Protein 3W3W (pdb70)

Organism: Saccharomyces cerevisiae (strain ATCC 204508 / S288c) (NCBI:txid559292)

Structure (mmCIF, N/CA/C/O backbone):
data_3W3W
#
_entry.id   3W3W
#
_cell.length_a   77.570
_cell.length_b   126.160
_cell.length_c   130.780
_cell.angle_alpha   90.00
_cell.angle_beta   90.00
_cell.angle_gamma   90.00
#
_symmetry.space_group_name_H-M   'P 21 21 21'
#
loop_
_entity.id
_entity.type
_entity.pdbx_description
1 polymer 'Importin subunit beta-3'
2 polymer 'Protein STE12'
3 water water
#
loop_
_atom_site.group_PDB
_atom_site.id
_atom_site.type_symbol
_atom_site.label_atom_id
_atom_site.label_alt_id
_atom_site.label_comp_id
_atom_site.label_asym_id
_atom_site.label_entity_id
_atom_site.label_seq_id
_atom_site.pdbx_PDB_ins_code
_atom_site.Cartn_x
_atom_site.Cartn_y
_atom_site.Cartn_z
_atom_site.occupancy
_atom_site.B_iso_or_equiv
_atom_site.auth_seq_id
_atom_site.auth_comp_id
_atom_site.auth_asym_id
_atom_site.auth_atom_id
_atom_site.pdbx_PDB_model_num
ATOM 1 N N . ALA A 1 3 ? 60.574 -2.318 68.428 1.00 53.15 3 ALA A N 1
ATOM 2 C CA . ALA A 1 3 ? 60.578 -0.831 68.118 1.00 55.20 3 ALA A CA 1
ATOM 3 C C . ALA A 1 3 ? 59.303 -0.143 68.597 1.00 57.82 3 ALA A C 1
ATOM 4 O O . ALA A 1 3 ? 59.136 1.084 68.448 1.00 55.29 3 ALA A O 1
ATOM 6 N N . LEU A 1 4 ? 58.387 -0.947 69.121 1.00 58.08 4 LEU A N 1
ATOM 7 C CA . LEU A 1 4 ? 57.122 -0.430 69.607 1.00 65.98 4 LEU A CA 1
ATOM 8 C C . LEU A 1 4 ? 57.011 -0.658 71.114 1.00 66.96 4 LEU A C 1
ATOM 9 O O . LEU A 1 4 ? 57.484 -1.703 71.620 1.00 64.76 4 LEU A O 1
ATOM 14 N N . PRO A 1 5 ? 56.343 0.286 71.823 1.00 66.66 5 PRO A N 1
ATOM 15 C CA . PRO A 1 5 ? 55.887 0.049 73.205 1.00 62.99 5 PRO A CA 1
ATOM 16 C C . PRO A 1 5 ? 55.195 -1.300 73.290 1.00 61.24 5 PRO A C 1
ATOM 17 O O . PRO A 1 5 ? 54.440 -1.633 72.387 1.00 66.20 5 PRO A O 1
ATOM 21 N N . GLU A 1 6 ? 55.491 -2.081 74.334 1.00 65.28 6 GLU A N 1
ATOM 22 C CA . GLU A 1 6 ? 54.912 -3.404 74.506 1.00 56.39 6 GLU A CA 1
ATOM 23 C C . GLU A 1 6 ? 53.385 -3.344 74.609 1.00 62.12 6 GLU A C 1
ATOM 24 O O . GLU A 1 6 ? 52.728 -4.333 74.242 1.00 54.94 6 GLU A O 1
ATOM 26 N N . GLU A 1 7 ? 52.801 -2.224 75.093 1.00 60.15 7 GLU A N 1
ATOM 27 C CA . GLU A 1 7 ? 51.309 -2.183 75.181 1.00 69.99 7 GLU A CA 1
ATOM 28 C C . GLU A 1 7 ? 50.702 -2.279 73.761 1.00 65.86 7 GLU A C 1
ATOM 29 O O . GLU A 1 7 ? 50.067 -3.300 73.433 1.00 67.23 7 GLU A O 1
ATOM 35 N N . VAL A 1 8 ? 50.984 -1.250 72.949 1.00 53.33 8 VAL A N 1
ATOM 36 C CA . VAL A 1 8 ? 50.709 -1.164 71.514 1.00 54.33 8 VAL A CA 1
ATOM 37 C C . VAL A 1 8 ? 50.729 -2.520 70.789 1.00 58.34 8 VAL A C 1
ATOM 38 O O . VAL A 1 8 ? 49.782 -2.846 70.057 1.00 49.89 8 VAL A O 1
ATOM 42 N N . ASN A 1 9 ? 51.781 -3.307 71.046 1.00 56.86 9 ASN A N 1
ATOM 43 C CA . ASN A 1 9 ? 51.943 -4.671 70.485 1.00 53.15 9 ASN A CA 1
ATOM 44 C C . ASN A 1 9 ? 50.816 -5.631 70.765 1.00 56.02 9 ASN A C 1
ATOM 45 O O . ASN A 1 9 ? 50.323 -6.294 69.837 1.00 55.48 9 ASN A O 1
ATOM 50 N N . ARG A 1 10 ? 50.394 -5.751 72.019 1.00 64.45 10 ARG A N 1
ATOM 51 C CA . ARG A 1 10 ? 49.335 -6.749 72.274 1.00 65.52 10 ARG A CA 1
ATOM 52 C C . ARG A 1 10 ? 47.944 -6.237 71.952 1.00 51.16 10 ARG A C 1
ATOM 53 O O . ARG A 1 10 ? 47.041 -7.033 71.670 1.00 55.99 10 ARG A O 1
ATOM 61 N N . THR A 1 11 ? 47.772 -4.914 71.934 1.00 51.07 11 THR A N 1
ATOM 62 C CA . THR A 1 11 ? 46.518 -4.323 71.386 1.00 51.27 11 THR A CA 1
ATOM 63 C C . THR A 1 11 ? 46.426 -4.679 69.911 1.00 48.62 11 THR A C 1
ATOM 64 O O . THR A 1 11 ? 45.433 -5.268 69.461 1.00 45.18 11 THR A O 1
ATOM 68 N N . LEU A 1 12 ? 47.489 -4.319 69.171 1.00 48.33 12 LEU A N 1
ATOM 69 C CA . LEU A 1 12 ? 47.538 -4.600 67.731 1.00 46.96 12 LEU A CA 1
ATOM 70 C C . LEU A 1 12 ? 47.536 -6.086 67.473 1.00 42.38 12 LEU A C 1
ATOM 71 O O . LEU A 1 12 ? 46.867 -6.549 66.572 1.00 47.01 12 LEU A O 1
ATOM 76 N N . LEU A 1 13 ? 48.236 -6.836 68.300 1.00 43.94 13 LEU A N 1
ATOM 77 C CA . LEU A 1 13 ? 48.276 -8.292 68.104 1.00 46.58 13 LEU A CA 1
ATOM 78 C C . LEU A 1 13 ? 46.928 -8.930 68.237 1.00 40.66 13 LEU A C 1
ATOM 79 O O . LEU A 1 13 ? 46.545 -9.803 67.449 1.00 48.65 13 LEU A O 1
ATOM 84 N N . GLN A 1 14 ? 46.211 -8.502 69.258 1.00 47.90 14 GLN A N 1
ATOM 85 C CA . GLN A 1 14 ? 44.867 -8.985 69.523 1.00 46.45 14 GLN A CA 1
ATOM 86 C C . GLN A 1 14 ? 43.965 -8.674 68.332 1.00 43.61 14 GLN A C 1
ATOM 87 O O . GLN A 1 14 ? 43.314 -9.582 67.794 1.00 47.41 14 GLN A O 1
ATOM 93 N N . ILE A 1 15 ? 43.954 -7.404 67.917 1.00 39.19 15 ILE A N 1
ATOM 94 C CA . ILE A 1 15 ? 43.203 -6.958 66.717 1.00 46.34 15 ILE A CA 1
ATOM 95 C C . ILE A 1 15 ? 43.447 -7.794 65.432 1.00 44.79 15 ILE A C 1
ATOM 96 O O . ILE A 1 15 ? 42.492 -8.343 64.824 1.00 40.00 15 ILE A O 1
ATOM 101 N N . VAL A 1 16 ? 44.714 -7.863 65.001 1.00 43.52 16 VAL A N 1
ATOM 102 C CA . VAL A 1 16 ? 45.071 -8.657 63.794 1.00 44.51 16 VAL A CA 1
ATOM 103 C C . VAL A 1 16 ? 44.677 -10.136 63.929 1.00 49.28 16 VAL A C 1
ATOM 104 O O . VAL A 1 16 ? 44.326 -10.765 62.949 1.00 47.65 16 VAL A O 1
ATOM 108 N N . GLN A 1 17 ? 44.732 -10.677 65.154 1.00 53.69 17 GLN A N 1
ATOM 109 C CA . GLN A 1 17 ? 44.368 -12.084 65.408 1.00 54.71 17 GLN A CA 1
ATOM 110 C C . GLN A 1 17 ? 42.885 -12.261 65.434 1.00 57.92 17 GLN A C 1
ATOM 111 O O . GLN A 1 17 ? 42.392 -13.330 65.129 1.00 64.52 17 GLN A O 1
ATOM 117 N N . ALA A 1 18 ? 42.168 -11.227 65.850 1.00 53.01 18 ALA A N 1
ATOM 118 C CA . ALA A 1 18 ? 40.735 -11.253 65.795 1.00 50.76 18 ALA A CA 1
ATOM 119 C C . ALA A 1 18 ? 40.257 -11.343 64.342 1.00 52.63 18 ALA A C 1
ATOM 120 O O . ALA A 1 18 ? 39.157 -11.837 64.062 1.00 47.76 18 ALA A O 1
ATOM 122 N N . PHE A 1 19 ? 41.058 -10.834 63.409 1.00 60.55 19 PHE A N 1
ATOM 123 C CA . PHE A 1 19 ? 40.650 -10.880 61.983 1.00 65.76 19 PHE A CA 1
ATOM 124 C C . PHE A 1 19 ? 40.267 -12.267 61.461 1.00 74.20 19 PHE A C 1
ATOM 125 O O . PHE A 1 19 ? 39.267 -12.408 60.753 1.00 76.94 19 PHE A O 1
ATOM 133 N N . ALA A 1 20 ? 41.069 -13.278 61.814 1.00 84.41 20 ALA A N 1
ATOM 134 C CA . ALA A 1 20 ? 40.725 -14.669 61.553 1.00 85.24 20 ALA A CA 1
ATOM 135 C C . ALA A 1 20 ? 39.795 -15.084 62.675 1.00 86.20 20 ALA A C 1
ATOM 136 O O . ALA A 1 20 ? 40.057 -14.757 63.817 1.00 90.86 20 ALA A O 1
ATOM 138 N N . SER A 1 21 ? 38.702 -15.777 62.358 1.00 88.16 21 SER A N 1
ATOM 139 C CA . SER A 1 21 ? 37.689 -16.139 63.363 1.00 82.70 21 SER A CA 1
ATOM 140 C C . SER A 1 21 ? 36.322 -16.285 62.722 1.00 89.64 21 SER A C 1
ATOM 141 O O . SER A 1 21 ? 35.824 -15.355 62.078 1.00 103.91 21 SER A O 1
ATOM 144 N N . ASP A 1 23 ? 33.674 -16.049 63.895 1.00 88.07 23 ASP A N 1
ATOM 145 C CA . ASP A 1 23 ? 32.774 -15.223 64.683 1.00 100.07 23 ASP A CA 1
ATOM 146 C C . ASP A 1 23 ? 32.587 -13.818 64.068 1.00 107.29 23 ASP A C 1
ATOM 147 O O . ASP A 1 23 ? 33.498 -13.283 63.438 1.00 105.34 23 ASP A O 1
ATOM 152 N N . ASN A 1 24 ? 31.394 -13.252 64.248 1.00 103.09 24 ASN A N 1
ATOM 153 C CA . ASN A 1 24 ? 31.103 -11.876 63.838 1.00 96.05 24 ASN A CA 1
ATOM 154 C C . ASN A 1 24 ? 31.632 -10.830 64.838 1.00 83.25 24 ASN A C 1
ATOM 155 O O . ASN A 1 24 ? 32.344 -9.899 64.463 1.00 75.67 24 ASN A O 1
ATOM 160 N N . GLN A 1 25 ? 31.295 -11.020 66.118 1.00 81.83 25 GLN A N 1
ATOM 161 C CA . GLN A 1 25 ? 31.591 -10.063 67.212 1.00 75.53 25 GLN A CA 1
ATOM 162 C C . GLN A 1 25 ? 33.082 -9.712 67.386 1.00 83.40 25 GLN A C 1
ATOM 163 O O . GLN A 1 25 ? 33.490 -8.564 67.114 1.00 82.01 25 GLN A O 1
ATOM 165 N N . ILE A 1 26 ? 33.885 -10.691 67.830 1.00 79.58 26 ILE A N 1
ATOM 166 C CA . ILE A 1 26 ? 35.333 -10.502 67.976 1.00 76.36 26 ILE A CA 1
ATOM 167 C C . ILE A 1 26 ? 35.896 -9.848 66.691 1.00 75.65 26 ILE A C 1
ATOM 168 O O . ILE A 1 26 ? 36.628 -8.828 66.771 1.00 66.38 26 ILE A O 1
ATOM 173 N N . ARG A 1 27 ? 35.502 -10.389 65.533 1.00 62.69 27 ARG A N 1
ATOM 174 C CA . ARG A 1 27 ? 35.998 -9.914 64.247 1.00 59.69 27 ARG A CA 1
ATOM 175 C C . ARG A 1 27 ? 35.501 -8.531 63.776 1.00 60.33 27 ARG A C 1
ATOM 176 O O . ARG A 1 27 ? 36.247 -7.794 63.106 1.00 59.18 27 ARG A O 1
ATOM 180 N N . SER A 1 28 ? 34.250 -8.196 64.080 1.00 59.15 28 SER A N 1
ATOM 181 C CA . SER A 1 28 ? 33.731 -6.852 63.723 1.00 55.60 28 SER A CA 1
ATOM 182 C C . SER A 1 28 ? 34.345 -5.729 64.615 1.00 52.04 28 SER A C 1
ATOM 183 O O . SER A 1 28 ? 34.735 -4.667 64.108 1.00 55.63 28 SER A O 1
ATOM 185 N N . VAL A 1 29 ? 34.437 -5.988 65.928 1.00 50.87 29 VAL A N 1
ATOM 186 C CA . VAL A 1 29 ? 35.084 -5.092 66.889 1.00 50.18 29 VAL A CA 1
ATOM 187 C C . VAL A 1 29 ? 36.499 -4.761 66.437 1.00 56.29 29 VAL A C 1
ATOM 188 O O . VAL A 1 29 ? 36.886 -3.586 66.478 1.00 55.62 29 VAL A O 1
ATOM 192 N N . ALA A 1 30 ? 37.252 -5.779 65.985 1.00 61.71 30 ALA A N 1
ATOM 193 C CA . ALA A 1 30 ? 38.611 -5.569 65.430 1.00 60.24 30 ALA A CA 1
ATOM 194 C C . ALA A 1 30 ? 38.586 -4.741 64.149 1.00 59.69 30 ALA A C 1
ATOM 195 O O . ALA A 1 30 ? 39.353 -3.790 64.022 1.00 50.07 30 ALA A O 1
ATOM 197 N N . GLU A 1 31 ? 37.701 -5.084 63.218 1.00 59.80 31 GLU A N 1
ATOM 198 C CA . GLU A 1 31 ? 37.559 -4.294 61.999 1.00 62.66 31 GLU A CA 1
ATOM 199 C C . GLU A 1 31 ? 37.304 -2.817 62.273 1.00 60.99 31 GLU A C 1
ATOM 200 O O . GLU A 1 31 ? 37.930 -1.986 61.639 1.00 59.15 31 GLU A O 1
ATOM 206 N N . LYS A 1 32 ? 36.369 -2.495 63.177 1.00 54.36 32 LYS A N 1
ATOM 207 C CA . LYS A 1 32 ? 36.064 -1.092 63.512 1.00 48.27 32 LYS A CA 1
ATOM 208 C C . LYS A 1 32 ? 37.336 -0.463 64.114 1.00 48.13 32 LYS A C 1
ATOM 209 O O . LYS A 1 32 ? 37.796 0.598 63.663 1.00 50.51 32 LYS A O 1
ATOM 211 N N . ALA A 1 33 ? 37.938 -1.167 65.069 1.00 38.09 33 ALA A N 1
ATOM 212 C CA . ALA A 1 33 ? 39.124 -0.698 65.753 1.00 44.41 33 ALA A CA 1
ATOM 213 C C . ALA A 1 33 ? 40.243 -0.266 64.800 1.00 45.43 33 ALA A C 1
ATOM 214 O O . ALA A 1 33 ? 40.854 0.805 64.970 1.00 47.65 33 ALA A O 1
ATOM 216 N N . LEU A 1 34 ? 40.510 -1.108 63.813 1.00 42.28 34 LEU A N 1
ATOM 217 C CA . LEU A 1 34 ? 41.530 -0.865 62.845 1.00 45.63 34 LEU A CA 1
ATOM 218 C C . LEU A 1 34 ? 41.213 0.383 62.035 1.00 46.57 34 LEU A C 1
ATOM 219 O O . LEU A 1 34 ? 41.973 1.314 62.040 1.00 44.52 34 LEU A O 1
ATOM 224 N N . SER A 1 35 ? 40.069 0.383 61.370 1.00 42.99 35 SER A N 1
ATOM 225 C CA . SER A 1 35 ? 39.674 1.460 60.473 1.00 51.21 35 SER A CA 1
ATOM 226 C C . SER A 1 35 ? 39.312 2.798 61.133 1.00 53.05 35 SER A C 1
ATOM 227 O O . SER A 1 35 ? 39.560 3.838 60.548 1.00 56.64 35 SER A O 1
ATOM 229 N N . GLU A 1 36 ? 38.702 2.775 62.318 1.00 49.87 36 GLU A N 1
ATOM 230 C CA . GLU A 1 36 ? 38.310 4.017 62.972 1.00 50.14 36 GLU A CA 1
ATOM 231 C C . GLU A 1 36 ? 39.348 4.584 63.938 1.00 52.29 36 GLU A C 1
ATOM 232 O O . GLU A 1 36 ? 39.397 5.804 64.107 1.00 50.20 36 GLU A O 1
ATOM 238 N N . GLU A 1 37 ? 40.167 3.717 64.559 1.00 50.46 37 GLU A N 1
ATOM 239 C CA . GLU A 1 37 ? 41.129 4.135 65.611 1.00 47.67 37 GLU A CA 1
ATOM 240 C C . GLU A 1 37 ? 42.591 4.098 65.203 1.00 46.52 37 GLU A C 1
ATOM 241 O O . GLU A 1 37 ? 43.394 4.908 65.644 1.00 40.08 37 GLU A O 1
ATOM 247 N N . TRP A 1 38 ? 42.949 3.146 64.354 1.00 51.24 38 TRP A N 1
ATOM 248 C CA . TRP A 1 38 ? 44.362 2.890 64.067 1.00 45.40 38 TRP A CA 1
ATOM 249 C C . TRP A 1 38 ? 44.879 3.458 62.756 1.00 49.65 38 TRP A C 1
ATOM 250 O O . TRP A 1 38 ? 46.054 3.679 62.598 1.00 51.49 38 TRP A O 1
ATOM 261 N N . ILE A 1 39 ? 44.000 3.696 61.804 1.00 51.65 39 ILE A N 1
ATOM 262 C CA . ILE A 1 39 ? 44.436 4.306 60.555 1.00 53.57 39 ILE A CA 1
ATOM 263 C C . ILE A 1 39 ? 44.032 5.766 60.600 1.00 58.17 39 ILE A C 1
ATOM 264 O O . ILE A 1 39 ? 43.032 6.111 59.981 1.00 56.26 39 ILE A O 1
ATOM 269 N N . THR A 1 40 ? 44.772 6.582 61.357 1.00 61.22 40 THR A N 1
ATOM 270 C CA . THR A 1 40 ? 44.483 8.002 61.574 1.00 62.76 40 THR A CA 1
ATOM 271 C C . THR A 1 40 ? 45.849 8.671 61.528 1.00 68.83 40 THR A C 1
ATOM 272 O O . THR A 1 40 ? 46.835 7.990 61.699 1.00 74.51 40 THR A O 1
ATOM 276 N N . GLU A 1 41 ? 45.946 9.980 61.329 1.00 67.41 41 GLU A N 1
ATOM 277 C CA . GLU A 1 41 ? 47.275 10.583 61.242 1.00 66.08 41 GLU A CA 1
ATOM 278 C C . GLU A 1 41 ? 48.187 10.161 62.418 1.00 66.54 41 GLU A C 1
ATOM 279 O O . GLU A 1 41 ? 49.409 10.036 62.277 1.00 71.42 41 GLU A O 1
ATOM 281 N N . ASN A 1 42 ? 47.581 9.905 63.570 1.00 65.98 42 ASN A N 1
ATOM 282 C CA . ASN A 1 42 ? 48.326 9.732 64.831 1.00 65.20 42 ASN A CA 1
ATOM 283 C C . ASN A 1 42 ? 48.788 8.303 65.138 1.00 66.60 42 ASN A C 1
ATOM 284 O O . ASN A 1 42 ? 49.709 8.075 65.955 1.00 61.79 42 ASN A O 1
ATOM 289 N N . ASN A 1 43 ? 48.127 7.333 64.517 1.00 61.74 43 ASN A N 1
ATOM 290 C CA . ASN A 1 43 ? 48.435 5.935 64.795 1.00 60.84 43 ASN A CA 1
ATOM 291 C C . ASN A 1 43 ? 48.975 5.188 63.583 1.00 53.95 43 ASN A C 1
ATOM 292 O O . ASN A 1 43 ? 49.495 4.106 63.733 1.00 51.23 43 ASN A O 1
ATOM 297 N N . ILE A 1 44 ? 48.868 5.791 62.400 1.00 51.30 44 ILE A N 1
ATOM 298 C CA . ILE A 1 44 ? 49.194 5.129 61.150 1.00 55.96 44 ILE A CA 1
ATOM 299 C C . ILE A 1 44 ? 50.628 4.626 61.121 1.00 56.33 44 ILE A C 1
ATOM 300 O O . ILE A 1 44 ? 50.873 3.517 60.676 1.00 64.87 44 ILE A O 1
ATOM 305 N N . GLU A 1 45 ? 51.568 5.410 61.619 1.00 58.84 45 GLU A N 1
ATOM 306 C CA . GLU A 1 45 ? 52.948 4.957 61.572 1.00 61.36 45 GLU A CA 1
ATOM 307 C C . GLU A 1 45 ? 53.236 3.872 62.573 1.00 55.18 45 GLU A C 1
ATOM 308 O O . GLU A 1 45 ? 53.979 2.916 62.269 1.00 55.13 45 GLU A O 1
ATOM 314 N N . TYR A 1 46 ? 52.608 3.954 63.737 1.00 45.59 46 TYR A N 1
ATOM 315 C CA . TYR A 1 46 ? 52.674 2.816 64.647 1.00 50.47 46 TYR A CA 1
ATOM 316 C C . TYR A 1 46 ? 52.119 1.550 63.985 1.00 47.95 46 TYR A C 1
ATOM 317 O O . TYR A 1 46 ? 52.687 0.456 64.110 1.00 44.24 46 TYR A O 1
ATOM 326 N N . LEU A 1 47 ? 50.987 1.711 63.291 1.00 45.12 47 LEU A N 1
ATOM 327 C CA . LEU A 1 47 ? 50.287 0.571 62.698 1.00 41.00 47 LEU A CA 1
ATOM 328 C C . LEU A 1 47 ? 51.168 -0.073 61.594 1.00 41.67 47 LEU A C 1
ATOM 329 O O . LEU A 1 47 ? 51.368 -1.291 61.577 1.00 41.82 47 LEU A O 1
ATOM 334 N N . LEU A 1 48 ? 51.724 0.765 60.716 1.00 39.93 48 LEU A N 1
ATOM 335 C CA . LEU A 1 48 ? 52.625 0.295 59.655 1.00 38.72 48 LEU A CA 1
ATOM 336 C C . LEU A 1 48 ? 53.853 -0.303 60.252 1.00 40.85 48 LEU A C 1
ATOM 337 O O . LEU A 1 48 ? 54.312 -1.331 59.782 1.00 40.59 48 LEU A O 1
ATOM 342 N N . THR A 1 49 ? 54.381 0.308 61.311 1.00 38.63 49 THR A N 1
ATOM 343 C CA . THR A 1 49 ? 55.520 -0.292 61.987 1.00 38.54 49 THR A CA 1
ATOM 344 C C . THR A 1 49 ? 55.190 -1.645 62.542 1.00 39.54 49 THR A C 1
ATOM 345 O O . THR A 1 49 ? 55.985 -2.579 62.397 1.00 43.43 49 THR A O 1
ATOM 349 N N . PHE A 1 50 ? 54.031 -1.776 63.189 1.00 35.64 50 PHE A N 1
ATOM 350 C CA . PHE A 1 50 ? 53.659 -3.063 63.768 1.00 35.93 50 PHE A CA 1
ATOM 351 C C . PHE A 1 50 ? 53.554 -4.157 62.699 1.00 35.80 50 PHE A C 1
ATOM 352 O O . PHE A 1 50 ? 54.141 -5.207 62.828 1.00 37.98 50 PHE A O 1
ATOM 360 N N . LEU A 1 51 ? 52.763 -3.880 61.673 1.00 36.33 51 LEU A N 1
ATOM 361 C CA . LEU A 1 51 ? 52.437 -4.838 60.590 1.00 40.35 51 LEU A CA 1
ATOM 362 C C . LEU A 1 51 ? 53.696 -5.302 59.853 1.00 36.15 51 LEU A C 1
ATOM 363 O O . LEU A 1 51 ? 53.877 -6.480 59.580 1.00 32.83 51 LEU A O 1
ATOM 368 N N . ALA A 1 52 ? 54.588 -4.360 59.582 1.00 34.55 52 ALA A N 1
ATOM 369 C CA . ALA A 1 52 ? 55.918 -4.714 59.013 1.00 39.49 52 ALA A CA 1
ATOM 370 C C . ALA A 1 52 ? 56.714 -5.618 59.951 1.00 39.79 52 ALA A C 1
ATOM 371 O O . ALA A 1 52 ? 57.390 -6.538 59.492 1.00 47.86 52 ALA A O 1
ATOM 373 N N . GLU A 1 53 ? 56.629 -5.375 61.258 1.00 39.75 53 GLU A N 1
ATOM 374 C CA . GLU A 1 53 ? 57.316 -6.261 62.223 1.00 46.28 53 GLU A CA 1
ATOM 375 C C . GLU A 1 53 ? 56.739 -7.663 62.249 1.00 40.32 53 GLU A C 1
ATOM 376 O O . GLU A 1 53 ? 57.507 -8.640 62.272 1.00 40.09 53 GLU A O 1
ATOM 382 N N . GLN A 1 54 ? 55.410 -7.757 62.198 1.00 37.36 54 GLN A N 1
ATOM 383 C CA . GLN A 1 54 ? 54.757 -9.052 62.272 1.00 42.96 54 GLN A CA 1
ATOM 384 C C . GLN A 1 54 ? 55.077 -9.835 61.036 1.00 43.46 54 GLN A C 1
ATOM 385 O O . GLN A 1 54 ? 55.460 -10.994 61.131 1.00 43.19 54 GLN A O 1
ATOM 391 N N . ALA A 1 55 ? 54.896 -9.195 59.875 1.00 37.45 55 ALA A N 1
ATOM 392 C CA . ALA A 1 55 ? 55.151 -9.884 58.591 1.00 39.48 55 ALA A CA 1
ATOM 393 C C . ALA A 1 55 ? 56.588 -10.358 58.568 1.00 38.05 55 ALA A C 1
ATOM 394 O O . ALA A 1 55 ? 56.854 -11.445 58.109 1.00 36.83 55 ALA A O 1
ATOM 396 N N . ALA A 1 56 ? 57.506 -9.532 59.090 1.00 39.32 56 ALA A N 1
ATOM 397 C CA . ALA A 1 56 ? 58.914 -9.850 59.074 1.00 37.54 56 ALA A CA 1
ATOM 398 C C . ALA A 1 56 ? 59.236 -10.949 60.054 1.00 41.56 56 ALA A C 1
ATOM 399 O O . ALA A 1 56 ? 59.945 -11.872 59.663 1.00 48.18 56 ALA A O 1
ATOM 401 N N . PHE A 1 57 ? 58.672 -10.906 61.278 1.00 43.84 57 PHE A N 1
ATOM 402 C CA . PHE A 1 57 ? 59.197 -11.741 62.412 1.00 44.72 57 PHE A CA 1
ATOM 403 C C . PHE A 1 57 ? 58.231 -12.736 63.044 1.00 47.21 57 PHE A C 1
ATOM 404 O O . PHE A 1 57 ? 58.647 -13.682 63.692 1.00 52.43 57 PHE A O 1
ATOM 412 N N . SER A 1 58 ? 56.941 -12.590 62.803 1.00 46.27 58 SER A N 1
ATOM 413 C CA . SER A 1 58 ? 56.013 -13.447 63.506 1.00 50.17 58 SER A CA 1
ATOM 414 C C . SER A 1 58 ? 56.201 -14.876 63.081 1.00 45.85 58 SER A C 1
ATOM 415 O O . SER A 1 58 ? 56.393 -15.149 61.929 1.00 47.30 58 SER A O 1
ATOM 418 N N . GLN A 1 59 ? 56.151 -15.772 64.053 1.00 48.86 59 GLN A N 1
ATOM 419 C CA . GLN A 1 59 ? 56.284 -17.212 63.833 1.00 54.37 59 GLN A CA 1
ATOM 420 C C . GLN A 1 59 ? 54.929 -17.815 63.455 1.00 53.91 59 GLN A C 1
ATOM 421 O O . GLN A 1 59 ? 54.855 -18.968 63.039 1.00 67.39 59 GLN A O 1
ATOM 427 N N . ASP A 1 60 ? 53.847 -17.063 63.627 1.00 52.41 60 ASP A N 1
ATOM 428 C CA . ASP A 1 60 ? 52.549 -17.522 63.163 1.00 56.52 60 ASP A CA 1
ATOM 429 C C . ASP A 1 60 ? 52.277 -17.116 61.707 1.00 56.33 60 ASP A C 1
ATOM 430 O O . ASP A 1 60 ? 52.354 -15.923 61.347 1.00 58.43 60 ASP A O 1
ATOM 435 N N . THR A 1 61 ? 51.942 -18.120 60.898 1.00 57.64 61 THR A N 1
ATOM 436 C CA . THR A 1 61 ? 51.744 -17.996 59.442 1.00 63.35 61 THR A CA 1
ATOM 437 C C . THR A 1 61 ? 50.727 -16.924 59.162 1.00 59.78 61 THR A C 1
ATOM 438 O O . THR A 1 61 ? 50.970 -15.980 58.384 1.00 57.45 61 THR A O 1
ATOM 442 N N . THR A 1 62 ? 49.587 -17.098 59.824 1.00 52.50 62 THR A N 1
ATOM 443 C CA . THR A 1 62 ? 48.393 -16.350 59.542 1.00 53.04 62 THR A CA 1
ATOM 444 C C . THR A 1 62 ? 48.561 -14.880 59.843 1.00 51.16 62 THR A C 1
ATOM 445 O O . THR A 1 62 ? 48.313 -14.034 59.006 1.00 50.50 62 THR A O 1
ATOM 449 N N . VAL A 1 63 ? 49.041 -14.595 61.032 1.00 47.91 63 VAL A N 1
ATOM 450 C CA . VAL A 1 63 ? 49.343 -13.227 61.432 1.00 47.70 63 VAL A CA 1
ATOM 451 C C . VAL A 1 63 ? 50.365 -12.576 60.505 1.00 42.81 63 VAL A C 1
ATOM 452 O O . VAL A 1 63 ? 50.147 -11.456 60.056 1.00 40.55 63 VAL A O 1
ATOM 456 N N . ALA A 1 64 ? 51.458 -13.270 60.219 1.00 41.13 64 ALA A N 1
ATOM 457 C CA . ALA A 1 64 ? 52.452 -12.771 59.277 1.00 46.48 64 ALA A CA 1
ATOM 458 C C . ALA A 1 64 ? 51.834 -12.432 57.914 1.00 45.08 64 ALA A C 1
ATOM 459 O O . ALA A 1 64 ? 51.940 -11.307 57.438 1.00 40.68 64 ALA A O 1
ATOM 461 N N . ALA A 1 65 ? 51.160 -13.409 57.330 1.00 44.18 65 ALA A N 1
ATOM 462 C CA . ALA A 1 65 ? 50.523 -13.213 56.024 1.00 43.02 65 ALA A CA 1
ATOM 463 C C . ALA A 1 65 ? 49.617 -11.981 56.081 1.00 37.24 65 ALA A C 1
ATOM 464 O O . ALA A 1 65 ? 49.785 -11.045 55.291 1.00 41.42 65 ALA A O 1
ATOM 466 N N . LEU A 1 66 ? 48.692 -11.966 57.041 1.00 36.04 66 LEU A N 1
ATOM 467 C CA . LEU A 1 66 ? 47.646 -10.953 57.093 1.00 41.06 66 LEU A CA 1
ATOM 468 C C . LEU A 1 66 ? 48.261 -9.523 57.189 1.00 37.93 66 LEU A C 1
ATOM 469 O O . LEU A 1 66 ? 47.808 -8.588 56.518 1.00 37.89 66 LEU A O 1
ATOM 474 N N . SER A 1 67 ? 49.290 -9.409 58.035 1.00 34.45 67 SER A N 1
ATOM 475 C CA . SER A 1 67 ? 49.935 -8.167 58.311 1.00 37.42 67 SER A CA 1
ATOM 476 C C . SER A 1 67 ? 50.619 -7.736 57.054 1.00 39.19 67 SER A C 1
ATOM 477 O O . SER A 1 67 ? 50.486 -6.579 56.697 1.00 39.76 67 SER A O 1
ATOM 480 N N . ALA A 1 68 ? 51.347 -8.644 56.373 1.00 40.46 68 ALA A N 1
ATOM 481 C CA . ALA A 1 68 ? 51.971 -8.310 55.050 1.00 37.73 68 ALA A CA 1
ATOM 482 C C . ALA A 1 68 ? 50.946 -7.737 54.103 1.00 32.11 68 ALA A C 1
ATOM 483 O O . ALA A 1 68 ? 51.169 -6.659 53.562 1.00 33.72 68 ALA A O 1
ATOM 485 N N . VAL A 1 69 ? 49.786 -8.389 54.005 1.00 32.49 69 VAL A N 1
ATOM 486 C CA . VAL A 1 69 ? 48.709 -7.915 53.118 1.00 35.73 69 VAL A CA 1
ATOM 487 C C . VAL A 1 69 ? 48.185 -6.558 53.571 1.00 40.06 69 VAL A C 1
ATOM 488 O O . VAL A 1 69 ? 48.078 -5.599 52.763 1.00 34.06 69 VAL A O 1
ATOM 492 N N . LEU A 1 70 ? 47.891 -6.455 54.866 1.00 35.49 70 LEU A N 1
ATOM 493 C CA . LEU A 1 70 ? 47.393 -5.209 55.380 1.00 37.08 70 LEU A CA 1
ATOM 494 C C . LEU A 1 70 ? 48.381 -4.084 55.181 1.00 37.15 70 LEU A C 1
ATOM 495 O O . LEU A 1 70 ? 48.010 -3.017 54.728 1.00 37.20 70 LEU A O 1
ATOM 500 N N . PHE A 1 71 ? 49.653 -4.322 55.492 1.00 35.38 71 PHE A N 1
ATOM 501 C CA . PHE A 1 71 ? 50.657 -3.306 55.263 1.00 35.82 71 PHE A CA 1
ATOM 502 C C . PHE A 1 71 ? 50.664 -2.812 53.828 1.00 40.16 71 PHE A C 1
ATOM 503 O O . PHE A 1 71 ? 50.741 -1.590 53.614 1.00 37.72 71 PHE A O 1
ATOM 511 N N . ARG A 1 72 ? 50.596 -3.754 52.863 1.00 42.46 72 ARG A N 1
ATOM 512 C CA . ARG A 1 72 ? 50.574 -3.424 51.424 1.00 44.91 72 ARG A CA 1
ATOM 513 C C . ARG A 1 72 ? 49.411 -2.512 51.154 1.00 43.73 72 ARG A C 1
ATOM 514 O O . ARG A 1 72 ? 49.608 -1.483 50.527 1.00 45.86 72 ARG A O 1
ATOM 522 N N . LYS A 1 73 ? 48.225 -2.853 51.667 1.00 42.32 73 LYS A N 1
ATOM 523 C CA . LYS A 1 73 ? 47.032 -2.044 51.411 1.00 45.82 73 LYS A CA 1
ATOM 524 C C . LYS A 1 73 ? 47.144 -0.667 52.048 1.00 50.18 73 LYS A C 1
ATOM 525 O O . LYS A 1 73 ? 46.870 0.340 51.398 1.00 50.00 73 LYS A O 1
ATOM 531 N N . LEU A 1 74 ? 47.575 -0.617 53.303 1.00 50.07 74 LEU A N 1
ATOM 532 C CA . LEU A 1 74 ? 47.539 0.655 54.041 1.00 52.43 74 LEU A CA 1
ATOM 533 C C . LEU A 1 74 ? 48.687 1.563 53.666 1.00 55.31 74 LEU A C 1
ATOM 534 O O . LEU A 1 74 ? 48.550 2.768 53.754 1.00 58.55 74 LEU A O 1
ATOM 539 N N . ALA A 1 75 ? 49.789 0.984 53.192 1.00 56.00 75 ALA A N 1
ATOM 540 C CA . ALA A 1 75 ? 50.956 1.758 52.836 1.00 50.34 75 ALA A CA 1
ATOM 541 C C . ALA A 1 75 ? 50.727 2.597 51.610 1.00 56.89 75 ALA A C 1
ATOM 542 O O . ALA A 1 75 ? 51.380 3.643 51.480 1.00 60.05 75 ALA A O 1
ATOM 544 N N . LEU A 1 76 ? 49.838 2.156 50.712 1.00 59.27 76 LEU A N 1
ATOM 545 C CA . LEU A 1 76 ? 49.417 3.004 49.581 1.00 68.63 76 LEU A CA 1
ATOM 546 C C . LEU A 1 76 ? 48.567 4.152 50.092 1.00 69.71 76 LEU A C 1
ATOM 547 O O . LEU A 1 76 ? 48.864 5.309 49.825 1.00 66.29 76 LEU A O 1
ATOM 552 N N . LYS A 1 77 ? 47.514 3.811 50.828 1.00 64.98 77 LYS A N 1
ATOM 553 C CA . LYS A 1 77 ? 46.566 4.782 51.334 1.00 66.18 77 LYS A CA 1
ATOM 554 C C . LYS A 1 77 ? 47.188 5.879 52.233 1.00 65.72 77 LYS A C 1
ATOM 555 O O . LYS A 1 77 ? 46.657 6.972 52.294 1.00 79.96 77 LYS A O 1
ATOM 557 N N . ALA A 1 78 ? 48.299 5.604 52.914 1.00 70.30 78 ALA A N 1
ATOM 558 C CA . ALA A 1 78 ? 48.837 6.535 53.928 1.00 70.32 78 ALA A CA 1
ATOM 559 C C . ALA A 1 78 ? 49.023 7.969 53.439 1.00 77.47 78 ALA A C 1
ATOM 560 O O . ALA A 1 78 ? 48.495 8.878 54.060 1.00 84.31 78 ALA A O 1
ATOM 562 N N . PRO A 1 79 ? 49.808 8.185 52.365 1.00 80.65 79 PRO A N 1
ATOM 563 C CA . PRO A 1 79 ? 50.621 7.177 51.725 1.00 73.63 79 PRO A CA 1
ATOM 564 C C . PRO A 1 79 ? 52.060 7.240 52.217 1.00 74.25 79 PRO A C 1
ATOM 565 O O . PRO A 1 79 ? 52.423 8.076 53.050 1.00 73.44 79 PRO A O 1
ATOM 569 N N . ILE A 1 80 ? 52.868 6.310 51.671 1.00 73.82 91 ILE A N 1
ATOM 570 C CA . ILE A 1 80 ? 54.180 6.057 52.239 1.00 76.04 91 ILE A CA 1
ATOM 571 C C . ILE A 1 80 ? 54.992 7.342 52.273 1.00 72.49 91 ILE A C 1
ATOM 572 O O . ILE A 1 80 ? 55.923 7.481 53.042 1.00 70.71 91 ILE A O 1
ATOM 577 N N . THR A 1 81 ? 54.601 8.277 51.432 1.00 77.40 92 THR A N 1
ATOM 578 C CA . THR A 1 81 ? 55.338 9.499 51.246 1.00 76.20 92 THR A CA 1
ATOM 579 C C . THR A 1 81 ? 55.281 10.452 52.428 1.00 76.58 92 THR A C 1
ATOM 580 O O . THR A 1 81 ? 56.240 11.182 52.667 1.00 72.99 92 THR A O 1
ATOM 584 N N . HIS A 1 82 ? 54.162 10.463 53.155 1.00 73.93 93 HIS A N 1
ATOM 585 C CA . HIS A 1 82 ? 54.009 11.359 54.318 1.00 68.26 93 HIS A CA 1
ATOM 586 C C . HIS A 1 82 ? 54.367 10.676 55.641 1.00 67.78 93 HIS A C 1
ATOM 587 O O . HIS A 1 82 ? 53.942 11.108 56.707 1.00 79.23 93 HIS A O 1
ATOM 589 N N . ILE A 1 83 ? 55.158 9.613 55.568 1.00 60.71 94 ILE A N 1
ATOM 590 C CA . ILE A 1 83 ? 55.630 8.932 56.771 1.00 63.19 94 ILE A CA 1
ATOM 591 C C . ILE A 1 83 ? 56.951 9.599 57.226 1.00 64.61 94 ILE A C 1
ATOM 592 O O . ILE A 1 83 ? 57.758 9.961 56.385 1.00 67.78 94 ILE A O 1
ATOM 597 N N . ARG A 1 84 ? 57.166 9.789 58.534 1.00 63.81 95 ARG A N 1
ATOM 598 C CA . ARG A 1 84 ? 58.488 10.250 59.057 1.00 70.56 95 ARG A CA 1
ATOM 599 C C . ARG A 1 84 ? 59.674 9.375 58.595 1.00 69.55 95 ARG A C 1
ATOM 600 O O . ARG A 1 84 ? 59.549 8.159 58.516 1.00 69.52 95 ARG A O 1
ATOM 602 N N . LYS A 1 85 ? 60.818 9.997 58.309 1.00 62.40 96 LYS A N 1
ATOM 603 C CA . LYS A 1 85 ? 62.028 9.314 57.867 1.00 56.70 96 LYS A CA 1
ATOM 604 C C . LYS A 1 85 ? 62.530 8.221 58.818 1.00 57.46 96 LYS A C 1
ATOM 605 O O . LYS A 1 85 ? 62.864 7.122 58.401 1.00 55.53 96 LYS A O 1
ATOM 607 N N . GLU A 1 86 ? 62.600 8.513 60.099 1.00 63.27 97 GLU A N 1
ATOM 608 C CA . GLU A 1 86 ? 63.157 7.543 61.043 1.00 68.00 97 GLU A CA 1
ATOM 609 C C . GLU A 1 86 ? 62.307 6.253 61.072 1.00 63.30 97 GLU A C 1
ATOM 610 O O . GLU A 1 86 ? 62.803 5.148 61.330 1.00 58.36 97 GLU A O 1
ATOM 612 N N . VAL A 1 87 ? 61.035 6.397 60.734 1.00 64.00 98 VAL A N 1
ATOM 613 C CA . VAL A 1 87 ? 60.106 5.271 60.775 1.00 62.73 98 VAL A CA 1
ATOM 614 C C . VAL A 1 87 ? 60.027 4.518 59.424 1.00 60.38 98 VAL A C 1
ATOM 615 O O . VAL A 1 87 ? 60.028 3.278 59.405 1.00 62.63 98 VAL A O 1
ATOM 619 N N . LEU A 1 88 ? 59.981 5.248 58.307 1.00 49.82 99 LEU A N 1
ATOM 620 C CA . LEU A 1 88 ? 60.257 4.600 57.023 1.00 58.57 99 LEU A CA 1
ATOM 621 C C . LEU A 1 88 ? 61.511 3.710 57.099 1.00 57.23 99 LEU A C 1
ATOM 622 O O . LEU A 1 88 ? 61.461 2.517 56.764 1.00 55.08 99 LEU A O 1
ATOM 627 N N . ALA A 1 89 ? 62.604 4.273 57.606 1.00 48.13 100 ALA A N 1
ATOM 628 C CA . ALA A 1 89 ? 63.870 3.542 57.682 1.00 43.95 100 ALA A CA 1
ATOM 629 C C . ALA A 1 89 ? 63.713 2.236 58.454 1.00 42.75 100 ALA A C 1
ATOM 630 O O . ALA A 1 89 ? 64.207 1.199 58.036 1.00 41.99 100 ALA A O 1
ATOM 632 N N . GLN A 1 90 ? 63.060 2.323 59.600 1.00 44.16 101 GLN A N 1
ATOM 633 C CA . GLN A 1 90 ? 62.897 1.206 60.506 1.00 46.96 101 GLN A CA 1
ATOM 634 C C . GLN A 1 90 ? 61.994 0.132 59.870 1.00 46.68 101 GLN A C 1
ATOM 635 O O . GLN A 1 90 ? 62.249 -1.093 60.008 1.00 45.62 101 GLN A O 1
ATOM 641 N N . ILE A 1 91 ? 60.919 0.600 59.230 1.00 42.38 102 ILE A N 1
ATOM 642 C CA . ILE A 1 91 ? 60.009 -0.264 58.498 1.00 39.64 102 ILE A CA 1
ATOM 643 C C . ILE A 1 91 ? 60.762 -0.989 57.349 1.00 40.53 102 ILE A C 1
ATOM 644 O O . ILE A 1 91 ? 60.742 -2.217 57.255 1.00 40.50 102 ILE A O 1
ATOM 649 N N . ARG A 1 92 ? 61.459 -0.231 56.517 1.00 40.41 103 ARG A N 1
ATOM 650 C CA . ARG A 1 92 ? 62.308 -0.780 55.467 1.00 40.89 103 ARG A CA 1
ATOM 651 C C . ARG A 1 92 ? 63.273 -1.803 56.011 1.00 45.38 103 ARG A C 1
ATOM 652 O O . ARG A 1 92 ? 63.407 -2.886 55.447 1.00 43.83 103 ARG A O 1
ATOM 660 N N . SER A 1 93 ? 63.948 -1.484 57.102 1.00 45.31 104 SER A N 1
ATOM 661 C CA . SER A 1 93 ? 64.989 -2.381 57.592 1.00 47.22 104 SER A CA 1
ATOM 662 C C . SER A 1 93 ? 64.416 -3.695 58.104 1.00 41.68 104 SER A C 1
ATOM 663 O O . SER A 1 93 ? 65.068 -4.733 58.030 1.00 51.94 104 SER A O 1
ATOM 666 N N . SER A 1 94 ? 63.213 -3.663 58.657 1.00 36.49 105 SER A N 1
ATOM 667 C CA . SER A 1 94 ? 62.679 -4.872 59.219 1.00 36.12 105 SER A CA 1
ATOM 668 C C . SER A 1 94 ? 62.055 -5.721 58.090 1.00 37.13 105 SER A C 1
ATOM 669 O O . SER A 1 94 ? 62.156 -6.957 58.080 1.00 37.27 105 SER A O 1
ATOM 672 N N . LEU A 1 95 ? 61.434 -5.045 57.122 1.00 34.24 106 LEU A N 1
ATOM 673 C CA . LEU A 1 95 ? 60.880 -5.712 55.971 1.00 39.29 106 LEU A CA 1
ATOM 674 C C . LEU A 1 95 ? 62.019 -6.481 55.271 1.00 43.97 106 LEU A C 1
ATOM 675 O O . LEU A 1 95 ? 61.863 -7.648 54.964 1.00 38.07 106 LEU A O 1
ATOM 680 N N . LEU A 1 96 ? 63.162 -5.808 55.077 1.00 43.11 107 LEU A N 1
ATOM 681 C CA . LEU A 1 96 ? 64.330 -6.395 54.453 1.00 39.64 107 LEU A CA 1
ATOM 682 C C . LEU A 1 96 ? 64.900 -7.542 55.273 1.00 43.60 107 LEU A C 1
ATOM 683 O O . LEU A 1 96 ? 65.222 -8.591 54.722 1.00 43.33 107 LEU A O 1
ATOM 688 N N . LYS A 1 97 ? 65.005 -7.374 56.590 1.00 45.24 108 LYS A N 1
ATOM 689 C CA . LYS A 1 97 ? 65.518 -8.468 57.427 1.00 40.51 108 LYS A CA 1
ATOM 690 C C . LYS A 1 97 ? 64.564 -9.621 57.387 1.00 37.40 108 LYS A C 1
ATOM 691 O O . LYS A 1 97 ? 64.996 -10.764 57.332 1.00 44.76 108 LYS A O 1
ATOM 693 N N . GLY A 1 98 ? 63.261 -9.362 57.388 1.00 41.03 109 GLY A N 1
ATOM 694 C CA . GLY A 1 98 ? 62.304 -10.467 57.288 1.00 38.70 109 GLY A CA 1
ATOM 695 C C . GLY A 1 98 ? 62.490 -11.252 55.973 1.00 47.86 109 GLY A C 1
ATOM 696 O O . GLY A 1 98 ? 62.491 -12.485 55.956 1.00 44.51 109 GLY A O 1
ATOM 697 N N . PHE A 1 99 ? 62.667 -10.530 54.871 1.00 47.92 110 PHE A N 1
ATOM 698 C CA . PHE A 1 99 ? 62.806 -11.122 53.549 1.00 43.56 110 PHE A CA 1
ATOM 699 C C . PHE A 1 99 ? 64.027 -12.057 53.529 1.00 42.79 110 PHE A C 1
ATOM 700 O O . PHE A 1 99 ? 63.964 -13.146 52.954 1.00 38.98 110 PHE A O 1
ATOM 708 N N . LEU A 1 100 ? 65.120 -11.651 54.197 1.00 45.14 111 LEU A N 1
ATOM 709 C CA . LEU A 1 100 ? 66.409 -12.390 54.163 1.00 43.85 111 LEU A CA 1
ATOM 710 C C . LEU A 1 100 ? 66.494 -13.489 55.207 1.00 39.97 111 LEU A C 1
ATOM 711 O O . LEU A 1 100 ? 67.408 -14.300 55.190 1.00 42.36 111 LEU A O 1
ATOM 716 N N . SER A 1 101 ? 65.537 -13.503 56.124 1.00 45.98 112 SER A N 1
ATOM 717 C CA . SER A 1 101 ? 65.404 -14.571 57.129 1.00 42.83 112 SER A CA 1
ATOM 718 C C . SER A 1 101 ? 64.710 -15.770 56.520 1.00 52.11 112 SER A C 1
ATOM 719 O O . SER A 1 101 ? 64.432 -15.798 55.322 1.00 54.51 112 SER A O 1
ATOM 722 N N . GLU A 1 102 ? 64.389 -16.751 57.350 1.00 58.84 113 GLU A N 1
ATOM 723 C CA . GLU A 1 102 ? 63.613 -17.885 56.893 1.00 63.86 113 GLU A CA 1
ATOM 724 C C . GLU A 1 102 ? 62.084 -17.711 56.942 1.00 67.17 113 GLU A C 1
ATOM 725 O O . GLU A 1 102 ? 61.495 -17.784 58.015 1.00 80.55 113 GLU A O 1
ATOM 731 N N . ARG A 1 103 ? 61.446 -17.539 55.785 1.00 60.68 114 ARG A N 1
ATOM 732 C CA . ARG A 1 103 ? 59.979 -17.446 55.711 1.00 55.43 114 ARG A CA 1
ATOM 733 C C . ARG A 1 103 ? 59.388 -18.491 54.757 1.00 56.40 114 ARG A C 1
ATOM 734 O O . ARG A 1 103 ? 60.070 -18.891 53.812 1.00 53.27 114 ARG A O 1
ATOM 742 N N . ALA A 1 104 ? 58.134 -18.928 54.992 1.00 52.65 115 ALA A N 1
ATOM 743 C CA . ALA A 1 104 ? 57.344 -19.694 53.986 1.00 45.44 115 ALA A CA 1
ATOM 744 C C . ALA A 1 104 ? 57.278 -18.892 52.714 1.00 48.11 115 ALA A C 1
ATOM 745 O O . ALA A 1 104 ? 57.229 -17.640 52.741 1.00 56.03 115 ALA A O 1
ATOM 747 N N . ASP A 1 105 ? 57.277 -19.618 51.606 1.00 53.52 116 ASP A N 1
ATOM 748 C CA . ASP A 1 105 ? 57.215 -19.062 50.253 1.00 57.67 116 ASP A CA 1
ATOM 749 C C . ASP A 1 105 ? 56.159 -17.953 50.105 1.00 60.64 116 ASP A C 1
ATOM 750 O O . ASP A 1 105 ? 56.465 -16.819 49.655 1.00 52.54 116 ASP A O 1
ATOM 755 N N . SER A 1 106 ? 54.920 -18.284 50.477 1.00 54.23 117 SER A N 1
ATOM 756 C CA . SER A 1 106 ? 53.808 -17.352 50.270 1.00 56.17 117 SER A CA 1
ATOM 757 C C . SER A 1 106 ? 54.013 -16.071 51.110 1.00 59.80 117 SER A C 1
ATOM 758 O O . SER A 1 106 ? 53.609 -14.990 50.681 1.00 56.46 117 SER A O 1
ATOM 761 N N . ILE A 1 107 ? 54.669 -16.185 52.272 1.00 55.01 118 ILE A N 1
ATOM 762 C CA . ILE A 1 107 ? 54.972 -14.997 53.080 1.00 51.35 118 ILE A CA 1
ATOM 763 C C . ILE A 1 107 ? 56.104 -14.206 52.434 1.00 44.64 118 ILE A C 1
ATOM 764 O O . ILE A 1 107 ? 56.073 -12.981 52.449 1.00 45.96 118 ILE A O 1
ATOM 769 N N . ARG A 1 108 ? 57.121 -14.878 51.899 1.00 40.30 119 ARG A N 1
ATOM 770 C CA . ARG A 1 108 ? 58.156 -14.124 51.161 1.00 41.36 119 ARG A CA 1
ATOM 771 C C . ARG A 1 108 ? 57.527 -13.364 49.976 1.00 36.07 119 ARG A C 1
ATOM 772 O O . ARG A 1 108 ? 57.890 -12.201 49.699 1.00 41.60 119 ARG A O 1
ATOM 780 N N . HIS A 1 109 ? 56.526 -13.970 49.348 1.00 31.99 120 HIS A N 1
ATOM 781 C CA . HIS A 1 109 ? 55.815 -13.313 48.240 1.00 37.02 120 HIS A CA 1
ATOM 782 C C . HIS A 1 109 ? 55.128 -12.059 48.752 1.00 35.90 120 HIS A C 1
ATOM 783 O O . HIS A 1 109 ? 55.226 -10.986 48.131 1.00 34.84 120 HIS A O 1
ATOM 790 N N . LYS A 1 110 ? 54.428 -12.210 49.871 1.00 35.03 121 LYS A N 1
ATOM 791 C CA . LYS A 1 110 ? 53.736 -11.067 50.518 1.00 38.80 121 LYS A CA 1
ATOM 792 C C . LYS A 1 110 ? 54.701 -10.033 51.085 1.00 34.57 121 LYS A C 1
ATOM 793 O O . LYS A 1 110 ? 54.425 -8.834 51.001 1.00 38.27 121 LYS A O 1
ATOM 799 N N . LEU A 1 111 ? 55.860 -10.481 51.576 1.00 33.37 122 LEU A N 1
ATOM 800 C CA . LEU A 1 111 ? 56.891 -9.515 51.993 1.00 34.20 122 LEU A CA 1
ATOM 801 C C . LEU A 1 111 ? 57.373 -8.716 50.795 1.00 34.52 122 LEU A C 1
ATOM 802 O O . LEU A 1 111 ? 57.498 -7.486 50.866 1.00 35.76 122 LEU A O 1
ATOM 807 N N . SER A 1 112 ? 57.574 -9.428 49.675 1.00 34.78 123 SER A N 1
ATOM 808 C CA . SER A 1 112 ? 58.074 -8.794 48.449 1.00 31.33 123 SER A CA 1
ATOM 809 C C . SER A 1 112 ? 57.088 -7.749 48.053 1.00 32.79 123 SER A C 1
ATOM 810 O O . SER A 1 112 ? 57.462 -6.620 47.614 1.00 32.25 123 SER A O 1
ATOM 813 N N . ASP A 1 113 ? 55.800 -8.076 48.196 1.00 30.88 124 ASP A N 1
ATOM 814 C CA . ASP A 1 113 ? 54.786 -7.083 47.789 1.00 31.97 124 ASP A CA 1
ATOM 815 C C . ASP A 1 113 ? 54.781 -5.885 48.728 1.00 35.31 124 ASP A C 1
ATOM 816 O O . ASP A 1 113 ? 54.541 -4.739 48.284 1.00 34.35 124 ASP A O 1
ATOM 821 N N . ALA A 1 114 ? 55.125 -6.143 50.006 1.00 35.02 125 ALA A N 1
ATOM 822 C CA . ALA A 1 114 ? 55.138 -5.083 51.002 1.00 36.24 125 ALA A CA 1
ATOM 823 C C . ALA A 1 114 ? 56.327 -4.165 50.767 1.00 35.69 125 ALA A C 1
ATOM 824 O O . ALA A 1 114 ? 56.190 -2.933 50.772 1.00 38.58 125 ALA A O 1
ATOM 826 N N . ILE A 1 115 ? 57.470 -4.789 50.492 1.00 35.31 126 ILE A N 1
ATOM 827 C CA . ILE A 1 115 ? 58.729 -4.083 50.171 1.00 37.08 126 ILE A CA 1
ATOM 828 C C . ILE A 1 115 ? 58.560 -3.133 49.017 1.00 41.54 126 ILE A C 1
ATOM 829 O O . ILE A 1 115 ? 58.991 -1.982 49.064 1.00 47.73 126 ILE A O 1
ATOM 834 N N . ALA A 1 116 ? 57.879 -3.600 47.987 1.00 41.20 127 ALA A N 1
ATOM 835 C CA . ALA A 1 116 ? 57.621 -2.804 46.812 1.00 40.88 127 ALA A CA 1
ATOM 836 C C . ALA A 1 116 ? 56.852 -1.536 47.132 1.00 44.42 127 ALA A C 1
ATOM 837 O O . ALA A 1 116 ? 57.102 -0.503 46.496 1.00 45.38 127 ALA A O 1
ATOM 839 N N . GLU A 1 117 ? 55.867 -1.612 48.043 1.00 42.41 128 GLU A N 1
ATOM 840 C CA . GLU A 1 117 ? 55.190 -0.386 48.508 1.00 41.39 128 GLU A CA 1
ATOM 841 C C . GLU A 1 117 ? 56.125 0.667 49.144 1.00 43.74 128 GLU A C 1
ATOM 842 O O . GLU A 1 117 ? 55.738 1.798 49.293 1.00 47.67 128 GLU A O 1
ATOM 848 N N . CYS A 1 118 ? 57.343 0.272 49.506 1.00 48.37 129 CYS A N 1
ATOM 849 C CA . CYS A 1 118 ? 58.322 1.136 50.149 1.00 48.30 129 CYS A CA 1
ATOM 850 C C . CYS A 1 118 ? 59.388 1.663 49.188 1.00 53.28 129 CYS A C 1
ATOM 851 O O . CYS A 1 118 ? 60.413 2.165 49.645 1.00 47.02 129 CYS A O 1
ATOM 854 N N . VAL A 1 119 ? 59.157 1.522 47.877 1.00 53.14 130 VAL A N 1
ATOM 855 C CA . VAL A 1 119 ? 60.104 2.009 46.850 1.00 60.31 130 VAL A CA 1
ATOM 856 C C . VAL A 1 119 ? 59.419 2.957 45.875 1.00 57.13 130 VAL A C 1
ATOM 857 O O . VAL A 1 119 ? 58.455 2.584 45.233 1.00 60.81 130 VAL A O 1
ATOM 861 N N . GLN A 1 120 ? 59.960 4.165 45.750 1.00 68.79 131 GLN A N 1
ATOM 862 C CA . GLN A 1 120 ? 59.181 5.320 45.311 1.00 78.36 131 GLN A CA 1
ATOM 863 C C . GLN A 1 120 ? 60.086 6.477 44.879 1.00 85.84 131 GLN A C 1
ATOM 864 O O . GLN A 1 120 ? 61.106 6.780 45.528 1.00 83.94 131 GLN A O 1
ATOM 870 N N . ASP A 1 121 ? 59.659 7.142 43.806 1.00 93.05 132 ASP A N 1
ATOM 871 C CA . ASP A 1 121 ? 60.260 8.381 43.286 1.00 95.57 132 ASP A CA 1
ATOM 872 C C . ASP A 1 121 ? 60.710 9.395 44.329 1.00 90.83 132 ASP A C 1
ATOM 873 O O . ASP A 1 121 ? 61.866 9.831 44.292 1.00 77.21 132 ASP A O 1
ATOM 878 N N . ASP A 1 122 ? 59.804 9.766 45.248 1.00 87.39 133 ASP A N 1
ATOM 879 C CA . ASP A 1 122 ? 60.075 10.815 46.243 1.00 88.27 133 ASP A CA 1
ATOM 880 C C . ASP A 1 122 ? 60.608 10.303 47.593 1.00 89.76 133 ASP A C 1
ATOM 881 O O . ASP A 1 122 ? 60.964 11.084 48.472 1.00 99.30 133 ASP A O 1
ATOM 883 N N . LEU A 1 123 ? 60.660 8.987 47.722 1.00 76.50 134 LEU A N 1
ATOM 884 C CA . LEU A 1 123 ? 61.171 8.355 48.898 1.00 66.01 134 LEU A CA 1
ATOM 885 C C . LEU A 1 123 ? 62.679 8.338 48.823 1.00 63.82 134 LEU A C 1
ATOM 886 O O . LEU A 1 123 ? 63.213 8.216 47.736 1.00 59.19 134 LEU A O 1
ATOM 891 N N . PRO A 1 124 ? 63.370 8.492 49.976 1.00 62.10 135 PRO A N 1
ATOM 892 C CA . PRO A 1 124 ? 64.833 8.351 50.066 1.00 63.06 135 PRO A CA 1
ATOM 893 C C . PRO A 1 124 ? 65.349 7.046 49.454 1.00 67.99 135 PRO A C 1
ATOM 894 O O . PRO A 1 124 ? 64.623 6.048 49.438 1.00 64.43 135 PRO A O 1
ATOM 898 N N . ALA A 1 125 ? 66.601 7.072 48.976 1.00 69.71 136 ALA A N 1
ATOM 899 C CA . ALA A 1 125 ? 67.280 5.906 48.353 1.00 68.03 136 ALA A CA 1
ATOM 900 C C . ALA A 1 125 ? 67.332 4.770 49.321 1.00 63.15 136 ALA A C 1
ATOM 901 O O . ALA A 1 125 ? 67.487 4.982 50.521 1.00 69.57 136 ALA A O 1
ATOM 903 N N . TRP A 1 126 ? 67.209 3.564 48.790 1.00 57.46 137 TRP A N 1
ATOM 904 C CA . TRP A 1 126 ? 67.220 2.380 49.616 1.00 55.14 137 TRP A CA 1
ATOM 905 C C . TRP A 1 126 ? 68.230 1.485 48.962 1.00 48.24 137 TRP A C 1
ATOM 906 O O . TRP A 1 126 ? 67.868 0.589 48.244 1.00 55.29 137 TRP A O 1
ATOM 917 N N . PRO A 1 127 ? 69.525 1.768 49.186 1.00 51.19 138 PRO A N 1
ATOM 918 C CA . PRO A 1 127 ? 70.510 0.953 48.490 1.00 44.87 138 PRO A CA 1
ATOM 919 C C . PRO A 1 127 ? 70.677 -0.421 49.114 1.00 42.19 138 PRO A C 1
ATOM 920 O O . PRO A 1 127 ? 71.275 -1.285 48.463 1.00 45.16 138 PRO A O 1
ATOM 924 N N . GLU A 1 128 ? 70.142 -0.651 50.321 1.00 42.40 139 GLU A N 1
ATOM 925 C CA . GLU A 1 128 ? 70.212 -2.000 50.954 1.00 42.12 139 GLU A CA 1
ATOM 926 C C . GLU A 1 128 ? 69.313 -3.004 50.241 1.00 39.03 139 GLU A C 1
ATOM 927 O O . GLU A 1 128 ? 69.562 -4.220 50.274 1.00 43.54 139 GLU A O 1
ATOM 933 N N . LEU A 1 129 ? 68.228 -2.487 49.659 1.00 39.14 140 LEU A N 1
ATOM 934 C CA . LEU A 1 129 ? 67.310 -3.305 48.869 1.00 41.78 140 LEU A CA 1
ATOM 935 C C . LEU A 1 129 ? 68.027 -3.831 47.616 1.00 43.95 140 LEU A C 1
ATOM 936 O O . LEU A 1 129 ? 68.109 -5.060 47.372 1.00 40.33 140 LEU A O 1
ATOM 941 N N . LEU A 1 130 ? 68.568 -2.882 46.863 1.00 41.07 141 LEU A N 1
ATOM 942 C CA . LEU A 1 130 ? 69.357 -3.185 45.701 1.00 45.25 141 LEU A CA 1
ATOM 943 C C . LEU A 1 130 ? 70.337 -4.286 46.025 1.00 45.79 141 LEU A C 1
ATOM 944 O O . LEU A 1 130 ? 70.387 -5.304 45.361 1.00 45.96 141 LEU A O 1
ATOM 949 N N . GLN A 1 131 ? 71.112 -4.105 47.078 1.00 48.48 142 GLN A N 1
ATOM 950 C CA . GLN A 1 131 ? 72.084 -5.104 47.455 1.00 46.39 142 GLN A CA 1
ATOM 951 C C . GLN A 1 131 ? 71.424 -6.440 47.822 1.00 41.25 142 GLN A C 1
ATOM 952 O O . GLN A 1 131 ? 71.871 -7.499 47.409 1.00 41.74 142 GLN A O 1
ATOM 958 N N . ALA A 1 132 ? 70.323 -6.399 48.564 1.00 41.65 143 ALA A N 1
ATOM 959 C CA . ALA A 1 132 ? 69.630 -7.647 48.930 1.00 39.86 143 ALA A CA 1
ATOM 960 C C . ALA A 1 132 ? 69.154 -8.421 47.679 1.00 40.74 143 ALA A C 1
ATOM 961 O O . ALA A 1 132 ? 69.242 -9.665 47.640 1.00 41.47 143 ALA A O 1
ATOM 963 N N . LEU A 1 133 ? 68.638 -7.694 46.682 1.00 34.09 144 LEU A N 1
ATOM 964 C CA . LEU A 1 133 ? 68.058 -8.336 45.485 1.00 38.51 144 LEU A CA 1
ATOM 965 C C . LEU A 1 133 ? 69.178 -9.035 44.712 1.00 39.71 144 LEU A C 1
ATOM 966 O O . LEU A 1 133 ? 69.051 -10.220 44.405 1.00 36.73 144 LEU A O 1
ATOM 971 N N . ILE A 1 134 ? 70.304 -8.341 44.525 1.00 36.63 145 ILE A N 1
ATOM 972 C CA . ILE A 1 134 ? 71.423 -8.916 43.791 1.00 41.37 145 ILE A CA 1
ATOM 973 C C . ILE A 1 134 ? 71.923 -10.194 44.470 1.00 44.31 145 ILE A C 1
ATOM 974 O O . ILE A 1 134 ? 72.120 -11.199 43.830 1.00 42.64 145 ILE A O 1
ATOM 979 N N . GLU A 1 135 ? 72.078 -10.178 45.781 1.00 51.14 146 GLU A N 1
ATOM 980 C CA . GLU A 1 135 ? 72.527 -11.396 46.456 1.00 50.60 146 GLU A CA 1
ATOM 981 C C . GLU A 1 135 ? 71.483 -12.509 46.427 1.00 44.05 146 GLU A C 1
ATOM 982 O O . GLU A 1 135 ? 71.831 -13.660 46.307 1.00 43.10 146 GLU A O 1
ATOM 988 N N . SER A 1 136 ? 70.207 -12.163 46.566 1.00 40.74 147 SER A N 1
ATOM 989 C CA . SER A 1 136 ? 69.161 -13.165 46.582 1.00 41.17 147 SER A CA 1
ATOM 990 C C . SER A 1 136 ? 69.084 -13.841 45.211 1.00 43.52 147 SER A C 1
ATOM 991 O O . SER A 1 136 ? 68.927 -15.066 45.102 1.00 45.72 147 SER A O 1
ATOM 994 N N . LEU A 1 137 ? 69.285 -13.070 44.163 1.00 44.17 148 LEU A N 1
ATOM 995 C CA . LEU A 1 137 ? 69.283 -13.634 42.820 1.00 47.86 148 LEU A CA 1
ATOM 996 C C . LEU A 1 137 ? 70.336 -14.720 42.672 1.00 49.91 148 LEU A C 1
ATOM 997 O O . LEU A 1 137 ? 70.138 -15.637 41.882 1.00 53.37 148 LEU A O 1
ATOM 1002 N N . LYS A 1 138 ? 71.436 -14.647 43.439 1.00 56.42 149 LYS A N 1
ATOM 1003 C CA . LYS A 1 138 ? 72.461 -15.701 43.410 1.00 53.47 149 LYS A CA 1
ATOM 1004 C C . LYS A 1 138 ? 72.247 -16.825 44.441 1.00 57.22 149 LYS A C 1
ATOM 1005 O O . LYS A 1 138 ? 72.809 -17.900 44.310 1.00 65.67 149 LYS A O 1
ATOM 1007 N N . SER A 1 139 ? 71.405 -16.618 45.447 1.00 56.05 150 SER A N 1
ATOM 1008 C CA . SER A 1 139 ? 70.976 -17.733 46.315 1.00 56.63 150 SER A CA 1
ATOM 1009 C C . SER A 1 139 ? 70.631 -19.064 45.615 1.00 61.81 150 SER A C 1
ATOM 1010 O O . SER A 1 139 ? 70.118 -19.094 44.500 1.00 59.34 150 SER A O 1
ATOM 1013 N N . GLY A 1 140 ? 70.890 -20.162 46.322 1.00 63.66 151 GLY A N 1
ATOM 1014 C CA . GLY A 1 140 ? 70.601 -21.497 45.856 1.00 50.37 151 GLY A CA 1
ATOM 1015 C C . GLY A 1 140 ? 69.163 -21.864 46.171 1.00 59.13 151 GLY A C 1
ATOM 1016 O O . GLY A 1 140 ? 68.697 -22.958 45.812 1.00 63.12 151 GLY A O 1
ATOM 1017 N N . ASN A 1 141 ? 68.452 -20.956 46.836 1.00 57.33 152 ASN A N 1
ATOM 1018 C CA . ASN A 1 141 ? 67.037 -21.154 47.112 1.00 58.94 152 ASN A CA 1
ATOM 1019 C C . ASN A 1 141 ? 66.127 -20.506 46.038 1.00 56.99 152 ASN A C 1
ATOM 1020 O O . ASN A 1 141 ? 66.089 -19.252 45.909 1.00 56.26 152 ASN A O 1
ATOM 1025 N N . PRO A 1 142 ? 65.393 -21.346 45.280 1.00 48.36 153 PRO A N 1
ATOM 1026 C CA . PRO A 1 142 ? 64.579 -20.830 44.187 1.00 42.29 153 PRO A CA 1
ATOM 1027 C C . PRO A 1 142 ? 63.664 -19.701 44.676 1.00 41.57 153 PRO A C 1
ATOM 1028 O O . PRO A 1 142 ? 63.485 -18.707 43.962 1.00 45.40 153 PRO A O 1
ATOM 1032 N N . ASN A 1 143 ? 63.102 -19.853 45.879 1.00 41.41 154 ASN A N 1
ATOM 1033 C CA . ASN A 1 143 ? 62.106 -18.902 46.408 1.00 37.62 154 ASN A CA 1
ATOM 1034 C C . ASN A 1 143 ? 62.664 -17.508 46.542 1.00 33.17 154 ASN A C 1
ATOM 1035 O O . ASN A 1 143 ? 61.958 -16.543 46.318 1.00 37.33 154 ASN A O 1
ATOM 1040 N N . PHE A 1 144 ? 63.952 -17.427 46.848 1.00 35.96 155 PHE A N 1
ATOM 1041 C CA . PHE A 1 144 ? 64.681 -16.149 46.908 1.00 39.32 155 PHE A CA 1
ATOM 1042 C C . PHE A 1 144 ? 64.893 -15.560 45.532 1.00 39.14 155 PHE A C 1
ATOM 1043 O O . PHE A 1 144 ? 64.826 -14.332 45.353 1.00 39.07 155 PHE A O 1
ATOM 1051 N N . ARG A 1 145 ? 65.205 -16.429 44.564 1.00 35.93 156 ARG A N 1
ATOM 1052 C CA . ARG A 1 145 ? 65.421 -15.954 43.215 1.00 36.44 156 ARG A CA 1
ATOM 1053 C C . ARG A 1 145 ? 64.080 -15.486 42.621 1.00 32.63 156 ARG A C 1
ATOM 1054 O O . ARG A 1 145 ? 63.954 -14.385 42.106 1.00 37.25 156 ARG A O 1
ATOM 1062 N N . GLU A 1 146 ? 63.081 -16.321 42.742 1.00 31.21 157 GLU A N 1
ATOM 1063 C CA . GLU A 1 146 ? 61.796 -16.049 42.225 1.00 33.65 157 GLU A CA 1
ATOM 1064 C C . GLU A 1 146 ? 61.232 -14.761 42.850 1.00 37.39 157 GLU A C 1
ATOM 1065 O O . GLU A 1 146 ? 60.652 -13.902 42.135 1.00 43.23 157 GLU A O 1
ATOM 1071 N N . SER A 1 147 ? 61.441 -14.581 44.160 1.00 32.60 158 SER A N 1
ATOM 1072 C CA . SER A 1 147 ? 60.859 -13.441 44.868 1.00 33.62 158 SER A CA 1
ATOM 1073 C C . SER A 1 147 ? 61.570 -12.164 44.474 1.00 30.79 158 SER A C 1
ATOM 1074 O O . SER A 1 147 ? 60.963 -11.072 44.474 1.00 37.37 158 SER A O 1
ATOM 1077 N N . SER A 1 148 ? 62.865 -12.271 44.190 1.00 29.64 159 SER A N 1
ATOM 1078 C CA . SER A 1 148 ? 63.552 -11.110 43.674 1.00 30.46 159 SER A CA 1
ATOM 1079 C C . SER A 1 148 ? 63.002 -10.678 42.333 1.00 29.55 159 SER A C 1
ATOM 1080 O O . SER A 1 148 ? 62.694 -9.514 42.187 1.00 29.45 159 SER A O 1
ATOM 1083 N N . PHE A 1 149 ? 62.747 -11.595 41.405 1.00 26.37 160 PHE A N 1
ATOM 1084 C CA . PHE A 1 149 ? 62.216 -11.147 40.106 1.00 27.40 160 PHE A CA 1
ATOM 1085 C C . PHE A 1 149 ? 60.810 -10.607 40.318 1.00 27.23 160 PHE A C 1
ATOM 1086 O O . PHE A 1 149 ? 60.345 -9.684 39.620 1.00 27.65 160 PHE A O 1
ATOM 1094 N N . ARG A 1 150 ? 60.089 -11.196 41.268 1.00 27.38 161 ARG A N 1
ATOM 1095 C CA . ARG A 1 150 ? 58.746 -10.638 41.562 1.00 29.19 161 ARG A CA 1
ATOM 1096 C C . ARG A 1 150 ? 58.816 -9.140 41.990 1.00 30.50 161 ARG A C 1
ATOM 1097 O O . ARG A 1 150 ? 58.041 -8.296 41.520 1.00 30.34 161 ARG A O 1
ATOM 1105 N N . ILE A 1 151 ? 59.787 -8.814 42.818 1.00 27.41 162 ILE A N 1
ATOM 1106 C CA . ILE A 1 151 ? 59.956 -7.405 43.188 1.00 29.70 162 ILE A CA 1
ATOM 1107 C C . ILE A 1 151 ? 60.352 -6.584 41.976 1.00 26.55 162 ILE A C 1
ATOM 1108 O O . ILE A 1 151 ? 59.843 -5.499 41.843 1.00 29.48 162 ILE A O 1
ATOM 1113 N N . LEU A 1 152 ? 61.266 -7.081 41.129 1.00 27.43 163 LEU A N 1
ATOM 1114 C CA . LEU A 1 152 ? 61.632 -6.399 39.867 1.00 32.85 163 LEU A CA 1
ATOM 1115 C C . LEU A 1 152 ? 60.393 -6.272 38.965 1.00 33.64 163 LEU A C 1
ATOM 1116 O O . LEU A 1 152 ? 60.280 -5.307 38.200 1.00 32.33 163 LEU A O 1
ATOM 1121 N N . THR A 1 153 ? 59.439 -7.191 39.082 1.00 29.89 164 THR A N 1
ATOM 1122 C CA . THR A 1 153 ? 58.166 -6.994 38.345 1.00 30.36 164 THR A CA 1
ATOM 1123 C C . THR A 1 153 ? 57.272 -5.902 38.937 1.00 40.89 164 THR A C 1
ATOM 1124 O O . THR A 1 153 ? 56.721 -5.035 38.202 1.00 39.98 164 THR A O 1
ATOM 1128 N N . THR A 1 154 ? 57.122 -5.908 40.259 1.00 38.71 165 THR A N 1
ATOM 1129 C CA . THR A 1 154 ? 56.312 -4.847 40.890 1.00 36.45 165 THR A CA 1
ATOM 1130 C C . THR A 1 154 ? 56.930 -3.476 40.717 1.00 34.88 165 THR A C 1
ATOM 1131 O O . THR A 1 154 ? 56.221 -2.502 40.454 1.00 34.63 165 THR A O 1
ATOM 1135 N N . VAL A 1 155 ? 58.255 -3.407 40.834 1.00 32.54 166 VAL A N 1
ATOM 1136 C CA . VAL A 1 155 ? 59.009 -2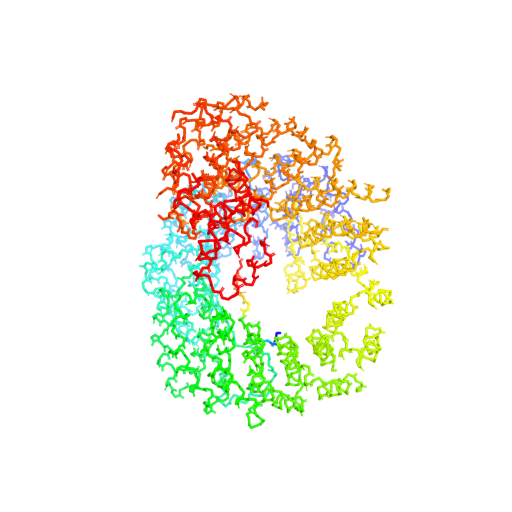.160 40.738 1.00 34.92 166 VAL A CA 1
ATOM 1137 C C . VAL A 1 155 ? 60.082 -2.174 39.612 1.00 35.95 166 VAL A C 1
ATOM 1138 O O . VAL A 1 155 ? 61.305 -2.198 39.867 1.00 32.79 166 VAL A O 1
ATOM 1142 N N . PRO A 1 156 ? 59.647 -2.131 38.352 1.00 37.95 167 PRO A N 1
ATOM 1143 C CA . PRO A 1 156 ? 60.608 -2.262 37.256 1.00 38.65 167 PRO A CA 1
ATOM 1144 C C . PRO A 1 156 ? 61.700 -1.171 37.231 1.00 39.03 167 PRO A C 1
ATOM 1145 O O . PRO A 1 156 ? 62.804 -1.450 36.742 1.00 41.44 167 PRO A O 1
ATOM 1149 N N . TYR A 1 157 ? 61.449 0.005 37.819 1.00 40.03 168 TYR A N 1
ATOM 1150 C CA . TYR A 1 157 ? 62.524 1.019 37.986 1.00 42.31 168 TYR A CA 1
ATOM 1151 C C . TYR A 1 157 ? 63.806 0.564 38.662 1.00 42.97 168 TYR A C 1
ATOM 1152 O O . TYR A 1 157 ? 64.905 1.030 38.328 1.00 41.89 168 TYR A O 1
ATOM 1161 N N . LEU A 1 158 ? 63.694 -0.403 39.568 1.00 39.73 169 LEU A N 1
ATOM 1162 C CA . LEU A 1 158 ? 64.879 -0.983 40.166 1.00 36.62 169 LEU A CA 1
ATOM 1163 C C . LEU A 1 158 ? 65.803 -1.535 39.099 1.00 38.12 169 LEU A C 1
ATOM 1164 O O . LEU A 1 158 ? 67.042 -1.645 39.305 1.00 38.25 169 LEU A O 1
ATOM 1169 N N . ILE A 1 159 ? 65.229 -1.904 37.955 1.00 36.79 170 ILE A N 1
ATOM 1170 C CA . ILE A 1 159 ? 66.077 -2.576 36.953 1.00 35.74 170 ILE A CA 1
ATOM 1171 C C . ILE A 1 159 ? 67.013 -1.531 36.361 1.00 39.39 170 ILE A C 1
ATOM 1172 O O . ILE A 1 159 ? 68.119 -1.845 36.035 1.00 43.57 170 ILE A O 1
ATOM 1177 N N . THR A 1 160 ? 66.536 -0.293 36.239 1.00 40.73 171 THR A N 1
ATOM 1178 C CA . THR A 1 160 ? 67.318 0.874 35.792 1.00 42.66 171 THR A CA 1
ATOM 1179 C C . THR A 1 160 ? 68.480 1.218 36.742 1.00 39.81 171 THR A C 1
ATOM 1180 O O . THR A 1 160 ? 69.439 1.795 36.318 1.00 39.48 171 THR A O 1
ATOM 1184 N N . ALA A 1 161 ? 68.360 0.836 38.012 1.00 41.96 172 ALA A N 1
ATOM 1185 C CA . ALA A 1 161 ? 69.193 1.314 39.118 1.00 45.32 172 ALA A CA 1
ATOM 1186 C C . ALA A 1 161 ? 70.356 0.379 39.377 1.00 46.97 172 ALA A C 1
ATOM 1187 O O . ALA A 1 161 ? 71.322 0.759 39.974 1.00 47.54 172 ALA A O 1
ATOM 1189 N N . VAL A 1 162 ? 70.246 -0.865 38.947 1.00 48.42 173 VAL A N 1
ATOM 1190 C CA . VAL A 1 162 ? 71.319 -1.828 39.063 1.00 43.76 173 VAL A CA 1
ATOM 1191 C C . VAL A 1 162 ? 72.260 -1.546 37.890 1.00 43.58 173 VAL A C 1
ATOM 1192 O O . VAL A 1 162 ? 71.820 -1.115 36.829 1.00 45.00 173 VAL A O 1
ATOM 1196 N N . ASP A 1 163 ? 73.554 -1.790 38.065 1.00 47.18 174 ASP A N 1
ATOM 1197 C CA . ASP A 1 163 ? 74.493 -1.686 36.940 1.00 50.87 174 ASP A CA 1
ATOM 1198 C C . ASP A 1 163 ? 74.102 -2.609 35.763 1.00 47.41 174 ASP A C 1
ATOM 1199 O O . ASP A 1 163 ? 73.796 -3.802 35.968 1.00 40.69 174 ASP A O 1
ATOM 1204 N N . ILE A 1 164 ? 74.162 -2.082 34.549 1.00 41.08 175 ILE A N 1
ATOM 1205 C CA . ILE A 1 164 ? 73.791 -2.837 33.378 1.00 39.14 175 ILE A CA 1
ATOM 1206 C C . ILE A 1 164 ? 74.531 -4.171 33.229 1.00 35.80 175 ILE A C 1
ATOM 1207 O O . ILE A 1 164 ? 73.910 -5.136 32.802 1.00 36.91 175 ILE A O 1
ATOM 1212 N N . ASN A 1 165 ? 75.806 -4.238 33.633 1.00 36.67 176 ASN A N 1
ATOM 1213 C CA . ASN A 1 165 ? 76.592 -5.470 33.577 1.00 37.98 176 ASN A CA 1
ATOM 1214 C C . ASN A 1 165 ? 76.303 -6.482 34.668 1.00 36.24 176 ASN A C 1
ATOM 1215 O O . ASN A 1 165 ? 76.821 -7.612 34.653 1.00 35.59 176 ASN A O 1
ATOM 1220 N N . SER A 1 166 ? 75.452 -6.097 35.596 1.00 32.42 177 SER A N 1
ATOM 1221 C CA . SER A 1 166 ? 74.918 -7.046 36.566 1.00 36.30 177 SER A CA 1
ATOM 1222 C C . SER A 1 166 ? 73.516 -7.477 36.134 1.00 34.31 177 SER A C 1
ATOM 1223 O O . SER A 1 166 ? 73.158 -8.654 36.206 1.00 31.95 177 SER A O 1
ATOM 1226 N N . ILE A 1 167 ? 72.744 -6.544 35.617 1.00 32.83 178 ILE A N 1
ATOM 1227 C CA . ILE A 1 167 ? 71.335 -6.846 35.366 1.00 37.07 178 ILE A CA 1
ATOM 1228 C C . ILE A 1 167 ? 71.196 -7.775 34.110 1.00 38.57 178 ILE A C 1
ATOM 1229 O O . ILE A 1 167 ? 70.355 -8.668 34.110 1.00 42.98 178 ILE A O 1
ATOM 1234 N N . LEU A 1 168 ? 72.074 -7.616 33.102 1.00 36.87 179 LEU A N 1
ATOM 1235 C CA . LEU A 1 168 ? 72.062 -8.501 31.933 1.00 32.62 179 LEU A CA 1
ATOM 1236 C C . LEU A 1 168 ? 72.283 -9.973 32.320 1.00 31.21 179 LEU A C 1
ATOM 1237 O O . LEU A 1 168 ? 71.465 -10.819 31.968 1.00 32.67 179 LEU A O 1
ATOM 1242 N N . PRO A 1 169 ? 73.380 -10.287 33.029 1.00 30.89 180 PRO A N 1
ATOM 1243 C CA . PRO A 1 169 ? 73.590 -11.702 33.422 1.00 32.40 180 PRO A CA 1
ATOM 1244 C C . PRO A 1 169 ? 72.529 -12.200 34.384 1.00 33.49 180 PRO A C 1
ATOM 1245 O O . PRO A 1 169 ? 72.172 -13.414 34.357 1.00 33.69 180 PRO A O 1
ATOM 1249 N N . ILE A 1 170 ? 71.930 -11.282 35.145 1.00 34.37 181 ILE A N 1
ATOM 1250 C CA . ILE A 1 170 ? 70.843 -11.667 36.021 1.00 35.32 181 ILE A CA 1
ATOM 1251 C C . ILE A 1 170 ? 69.680 -12.235 35.212 1.00 32.15 181 ILE A C 1
ATOM 1252 O O . ILE A 1 170 ? 69.253 -13.366 35.459 1.00 34.32 181 ILE A O 1
ATOM 1257 N N . PHE A 1 171 ? 69.219 -11.497 34.206 1.00 31.27 182 PHE A N 1
ATOM 1258 C CA . PHE A 1 171 ? 68.154 -12.043 33.364 1.00 31.18 182 PHE A CA 1
ATOM 1259 C C . PHE A 1 171 ? 68.529 -13.302 32.573 1.00 31.36 182 PHE A C 1
ATOM 1260 O O . PHE A 1 171 ? 67.671 -14.156 32.465 1.00 31.57 182 PHE A O 1
ATOM 1268 N N . GLN A 1 172 ? 69.773 -13.379 32.038 1.00 28.69 183 GLN A N 1
ATOM 1269 C CA . GLN A 1 172 ? 70.217 -14.552 31.268 1.00 32.74 183 GLN A CA 1
ATOM 1270 C C . GLN A 1 172 ? 70.299 -15.821 32.113 1.00 33.22 183 GLN A C 1
ATOM 1271 O O . GLN A 1 172 ? 70.017 -16.903 31.665 1.00 38.78 183 GLN A O 1
ATOM 1277 N N . SER A 1 173 ? 70.693 -15.654 33.361 1.00 34.58 184 SER A N 1
ATOM 1278 C CA . SER A 1 173 ? 70.730 -16.739 34.307 1.00 37.34 184 SER A CA 1
ATOM 1279 C C . SER A 1 173 ? 69.274 -17.062 34.671 1.00 34.72 184 SER A C 1
ATOM 1280 O O . SER A 1 173 ? 68.882 -18.203 34.741 1.00 35.66 184 SER A O 1
ATOM 1283 N N . GLY A 1 174 ? 68.471 -16.023 34.877 1.00 35.09 185 GLY A N 1
ATOM 1284 C CA . GLY A 1 174 ? 67.058 -16.199 35.076 1.00 32.49 185 GLY A CA 1
ATOM 1285 C C . GLY A 1 174 ? 66.372 -17.025 34.014 1.00 35.90 185 GLY A C 1
ATOM 1286 O O . GLY A 1 174 ? 65.582 -17.878 34.384 1.00 29.91 185 GLY A O 1
ATOM 1287 N N . PHE A 1 175 ? 66.623 -16.778 32.705 1.00 30.48 186 PHE A N 1
ATOM 1288 C CA . PHE A 1 175 ? 65.868 -17.486 31.614 1.00 31.89 186 PHE A CA 1
ATOM 1289 C C . PHE A 1 175 ? 66.202 -18.985 31.560 1.00 34.06 186 PHE A C 1
ATOM 1290 O O . PHE A 1 175 ? 65.510 -19.776 30.951 1.00 33.93 186 PHE A O 1
ATOM 1298 N N . THR A 1 176 ? 67.285 -19.337 32.239 1.00 35.37 187 THR A N 1
ATOM 1299 C CA . THR A 1 176 ? 68.014 -20.572 32.014 1.00 37.51 187 THR A CA 1
ATOM 1300 C C . THR A 1 176 ? 68.043 -21.340 33.335 1.00 42.63 187 THR A C 1
ATOM 1301 O O . THR A 1 176 ? 68.510 -22.483 33.381 1.00 36.32 187 THR A O 1
ATOM 1305 N N . ASP A 1 177 ? 67.518 -20.692 34.394 1.00 38.11 188 ASP A N 1
ATOM 1306 C CA . ASP A 1 177 ? 67.426 -21.269 35.722 1.00 39.30 188 ASP A CA 1
ATOM 1307 C C . ASP A 1 177 ? 66.806 -22.702 35.714 1.00 39.73 188 ASP A C 1
ATOM 1308 O O . ASP A 1 177 ? 65.802 -22.955 35.004 1.00 37.72 188 ASP A O 1
ATOM 1313 N N . ALA A 1 178 ? 67.346 -23.594 36.545 1.00 38.46 189 ALA A N 1
ATOM 1314 C CA . ALA A 1 178 ? 66.821 -24.989 36.703 1.00 35.93 189 ALA A CA 1
ATOM 1315 C C . ALA A 1 178 ? 65.382 -24.996 37.226 1.00 36.48 189 ALA A C 1
ATOM 1316 O O . ALA A 1 178 ? 64.641 -25.928 36.985 1.00 44.11 189 ALA A O 1
ATOM 1318 N N . SER A 1 179 ? 64.981 -23.975 37.980 1.00 33.86 190 SER A N 1
ATOM 1319 C CA . SER A 1 179 ? 63.603 -23.903 38.461 1.00 32.88 190 SER A CA 1
ATOM 1320 C C . SER A 1 179 ? 62.631 -23.258 37.456 1.00 36.91 190 SER A C 1
ATOM 1321 O O . SER A 1 179 ? 62.838 -22.120 36.977 1.00 35.33 190 SER A O 1
ATOM 1324 N N . ASP A 1 180 ? 61.597 -23.988 37.085 1.00 36.04 191 ASP A N 1
ATOM 1325 C CA . ASP A 1 180 ? 60.598 -23.426 36.204 1.00 41.26 191 ASP A CA 1
ATOM 1326 C C . ASP A 1 180 ? 60.007 -22.142 36.762 1.00 40.17 191 ASP A C 1
ATOM 1327 O O . ASP A 1 180 ? 59.790 -21.177 36.015 1.00 43.67 191 ASP A O 1
ATOM 1332 N N . ASN A 1 181 ? 59.732 -22.134 38.062 1.00 38.83 192 ASN A N 1
ATOM 1333 C CA . ASN A 1 181 ? 59.112 -20.977 38.694 1.00 38.51 192 ASN A CA 1
ATOM 1334 C C . ASN A 1 181 ? 59.985 -19.754 38.508 1.00 35.03 192 ASN A C 1
ATOM 1335 O O . ASN A 1 181 ? 59.484 -18.677 38.277 1.00 37.62 192 ASN A O 1
ATOM 1340 N N . VAL A 1 182 ? 61.290 -19.930 38.611 1.00 34.21 193 VAL A N 1
ATOM 1341 C CA . VAL A 1 182 ? 62.210 -18.801 38.504 1.00 33.62 193 VAL A CA 1
ATOM 1342 C C . VAL A 1 182 ? 62.211 -18.326 37.086 1.00 34.77 193 VAL A C 1
ATOM 1343 O O . VAL A 1 182 ? 62.112 -17.127 36.853 1.00 29.33 193 VAL A O 1
ATOM 1347 N N . LYS A 1 183 ? 62.234 -19.265 36.135 1.00 33.24 194 LYS A N 1
ATOM 1348 C CA . LYS A 1 183 ? 62.112 -18.903 34.720 1.00 32.49 194 LYS A CA 1
ATOM 1349 C C . LYS A 1 183 ? 60.911 -18.030 34.460 1.00 31.82 194 LYS A C 1
ATOM 1350 O O . LYS A 1 183 ? 61.039 -16.935 33.846 1.00 30.90 194 LYS A O 1
ATOM 1356 N N . ILE A 1 184 ? 59.759 -18.483 34.911 1.00 31.11 195 ILE A N 1
ATOM 1357 C CA . ILE A 1 184 ? 58.521 -17.779 34.617 1.00 30.56 195 ILE A CA 1
ATOM 1358 C C . ILE A 1 184 ? 58.612 -16.363 35.214 1.00 33.18 195 ILE A C 1
ATOM 1359 O O . ILE A 1 184 ? 58.161 -15.411 34.580 1.00 29.53 195 ILE A O 1
ATOM 1364 N N . ALA A 1 185 ? 59.195 -16.230 36.420 1.00 27.27 196 ALA A N 1
ATOM 1365 C CA . ALA A 1 185 ? 59.300 -14.919 37.085 1.00 24.72 196 ALA A CA 1
ATOM 1366 C C . ALA A 1 185 ? 60.356 -14.081 36.343 1.00 26.38 196 ALA A C 1
ATOM 1367 O O . ALA A 1 185 ? 60.181 -12.862 36.142 1.00 26.44 196 ALA A O 1
ATOM 1369 N N . ALA A 1 186 ? 61.450 -14.697 35.890 1.00 26.27 197 ALA A N 1
ATOM 1370 C CA . ALA A 1 186 ? 62.403 -13.930 35.047 1.00 26.69 197 ALA A CA 1
ATOM 1371 C C . ALA A 1 186 ? 61.730 -13.363 33.804 1.00 27.24 197 ALA A C 1
ATOM 1372 O O . ALA A 1 186 ? 61.874 -12.144 33.456 1.00 30.09 197 ALA A O 1
ATOM 1374 N N . VAL A 1 187 ? 60.980 -14.232 33.119 1.00 26.20 198 VAL A N 1
ATOM 1375 C CA . VAL A 1 187 ? 60.267 -13.827 31.921 1.00 25.01 198 VAL A CA 1
ATOM 1376 C C . VAL A 1 187 ? 59.293 -12.706 32.244 1.00 26.47 198 VAL A C 1
ATOM 1377 O O . VAL A 1 187 ? 59.263 -11.680 31.541 1.00 26.24 198 VAL A O 1
ATOM 1381 N N . THR A 1 188 ? 58.531 -12.892 33.327 1.00 25.12 199 THR A N 1
ATOM 1382 C CA . THR A 1 188 ? 57.526 -11.955 33.728 1.00 25.47 199 THR A CA 1
ATOM 1383 C C . THR A 1 188 ? 58.192 -10.626 34.063 1.00 26.02 199 THR A C 1
ATOM 1384 O O . THR A 1 188 ? 57.741 -9.580 33.548 1.00 24.56 199 THR A O 1
ATOM 1388 N N . ALA A 1 189 ? 59.316 -10.655 34.795 1.00 24.79 200 ALA A N 1
ATOM 1389 C CA . ALA A 1 189 ? 60.013 -9.363 35.103 1.00 28.40 200 ALA A CA 1
ATOM 1390 C C . ALA A 1 189 ? 60.572 -8.675 33.863 1.00 29.22 200 ALA A C 1
ATOM 1391 O O . ALA A 1 189 ? 60.554 -7.432 33.751 1.00 25.82 200 ALA A O 1
ATOM 1393 N N . PHE A 1 190 ? 61.091 -9.486 32.939 1.00 30.00 201 PHE A N 1
ATOM 1394 C CA . PHE A 1 190 ? 61.676 -8.981 31.705 1.00 27.66 201 PHE A CA 1
ATOM 1395 C C . PHE A 1 190 ? 60.634 -8.307 30.884 1.00 26.93 201 PHE A C 1
ATOM 1396 O O . PHE A 1 190 ? 60.818 -7.183 30.459 1.00 28.43 201 PHE A O 1
ATOM 1404 N N . VAL A 1 191 ? 59.502 -8.944 30.680 1.00 25.38 202 VAL A N 1
ATOM 1405 C CA . VAL A 1 191 ? 58.430 -8.274 29.920 1.00 25.51 202 VAL A CA 1
ATOM 1406 C C . VAL A 1 191 ? 57.803 -7.091 30.679 1.00 30.80 202 VAL A C 1
ATOM 1407 O O . VAL A 1 191 ? 57.464 -6.040 30.059 1.00 30.96 202 VAL A O 1
ATOM 1411 N N . GLY A 1 192 ? 57.692 -7.209 32.001 1.00 26.94 203 GLY A N 1
ATOM 1412 C CA . GLY A 1 192 ? 57.110 -6.121 32.817 1.00 32.99 203 GLY A CA 1
ATOM 1413 C C . GLY A 1 192 ? 57.873 -4.798 32.661 1.00 30.33 203 GLY A C 1
ATOM 1414 O O . GLY A 1 192 ? 57.315 -3.705 32.735 1.00 32.94 203 GLY A O 1
ATOM 1415 N N . TYR A 1 193 ? 59.154 -4.928 32.384 1.00 32.13 204 TYR A N 1
ATOM 1416 C CA . TYR A 1 193 ? 60.003 -3.801 32.208 1.00 32.81 204 TYR A CA 1
ATOM 1417 C C . TYR A 1 193 ? 59.518 -2.969 31.016 1.00 40.13 204 TYR A C 1
ATOM 1418 O O . TYR A 1 193 ? 59.424 -1.736 31.082 1.00 40.42 204 TYR A O 1
ATOM 1427 N N . PHE A 1 194 ? 59.167 -3.643 29.936 1.00 38.13 205 PHE A N 1
ATOM 1428 C CA . PHE A 1 194 ? 58.748 -2.962 28.742 1.00 35.35 205 PHE A CA 1
ATOM 1429 C C . PHE A 1 194 ? 57.350 -2.468 28.962 1.00 39.25 205 PHE A C 1
ATOM 1430 O O . PHE A 1 194 ? 56.968 -1.435 28.416 1.00 42.79 205 PHE A O 1
ATOM 1438 N N . LYS A 1 195 ? 56.588 -3.179 29.777 1.00 34.76 206 LYS A N 1
ATOM 1439 C CA . LYS A 1 195 ? 55.230 -2.726 30.107 1.00 39.54 206 LYS A CA 1
ATOM 1440 C C . LYS A 1 195 ? 55.173 -1.357 30.795 1.00 39.90 206 LYS A C 1
ATOM 1441 O O . LYS A 1 195 ? 54.209 -0.653 30.681 1.00 42.11 206 LYS A O 1
ATOM 1447 N N . GLN A 1 196 ? 56.203 -1.022 31.550 1.00 42.03 207 GLN A N 1
ATOM 1448 C CA . GLN A 1 196 ? 56.102 -0.011 32.579 1.00 44.59 207 GLN A CA 1
ATOM 1449 C C . GLN A 1 196 ? 56.977 1.182 32.295 1.00 44.26 207 GLN A C 1
ATOM 1450 O O . GLN A 1 196 ? 56.685 2.252 32.768 1.00 46.08 207 GLN A O 1
ATOM 1456 N N . LEU A 1 197 ? 58.065 0.991 31.555 1.00 37.11 208 LEU A N 1
ATOM 1457 C CA . LEU A 1 197 ? 59.034 2.029 31.339 1.00 39.34 208 LEU A CA 1
ATOM 1458 C C . LEU A 1 197 ? 58.839 2.762 30.026 1.00 41.50 208 LEU A C 1
ATOM 1459 O O . LEU A 1 197 ? 58.147 2.268 29.136 1.00 44.32 208 LEU A O 1
ATOM 1464 N N . PRO A 1 198 ? 59.391 3.986 29.912 1.00 44.88 209 PRO A N 1
ATOM 1465 C CA . PRO A 1 198 ? 59.274 4.628 28.581 1.00 44.55 209 PRO A CA 1
ATOM 1466 C C . PRO A 1 198 ? 60.116 3.892 27.551 1.00 43.70 209 PRO A C 1
ATOM 1467 O O . PRO A 1 198 ? 61.087 3.250 27.927 1.00 46.80 209 PRO A O 1
ATOM 1471 N N . LYS A 1 199 ? 59.713 3.960 26.285 1.00 42.14 210 LYS A N 1
ATOM 1472 C CA . LYS A 1 199 ? 60.419 3.315 25.166 1.00 45.78 210 LYS A CA 1
ATOM 1473 C C . LYS A 1 199 ? 61.892 3.685 25.076 1.00 40.61 210 LYS A C 1
ATOM 1474 O O . LYS A 1 199 ? 62.727 2.867 24.658 1.00 45.16 210 LYS A O 1
ATOM 1480 N N . SER A 1 200 ? 62.210 4.904 25.479 1.00 39.00 211 SER A N 1
ATOM 1481 C CA . SER A 1 200 ? 63.591 5.378 25.479 1.00 40.18 211 SER A CA 1
ATOM 1482 C C . SER A 1 200 ? 64.462 4.525 26.393 1.00 42.02 211 SER A C 1
ATOM 1483 O O . SER A 1 200 ? 65.690 4.560 26.285 1.00 48.27 211 SER A O 1
ATOM 1486 N N . GLU A 1 201 ? 63.854 3.708 27.250 1.00 39.18 212 GLU A N 1
ATOM 1487 C CA . GLU A 1 201 ? 64.645 2.832 28.141 1.00 37.95 212 GLU A CA 1
ATOM 1488 C C . GLU A 1 201 ? 64.712 1.392 27.619 1.00 39.64 212 GLU A C 1
ATOM 1489 O O . GLU A 1 201 ? 65.373 0.510 28.223 1.00 33.33 212 GLU A O 1
ATOM 1495 N N . TRP A 1 202 ? 63.988 1.125 26.546 1.00 33.75 213 TRP A N 1
ATOM 1496 C CA . TRP A 1 202 ? 63.768 -0.247 26.147 1.00 35.84 213 TRP A CA 1
ATOM 1497 C C . TRP A 1 202 ? 65.041 -0.881 25.595 1.00 40.60 213 TRP A C 1
ATOM 1498 O O . TRP A 1 202 ? 65.251 -2.076 25.789 1.00 36.96 213 TRP A O 1
ATOM 1509 N N . SER A 1 203 ? 65.884 -0.097 24.919 1.00 40.44 214 SER A N 1
ATOM 1510 C CA . SER A 1 203 ? 67.012 -0.671 24.169 1.00 42.74 214 SER A CA 1
ATOM 1511 C C . SER A 1 203 ? 68.059 -1.271 25.069 1.00 43.71 214 SER A C 1
ATOM 1512 O O . SER A 1 203 ? 69.074 -1.787 24.624 1.00 53.66 214 SER A O 1
ATOM 1515 N N . LYS A 1 204 ? 67.798 -1.200 26.347 1.00 39.73 215 LYS A N 1
ATOM 1516 C CA . LYS A 1 204 ? 68.798 -1.485 27.310 1.00 38.88 215 LYS A CA 1
ATOM 1517 C C . LYS A 1 204 ? 68.589 -2.912 27.801 1.00 38.15 215 LYS A C 1
ATOM 1518 O O . LYS A 1 204 ? 69.539 -3.568 28.208 1.00 34.11 215 LYS A O 1
ATOM 1524 N N . LEU A 1 205 ? 67.343 -3.406 27.703 1.00 34.87 216 LEU A N 1
ATOM 1525 C CA . LEU A 1 205 ? 67.079 -4.823 27.866 1.00 32.85 216 LEU A CA 1
ATOM 1526 C C . LEU A 1 205 ? 66.755 -5.521 26.573 1.00 32.40 216 LEU A C 1
ATOM 1527 O O . LEU A 1 205 ? 66.772 -6.766 26.526 1.00 34.06 216 LEU A O 1
ATOM 1532 N N . GLY A 1 206 ? 66.386 -4.749 25.549 1.00 28.76 217 GLY A N 1
ATOM 1533 C CA . GLY A 1 206 ? 65.982 -5.350 24.277 1.00 32.12 217 GLY A CA 1
ATOM 1534 C C . GLY A 1 206 ? 66.970 -6.400 23.783 1.00 33.95 217 GLY A C 1
ATOM 1535 O O . GLY A 1 206 ? 66.579 -7.474 23.274 1.00 29.10 217 GLY A O 1
ATOM 1536 N N . ILE A 1 207 ? 68.259 -6.121 24.024 1.00 31.59 218 ILE A N 1
ATOM 1537 C CA . ILE A 1 207 ? 69.306 -6.974 23.532 1.00 29.69 218 ILE A CA 1
ATOM 1538 C C . ILE A 1 207 ? 69.232 -8.374 24.122 1.00 29.73 218 ILE A C 1
ATOM 1539 O O . ILE A 1 207 ? 69.884 -9.300 23.638 1.00 24.78 218 ILE A O 1
ATOM 1544 N N . LEU A 1 208 ? 68.430 -8.534 25.162 1.00 31.06 219 LEU A N 1
ATOM 1545 C CA . LEU A 1 208 ? 68.276 -9.888 25.754 1.00 29.81 219 LEU A CA 1
ATOM 1546 C C . LEU A 1 208 ? 67.241 -10.786 25.057 1.00 30.93 219 LEU A C 1
ATOM 1547 O O . LEU A 1 208 ? 67.140 -12.006 25.378 1.00 31.88 219 LEU A O 1
ATOM 1552 N N . LEU A 1 209 ? 66.448 -10.236 24.126 1.00 27.50 220 LEU A N 1
ATOM 1553 C CA . LEU A 1 209 ? 65.442 -11.086 23.522 1.00 26.52 220 LEU A CA 1
ATOM 1554 C C . LEU A 1 209 ? 65.981 -12.434 22.964 1.00 24.64 220 LEU A C 1
ATOM 1555 O O . LEU A 1 209 ? 65.383 -13.473 23.226 1.00 26.46 220 LEU A O 1
ATOM 1560 N N . PRO A 1 210 ? 67.112 -12.427 22.196 1.00 26.04 221 PRO A N 1
ATOM 1561 C CA . PRO A 1 210 ? 67.540 -13.746 21.665 1.00 23.07 221 PRO A CA 1
ATOM 1562 C C . PRO A 1 210 ? 67.911 -14.774 22.765 1.00 28.80 221 PRO A C 1
ATOM 1563 O O . PRO A 1 210 ? 67.689 -15.971 22.592 1.00 28.90 221 PRO A O 1
ATOM 1567 N N . SER A 1 211 ? 68.475 -14.336 23.894 1.00 31.39 222 SER A N 1
ATOM 1568 C CA . SER A 1 211 ? 68.683 -15.298 24.996 1.00 31.37 222 SER A CA 1
ATOM 1569 C C . SER A 1 211 ? 67.375 -15.875 25.451 1.00 29.49 222 SER A C 1
ATOM 1570 O O . SER A 1 211 ? 67.305 -17.084 25.726 1.00 29.25 222 SER A O 1
ATOM 1573 N N . LEU A 1 212 ? 66.346 -15.022 25.576 1.00 25.14 223 LEU A N 1
ATOM 1574 C CA . LEU A 1 212 ? 65.031 -15.547 25.960 1.00 29.41 223 LEU A CA 1
ATOM 1575 C C . LEU A 1 212 ? 64.541 -16.565 24.905 1.00 30.73 223 LEU A C 1
ATOM 1576 O O . LEU A 1 212 ? 64.173 -17.712 25.239 1.00 30.79 223 LEU A O 1
ATOM 1581 N N . LEU A 1 213 ? 64.571 -16.171 23.638 1.00 28.11 224 LEU A N 1
ATOM 1582 C CA . LEU A 1 213 ? 64.021 -17.053 22.598 1.00 30.24 224 LEU A CA 1
ATOM 1583 C C . LEU A 1 213 ? 64.817 -18.342 22.563 1.00 30.48 224 LEU A C 1
ATOM 1584 O O . LEU A 1 213 ? 64.221 -19.402 22.454 1.00 27.76 224 LEU A O 1
ATOM 1589 N N . ASN A 1 214 ? 66.147 -18.245 22.641 1.00 30.59 225 ASN A N 1
ATOM 1590 C CA . ASN A 1 214 ? 67.050 -19.433 22.715 1.00 30.00 225 ASN A CA 1
ATOM 1591 C C . ASN A 1 214 ? 66.806 -20.333 23.924 1.00 32.58 225 ASN A C 1
ATOM 1592 O O . ASN A 1 214 ? 67.117 -21.479 23.885 1.00 35.80 225 ASN A O 1
ATOM 1597 N N . SER A 1 215 ? 66.123 -19.851 24.951 1.00 32.17 226 SER A N 1
ATOM 1598 C CA . SER A 1 215 ? 65.895 -20.709 26.120 1.00 33.37 226 SER A CA 1
ATOM 1599 C C . SER A 1 215 ? 64.664 -21.595 25.926 1.00 32.57 226 SER A C 1
ATOM 1600 O O . SER A 1 215 ? 64.462 -22.597 26.637 1.00 32.92 226 SER A O 1
ATOM 1603 N N . LEU A 1 216 ? 63.875 -21.273 24.915 1.00 30.10 227 LEU A N 1
ATOM 1604 C CA . LEU A 1 216 ? 62.562 -21.914 24.760 1.00 30.87 227 LEU A CA 1
ATOM 1605 C C . LEU A 1 216 ? 62.567 -23.410 24.443 1.00 30.21 227 LEU A C 1
ATOM 1606 O O . LEU A 1 216 ? 61.699 -24.107 24.960 1.00 30.95 227 LEU A O 1
ATOM 1611 N N . PRO A 1 217 ? 63.518 -23.910 23.622 1.00 33.81 228 PRO A N 1
ATOM 1612 C CA . PRO A 1 217 ? 63.478 -25.367 23.312 1.00 39.73 228 PRO A CA 1
ATOM 1613 C C . PRO A 1 217 ? 63.635 -26.261 24.500 1.00 37.29 228 PRO A C 1
ATOM 1614 O O . PRO A 1 217 ? 63.217 -27.387 24.457 1.00 40.95 228 PRO A O 1
ATOM 1618 N N . ARG A 1 218 ? 64.256 -25.749 25.546 1.00 41.36 229 ARG A N 1
ATOM 1619 C CA . ARG A 1 218 ? 64.458 -26.534 26.738 1.00 42.42 229 ARG A CA 1
ATOM 1620 C C . ARG A 1 218 ? 63.136 -26.910 27.401 1.00 45.83 229 ARG A C 1
ATOM 1621 O O . ARG A 1 218 ? 63.054 -27.922 28.051 1.00 41.58 229 ARG A O 1
ATOM 1629 N N . PHE A 1 219 ? 62.108 -26.080 27.289 1.00 39.73 230 PHE A N 1
ATOM 1630 C CA . PHE A 1 219 ? 60.864 -26.465 27.905 1.00 41.74 230 PHE A CA 1
ATOM 1631 C C . PHE A 1 219 ? 60.309 -27.727 27.249 1.00 46.22 230 PHE A C 1
ATOM 1632 O O . PHE A 1 219 ? 59.724 -28.555 27.950 1.00 43.38 230 PHE A O 1
ATOM 1640 N N . LEU A 1 220 ? 60.468 -27.887 25.934 1.00 45.39 231 LEU A N 1
ATOM 1641 C CA . LEU A 1 220 ? 60.012 -29.147 25.336 1.00 51.28 231 LEU A CA 1
ATOM 1642 C C . LEU A 1 220 ? 60.894 -30.353 25.669 1.00 56.53 231 LEU A C 1
ATOM 1643 O O . LEU A 1 220 ? 60.411 -31.465 25.658 1.00 61.07 231 LEU A O 1
ATOM 1648 N N . ASP A 1 221 ? 62.175 -30.127 25.959 1.00 65.41 232 ASP A N 1
ATOM 1649 C CA . ASP A 1 221 ? 63.126 -31.213 26.290 1.00 66.93 232 ASP A CA 1
ATOM 1650 C C . ASP A 1 221 ? 62.790 -31.828 27.654 1.00 64.50 232 ASP A C 1
ATOM 1651 O O . ASP A 1 221 ? 62.686 -33.047 27.819 1.00 68.23 232 ASP A O 1
ATOM 1656 N N . ASP A 1 222 ? 62.580 -30.955 28.618 1.00 58.24 233 ASP A N 1
ATOM 1657 C CA . ASP A 1 222 ? 62.111 -31.348 29.935 1.00 64.29 233 ASP A CA 1
ATOM 1658 C C . ASP A 1 222 ? 60.653 -31.766 30.004 1.00 62.61 233 ASP A C 1
ATOM 1659 O O . ASP A 1 222 ? 60.196 -32.179 31.078 1.00 74.63 233 ASP A O 1
ATOM 1664 N N . GLY A 1 223 ? 59.910 -31.615 28.900 1.00 60.47 234 GLY A N 1
ATOM 1665 C CA . GLY A 1 223 ? 58.456 -31.860 28.879 1.00 51.90 234 GLY A CA 1
ATOM 1666 C C . GLY A 1 223 ? 57.663 -30.976 29.857 1.00 57.71 234 GLY A C 1
ATOM 1667 O O . GLY A 1 223 ? 56.773 -31.455 30.594 1.00 62.97 234 GLY A O 1
ATOM 1668 N N . LYS A 1 224 ? 57.969 -29.682 29.849 1.00 53.06 235 LYS A N 1
ATOM 1669 C CA . LYS A 1 224 ? 57.404 -28.733 30.809 1.00 58.54 235 LYS A CA 1
ATOM 1670 C C . LYS A 1 224 ? 56.506 -27.732 30.068 1.00 55.82 235 LYS A C 1
ATOM 1671 O O . LYS A 1 224 ? 56.799 -26.539 29.966 1.00 53.69 235 LYS A O 1
ATOM 1677 N N . ASP A 1 225 ? 55.418 -28.244 29.529 1.00 56.80 236 ASP A N 1
ATOM 1678 C CA . ASP A 1 225 ? 54.623 -27.496 28.548 1.00 64.86 236 ASP A CA 1
ATOM 1679 C C . ASP A 1 225 ? 53.710 -26.463 29.182 1.00 54.18 236 ASP A C 1
ATOM 1680 O O . ASP A 1 225 ? 53.438 -25.420 28.600 1.00 59.64 236 ASP A O 1
ATOM 1685 N N . ASP A 1 226 ? 53.231 -26.761 30.368 1.00 54.01 237 ASP A N 1
ATOM 1686 C CA . ASP A 1 226 ? 52.500 -25.802 31.183 1.00 53.20 237 ASP A CA 1
ATOM 1687 C C . ASP A 1 226 ? 53.324 -24.523 31.462 1.00 52.78 237 ASP A C 1
ATOM 1688 O O . ASP A 1 226 ? 52.827 -23.398 31.369 1.00 50.49 237 ASP A O 1
ATOM 1693 N N . ALA A 1 227 ? 54.596 -24.713 31.799 1.00 42.87 238 ALA A N 1
ATOM 1694 C CA . ALA A 1 227 ? 55.498 -23.621 32.010 1.00 37.63 238 ALA A CA 1
ATOM 1695 C C . ALA A 1 227 ? 55.754 -22.894 30.675 1.00 39.71 238 ALA A C 1
ATOM 1696 O O . ALA A 1 227 ? 55.886 -21.652 30.645 1.00 40.44 238 ALA A O 1
ATOM 1698 N N . LEU A 1 228 ? 55.799 -23.658 29.579 1.00 37.83 239 LEU A N 1
ATOM 1699 C CA . LEU A 1 228 ? 55.966 -23.077 28.252 1.00 34.49 239 LEU A CA 1
ATOM 1700 C C . LEU A 1 228 ? 54.793 -22.154 27.965 1.00 35.50 239 LEU A C 1
ATOM 1701 O O . LEU A 1 228 ? 54.974 -21.040 27.482 1.00 35.04 239 LEU A O 1
ATOM 1706 N N . ALA A 1 229 ? 53.591 -22.613 28.256 1.00 33.58 240 ALA A N 1
ATOM 1707 C CA . ALA A 1 229 ? 52.411 -21.811 28.006 1.00 32.01 240 ALA A CA 1
ATOM 1708 C C . ALA A 1 229 ? 52.512 -20.458 28.699 1.00 34.28 240 ALA A C 1
ATOM 1709 O O . ALA A 1 229 ? 52.254 -19.422 28.056 1.00 34.20 240 ALA A O 1
ATOM 1711 N N . SER A 1 230 ? 52.923 -20.428 29.974 1.00 32.51 241 SER A N 1
ATOM 1712 C CA . SER A 1 230 ? 53.016 -19.119 30.680 1.00 34.32 241 SER A CA 1
ATOM 1713 C C . SER A 1 230 ? 54.037 -18.226 30.027 1.00 32.13 241 SER A C 1
ATOM 1714 O O . SER A 1 230 ? 53.813 -17.007 29.927 1.00 33.70 241 SER A O 1
ATOM 1717 N N . VAL A 1 231 ? 55.169 -18.811 29.587 1.00 32.56 242 VAL A N 1
ATOM 1718 C CA . VAL A 1 231 ? 56.170 -17.989 28.903 1.00 30.45 242 VAL A CA 1
ATOM 1719 C C . VAL A 1 231 ? 55.609 -17.486 27.558 1.00 32.13 242 VAL A C 1
ATOM 1720 O O . VAL A 1 231 ? 55.845 -16.319 27.171 1.00 34.57 242 VAL A O 1
ATOM 1724 N N . PHE A 1 232 ? 54.820 -18.313 26.879 1.00 27.52 243 PHE A N 1
ATOM 1725 C CA . PHE A 1 232 ? 54.186 -17.852 25.616 1.00 27.03 243 PHE A CA 1
ATOM 1726 C C . PHE A 1 232 ? 53.297 -16.705 25.970 1.00 24.45 243 PHE A C 1
ATOM 1727 O O . PHE A 1 232 ? 53.275 -15.756 25.260 1.00 29.23 243 PHE A O 1
ATOM 1735 N N . GLU A 1 233 ? 52.562 -16.760 27.080 1.00 27.89 244 GLU A N 1
ATOM 1736 C CA . GLU A 1 233 ? 51.714 -15.627 27.487 1.00 29.45 244 GLU A CA 1
ATOM 1737 C C . GLU A 1 233 ? 52.486 -14.310 27.670 1.00 30.27 244 GLU A C 1
ATOM 1738 O O . GLU A 1 233 ? 52.030 -13.225 27.242 1.00 32.00 244 GLU A O 1
ATOM 1744 N N . SER A 1 234 ? 53.673 -14.382 28.251 1.00 28.82 245 SER A N 1
ATOM 1745 C CA . SER A 1 234 ? 54.425 -13.133 28.445 1.00 29.39 245 SER A CA 1
ATOM 1746 C C . SER A 1 234 ? 54.874 -12.677 27.098 1.00 31.07 245 SER A C 1
ATOM 1747 O O . SER A 1 234 ? 54.880 -11.454 26.867 1.00 27.48 245 SER A O 1
ATOM 1750 N N . LEU A 1 235 ? 55.254 -13.649 26.222 1.00 26.74 246 LEU A N 1
ATOM 1751 C CA . LEU A 1 235 ? 55.768 -13.291 24.896 1.00 27.45 246 LEU A CA 1
ATOM 1752 C C . LEU A 1 235 ? 54.683 -12.634 24.068 1.00 29.36 246 LEU A C 1
ATOM 1753 O O . LEU A 1 235 ? 54.973 -11.684 23.287 1.00 27.38 246 LEU A O 1
ATOM 1758 N N . ILE A 1 236 ? 53.437 -13.103 24.231 1.00 26.69 247 ILE A N 1
ATOM 1759 C CA . ILE A 1 236 ? 52.317 -12.452 23.582 1.00 28.40 247 ILE A CA 1
ATOM 1760 C C . ILE A 1 236 ? 52.194 -10.953 24.023 1.00 35.51 247 ILE A C 1
ATOM 1761 O O . ILE A 1 236 ? 51.897 -10.052 23.207 1.00 33.82 247 ILE A O 1
ATOM 1766 N N . GLU A 1 237 ? 52.388 -10.672 25.316 1.00 34.68 248 GLU A N 1
ATOM 1767 C CA . GLU A 1 237 ? 52.327 -9.286 25.756 1.00 34.07 248 GLU A CA 1
ATOM 1768 C C . GLU A 1 237 ? 53.481 -8.517 25.181 1.00 32.20 248 GLU A C 1
ATOM 1769 O O . GLU A 1 237 ? 53.298 -7.380 24.734 1.00 33.88 248 GLU A O 1
ATOM 1775 N N . LEU A 1 238 ? 54.670 -9.113 25.128 1.00 30.65 249 LEU A N 1
ATOM 1776 C CA . LEU A 1 238 ? 55.802 -8.419 24.450 1.00 27.99 249 LEU A CA 1
ATOM 1777 C C . LEU A 1 238 ? 55.591 -8.137 22.969 1.00 29.85 249 LEU A C 1
ATOM 1778 O O . LEU A 1 238 ? 56.026 -7.104 22.465 1.00 33.33 249 LEU A O 1
ATOM 1783 N N . VAL A 1 239 ? 54.929 -9.036 22.244 1.00 30.49 250 VAL A N 1
ATOM 1784 C CA . VAL A 1 239 ? 54.651 -8.739 20.845 1.00 32.91 250 VAL A CA 1
ATOM 1785 C C . VAL A 1 239 ? 53.772 -7.488 20.669 1.00 32.58 250 VAL A C 1
ATOM 1786 O O . VAL A 1 239 ? 53.938 -6.759 19.736 1.00 29.46 250 VAL A O 1
ATOM 1790 N N . GLU A 1 240 ? 52.834 -7.281 21.573 1.00 35.39 251 GLU A N 1
ATOM 1791 C CA . GLU A 1 240 ? 51.905 -6.162 21.493 1.00 39.41 251 GLU A CA 1
ATOM 1792 C C . GLU A 1 240 ? 52.530 -4.860 21.869 1.00 38.17 251 GLU A C 1
ATOM 1793 O O . GLU A 1 240 ? 51.902 -3.857 21.667 1.00 41.46 251 GLU A O 1
ATOM 1799 N N . LEU A 1 241 ? 53.717 -4.907 22.475 1.00 37.49 252 LEU A N 1
ATOM 1800 C CA . LEU A 1 241 ? 54.467 -3.752 22.912 1.00 31.69 252 LEU A CA 1
ATOM 1801 C C . LEU A 1 241 ? 55.608 -3.438 21.992 1.00 34.49 252 LEU A C 1
ATOM 1802 O O . LEU A 1 241 ? 55.866 -2.262 21.706 1.00 32.48 252 LEU A O 1
ATOM 1807 N N . ALA A 1 242 ? 56.338 -4.477 21.563 1.00 31.61 253 ALA A N 1
ATOM 1808 C CA . ALA A 1 242 ? 57.509 -4.254 20.750 1.00 27.82 253 ALA A CA 1
ATOM 1809 C C . ALA A 1 242 ? 57.682 -5.283 19.655 1.00 30.97 253 ALA A C 1
ATOM 1810 O O . ALA A 1 242 ? 58.650 -6.017 19.639 1.00 31.59 253 ALA A O 1
ATOM 1812 N N . PRO A 1 243 ? 56.756 -5.329 18.707 1.00 30.90 254 PRO A N 1
ATOM 1813 C CA . PRO A 1 243 ? 56.866 -6.431 17.734 1.00 29.12 254 PRO A CA 1
ATOM 1814 C C . PRO A 1 243 ? 58.138 -6.411 16.942 1.00 30.16 254 PRO A C 1
ATOM 1815 O O . PRO A 1 243 ? 58.710 -7.463 16.664 1.00 31.55 254 PRO A O 1
ATOM 1819 N N . LYS A 1 244 ? 58.630 -5.243 16.571 1.00 30.71 255 LYS A N 1
ATOM 1820 C CA . LYS A 1 244 ? 59.851 -5.217 15.742 1.00 34.46 255 LYS A CA 1
ATOM 1821 C C . LYS A 1 244 ? 61.092 -5.758 16.434 1.00 35.78 255 LYS A C 1
ATOM 1822 O O . LYS A 1 244 ? 62.069 -6.138 15.770 1.00 40.13 255 LYS A O 1
ATOM 1828 N N . LEU A 1 245 ? 61.084 -5.807 17.755 1.00 32.58 256 LEU A N 1
ATOM 1829 C CA . LEU A 1 245 ? 62.203 -6.437 18.468 1.00 37.91 256 LEU A CA 1
ATOM 1830 C C . LEU A 1 245 ? 62.363 -7.893 17.970 1.00 35.75 256 LEU A C 1
ATOM 1831 O O . LEU A 1 245 ? 63.386 -8.525 18.157 1.00 33.34 256 LEU A O 1
ATOM 1836 N N . PHE A 1 246 ? 61.308 -8.454 17.374 1.00 34.30 257 PHE A N 1
ATOM 1837 C CA . PHE A 1 246 ? 61.312 -9.896 16.996 1.00 32.56 257 PHE A CA 1
ATOM 1838 C C . PHE A 1 246 ? 61.774 -10.080 15.588 1.00 31.54 257 PHE A C 1
ATOM 1839 O O . PHE A 1 246 ? 61.923 -11.236 15.153 1.00 38.58 257 PHE A O 1
ATOM 1847 N N . LYS A 1 247 ? 61.981 -8.973 14.869 1.00 33.42 258 LYS A N 1
ATOM 1848 C CA . LYS A 1 247 ? 62.303 -9.053 13.414 1.00 37.19 258 LYS A CA 1
ATOM 1849 C C . LYS A 1 247 ? 63.405 -10.033 13.066 1.00 36.42 258 LYS A C 1
ATOM 1850 O O . LYS A 1 247 ? 63.222 -10.885 12.195 1.00 35.00 258 LYS A O 1
ATOM 1852 N N . ASP A 1 248 ? 64.555 -9.906 13.703 1.00 37.25 259 ASP A N 1
ATOM 1853 C CA . ASP A 1 248 ? 65.675 -10.747 13.285 1.00 41.36 259 ASP A CA 1
ATOM 1854 C C . ASP A 1 248 ? 65.503 -12.222 13.544 1.00 36.50 259 ASP A C 1
ATOM 1855 O O . ASP A 1 248 ? 66.181 -13.038 12.936 1.00 38.32 259 ASP A O 1
ATOM 1860 N N . MET A 1 249 ? 64.650 -12.591 14.474 1.00 32.35 260 MET A N 1
ATOM 1861 C CA . MET A 1 249 ? 64.578 -13.999 14.752 1.00 34.80 260 MET A CA 1
ATOM 1862 C C . MET A 1 249 ? 63.172 -14.501 14.374 1.00 33.82 260 MET A C 1
ATOM 1863 O O . MET A 1 249 ? 62.693 -15.523 14.867 1.00 27.08 260 MET A O 1
ATOM 1868 N N . PHE A 1 250 ? 62.518 -13.738 13.506 1.00 29.44 261 PHE A N 1
ATOM 1869 C CA . PHE A 1 250 ? 61.118 -13.991 13.237 1.00 30.95 261 PHE A CA 1
ATOM 1870 C C . PHE A 1 250 ? 60.874 -15.451 12.754 1.00 32.79 261 PHE A C 1
ATOM 1871 O O . PHE A 1 250 ? 60.045 -16.169 13.317 1.00 33.08 261 PHE A O 1
ATOM 1879 N N . ASP A 1 251 ? 61.646 -15.895 11.782 1.00 32.12 262 ASP A N 1
ATOM 1880 C CA . ASP A 1 251 ? 61.633 -17.301 11.360 1.00 35.55 262 ASP A CA 1
ATOM 1881 C C . ASP A 1 251 ? 61.843 -18.249 12.433 1.00 32.59 262 ASP A C 1
ATOM 1882 O O . ASP A 1 251 ? 61.244 -19.309 12.425 1.00 39.53 262 ASP A O 1
ATOM 1887 N N . GLN A 1 252 ? 62.695 -17.919 13.392 1.00 33.78 263 GLN A N 1
ATOM 1888 C CA . GLN A 1 252 ? 62.909 -18.906 14.439 1.00 35.91 263 GLN A CA 1
ATOM 1889 C C . GLN A 1 252 ? 61.672 -19.022 15.333 1.00 32.62 263 GLN A C 1
ATOM 1890 O O . GLN A 1 252 ? 61.336 -20.141 15.769 1.00 31.44 263 GLN A O 1
ATOM 1896 N N . ILE A 1 253 ? 60.989 -17.919 15.624 1.00 30.26 264 ILE A N 1
ATOM 1897 C CA . ILE A 1 253 ? 59.785 -18.055 16.472 1.00 36.75 264 ILE A CA 1
ATOM 1898 C C . ILE A 1 253 ? 58.615 -18.772 15.781 1.00 32.14 264 ILE A C 1
ATOM 1899 O O . ILE A 1 253 ? 57.903 -19.568 16.382 1.00 33.31 264 ILE A O 1
ATOM 1904 N N . ILE A 1 254 ? 58.498 -18.491 14.500 1.00 32.45 265 ILE A N 1
ATOM 1905 C CA . ILE A 1 254 ? 57.518 -19.137 13.630 1.00 33.36 265 ILE A CA 1
ATOM 1906 C C . ILE A 1 254 ? 57.720 -20.634 13.591 1.00 37.92 265 ILE A C 1
ATOM 1907 O O . ILE A 1 254 ? 56.797 -21.395 13.765 1.00 39.05 265 ILE A O 1
ATOM 1912 N N . GLN A 1 255 ? 58.957 -21.043 13.349 1.00 40.55 266 GLN A N 1
ATOM 1913 C CA . GLN A 1 255 ?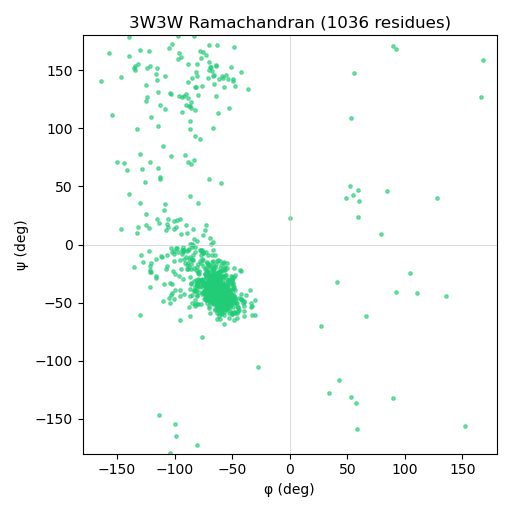 59.295 -22.457 13.282 1.00 39.56 266 GLN A CA 1
ATOM 1914 C C . GLN A 1 255 ? 59.091 -23.122 14.624 1.00 35.43 266 GLN A C 1
ATOM 1915 O O . GLN A 1 255 ? 58.658 -24.267 14.686 1.00 40.03 266 GLN A O 1
ATOM 1921 N N . PHE A 1 256 ? 59.376 -22.402 15.704 1.00 30.59 267 PHE A N 1
ATOM 1922 C CA . PHE A 1 256 ? 59.186 -22.960 17.037 1.00 34.72 267 PHE A CA 1
ATOM 1923 C C . PHE A 1 256 ? 57.697 -23.163 17.372 1.00 35.34 267 PHE A C 1
ATOM 1924 O O . PHE A 1 256 ? 57.261 -24.234 17.845 1.00 32.46 267 PHE A O 1
ATOM 1932 N N . THR A 1 257 ? 56.886 -22.177 17.039 1.00 34.42 268 THR A N 1
ATOM 1933 C CA . THR A 1 257 ? 55.456 -22.328 17.316 1.00 35.57 268 THR A CA 1
ATOM 1934 C C . THR A 1 257 ? 54.877 -23.456 16.463 1.00 34.26 268 THR A C 1
ATOM 1935 O O . THR A 1 257 ? 54.018 -24.227 16.914 1.00 33.89 268 THR A O 1
ATOM 1939 N N . ASP A 1 258 ? 55.363 -23.547 15.238 1.00 35.40 269 ASP A N 1
ATOM 1940 C CA . ASP A 1 258 ? 54.997 -24.643 14.367 1.00 39.00 269 ASP A CA 1
ATOM 1941 C C . ASP A 1 258 ? 55.269 -25.986 15.041 1.00 42.44 269 ASP A C 1
ATOM 1942 O O . ASP A 1 258 ? 54.388 -26.834 15.189 1.00 47.21 269 ASP A O 1
ATOM 1947 N N . MET A 1 259 ? 56.497 -26.152 15.500 1.00 45.80 270 MET A N 1
ATOM 1948 C CA . MET A 1 259 ? 56.885 -27.368 16.156 1.00 41.84 270 MET A CA 1
ATOM 1949 C C . MET A 1 259 ? 56.049 -27.758 17.357 1.00 41.58 270 MET A C 1
ATOM 1950 O O . MET A 1 259 ? 55.776 -28.954 17.558 1.00 40.81 270 MET A O 1
ATOM 1955 N N . VAL A 1 260 ? 55.686 -26.784 18.183 1.00 35.17 271 VAL A N 1
ATOM 1956 C CA . VAL A 1 260 ? 54.834 -27.060 19.315 1.00 30.26 271 VAL A CA 1
ATOM 1957 C C . VAL A 1 260 ? 53.452 -27.518 18.936 1.00 32.31 271 VAL A C 1
ATOM 1958 O O . VAL A 1 260 ? 52.964 -28.497 19.503 1.00 28.91 271 VAL A O 1
ATOM 1962 N N . ILE A 1 261 ? 52.809 -26.810 18.007 1.00 30.95 272 ILE A N 1
ATOM 1963 C CA . ILE A 1 261 ? 51.448 -27.083 17.678 1.00 35.49 272 ILE A CA 1
ATOM 1964 C C . ILE A 1 261 ? 51.286 -28.491 17.035 1.00 40.06 272 ILE A C 1
ATOM 1965 O O . ILE A 1 261 ? 50.298 -29.181 17.275 1.00 39.56 272 ILE A O 1
ATOM 1970 N N . LYS A 1 262 ? 52.264 -28.900 16.225 1.00 44.26 273 LYS A N 1
ATOM 1971 C CA . LYS A 1 262 ? 52.316 -30.251 15.595 1.00 45.81 273 LYS A CA 1
ATOM 1972 C C . LYS A 1 262 ? 52.447 -31.402 16.584 1.00 47.22 273 LYS A C 1
ATOM 1973 O O . LYS A 1 262 ? 52.028 -32.511 16.311 1.00 49.99 273 LYS A O 1
ATOM 1979 N N . ASN A 1 263 ? 53.032 -31.142 17.743 1.00 44.99 274 ASN A N 1
ATOM 1980 C CA . ASN A 1 263 ? 53.307 -32.197 18.688 1.00 42.55 274 ASN A CA 1
ATOM 1981 C C . ASN A 1 263 ? 51.995 -32.377 19.416 1.00 54.63 274 ASN A C 1
ATOM 1982 O O . ASN A 1 263 ? 51.657 -31.651 20.380 1.00 49.06 274 ASN A O 1
ATOM 1987 N N . LYS A 1 264 ? 51.190 -33.306 18.917 1.00 56.07 275 LYS A N 1
ATOM 1988 C CA . LYS A 1 264 ? 49.807 -33.289 19.352 1.00 57.67 275 LYS A CA 1
ATOM 1989 C C . LYS A 1 264 ? 49.506 -34.266 20.468 1.00 59.34 275 LYS A C 1
ATOM 1990 O O . LYS A 1 264 ? 48.350 -34.596 20.727 1.00 72.22 275 LYS A O 1
ATOM 1996 N N . ASP A 1 265 ? 50.588 -34.634 21.154 1.00 61.44 276 ASP A N 1
ATOM 1997 C CA . ASP A 1 265 ? 50.592 -35.296 22.451 1.00 59.34 276 ASP A CA 1
ATOM 1998 C C . ASP A 1 265 ? 50.828 -34.295 23.569 1.00 62.56 276 ASP A C 1
ATOM 1999 O O . ASP A 1 265 ? 50.811 -34.651 24.736 1.00 65.46 276 ASP A O 1
ATOM 2004 N N . LEU A 1 266 ? 51.040 -33.039 23.195 1.00 62.44 277 LEU A N 1
ATOM 2005 C CA . LEU A 1 266 ? 51.220 -31.975 24.150 1.00 61.88 277 LEU A CA 1
ATOM 2006 C C . LEU A 1 266 ? 49.836 -31.616 24.588 1.00 59.75 277 LEU A C 1
ATOM 2007 O O . LEU A 1 266 ? 48.887 -31.847 23.849 1.00 66.29 277 LEU A O 1
ATOM 2012 N N . GLU A 1 267 ? 49.689 -31.055 25.770 1.00 57.53 278 GLU A N 1
ATOM 2013 C CA . GLU A 1 267 ? 48.343 -30.657 26.164 1.00 55.77 278 GLU A CA 1
ATOM 2014 C C . GLU A 1 267 ? 47.939 -29.380 25.461 1.00 43.24 278 GLU A C 1
ATOM 2015 O O . GLU A 1 267 ? 48.754 -28.664 24.970 1.00 41.79 278 GLU A O 1
ATOM 2021 N N . PRO A 1 268 ? 46.670 -29.102 25.387 1.00 41.62 279 PRO A N 1
ATOM 2022 C CA . PRO A 1 268 ? 46.217 -27.904 24.659 1.00 39.33 279 PRO A CA 1
ATOM 2023 C C . PRO A 1 268 ? 46.849 -26.562 25.035 1.00 37.84 279 PRO A C 1
ATOM 2024 O O . PRO A 1 268 ? 47.090 -25.800 24.144 1.00 43.87 279 PRO A O 1
ATOM 2028 N N . PRO A 1 269 ? 47.129 -26.252 26.326 1.00 43.63 280 PRO A N 1
ATOM 2029 C CA . PRO A 1 269 ? 47.590 -24.828 26.627 1.00 40.54 280 PRO A CA 1
ATOM 2030 C C . PRO A 1 269 ? 48.871 -24.389 25.920 1.00 41.02 280 PRO A C 1
ATOM 2031 O O . PRO A 1 269 ? 48.934 -23.269 25.411 1.00 39.61 280 PRO A O 1
ATOM 2035 N N . ALA A 1 270 ? 49.862 -25.275 25.835 1.00 40.57 281 ALA A N 1
ATOM 2036 C CA . ALA A 1 270 ? 51.073 -24.942 25.084 1.00 36.97 281 ALA A CA 1
ATOM 2037 C C . ALA A 1 270 ? 50.745 -24.699 23.617 1.00 31.74 281 ALA A C 1
ATOM 2038 O O . ALA A 1 270 ? 51.321 -23.821 22.959 1.00 33.21 281 ALA A O 1
ATOM 2040 N N . ARG A 1 271 ? 49.733 -25.406 23.108 1.00 33.06 282 ARG A N 1
ATOM 2041 C CA . ARG A 1 271 ? 49.424 -25.364 21.671 1.00 28.14 282 ARG A CA 1
ATOM 2042 C C . ARG A 1 271 ? 48.524 -24.232 21.383 1.00 26.60 282 ARG A C 1
ATOM 2043 O O . ARG A 1 271 ? 48.700 -23.577 20.388 1.00 28.87 282 ARG A O 1
ATOM 2051 N N . THR A 1 272 ? 47.573 -23.956 22.253 1.00 27.00 283 THR A N 1
ATOM 2052 C CA . THR A 1 272 ? 46.742 -22.773 22.033 1.00 28.92 283 THR A CA 1
ATOM 2053 C C . THR A 1 272 ? 47.489 -21.450 22.212 1.00 25.16 283 THR A C 1
ATOM 2054 O O . THR A 1 272 ? 47.361 -20.562 21.403 1.00 27.30 283 THR A O 1
ATOM 2058 N N . THR A 1 273 ? 48.358 -21.349 23.201 1.00 31.25 284 THR A N 1
ATOM 2059 C CA . THR A 1 273 ? 49.137 -20.139 23.398 1.00 28.98 284 THR A CA 1
ATOM 2060 C C . THR A 1 273 ? 50.213 -19.998 22.315 1.00 30.47 284 THR A C 1
ATOM 2061 O O . THR A 1 273 ? 50.517 -18.847 21.818 1.00 30.85 284 THR A O 1
ATOM 2065 N N . ALA A 1 274 ? 50.794 -21.111 21.883 1.00 28.65 285 ALA A N 1
ATOM 2066 C CA . ALA A 1 274 ? 51.700 -20.988 20.709 1.00 27.92 285 ALA A CA 1
ATOM 2067 C C . ALA A 1 274 ? 50.990 -20.372 19.476 1.00 28.69 285 ALA A C 1
ATOM 2068 O O . ALA A 1 274 ? 51.530 -19.459 18.780 1.00 28.99 285 ALA A O 1
ATOM 2070 N N . LEU A 1 275 ? 49.769 -20.836 19.227 1.00 26.74 286 LEU A N 1
ATOM 2071 C CA . LEU A 1 275 ? 49.011 -20.348 18.082 1.00 25.89 286 LEU A CA 1
ATOM 2072 C C . LEU A 1 275 ? 48.749 -18.840 18.295 1.00 27.49 286 LEU A C 1
ATOM 2073 O O . LEU A 1 275 ? 48.885 -18.016 17.361 1.00 28.41 286 LEU A O 1
ATOM 2078 N N . GLU A 1 276 ? 48.360 -18.485 19.532 1.00 24.94 287 GLU A N 1
ATOM 2079 C CA . GLU A 1 276 ? 48.098 -17.082 19.884 1.00 23.80 287 GLU A CA 1
ATOM 2080 C C . GLU A 1 276 ? 49.300 -16.174 19.629 1.00 22.87 287 GLU A C 1
ATOM 2081 O O . GLU A 1 276 ? 49.184 -15.088 19.042 1.00 26.14 287 GLU A O 1
ATOM 2087 N N . LEU A 1 277 ? 50.466 -16.647 20.026 1.00 27.32 288 LEU A N 1
ATOM 2088 C CA . LEU A 1 277 ? 51.717 -15.967 19.707 1.00 27.18 288 LEU A CA 1
ATOM 2089 C C . LEU A 1 277 ? 51.830 -15.783 18.249 1.00 28.36 288 LEU A C 1
ATOM 2090 O O . LEU A 1 277 ? 52.027 -14.645 17.807 1.00 28.14 288 LEU A O 1
ATOM 2095 N N . LEU A 1 278 ? 51.638 -16.842 17.467 1.00 31.74 289 LEU A N 1
ATOM 2096 C CA . LEU A 1 278 ? 51.633 -16.612 15.975 1.00 35.02 289 LEU A CA 1
ATOM 2097 C C . LEU A 1 278 ? 50.669 -15.541 15.540 1.00 31.27 289 LEU A C 1
ATOM 2098 O O . LEU A 1 278 ? 51.023 -14.690 14.755 1.00 34.63 289 LEU A O 1
ATOM 2103 N N . THR A 1 279 ? 49.444 -15.617 16.033 1.00 28.48 290 THR A N 1
ATOM 2104 C CA . THR A 1 279 ? 48.349 -14.817 15.563 1.00 26.02 290 THR A CA 1
ATOM 2105 C C . THR A 1 279 ? 48.577 -13.346 15.820 1.00 33.14 290 THR A C 1
ATOM 2106 O O . THR A 1 279 ? 48.265 -12.513 14.992 1.00 35.59 290 THR A O 1
ATOM 2110 N N . VAL A 1 280 ? 49.106 -13.037 16.995 1.00 28.55 291 VAL A N 1
ATOM 2111 C CA . VAL A 1 280 ? 49.257 -11.686 17.465 1.00 27.99 291 VAL A CA 1
ATOM 2112 C C . VAL A 1 280 ? 50.307 -10.878 16.671 1.00 26.64 291 VAL A C 1
ATOM 2113 O O . VAL A 1 280 ? 50.217 -9.643 16.566 1.00 27.97 291 VAL A O 1
ATOM 2117 N N . PHE A 1 281 ? 51.238 -11.540 15.987 1.00 25.24 292 PHE A N 1
ATOM 2118 C CA . PHE A 1 281 ? 52.076 -10.781 15.022 1.00 27.25 292 PHE A CA 1
ATOM 2119 C C . PHE A 1 281 ? 51.289 -10.172 13.902 1.00 29.64 292 PHE A C 1
ATOM 2120 O O . PHE A 1 281 ? 51.651 -9.111 13.392 1.00 33.11 292 PHE A O 1
ATOM 2128 N N . SER A 1 282 ? 50.240 -10.858 13.440 1.00 32.65 293 SER A N 1
ATOM 2129 C CA . SER A 1 282 ? 49.468 -10.255 12.338 1.00 29.11 293 SER A CA 1
ATOM 2130 C C . SER A 1 282 ? 48.749 -8.990 12.825 1.00 29.84 293 SER A C 1
ATOM 2131 O O . SER A 1 282 ? 48.505 -8.100 12.058 1.00 28.91 293 SER A O 1
ATOM 2134 N N . GLU A 1 283 ? 48.403 -8.936 14.106 1.00 30.96 294 GLU A N 1
ATOM 2135 C CA . GLU A 1 283 ? 47.734 -7.754 14.654 1.00 33.52 294 GLU A CA 1
ATOM 2136 C C . GLU A 1 283 ? 48.682 -6.610 14.980 1.00 32.38 294 GLU A C 1
ATOM 2137 O O . GLU A 1 283 ? 48.238 -5.512 15.164 1.00 37.64 294 GLU A O 1
ATOM 2143 N N . ASN A 1 284 ? 49.968 -6.874 15.135 1.00 35.73 295 ASN A N 1
ATOM 2144 C CA . ASN A 1 284 ? 50.867 -5.832 15.644 1.00 34.62 295 ASN A CA 1
ATOM 2145 C C . ASN A 1 284 ? 51.994 -5.526 14.665 1.00 31.28 295 ASN A C 1
ATOM 2146 O O . ASN A 1 284 ? 52.590 -4.496 14.749 1.00 31.19 295 ASN A O 1
ATOM 2151 N N . ALA A 1 285 ? 52.262 -6.422 13.725 1.00 30.15 296 ALA A N 1
ATOM 2152 C CA . ALA A 1 285 ? 53.307 -6.172 12.760 1.00 30.88 296 ALA A CA 1
ATOM 2153 C C . ALA A 1 285 ? 52.858 -6.758 11.418 1.00 31.66 296 ALA A C 1
ATOM 2154 O O . ALA A 1 285 ? 53.385 -7.804 10.952 1.00 35.11 296 ALA A O 1
ATOM 2156 N N . PRO A 1 286 ? 51.835 -6.106 10.782 1.00 32.19 297 PRO A N 1
ATOM 2157 C CA . PRO A 1 286 ? 51.306 -6.752 9.565 1.00 27.89 297 PRO A CA 1
ATOM 2158 C C . PRO A 1 286 ? 52.298 -6.696 8.416 1.00 32.71 297 PRO A C 1
ATOM 2159 O O . PRO A 1 286 ? 52.374 -7.698 7.672 1.00 34.46 297 PRO A O 1
ATOM 2163 N N . GLN A 1 287 ? 53.054 -5.594 8.267 1.00 32.99 298 GLN A N 1
ATOM 2164 C CA . GLN A 1 287 ? 54.094 -5.475 7.210 1.00 36.14 298 GLN A CA 1
ATOM 2165 C C . GLN A 1 287 ? 55.178 -6.560 7.327 1.00 34.20 298 GLN A C 1
ATOM 2166 O O . GLN A 1 287 ? 55.578 -7.219 6.348 1.00 41.98 298 GLN A O 1
ATOM 2172 N N . MET A 1 288 ? 55.626 -6.776 8.537 1.00 33.80 299 MET A N 1
ATOM 2173 C CA . MET A 1 288 ? 56.551 -7.826 8.854 1.00 36.42 299 MET A CA 1
ATOM 2174 C C . MET A 1 288 ? 55.985 -9.218 8.523 1.00 35.45 299 MET A C 1
ATOM 2175 O O . MET A 1 288 ? 56.684 -10.026 7.944 1.00 41.81 299 MET A O 1
ATOM 2180 N N . CYS A 1 289 ? 54.732 -9.506 8.834 1.00 35.01 300 CYS A N 1
ATOM 2181 C CA . CYS A 1 289 ? 54.212 -10.846 8.454 1.00 36.76 300 CYS A CA 1
ATOM 2182 C C . CYS A 1 289 ? 54.125 -11.013 6.931 1.00 39.61 300 CYS A C 1
ATOM 2183 O O . CYS A 1 289 ? 54.407 -12.041 6.406 1.00 33.92 300 CYS A O 1
ATOM 2186 N N . LYS A 1 290 ? 53.730 -9.944 6.253 1.00 43.01 301 LYS A N 1
ATOM 2187 C CA . LYS A 1 290 ? 53.515 -9.925 4.808 1.00 45.95 301 LYS A CA 1
ATOM 2188 C C . LYS A 1 290 ? 54.844 -9.959 4.053 1.00 48.42 301 LYS A C 1
ATOM 2189 O O . LYS A 1 290 ? 54.902 -10.423 2.912 1.00 43.09 301 LYS A O 1
ATOM 2195 N N . SER A 1 291 ? 55.910 -9.440 4.666 1.00 48.50 302 SER A N 1
ATOM 2196 C CA . SER A 1 291 ? 57.200 -9.454 3.991 1.00 46.54 302 SER A CA 1
ATOM 2197 C C . SER A 1 291 ? 57.857 -10.839 4.132 1.00 48.50 302 SER A C 1
ATOM 2198 O O . SER A 1 291 ? 58.932 -11.039 3.608 1.00 48.36 302 SER A O 1
ATOM 2201 N N . ASN A 1 292 ? 57.165 -11.807 4.761 1.00 45.10 303 ASN A N 1
ATOM 2202 C CA . ASN A 1 292 ? 57.712 -13.143 4.997 1.00 44.18 303 ASN A CA 1
ATOM 2203 C C . ASN A 1 292 ? 56.766 -14.308 4.635 1.00 48.16 303 ASN A C 1
ATOM 2204 O O . ASN A 1 292 ? 55.927 -14.632 5.469 1.00 47.15 303 ASN A O 1
ATOM 2209 N N . GLN A 1 293 ? 56.906 -14.957 3.460 1.00 43.00 304 GLN A N 1
ATOM 2210 C CA . GLN A 1 293 ? 55.922 -15.971 3.015 1.00 46.96 304 GLN A CA 1
ATOM 2211 C C . GLN A 1 293 ? 55.785 -17.122 4.011 1.00 46.20 304 GLN A C 1
ATOM 2212 O O . GLN A 1 293 ? 54.761 -17.824 4.033 1.00 54.87 304 GLN A O 1
ATOM 2214 N N . ASN A 1 294 ? 56.806 -17.313 4.852 1.00 41.28 305 ASN A N 1
ATOM 2215 C CA . ASN A 1 294 ? 56.756 -18.369 5.855 1.00 39.41 305 ASN A CA 1
ATOM 2216 C C . ASN A 1 294 ? 55.665 -18.216 6.926 1.00 39.09 305 ASN A C 1
ATOM 2217 O O . ASN A 1 294 ? 55.110 -19.206 7.414 1.00 41.35 305 ASN A O 1
ATOM 2222 N N . TYR A 1 295 ? 55.380 -16.972 7.317 1.00 35.73 306 TYR A N 1
ATOM 2223 C CA . TYR A 1 295 ? 54.434 -16.706 8.386 1.00 35.33 306 TYR A CA 1
ATOM 2224 C C . TYR A 1 295 ? 53.072 -17.237 7.899 1.00 36.88 306 TYR A C 1
ATOM 2225 O O . TYR A 1 295 ? 52.462 -18.123 8.512 1.00 33.97 306 TYR A O 1
ATOM 2234 N N . GLY A 1 296 ? 52.685 -16.780 6.716 1.00 35.87 307 GLY A N 1
ATOM 2235 C CA . GLY A 1 296 ? 51.361 -17.094 6.165 1.00 33.18 307 GLY A CA 1
ATOM 2236 C C . GLY A 1 296 ? 51.199 -18.564 6.002 1.00 32.31 307 GLY A C 1
ATOM 2237 O O . GLY A 1 296 ? 50.146 -19.075 6.311 1.00 35.30 307 GLY A O 1
ATOM 2238 N N . GLN A 1 297 ? 52.260 -19.250 5.589 1.00 34.05 308 GLN A N 1
ATOM 2239 C CA . GLN A 1 297 ? 52.217 -20.686 5.265 1.00 32.49 308 GLN A CA 1
ATOM 2240 C C . GLN A 1 297 ? 52.130 -21.529 6.504 1.00 34.59 308 GLN A C 1
ATOM 2241 O O . GLN A 1 297 ? 51.346 -22.512 6.578 1.00 36.13 308 GLN A O 1
ATOM 2243 N N . THR A 1 298 ? 52.942 -21.159 7.500 1.00 32.87 309 THR A N 1
ATOM 2244 C CA . THR A 1 298 ? 52.894 -21.842 8.782 1.00 30.22 309 THR A CA 1
ATOM 2245 C C . THR A 1 298 ? 51.528 -21.575 9.417 1.00 31.34 309 THR A C 1
ATOM 2246 O O . THR A 1 298 ? 50.900 -22.501 9.909 1.00 34.99 309 THR A O 1
ATOM 2250 N N . LEU A 1 299 ? 51.057 -20.328 9.402 1.00 30.60 310 LEU A N 1
ATOM 2251 C CA . LEU A 1 299 ? 49.799 -19.977 10.090 1.00 29.44 310 LEU A CA 1
ATOM 2252 C C . LEU A 1 299 ? 48.601 -20.731 9.519 1.00 30.35 310 LEU A C 1
ATOM 2253 O O . LEU A 1 299 ? 47.814 -21.334 10.280 1.00 34.43 310 LEU A O 1
ATOM 2258 N N . VAL A 1 300 ? 48.547 -20.832 8.197 1.00 32.61 311 VAL A N 1
ATOM 2259 C CA . VAL A 1 300 ? 47.462 -21.570 7.526 1.00 34.12 311 VAL A CA 1
ATOM 2260 C C . VAL A 1 300 ? 47.584 -23.073 7.830 1.00 32.27 311 VAL A C 1
ATOM 2261 O O . VAL A 1 300 ? 46.637 -23.748 8.244 1.00 33.00 311 VAL A O 1
ATOM 2265 N N . MET A 1 301 ? 48.798 -23.571 7.755 1.00 37.11 312 MET A N 1
ATOM 2266 C CA . MET A 1 301 ? 49.032 -24.998 7.979 1.00 34.25 312 MET A CA 1
ATOM 2267 C C . MET A 1 301 ? 48.617 -25.395 9.362 1.00 33.44 312 MET A C 1
ATOM 2268 O O . MET A 1 301 ? 47.961 -26.421 9.565 1.00 35.34 312 MET A O 1
ATOM 2273 N N . VAL A 1 302 ? 49.049 -24.625 10.359 1.00 34.08 313 VAL A N 1
ATOM 2274 C CA . VAL A 1 302 ? 48.776 -25.068 11.750 1.00 29.50 313 VAL A CA 1
ATOM 2275 C C . VAL A 1 302 ? 47.322 -24.852 12.135 1.00 31.73 313 VAL A C 1
ATOM 2276 O O . VAL A 1 302 ? 46.775 -25.623 12.904 1.00 31.11 313 VAL A O 1
ATOM 2280 N N . THR A 1 303 ? 46.656 -23.837 11.602 1.00 30.02 314 THR A N 1
ATOM 2281 C CA . THR A 1 303 ? 45.218 -23.764 11.925 1.00 29.49 314 THR A CA 1
ATOM 2282 C C . THR A 1 303 ? 44.458 -24.870 11.245 1.00 31.77 314 THR A C 1
ATOM 2283 O O . THR A 1 303 ? 43.503 -25.450 11.848 1.00 31.97 314 THR A O 1
ATOM 2287 N N . LEU A 1 304 ? 44.893 -25.236 10.040 1.00 35.85 315 LEU A N 1
ATOM 2288 C CA . LEU A 1 304 ? 44.262 -26.422 9.363 1.00 34.46 315 LEU A CA 1
ATOM 2289 C C . LEU A 1 304 ? 44.465 -27.730 10.120 1.00 33.58 315 LEU A C 1
ATOM 2290 O O . LEU A 1 304 ? 43.545 -28.546 10.242 1.00 32.81 315 LEU A O 1
ATOM 2295 N N . ILE A 1 305 ? 45.635 -27.911 10.712 1.00 38.97 316 ILE A N 1
ATOM 2296 C CA . ILE A 1 305 ? 45.862 -29.107 11.561 1.00 35.57 316 ILE A CA 1
ATOM 2297 C C . ILE A 1 305 ? 44.911 -29.102 12.717 1.00 32.53 316 ILE A C 1
ATOM 2298 O O . ILE A 1 305 ? 44.245 -30.096 12.949 1.00 39.20 316 ILE A O 1
ATOM 2303 N N . MET A 1 306 ? 44.824 -27.988 13.429 1.00 35.13 317 MET A N 1
ATOM 2304 C CA . MET A 1 306 ? 43.951 -27.876 14.627 1.00 34.28 317 MET A CA 1
ATOM 2305 C C . MET A 1 306 ? 42.482 -27.980 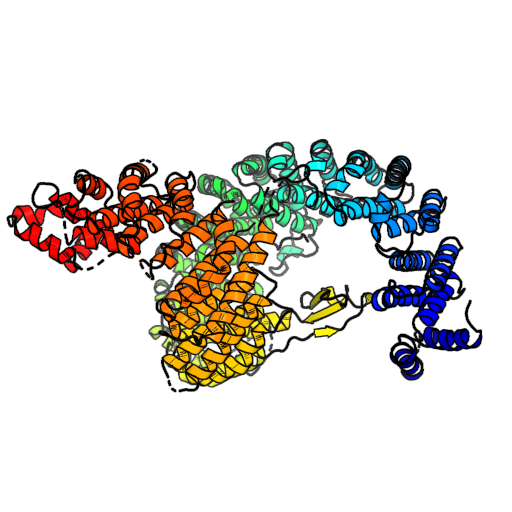14.340 1.00 32.50 317 MET A C 1
ATOM 2306 O O . MET A 1 306 ? 41.771 -28.569 15.173 1.00 36.62 317 MET A O 1
ATOM 2311 N N . MET A 1 307 ? 42.035 -27.508 13.159 1.00 32.01 318 MET A N 1
ATOM 2312 C CA . MET A 1 307 ? 40.628 -27.619 12.768 1.00 32.89 318 MET A CA 1
ATOM 2313 C C . MET A 1 307 ? 40.149 -29.051 12.541 1.00 33.36 318 MET A C 1
ATOM 2314 O O . MET A 1 307 ? 38.934 -29.298 12.473 1.00 29.48 318 MET A O 1
ATOM 2319 N N . THR A 1 308 ? 41.087 -29.983 12.431 1.00 28.82 319 THR A N 1
ATOM 2320 C CA . THR A 1 308 ? 40.723 -31.384 12.207 1.00 32.49 319 THR A CA 1
ATOM 2321 C C . THR A 1 308 ? 40.506 -32.103 13.493 1.00 34.68 319 THR A C 1
ATOM 2322 O O . THR A 1 308 ? 40.101 -33.267 13.510 1.00 37.29 319 THR A O 1
ATOM 2326 N N . GLU A 1 309 ? 40.758 -31.430 14.590 1.00 34.23 320 GLU A N 1
ATOM 2327 C CA . GLU A 1 309 ? 40.692 -32.090 15.871 1.00 36.54 320 GLU A CA 1
ATOM 2328 C C . GLU A 1 309 ? 39.283 -32.031 16.422 1.00 37.18 320 GLU A C 1
ATOM 2329 O O . GLU A 1 309 ? 39.013 -31.292 17.383 1.00 39.30 320 GLU A O 1
ATOM 2335 N N . VAL A 1 310 ? 38.393 -32.798 15.784 1.00 34.11 321 VAL A N 1
ATOM 2336 C CA . VAL A 1 310 ? 36.999 -32.888 16.192 1.00 35.83 321 VAL A CA 1
ATOM 2337 C C . VAL A 1 310 ? 36.553 -34.340 16.278 1.00 36.50 321 VAL A C 1
ATOM 2338 O O . VAL A 1 310 ? 37.108 -35.228 15.606 1.00 35.67 321 VAL A O 1
ATOM 2342 N N . SER A 1 311 ? 35.528 -34.560 17.102 1.00 41.38 322 SER A N 1
ATOM 2343 C CA . SER A 1 311 ? 34.920 -35.863 17.258 1.00 43.09 322 SER A CA 1
ATOM 2344 C C . SER A 1 311 ? 36.020 -36.890 17.481 1.00 46.30 322 SER A C 1
ATOM 2345 O O . SER A 1 311 ? 35.966 -37.975 16.912 1.00 50.15 322 SER A O 1
ATOM 2348 N N . ILE A 1 312 ? 37.037 -36.548 18.251 1.00 47.70 323 ILE A N 1
ATOM 2349 C CA . ILE A 1 312 ? 38.143 -37.465 18.398 1.00 53.84 323 ILE A CA 1
ATOM 2350 C C . ILE A 1 312 ? 37.640 -38.760 19.011 1.00 54.79 323 ILE A C 1
ATOM 2351 O O . ILE A 1 312 ? 36.723 -38.760 19.861 1.00 52.00 323 ILE A O 1
ATOM 2356 N N . ASP A 1 313 ? 38.207 -39.868 18.541 1.00 56.25 324 ASP A N 1
ATOM 2357 C CA . ASP A 1 313 ? 37.749 -41.194 19.002 1.00 55.15 324 ASP A CA 1
ATOM 2358 C C . ASP A 1 313 ? 36.296 -41.440 18.716 1.00 49.64 324 ASP A C 1
ATOM 2359 O O . ASP A 1 313 ? 35.707 -42.184 19.471 1.00 52.04 324 ASP A O 1
ATOM 2364 N N . ASP A 1 314 ? 35.687 -40.768 17.735 1.00 57.00 325 ASP A N 1
ATOM 2365 C CA . ASP A 1 314 ? 34.265 -40.974 17.456 1.00 52.56 325 ASP A CA 1
ATOM 2366 C C . ASP A 1 314 ? 33.987 -40.740 15.979 1.00 53.28 325 ASP A C 1
ATOM 2367 O O . ASP A 1 314 ? 33.365 -39.772 15.594 1.00 56.31 325 ASP A O 1
ATOM 2372 N N . ASP A 1 315 ? 34.457 -41.656 15.160 1.00 61.76 326 ASP A N 1
ATOM 2373 C CA . ASP A 1 315 ? 34.426 -41.494 13.728 1.00 58.23 326 ASP A CA 1
ATOM 2374 C C . ASP A 1 315 ? 33.072 -41.351 13.073 1.00 47.83 326 ASP A C 1
ATOM 2375 O O . ASP A 1 315 ? 32.990 -40.819 11.994 1.00 48.44 326 ASP A O 1
ATOM 2380 N N . ASP A 1 316 ? 32.039 -41.888 13.689 1.00 48.84 327 ASP A N 1
ATOM 2381 C CA . ASP A 1 316 ? 30.693 -41.851 13.109 1.00 49.77 327 ASP A CA 1
ATOM 2382 C C . ASP A 1 316 ? 30.002 -40.581 13.515 1.00 49.17 327 ASP A C 1
ATOM 2383 O O . ASP A 1 316 ? 29.039 -40.203 12.926 1.00 48.98 327 ASP A O 1
ATOM 2388 N N . ALA A 1 317 ? 30.502 -39.954 14.567 1.00 46.86 328 ALA A N 1
ATOM 2389 C CA . ALA A 1 317 ? 29.996 -38.685 15.037 1.00 54.45 328 ALA A CA 1
ATOM 2390 C C . ALA A 1 317 ? 28.733 -38.930 15.835 1.00 57.39 328 ALA A C 1
ATOM 2391 O O . ALA A 1 317 ? 28.006 -38.001 16.181 1.00 57.03 328 ALA A O 1
ATOM 2393 N N . ALA A 1 318 ? 28.436 -40.180 16.109 1.00 53.82 329 ALA A N 1
ATOM 2394 C CA . ALA A 1 318 ? 27.301 -40.436 16.925 1.00 56.92 329 ALA A CA 1
ATOM 2395 C C . ALA A 1 318 ? 27.053 -39.332 17.980 1.00 57.31 329 ALA A C 1
ATOM 2396 O O . ALA A 1 318 ? 25.941 -38.822 18.078 1.00 59.96 329 ALA A O 1
ATOM 2398 N N . GLU A 1 319 ? 28.051 -38.976 18.781 1.00 60.39 330 GLU A N 1
ATOM 2399 C CA . GLU A 1 319 ? 27.789 -37.993 19.838 1.00 57.92 330 GLU A CA 1
ATOM 2400 C C . GLU A 1 319 ? 27.345 -36.653 19.257 1.00 60.58 330 GLU A C 1
ATOM 2401 O O . GLU A 1 319 ? 26.523 -35.955 19.847 1.00 65.28 330 GLU A O 1
ATOM 2403 N N . TRP A 1 320 ? 27.908 -36.298 18.115 1.00 47.33 331 TRP A N 1
ATOM 2404 C CA . TRP A 1 320 ? 27.668 -35.019 17.524 1.00 43.50 331 TRP A CA 1
ATOM 2405 C C . TRP A 1 320 ? 26.320 -35.003 16.842 1.00 48.24 331 TRP A C 1
ATOM 2406 O O . TRP A 1 320 ? 25.647 -33.983 16.850 1.00 44.47 331 TRP A O 1
ATOM 2417 N N . ILE A 1 321 ? 25.943 -36.132 16.248 1.00 45.03 332 ILE A N 1
ATOM 2418 C CA . ILE A 1 321 ? 24.655 -36.284 15.615 1.00 45.96 332 ILE A CA 1
ATOM 2419 C C . ILE A 1 321 ? 23.520 -36.213 16.601 1.00 50.12 332 ILE A C 1
ATOM 2420 O O . ILE A 1 321 ? 22.420 -35.782 16.246 1.00 43.56 332 ILE A O 1
ATOM 2425 N N . GLU A 1 322 ? 23.808 -36.632 17.831 1.00 48.43 333 GLU A N 1
ATOM 2426 C CA . GLU A 1 322 ? 22.801 -36.792 18.853 1.00 57.24 333 GLU A CA 1
ATOM 2427 C C . GLU A 1 322 ? 22.640 -35.521 19.682 1.00 53.39 333 GLU A C 1
ATOM 2428 O O . GLU A 1 322 ? 21.797 -35.459 20.549 1.00 59.31 333 GLU A O 1
ATOM 2434 N N . SER A 1 323 ? 23.447 -34.507 19.459 1.00 47.33 334 SER A N 1
ATOM 2435 C CA . SER A 1 323 ? 23.359 -33.360 20.355 1.00 51.37 334 SER A CA 1
ATOM 2436 C C . SER A 1 323 ? 22.631 -32.187 19.733 1.00 51.01 334 SER A C 1
ATOM 2437 O O . SER A 1 323 ? 22.204 -32.252 18.588 1.00 45.24 334 SER A O 1
ATOM 2440 N N . ASP A 1 324 ? 22.506 -31.097 20.472 1.00 47.41 335 ASP A N 1
ATOM 2441 C CA . ASP A 1 324 ? 21.775 -29.952 19.928 1.00 50.74 335 ASP A CA 1
ATOM 2442 C C . ASP A 1 324 ? 22.705 -29.132 19.044 1.00 44.50 335 ASP A C 1
ATOM 2443 O O . ASP A 1 324 ? 23.860 -29.455 18.895 1.00 50.34 335 ASP A O 1
ATOM 2448 N N . ASP A 1 325 ? 22.194 -28.072 18.459 1.00 44.65 336 ASP A N 1
ATOM 2449 C CA . ASP A 1 325 ? 22.974 -27.293 17.505 1.00 43.32 336 ASP A CA 1
ATOM 2450 C C . ASP A 1 325 ? 23.795 -26.251 18.186 1.00 42.56 336 ASP A C 1
ATOM 2451 O O . ASP A 1 325 ? 23.884 -25.144 17.723 1.00 53.78 336 ASP A O 1
ATOM 2456 N N . THR A 1 326 ? 24.395 -26.593 19.302 1.00 45.74 337 THR A N 1
ATOM 2457 C CA . THR A 1 326 ? 25.420 -25.735 19.884 1.00 48.62 337 THR A CA 1
ATOM 2458 C C . THR A 1 326 ? 26.816 -26.341 19.639 1.00 56.61 337 THR A C 1
ATOM 2459 O O . THR A 1 326 ? 26.920 -27.514 19.252 1.00 60.64 337 THR A O 1
ATOM 2463 N N . ASP A 1 327 ? 27.872 -25.561 19.912 1.00 50.86 338 ASP A N 1
ATOM 2464 C CA . ASP A 1 327 ? 29.292 -25.995 19.853 1.00 54.28 338 ASP A CA 1
ATOM 2465 C C . ASP A 1 327 ? 29.647 -26.964 20.988 1.00 54.59 338 ASP A C 1
ATOM 2466 O O . ASP A 1 327 ? 29.189 -26.797 22.113 1.00 50.04 338 ASP A O 1
ATOM 2471 N N . ASP A 1 328 ? 30.489 -27.955 20.713 1.00 51.29 339 ASP A N 1
ATOM 2472 C CA . ASP A 1 328 ? 30.990 -28.848 21.774 1.00 48.01 339 ASP A CA 1
ATOM 2473 C C . ASP A 1 328 ? 32.172 -28.129 22.460 1.00 44.44 339 ASP A C 1
ATOM 2474 O O . ASP A 1 328 ? 33.201 -27.869 21.865 1.00 45.56 339 ASP A O 1
ATOM 2479 N N . GLU A 1 329 ? 32.025 -27.806 23.719 1.00 49.49 340 GLU A N 1
ATOM 2480 C CA . GLU A 1 329 ? 33.022 -26.937 24.357 1.00 60.81 340 GLU A CA 1
ATOM 2481 C C . GLU A 1 329 ? 34.308 -27.677 24.746 1.00 59.52 340 GLU A C 1
ATOM 2482 O O . GLU A 1 329 ? 35.275 -27.053 25.194 1.00 63.13 340 GLU A O 1
ATOM 2488 N N . GLU A 1 330 ? 34.289 -29.000 24.543 1.00 51.58 341 GLU A N 1
ATOM 2489 C CA . GLU A 1 330 ? 35.464 -29.838 24.587 1.00 48.34 341 GLU A CA 1
ATOM 2490 C C . GLU A 1 330 ? 36.373 -29.684 23.311 1.00 46.56 341 GLU A C 1
ATOM 2491 O O . GLU A 1 330 ? 37.570 -29.980 23.338 1.00 46.45 341 GLU A O 1
ATOM 2493 N N . GLU A 1 331 ? 35.845 -29.147 22.225 1.00 41.08 342 GLU A N 1
ATOM 2494 C CA . GLU A 1 331 ? 36.685 -28.967 21.046 1.00 38.85 342 GLU A CA 1
ATOM 2495 C C . GLU A 1 331 ? 37.486 -27.656 21.056 1.00 30.81 342 GLU A C 1
ATOM 2496 O O . GLU A 1 331 ? 37.288 -26.759 20.223 1.00 32.38 342 GLU A O 1
ATOM 2502 N N . VAL A 1 332 ? 38.455 -27.605 21.972 1.00 31.48 343 VAL A N 1
ATOM 2503 C CA . VAL A 1 332 ? 39.186 -26.389 22.307 1.00 29.07 343 VAL A CA 1
ATOM 2504 C C . VAL A 1 332 ? 40.117 -25.905 21.214 1.00 29.99 343 VAL A C 1
ATOM 2505 O O . VAL A 1 332 ? 40.058 -24.734 20.797 1.00 30.36 343 VAL A O 1
ATOM 2509 N N . THR A 1 333 ? 40.982 -26.792 20.744 1.00 29.23 344 THR A N 1
ATOM 2510 C CA . THR A 1 333 ? 41.945 -26.419 19.728 1.00 28.46 344 THR A CA 1
ATOM 2511 C C . THR A 1 333 ? 41.209 -26.064 18.429 1.00 29.51 344 THR A C 1
ATOM 2512 O O . THR A 1 333 ? 41.604 -25.137 17.723 1.00 28.54 344 THR A O 1
ATOM 2516 N N . TYR A 1 334 ? 40.128 -26.787 18.132 1.00 25.94 345 TYR A N 1
ATOM 2517 C CA . TYR A 1 334 ? 39.383 -26.509 16.914 1.00 29.24 345 TYR A CA 1
ATOM 2518 C C . TYR A 1 334 ? 38.795 -25.084 17.003 1.00 25.12 345 TYR A C 1
ATOM 2519 O O . TYR A 1 334 ? 38.771 -24.352 16.046 1.00 29.90 345 TYR A O 1
ATOM 2528 N N . ASP A 1 335 ? 38.255 -24.740 18.148 1.00 27.53 346 ASP A N 1
ATOM 2529 C CA . ASP A 1 335 ? 37.659 -23.404 18.308 1.00 29.20 346 ASP A CA 1
ATOM 2530 C C . ASP A 1 335 ? 38.664 -22.286 18.154 1.00 29.15 346 ASP A C 1
ATOM 2531 O O . ASP A 1 335 ? 38.439 -21.273 17.454 1.00 31.98 346 ASP A O 1
ATOM 2536 N N . HIS A 1 336 ? 39.812 -22.499 18.784 1.00 27.51 347 HIS A N 1
ATOM 2537 C CA . HIS A 1 336 ? 40.921 -21.637 18.678 1.00 27.26 347 HIS A CA 1
ATOM 2538 C C . HIS A 1 336 ? 41.472 -21.462 17.298 1.00 28.33 347 HIS A C 1
ATOM 2539 O O . HIS A 1 336 ? 41.786 -20.347 16.889 1.00 31.68 347 HIS A O 1
ATOM 2546 N N . ALA A 1 337 ? 41.586 -22.534 16.566 1.00 23.53 348 ALA A N 1
ATOM 2547 C CA . ALA A 1 337 ? 42.031 -22.421 15.179 1.00 27.56 348 ALA A CA 1
ATOM 2548 C C . ALA A 1 337 ? 41.090 -21.598 14.300 1.00 25.48 348 ALA A C 1
ATOM 2549 O O . ALA A 1 337 ? 41.525 -20.819 13.438 1.00 24.08 348 ALA A O 1
ATOM 2551 N N . ARG A 1 338 ? 39.788 -21.779 14.497 1.00 23.49 349 ARG A N 1
ATOM 2552 C CA . ARG A 1 338 ? 38.854 -21.006 13.669 1.00 27.23 349 ARG A CA 1
ATOM 2553 C C . ARG A 1 338 ? 38.974 -19.499 13.933 1.00 25.46 349 ARG A C 1
ATOM 2554 O O . ARG A 1 338 ? 39.039 -18.724 13.014 1.00 26.00 349 ARG A O 1
ATOM 2562 N N . GLN A 1 339 ? 39.027 -19.097 15.194 1.00 24.95 350 GLN A N 1
ATOM 2563 C CA . GLN A 1 339 ? 39.145 -17.650 15.497 1.00 28.21 350 GLN A CA 1
ATOM 2564 C C . GLN A 1 339 ? 40.496 -17.085 15.133 1.00 26.53 350 GLN A C 1
ATOM 2565 O O . GLN A 1 339 ? 40.551 -15.946 14.731 1.00 27.74 350 GLN A O 1
ATOM 2571 N N . ALA A 1 340 ? 41.556 -17.885 15.203 1.00 25.25 351 ALA A N 1
ATOM 2572 C CA . ALA A 1 340 ? 42.897 -17.457 14.737 1.00 25.70 351 ALA A CA 1
ATOM 2573 C C . ALA A 1 340 ? 42.966 -17.198 13.242 1.00 29.20 351 ALA A C 1
ATOM 2574 O O . ALA A 1 340 ? 43.456 -16.119 12.801 1.00 29.03 351 ALA A O 1
ATOM 2576 N N . LEU A 1 341 ? 42.486 -18.141 12.434 1.00 27.36 352 LEU A N 1
ATOM 2577 C CA . LEU A 1 341 ? 42.510 -17.937 10.972 1.00 27.55 352 LEU A CA 1
ATOM 2578 C C . LEU A 1 341 ? 41.748 -16.688 10.649 1.00 25.41 352 LEU A C 1
ATOM 2579 O O . LEU A 1 341 ? 42.171 -15.837 9.872 1.00 29.09 352 LEU A O 1
ATOM 2584 N N . ASP A 1 342 ? 40.560 -16.592 11.229 1.00 25.85 353 ASP A N 1
ATOM 2585 C CA . ASP A 1 342 ? 39.684 -15.450 11.005 1.00 23.13 353 ASP A CA 1
ATOM 2586 C C . ASP A 1 342 ? 40.484 -14.232 11.356 1.00 25.68 353 ASP A C 1
ATOM 2587 O O . ASP A 1 342 ? 40.642 -13.321 10.534 1.00 26.18 353 ASP A O 1
ATOM 2592 N N . ARG A 1 343 ? 41.046 -14.185 12.572 1.00 26.35 354 ARG A N 1
ATOM 2593 C CA . ARG A 1 343 ? 41.784 -12.956 12.957 1.00 25.50 354 ARG A CA 1
ATOM 2594 C C . ARG A 1 343 ? 42.926 -12.561 12.029 1.00 26.85 354 ARG A C 1
ATOM 2595 O O . ARG A 1 343 ? 43.059 -11.398 11.659 1.00 29.01 354 ARG A O 1
ATOM 2603 N N . VAL A 1 344 ? 43.753 -13.502 11.631 1.00 25.36 355 VAL A N 1
ATOM 2604 C CA . VAL A 1 344 ? 44.828 -13.173 10.717 1.00 25.15 355 VAL A CA 1
ATOM 2605 C C . VAL A 1 344 ? 44.304 -12.811 9.323 1.00 33.15 355 VAL A C 1
ATOM 2606 O O . VAL A 1 344 ? 44.784 -11.833 8.740 1.00 34.31 355 VAL A O 1
ATOM 2610 N N . ALA A 1 345 ? 43.280 -13.521 8.801 1.00 30.48 356 ALA A N 1
ATOM 2611 C CA . ALA A 1 345 ? 42.749 -13.161 7.505 1.00 26.53 356 ALA A CA 1
ATOM 2612 C C . ALA A 1 345 ? 42.292 -11.704 7.548 1.00 27.47 356 ALA A C 1
ATOM 2613 O O . ALA A 1 345 ? 42.487 -10.980 6.605 1.00 27.12 356 ALA A O 1
ATOM 2615 N N . LEU A 1 346 ? 41.631 -11.296 8.619 1.00 28.73 357 LEU A N 1
ATOM 2616 C CA . LEU A 1 346 ? 41.070 -9.996 8.695 1.00 29.58 357 LEU A CA 1
ATOM 2617 C C . LEU A 1 346 ? 42.161 -8.928 8.694 1.00 32.96 357 LEU A C 1
ATOM 2618 O O . LEU A 1 346 ? 41.964 -7.857 8.175 1.00 36.14 357 LEU A O 1
ATOM 2623 N N . LYS A 1 347 ? 43.291 -9.224 9.306 1.00 30.57 358 LYS A N 1
ATOM 2624 C CA . LYS A 1 347 ? 44.426 -8.327 9.330 1.00 30.25 358 LYS A CA 1
ATOM 2625 C C . LYS A 1 347 ? 45.247 -8.311 8.078 1.00 30.89 358 LYS A C 1
ATOM 2626 O O . LYS A 1 347 ? 45.665 -7.262 7.663 1.00 32.94 358 LYS A O 1
ATOM 2632 N N . LEU A 1 348 ? 45.495 -9.466 7.475 1.00 29.95 359 LEU A N 1
ATOM 2633 C CA . LEU A 1 348 ? 46.427 -9.548 6.340 1.00 35.63 359 LEU A CA 1
ATOM 2634 C C . LEU A 1 348 ? 45.812 -9.500 4.905 1.00 38.00 359 LEU A C 1
ATOM 2635 O O . LEU A 1 348 ? 46.498 -9.074 3.959 1.00 37.32 359 LEU A O 1
ATOM 2640 N N . GLY A 1 349 ? 44.554 -9.928 4.735 1.00 34.00 360 GLY A N 1
ATOM 2641 C CA . GLY A 1 349 ? 43.897 -9.734 3.442 1.00 34.33 360 GLY A CA 1
ATOM 2642 C C . GLY A 1 349 ? 44.168 -10.928 2.534 1.00 38.57 360 GLY A C 1
ATOM 2643 O O . GLY A 1 349 ? 44.996 -11.804 2.857 1.00 38.39 360 GLY A O 1
ATOM 2644 N N . GLY A 1 350 ? 43.479 -10.981 1.395 1.00 40.09 361 GLY A N 1
ATOM 2645 C CA . GLY A 1 350 ? 43.509 -12.194 0.585 1.00 39.52 361 GLY A CA 1
ATOM 2646 C C . GLY A 1 350 ? 44.687 -12.226 -0.346 1.00 42.20 361 GLY A C 1
ATOM 2647 O O . GLY A 1 350 ? 45.200 -13.308 -0.675 1.00 44.52 361 GLY A O 1
ATOM 2648 N N . GLU A 1 351 ? 45.085 -11.053 -0.809 1.00 38.28 362 GLU A N 1
ATOM 2649 C CA . GLU A 1 351 ? 46.315 -10.919 -1.597 1.00 47.98 362 GLU A CA 1
ATOM 2650 C C . GLU A 1 351 ? 47.404 -11.797 -0.993 1.00 44.93 362 GLU A C 1
ATOM 2651 O O . GLU A 1 351 ? 47.971 -12.654 -1.668 1.00 42.56 362 GLU A O 1
ATOM 2657 N N . TYR A 1 352 ? 47.591 -11.661 0.321 1.00 42.86 363 TYR A N 1
ATOM 2658 C CA . TYR A 1 352 ? 48.537 -12.473 1.052 1.00 35.53 363 TYR A CA 1
ATOM 2659 C C . TYR A 1 352 ? 48.094 -13.891 1.457 1.00 36.41 363 TYR A C 1
ATOM 2660 O O . TYR A 1 352 ? 48.876 -14.819 1.289 1.00 35.50 363 TYR A O 1
ATOM 2669 N N . LEU A 1 353 ? 46.880 -14.142 1.953 1.00 36.37 364 LEU A N 1
ATOM 2670 C CA . LEU A 1 353 ? 46.656 -15.548 2.301 1.00 37.71 364 LEU A CA 1
ATOM 2671 C C . LEU A 1 353 ? 45.907 -16.438 1.394 1.00 35.67 364 LEU A C 1
ATOM 2672 O O . LEU A 1 353 ? 45.836 -17.628 1.754 1.00 42.12 364 LEU A O 1
ATOM 2677 N N . ALA A 1 354 ? 45.282 -15.953 0.318 1.00 33.76 365 ALA A N 1
ATOM 2678 C CA . ALA A 1 354 ? 44.352 -16.896 -0.326 1.00 38.41 365 ALA A CA 1
ATOM 2679 C C . ALA A 1 354 ? 45.119 -18.043 -0.970 1.00 36.80 365 ALA A C 1
ATOM 2680 O O . ALA A 1 354 ? 44.791 -19.248 -0.800 1.00 39.84 365 ALA A O 1
ATOM 2682 N N . ALA A 1 355 ? 46.199 -17.696 -1.631 1.00 36.51 366 ALA A N 1
ATOM 2683 C CA . ALA A 1 355 ? 47.056 -18.709 -2.265 1.00 38.43 366 ALA A CA 1
ATOM 2684 C C . ALA A 1 355 ? 47.466 -19.791 -1.285 1.00 39.20 366 ALA A C 1
ATOM 2685 O O . ALA A 1 355 ? 47.183 -20.971 -1.528 1.00 40.05 366 ALA A O 1
ATOM 2687 N N . PRO A 1 356 ? 48.146 -19.423 -0.171 1.00 37.43 367 PRO A N 1
ATOM 2688 C CA . PRO A 1 356 ? 48.530 -20.539 0.713 1.00 33.10 367 PRO A CA 1
ATOM 2689 C C . PRO A 1 356 ? 47.305 -21.289 1.247 1.00 35.49 367 PRO A C 1
ATOM 2690 O O . PRO A 1 356 ? 47.332 -22.526 1.392 1.00 34.13 367 PRO A O 1
ATOM 2694 N N . LEU A 1 357 ? 46.231 -20.557 1.519 1.00 35.44 368 LEU A N 1
ATOM 2695 C CA . LEU A 1 357 ? 45.001 -21.216 1.982 1.00 38.43 368 LEU A CA 1
ATOM 2696 C C . LEU A 1 357 ? 44.527 -22.239 0.930 1.00 37.54 368 LEU A C 1
ATOM 2697 O O . LEU A 1 357 ? 44.297 -23.442 1.194 1.00 37.06 368 LEU A O 1
ATOM 2702 N N . PHE A 1 358 ? 44.394 -21.756 -0.282 1.00 36.26 369 PHE A N 1
ATOM 2703 C CA . PHE A 1 358 ? 43.849 -22.608 -1.302 1.00 41.06 369 PHE A CA 1
ATOM 2704 C C . PHE A 1 358 ? 44.703 -23.798 -1.683 1.00 45.43 369 PHE A C 1
ATOM 2705 O O . PHE A 1 358 ? 44.129 -24.883 -1.963 1.00 46.95 369 PHE A O 1
ATOM 2713 N N . GLN A 1 359 ? 46.034 -23.654 -1.557 1.00 45.90 370 GLN A N 1
ATOM 2714 C CA . GLN A 1 359 ? 46.994 -24.771 -1.784 1.00 45.65 370 GLN A CA 1
ATOM 2715 C C . GLN A 1 359 ? 46.581 -25.945 -0.995 1.00 48.59 370 GLN A C 1
ATOM 2716 O O . GLN A 1 359 ? 46.589 -27.076 -1.463 1.00 54.29 370 GLN A O 1
ATOM 2722 N N . TYR A 1 360 ? 46.181 -25.662 0.230 1.00 52.79 371 TYR A N 1
ATOM 2723 C CA . TYR A 1 360 ? 45.823 -26.721 1.129 1.00 46.73 371 TYR A CA 1
ATOM 2724 C C . TYR A 1 360 ? 44.385 -27.199 0.937 1.00 51.00 371 TYR A C 1
ATOM 2725 O O . TYR A 1 360 ? 44.121 -28.412 1.004 1.00 43.03 371 TYR A O 1
ATOM 2734 N N . LEU A 1 361 ? 43.442 -26.278 0.704 1.00 47.38 372 LEU A N 1
ATOM 2735 C CA . LEU A 1 361 ? 42.051 -26.718 0.656 1.00 42.38 372 LEU A CA 1
ATOM 2736 C C . LEU A 1 361 ? 41.816 -27.695 -0.530 1.00 47.95 372 LEU A C 1
ATOM 2737 O O . LEU A 1 361 ? 41.085 -28.729 -0.387 1.00 43.61 372 LEU A O 1
ATOM 2742 N N . GLN A 1 362 ? 42.434 -27.387 -1.680 1.00 46.46 373 GLN A N 1
ATOM 2743 C CA . GLN A 1 362 ? 42.271 -28.216 -2.893 1.00 55.63 373 GLN A CA 1
ATOM 2744 C C . GLN A 1 362 ? 42.531 -29.670 -2.494 1.00 54.82 373 GLN A C 1
ATOM 2745 O O . GLN A 1 362 ? 41.889 -30.625 -2.943 1.00 63.21 373 GLN A O 1
ATOM 2751 N N . GLN A 1 363 ? 43.500 -29.821 -1.622 1.00 49.69 374 GLN A N 1
ATOM 2752 C CA . GLN A 1 363 ? 43.945 -31.122 -1.265 1.00 52.11 374 GLN A CA 1
ATOM 2753 C C . GLN A 1 363 ? 43.109 -31.781 -0.153 1.00 57.54 374 GLN A C 1
ATOM 2754 O O . GLN A 1 363 ? 42.758 -32.965 -0.230 1.00 46.77 374 GLN A O 1
ATOM 2760 N N . MET A 1 364 ? 42.767 -31.018 0.894 1.00 44.94 375 MET A N 1
ATOM 2761 C CA . MET A 1 364 ? 41.879 -31.513 1.910 1.00 41.83 375 MET A CA 1
ATOM 2762 C C . MET A 1 364 ? 40.462 -31.879 1.416 1.00 39.24 375 MET A C 1
ATOM 2763 O O . MET A 1 364 ? 39.876 -32.836 1.888 1.00 33.19 375 MET A O 1
ATOM 2768 N N . ILE A 1 365 ? 39.920 -31.137 0.456 1.00 43.33 376 ILE A N 1
ATOM 2769 C CA . ILE A 1 365 ? 38.599 -31.506 -0.091 1.00 50.73 376 ILE A CA 1
ATOM 2770 C C . ILE A 1 365 ? 38.589 -32.970 -0.563 1.00 51.57 376 ILE A C 1
ATOM 2771 O O . ILE A 1 365 ? 37.557 -33.649 -0.463 1.00 49.83 376 ILE A O 1
ATOM 2776 N N . THR A 1 366 ? 39.753 -33.483 -1.011 1.00 48.26 377 THR A N 1
ATOM 2777 C CA . THR A 1 366 ? 39.789 -34.829 -1.612 1.00 43.47 377 THR A CA 1
ATOM 2778 C C . THR A 1 366 ? 40.228 -35.960 -0.701 1.00 43.53 377 THR A C 1
ATOM 2779 O O . THR A 1 366 ? 40.239 -37.088 -1.160 1.00 49.51 377 THR A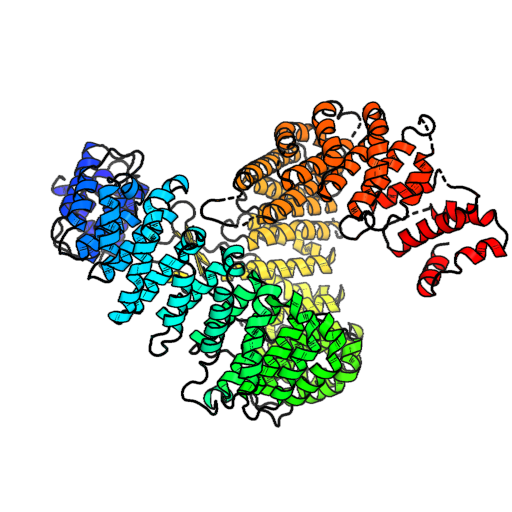 O 1
ATOM 2783 N N . SER A 1 367 ? 40.611 -35.688 0.548 1.00 39.33 378 SER A N 1
ATOM 2784 C CA . SER A 1 367 ? 41.106 -36.712 1.464 1.00 34.92 378 SER A CA 1
ATOM 2785 C C . SER A 1 367 ? 40.030 -37.738 1.782 1.00 39.53 378 SER A C 1
ATOM 2786 O O . SER A 1 367 ? 38.776 -37.416 1.713 1.00 41.33 378 SER A O 1
ATOM 2789 N N . THR A 1 368 ? 40.456 -38.956 2.154 1.00 36.00 379 THR A N 1
ATOM 2790 C CA . THR A 1 368 ? 39.468 -39.933 2.640 1.00 37.61 379 THR A CA 1
ATOM 2791 C C . THR A 1 368 ? 39.247 -39.777 4.122 1.00 39.69 379 THR A C 1
ATOM 2792 O O . THR A 1 368 ? 38.403 -40.438 4.710 1.00 45.68 379 THR A O 1
ATOM 2796 N N . GLU A 1 369 ? 39.993 -38.889 4.745 1.00 45.12 380 GLU A N 1
ATOM 2797 C CA . GLU A 1 369 ? 39.665 -38.548 6.126 1.00 42.12 380 GLU A CA 1
ATOM 2798 C C . GLU A 1 369 ? 38.623 -37.454 6.153 1.00 40.31 380 GLU A C 1
ATOM 2799 O O . GLU A 1 369 ? 38.828 -36.340 5.633 1.00 43.61 380 GLU A O 1
ATOM 2805 N N . TRP A 1 370 ? 37.467 -37.791 6.722 1.00 45.27 381 TRP A N 1
ATOM 2806 C CA . TRP A 1 370 ? 36.350 -36.852 6.787 1.00 38.88 381 TRP A CA 1
ATOM 2807 C C . TRP A 1 370 ? 36.717 -35.573 7.543 1.00 41.98 381 TRP A C 1
ATOM 2808 O O . TRP A 1 370 ? 36.467 -34.475 7.034 1.00 44.58 381 TRP A O 1
ATOM 2819 N N . ARG A 1 371 ? 37.482 -35.729 8.625 1.00 40.32 382 ARG A N 1
ATOM 2820 C CA . ARG A 1 371 ? 37.993 -34.617 9.440 1.00 31.95 382 ARG A CA 1
ATOM 2821 C C . ARG A 1 371 ? 38.685 -33.548 8.651 1.00 33.30 382 ARG A C 1
ATOM 2822 O O . ARG A 1 371 ? 38.500 -32.369 8.928 1.00 36.27 382 ARG A O 1
ATOM 2830 N N . GLU A 1 372 ? 39.360 -33.939 7.584 1.00 36.78 383 GLU A N 1
ATOM 2831 C CA . GLU A 1 372 ? 40.064 -32.994 6.694 1.00 30.45 383 GLU A CA 1
ATOM 2832 C C . GLU A 1 372 ? 39.167 -32.317 5.687 1.00 32.92 383 GLU A C 1
ATOM 2833 O O . GLU A 1 372 ? 39.439 -31.161 5.263 1.00 35.57 383 GLU A O 1
ATOM 2839 N N . ARG A 1 373 ? 38.112 -33.032 5.279 1.00 33.13 384 ARG A N 1
ATOM 2840 C CA . ARG A 1 373 ? 37.144 -32.459 4.372 1.00 40.34 384 ARG A CA 1
ATOM 2841 C C . ARG A 1 373 ? 36.290 -31.412 5.157 1.00 37.45 384 ARG A C 1
ATOM 2842 O O . ARG A 1 373 ? 35.929 -30.370 4.637 1.00 33.55 384 ARG A O 1
ATOM 2850 N N . PHE A 1 374 ? 35.964 -31.706 6.390 1.00 33.20 385 PHE A N 1
ATOM 2851 C CA . PHE A 1 374 ? 35.287 -30.754 7.269 1.00 35.11 385 PHE A CA 1
ATOM 2852 C C . PHE A 1 374 ? 36.209 -29.543 7.512 1.00 37.84 385 PHE A C 1
ATOM 2853 O O . PHE A 1 374 ? 35.853 -28.397 7.176 1.00 36.70 385 PHE A O 1
ATOM 2861 N N . ALA A 1 375 ? 37.446 -29.815 7.954 1.00 36.76 386 ALA A N 1
ATOM 2862 C CA . ALA A 1 375 ? 38.388 -28.753 8.221 1.00 30.14 386 ALA A CA 1
ATOM 2863 C C . ALA A 1 375 ? 38.420 -27.787 7.111 1.00 32.41 386 ALA A C 1
ATOM 2864 O O . ALA A 1 375 ? 38.536 -26.545 7.354 1.00 32.47 386 ALA A O 1
ATOM 2866 N N . ALA A 1 376 ? 38.343 -28.317 5.886 1.00 34.66 387 ALA A N 1
ATOM 2867 C CA . ALA A 1 376 ? 38.486 -27.477 4.684 1.00 33.85 387 ALA A CA 1
ATOM 2868 C C . ALA A 1 376 ? 37.367 -26.455 4.636 1.00 31.06 387 ALA A C 1
ATOM 2869 O O . ALA A 1 376 ? 37.621 -25.259 4.383 1.00 32.10 387 ALA A O 1
ATOM 2871 N N . MET A 1 377 ? 36.169 -26.912 4.951 1.00 30.06 388 MET A N 1
ATOM 2872 C CA . MET A 1 377 ? 34.986 -26.062 4.846 1.00 33.95 388 MET A CA 1
ATOM 2873 C C . MET A 1 377 ? 35.058 -25.007 5.989 1.00 35.09 388 MET A C 1
ATOM 2874 O O . MET A 1 377 ? 34.827 -23.773 5.767 1.00 32.88 388 MET A O 1
ATOM 2879 N N . MET A 1 378 ? 35.407 -25.472 7.179 1.00 30.70 389 MET A N 1
ATOM 2880 C CA . MET A 1 378 ? 35.458 -24.536 8.285 1.00 34.46 389 MET A CA 1
ATOM 2881 C C . MET A 1 378 ? 36.571 -23.546 8.106 1.00 35.15 389 MET A C 1
ATOM 2882 O O . MET A 1 378 ? 36.384 -22.380 8.533 1.00 33.75 389 MET A O 1
ATOM 2887 N N . ALA A 1 379 ? 37.703 -23.933 7.483 1.00 29.00 390 ALA A N 1
ATOM 2888 C CA . ALA A 1 379 ? 38.785 -22.962 7.278 1.00 26.31 390 ALA A CA 1
ATOM 2889 C C . ALA A 1 379 ? 38.391 -21.859 6.293 1.00 27.43 390 ALA A C 1
ATOM 2890 O O . ALA A 1 379 ? 38.702 -20.660 6.469 1.00 33.31 390 ALA A O 1
ATOM 2892 N N . LEU A 1 380 ? 37.698 -22.247 5.234 1.00 28.85 391 LEU A N 1
ATOM 2893 C CA . LEU A 1 380 ? 37.214 -21.264 4.268 1.00 29.90 391 LEU A CA 1
ATOM 2894 C C . LEU A 1 380 ? 36.228 -20.270 4.932 1.00 29.76 391 LEU A C 1
ATOM 2895 O O . LEU A 1 380 ? 36.254 -19.059 4.687 1.00 30.62 391 LEU A O 1
ATOM 2900 N N . SER A 1 381 ? 35.356 -20.853 5.762 1.00 28.13 392 SER A N 1
ATOM 2901 C CA . SER A 1 381 ? 34.386 -20.170 6.511 1.00 26.18 392 SER A CA 1
ATOM 2902 C C . SER A 1 381 ? 35.097 -19.130 7.360 1.00 28.84 392 SER A C 1
ATOM 2903 O O . SER A 1 381 ? 34.639 -17.989 7.409 1.00 29.51 392 SER A O 1
ATOM 2906 N N . SER A 1 382 ? 36.220 -19.507 8.006 1.00 26.13 393 SER A N 1
ATOM 2907 C CA . SER A 1 382 ? 36.955 -18.552 8.855 1.00 26.23 393 SER A CA 1
ATOM 2908 C C . SER A 1 382 ? 37.641 -17.421 8.094 1.00 30.30 393 SER A C 1
ATOM 2909 O O . SER A 1 382 ? 37.685 -16.240 8.568 1.00 26.10 393 SER A O 1
ATOM 2912 N N . ALA A 1 383 ? 38.185 -17.781 6.928 1.00 31.15 394 ALA A N 1
ATOM 2913 C CA . ALA A 1 383 ? 39.041 -16.898 6.160 1.00 26.01 394 ALA A CA 1
ATOM 2914 C C . ALA A 1 383 ? 38.247 -16.016 5.183 1.00 31.36 394 ALA A C 1
ATOM 2915 O O . ALA A 1 383 ? 38.800 -15.006 4.716 1.00 30.12 394 ALA A O 1
ATOM 2917 N N . ALA A 1 384 ? 36.985 -16.370 4.857 1.00 30.19 395 ALA A N 1
ATOM 2918 C CA . ALA A 1 384 ? 36.317 -15.700 3.728 1.00 31.26 395 ALA A CA 1
ATOM 2919 C C . ALA A 1 384 ? 36.176 -14.222 3.924 1.00 31.99 395 ALA A C 1
ATOM 2920 O O . ALA A 1 384 ? 36.328 -13.490 2.979 1.00 43.30 395 ALA A O 1
ATOM 2922 N N . GLU A 1 385 ? 35.862 -13.745 5.122 1.00 29.04 396 GLU A N 1
ATOM 2923 C CA . GLU A 1 385 ? 35.678 -12.311 5.251 1.00 31.05 396 GLU A CA 1
ATOM 2924 C C . GLU A 1 385 ? 36.965 -11.548 5.041 1.00 33.16 396 GLU A C 1
ATOM 2925 O O . GLU A 1 385 ? 37.034 -10.574 4.273 1.00 31.25 396 GLU A O 1
ATOM 2931 N N . GLY A 1 386 ? 38.003 -11.967 5.744 1.00 33.24 397 GLY A N 1
ATOM 2932 C CA . GLY A 1 386 ? 39.262 -11.234 5.617 1.00 35.48 397 GLY A CA 1
ATOM 2933 C C . GLY A 1 386 ? 39.871 -11.309 4.234 1.00 36.54 397 GLY A C 1
ATOM 2934 O O . GLY A 1 386 ? 40.528 -10.380 3.802 1.00 34.54 397 GLY A O 1
ATOM 2935 N N . CYS A 1 387 ? 39.626 -12.411 3.541 1.00 37.53 398 CYS A N 1
ATOM 2936 C CA . CYS A 1 387 ? 40.112 -12.594 2.178 1.00 40.39 398 CYS A CA 1
ATOM 2937 C C . CYS A 1 387 ? 39.091 -12.187 1.092 1.00 42.66 398 CYS A C 1
ATOM 2938 O O . CYS A 1 387 ? 39.313 -12.459 -0.055 1.00 46.44 398 CYS A O 1
ATOM 2941 N N . ALA A 1 388 ? 37.986 -11.553 1.469 1.00 44.12 399 ALA A N 1
ATOM 2942 C CA . ALA A 1 388 ? 36.932 -11.147 0.498 1.00 45.56 399 ALA A CA 1
ATOM 2943 C C . ALA A 1 388 ? 37.402 -10.367 -0.715 1.00 44.79 399 ALA A C 1
ATOM 2944 O O . ALA A 1 388 ? 36.928 -10.627 -1.814 1.00 40.50 399 ALA A O 1
ATOM 2946 N N . ASP A 1 389 ? 38.312 -9.417 -0.506 1.00 42.42 400 ASP A N 1
ATOM 2947 C CA . ASP A 1 389 ? 38.841 -8.564 -1.566 1.00 45.49 400 ASP A CA 1
ATOM 2948 C C . ASP A 1 389 ? 39.327 -9.337 -2.793 1.00 45.00 400 ASP A C 1
ATOM 2949 O O . ASP A 1 389 ? 39.255 -8.831 -3.902 1.00 50.36 400 ASP A O 1
ATOM 2954 N N . VAL A 1 390 ? 39.755 -10.578 -2.593 1.00 40.71 401 VAL A N 1
ATOM 2955 C CA . VAL A 1 390 ? 40.191 -11.435 -3.649 1.00 37.62 401 VAL A CA 1
ATOM 2956 C C . VAL A 1 390 ? 39.116 -12.489 -3.930 1.00 40.97 401 VAL A C 1
ATOM 2957 O O . VAL A 1 390 ? 38.847 -12.801 -5.093 1.00 44.40 401 VAL A O 1
ATOM 2961 N N . LEU A 1 391 ? 38.568 -13.119 -2.873 1.00 39.39 402 LEU A N 1
ATOM 2962 C CA . LEU A 1 391 ? 37.730 -14.284 -3.082 1.00 40.14 402 LEU A CA 1
ATOM 2963 C C . LEU A 1 391 ? 36.390 -13.919 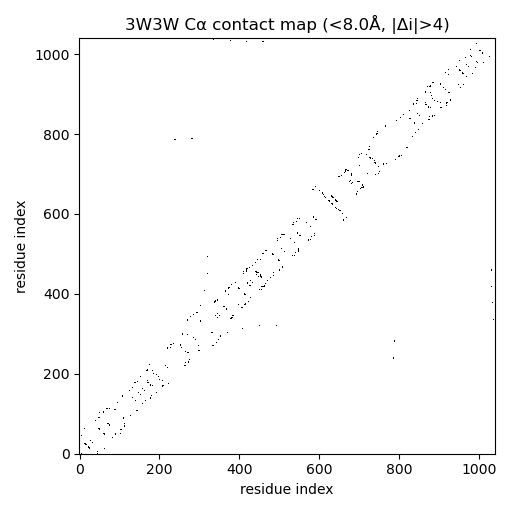-3.714 1.00 43.04 402 LEU A C 1
ATOM 2964 O O . LEU A 1 391 ? 35.704 -14.787 -4.232 1.00 47.96 402 LEU A O 1
ATOM 2969 N N . ILE A 1 392 ? 36.014 -12.650 -3.659 1.00 43.36 403 ILE A N 1
ATOM 2970 C CA . ILE A 1 392 ? 34.726 -12.212 -4.183 1.00 51.04 403 ILE A CA 1
ATOM 2971 C C . ILE A 1 392 ? 34.699 -12.370 -5.691 1.00 53.06 403 ILE A C 1
ATOM 2972 O O . ILE A 1 392 ? 33.634 -12.380 -6.286 1.00 52.76 403 ILE A O 1
ATOM 2977 N N . GLY A 1 393 ? 35.895 -12.488 -6.276 1.00 49.18 404 GLY A N 1
ATOM 2978 C CA . GLY A 1 393 ? 36.094 -12.704 -7.686 1.00 39.79 404 GLY A CA 1
ATOM 2979 C C . GLY A 1 393 ? 36.214 -14.190 -8.056 1.00 42.74 404 GLY A C 1
ATOM 2980 O O . GLY A 1 393 ? 36.289 -14.494 -9.190 1.00 50.89 404 GLY A O 1
ATOM 2981 N N . GLU A 1 394 ? 36.177 -15.128 -7.124 1.00 49.51 405 GLU A N 1
ATOM 2982 C CA . GLU A 1 394 ? 36.504 -16.529 -7.424 1.00 46.44 405 GLU A CA 1
ATOM 2983 C C . GLU A 1 394 ? 35.423 -17.409 -6.884 1.00 45.96 405 GLU A C 1
ATOM 2984 O O . GLU A 1 394 ? 35.568 -18.566 -6.430 1.00 48.04 405 GLU A O 1
ATOM 2990 N N . ILE A 1 395 ? 34.272 -16.830 -7.004 1.00 47.18 406 ILE A N 1
ATOM 2991 C CA . ILE A 1 395 ? 33.080 -17.329 -6.433 1.00 44.05 406 ILE A CA 1
ATOM 2992 C C . ILE A 1 395 ? 32.599 -18.598 -7.175 1.00 43.40 406 ILE A C 1
ATOM 2993 O O . ILE A 1 395 ? 32.342 -19.657 -6.539 1.00 38.72 406 ILE A O 1
ATOM 2998 N N . PRO A 1 396 ? 32.577 -18.579 -8.529 1.00 41.29 407 PRO A N 1
ATOM 2999 C CA . PRO A 1 396 ? 32.261 -19.918 -9.149 1.00 36.71 407 PRO A CA 1
ATOM 3000 C C . PRO A 1 396 ? 33.232 -20.999 -8.783 1.00 35.08 407 PRO A C 1
ATOM 3001 O O . PRO A 1 396 ? 32.845 -22.151 -8.471 1.00 40.20 407 PRO A O 1
ATOM 3005 N N . LYS A 1 397 ? 34.501 -20.661 -8.729 1.00 38.49 408 LYS A N 1
ATOM 3006 C CA . LYS A 1 397 ? 35.526 -21.654 -8.306 1.00 39.53 408 LYS A CA 1
ATOM 3007 C C . LYS A 1 397 ? 35.290 -22.284 -6.927 1.00 42.92 408 LYS A C 1
ATOM 3008 O O . LYS A 1 397 ? 35.328 -23.504 -6.766 1.00 52.92 408 LYS A O 1
ATOM 3014 N N . ILE A 1 398 ? 35.001 -21.440 -5.937 1.00 46.53 409 ILE A N 1
ATOM 3015 C CA . ILE A 1 398 ? 34.661 -21.863 -4.582 1.00 39.26 409 ILE A CA 1
ATOM 3016 C C . ILE A 1 398 ? 33.414 -22.746 -4.566 1.00 39.26 409 ILE A C 1
ATOM 3017 O O . ILE A 1 398 ? 33.395 -23.773 -3.881 1.00 43.45 409 ILE A O 1
ATOM 3022 N N . LEU A 1 399 ? 32.369 -22.377 -5.304 1.00 35.46 410 LEU A N 1
ATOM 3023 C CA . LEU A 1 399 ? 31.188 -23.216 -5.273 1.00 33.52 410 LEU A CA 1
ATOM 3024 C C . LEU A 1 399 ? 31.482 -24.566 -5.934 1.00 40.29 410 LEU A C 1
ATOM 3025 O O . LEU A 1 399 ? 30.969 -25.649 -5.475 1.00 38.61 410 LEU A O 1
ATOM 3030 N N . ASP A 1 400 ? 32.317 -24.535 -6.984 1.00 43.28 411 ASP A N 1
ATOM 3031 C CA . ASP A 1 400 ? 32.772 -25.829 -7.599 1.00 47.36 411 ASP A CA 1
ATOM 3032 C C . ASP A 1 400 ? 33.404 -26.780 -6.581 1.00 46.62 411 ASP A C 1
ATOM 3033 O O . ASP A 1 400 ? 33.171 -27.968 -6.650 1.00 53.72 411 ASP A O 1
ATOM 3038 N N . MET A 1 401 ? 34.137 -26.255 -5.593 1.00 47.40 412 MET A N 1
ATOM 3039 C CA . MET A 1 401 ? 34.733 -27.096 -4.529 1.00 39.28 412 MET A CA 1
ATOM 3040 C C . MET A 1 401 ? 33.770 -27.473 -3.400 1.00 46.36 412 MET A C 1
ATOM 3041 O O . MET A 1 401 ? 33.810 -28.614 -2.866 1.00 43.28 412 MET A O 1
ATOM 3046 N N . VAL A 1 402 ? 32.928 -26.516 -3.001 1.00 37.93 413 VAL A N 1
ATOM 3047 C CA . VAL A 1 402 ? 32.161 -26.688 -1.813 1.00 41.87 413 VAL A CA 1
ATOM 3048 C C . VAL A 1 402 ? 30.926 -27.527 -2.099 1.00 38.11 413 VAL A C 1
ATOM 3049 O O . VAL A 1 402 ? 30.658 -28.510 -1.408 1.00 39.50 413 VAL A O 1
ATOM 3053 N N . ILE A 1 403 ? 30.215 -27.173 -3.166 1.00 38.39 414 ILE A N 1
ATOM 3054 C CA . ILE A 1 403 ? 28.893 -27.759 -3.452 1.00 37.95 414 ILE A CA 1
ATOM 3055 C C . ILE A 1 403 ? 28.965 -29.270 -3.672 1.00 39.26 414 ILE A C 1
ATOM 3056 O O . ILE A 1 403 ? 28.081 -29.993 -3.238 1.00 47.23 414 ILE A O 1
ATOM 3061 N N . PRO A 1 404 ? 30.060 -29.774 -4.268 1.00 39.48 415 PRO A N 1
ATOM 3062 C CA . PRO A 1 404 ? 30.071 -31.238 -4.374 1.00 40.72 415 PRO A CA 1
ATOM 3063 C C . PRO A 1 404 ? 30.065 -31.901 -3.030 1.00 41.96 415 PRO A C 1
ATOM 3064 O O . PRO A 1 404 ? 29.533 -32.978 -2.910 1.00 51.96 415 PRO A O 1
ATOM 3068 N N . LEU A 1 405 ? 30.585 -31.246 -1.998 1.00 44.38 416 LEU A N 1
ATOM 3069 C CA . LEU A 1 405 ? 30.594 -31.873 -0.676 1.00 46.01 416 LEU A CA 1
ATOM 3070 C C . LEU A 1 405 ? 29.278 -31.882 0.115 1.00 48.90 416 LEU A C 1
ATOM 3071 O O . LEU A 1 405 ? 29.120 -32.632 1.105 1.00 41.87 416 LEU A O 1
ATOM 3076 N N . ILE A 1 406 ? 28.324 -31.064 -0.338 1.00 52.15 417 ILE A N 1
ATOM 3077 C CA . ILE A 1 406 ? 27.003 -30.974 0.291 1.00 48.89 417 ILE A CA 1
ATOM 3078 C C . ILE A 1 406 ? 26.406 -32.413 0.447 1.00 47.40 417 ILE A C 1
ATOM 3079 O O . ILE A 1 406 ? 25.603 -32.691 1.348 1.00 42.01 417 ILE A O 1
ATOM 3084 N N . ASN A 1 407 ? 26.833 -33.319 -0.427 1.00 42.69 418 ASN A N 1
ATOM 3085 C CA . ASN A 1 407 ? 26.341 -34.710 -0.401 1.00 49.87 418 ASN A CA 1
ATOM 3086 C C . ASN A 1 407 ? 27.292 -35.778 0.108 1.00 52.56 418 ASN A C 1
ATOM 3087 O O . ASN A 1 407 ? 27.021 -36.989 -0.075 1.00 50.61 418 ASN A O 1
ATOM 3092 N N . ASP A 1 408 ? 28.335 -35.337 0.812 1.00 42.25 419 ASP A N 1
ATOM 3093 C CA . ASP A 1 408 ? 29.311 -36.205 1.400 1.00 39.82 419 ASP A CA 1
ATOM 3094 C C . ASP A 1 408 ? 28.685 -37.316 2.188 1.00 38.38 419 ASP A C 1
ATOM 3095 O O . ASP A 1 408 ? 27.727 -37.112 2.899 1.00 44.01 419 ASP A O 1
ATOM 3100 N N . PRO A 1 409 ? 29.275 -38.513 2.123 1.00 41.38 420 PRO A N 1
ATOM 3101 C CA . PRO A 1 409 ? 28.768 -39.585 2.980 1.00 41.92 420 PRO A CA 1
ATOM 3102 C C . PRO A 1 409 ? 28.716 -39.173 4.434 1.00 44.37 420 PRO A C 1
ATOM 3103 O O . PRO A 1 409 ? 27.834 -39.615 5.133 1.00 51.80 420 PRO A O 1
ATOM 3107 N N . HIS A 1 410 ? 29.628 -38.331 4.913 1.00 39.99 421 HIS A N 1
ATOM 3108 C CA . HIS A 1 410 ? 29.673 -38.085 6.379 1.00 38.03 421 HIS A CA 1
ATOM 3109 C C . HIS A 1 410 ? 28.819 -36.837 6.751 1.00 37.93 421 HIS A C 1
ATOM 3110 O O . HIS A 1 410 ? 28.924 -35.759 6.126 1.00 38.54 421 HIS A O 1
ATOM 3117 N N . PRO A 1 411 ? 27.904 -36.993 7.703 1.00 37.82 422 PRO A N 1
ATOM 3118 C CA . PRO A 1 411 ? 27.018 -35.814 7.994 1.00 40.02 422 PRO A CA 1
ATOM 3119 C C . PRO A 1 411 ? 27.758 -34.544 8.527 1.00 36.57 422 PRO A C 1
ATOM 3120 O O . PRO A 1 411 ? 27.348 -33.424 8.237 1.00 43.25 422 PRO A O 1
ATOM 3124 N N . ARG A 1 412 ? 28.875 -34.716 9.222 1.00 41.11 423 ARG A N 1
ATOM 3125 C CA . ARG A 1 412 ? 29.663 -33.552 9.635 1.00 40.26 423 ARG A CA 1
ATOM 3126 C C . ARG A 1 412 ? 30.307 -32.815 8.485 1.00 38.12 423 ARG A C 1
ATOM 3127 O O . ARG A 1 412 ? 30.429 -31.638 8.571 1.00 37.66 423 ARG A O 1
ATOM 3135 N N . VAL A 1 413 ? 30.654 -33.484 7.381 1.00 36.40 424 VAL A N 1
ATOM 3136 C CA . VAL A 1 413 ? 31.201 -32.759 6.250 1.00 30.84 424 VAL A CA 1
ATOM 3137 C C . VAL A 1 413 ? 30.062 -31.983 5.613 1.00 33.13 424 VAL A C 1
ATOM 3138 O O . VAL A 1 413 ? 30.256 -30.902 5.082 1.00 35.21 424 VAL A O 1
ATOM 3142 N N . GLN A 1 414 ? 28.865 -32.574 5.605 1.00 34.50 425 GLN A N 1
ATOM 3143 C CA . GLN A 1 414 ? 27.683 -31.902 5.035 1.00 40.09 425 GLN A CA 1
ATOM 3144 C C . GLN A 1 414 ? 27.366 -30.597 5.803 1.00 37.87 425 GLN A C 1
ATOM 3145 O O . GLN A 1 414 ? 27.188 -29.541 5.208 1.00 36.40 425 GLN A O 1
ATOM 3151 N N . TYR A 1 415 ? 27.301 -30.701 7.121 1.00 37.03 426 TYR A N 1
ATOM 3152 C CA . TYR A 1 415 ? 27.100 -29.561 8.009 1.00 34.51 426 TYR A CA 1
ATOM 3153 C C . TYR A 1 415 ? 28.168 -28.523 7.699 1.00 34.72 426 TYR A C 1
ATOM 3154 O O . TYR A 1 415 ? 27.845 -27.332 7.427 1.00 29.76 426 TYR A O 1
ATOM 3163 N N . GLY A 1 416 ? 29.426 -28.972 7.604 1.00 38.59 427 GLY A N 1
ATOM 3164 C CA . GLY A 1 416 ? 30.522 -28.086 7.130 1.00 30.87 427 GLY A CA 1
ATOM 3165 C C . GLY A 1 416 ? 30.260 -27.303 5.861 1.00 33.65 427 GLY A C 1
ATOM 3166 O O . GLY A 1 416 ? 30.595 -26.096 5.726 1.00 35.13 427 GLY A O 1
ATOM 3167 N N . CYS A 1 417 ? 29.689 -27.967 4.872 1.00 30.91 428 CYS A N 1
ATOM 3168 C CA . CYS A 1 417 ? 29.425 -27.305 3.623 1.00 28.94 428 CYS A CA 1
ATOM 3169 C C . CYS A 1 417 ? 28.257 -26.248 3.727 1.00 30.24 428 CYS A C 1
ATOM 3170 O O . CYS A 1 417 ? 28.286 -25.213 3.092 1.00 29.55 428 CYS A O 1
ATOM 3173 N N . CYS A 1 418 ? 27.246 -26.541 4.530 1.00 29.14 429 CYS A N 1
ATOM 3174 C CA . CYS A 1 418 ? 26.147 -25.656 4.855 1.00 32.74 429 CYS A CA 1
ATOM 3175 C C . CYS A 1 418 ? 26.748 -24.417 5.491 1.00 29.90 429 CYS A C 1
ATOM 3176 O O . CYS A 1 418 ? 26.467 -23.304 5.100 1.00 31.09 429 CYS A O 1
ATOM 3179 N N . ASN A 1 419 ? 27.717 -24.644 6.366 1.00 33.84 430 ASN A N 1
ATOM 3180 C CA . ASN A 1 419 ? 28.389 -23.572 7.089 1.00 30.03 430 ASN A CA 1
ATOM 3181 C C . ASN A 1 419 ? 29.037 -22.616 6.151 1.00 30.16 430 ASN A C 1
ATOM 3182 O O . ASN A 1 419 ? 28.805 -21.408 6.242 1.00 33.48 430 ASN A O 1
ATOM 3187 N N . VAL A 1 420 ? 29.771 -23.126 5.167 1.00 30.14 431 VAL A N 1
ATOM 3188 C CA . VAL A 1 420 ? 30.404 -22.197 4.265 1.00 28.81 431 VAL A CA 1
ATOM 3189 C C . VAL A 1 420 ? 29.454 -21.469 3.385 1.00 32.51 431 VAL A C 1
ATOM 3190 O O . VAL A 1 420 ? 29.682 -20.279 3.089 1.00 30.04 431 VAL A O 1
ATOM 3194 N N . LEU A 1 421 ? 28.419 -22.168 2.881 1.00 28.91 432 LEU A N 1
ATOM 3195 C CA . LEU A 1 421 ? 27.483 -21.446 1.992 1.00 33.26 432 LEU A CA 1
ATOM 3196 C C . LEU A 1 421 ? 26.815 -20.314 2.770 1.00 31.67 432 LEU A C 1
ATOM 3197 O O . LEU A 1 421 ? 26.629 -19.212 2.247 1.00 29.59 432 LEU A O 1
ATOM 3202 N N . GLY A 1 422 ? 26.484 -20.609 4.036 1.00 30.27 433 GLY A N 1
ATOM 3203 C CA . GLY A 1 422 ? 26.018 -19.564 4.923 1.00 32.56 433 GLY A CA 1
ATOM 3204 C C . GLY A 1 422 ? 27.052 -18.447 5.160 1.00 31.92 433 GLY A C 1
ATOM 3205 O O . GLY A 1 422 ? 26.737 -17.275 4.998 1.00 28.86 433 GLY A O 1
ATOM 3206 N N . GLN A 1 423 ? 28.303 -18.795 5.470 1.00 30.07 434 GLN A N 1
ATOM 3207 C CA . GLN A 1 423 ? 29.277 -17.720 5.809 1.00 30.41 434 GLN A CA 1
ATOM 3208 C C . GLN A 1 423 ? 29.540 -16.804 4.640 1.00 30.38 434 GLN A C 1
ATOM 3209 O O . GLN A 1 423 ? 29.608 -15.557 4.778 1.00 30.99 434 GLN A O 1
ATOM 3215 N N . ILE A 1 424 ? 29.620 -17.399 3.451 1.00 29.64 435 ILE A N 1
ATOM 3216 C CA . ILE A 1 424 ? 29.906 -16.566 2.309 1.00 28.75 435 ILE A CA 1
ATOM 3217 C C . ILE A 1 424 ? 28.694 -15.846 1.828 1.00 29.88 435 ILE A C 1
ATOM 3218 O O . ILE A 1 424 ? 28.829 -14.801 1.240 1.00 31.72 435 ILE A O 1
ATOM 3223 N N . SER A 1 425 ? 27.490 -16.349 2.083 1.00 31.21 436 SER A N 1
ATOM 3224 C CA . SER A 1 425 ? 26.324 -15.495 1.731 1.00 30.72 436 SER A CA 1
ATOM 3225 C C . SER A 1 425 ? 26.369 -14.181 2.522 1.00 29.05 436 SER A C 1
ATOM 3226 O O . SER A 1 425 ? 25.863 -13.161 2.067 1.00 30.56 436 SER A O 1
ATOM 3229 N N . THR A 1 426 ? 27.000 -14.199 3.700 1.00 28.39 437 THR A N 1
ATOM 3230 C CA . THR A 1 426 ? 27.156 -12.980 4.402 1.00 31.75 437 THR A CA 1
ATOM 3231 C C . THR A 1 426 ? 28.337 -12.195 3.888 1.00 33.92 437 THR A C 1
ATOM 3232 O O . THR A 1 426 ? 28.235 -11.010 3.606 1.00 35.28 437 THR A O 1
ATOM 3236 N N . ASP A 1 427 ? 29.475 -12.857 3.808 1.00 33.77 438 ASP A N 1
ATOM 3237 C CA . ASP A 1 427 ? 30.717 -12.155 3.563 1.00 34.74 438 ASP A CA 1
ATOM 3238 C C . ASP A 1 427 ? 30.870 -11.651 2.161 1.00 32.90 438 ASP A C 1
ATOM 3239 O O . ASP A 1 427 ? 31.591 -10.728 1.975 1.00 32.42 438 ASP A O 1
ATOM 3244 N N . PHE A 1 428 ? 30.244 -12.292 1.159 1.00 36.13 439 PHE A N 1
ATOM 3245 C CA . PHE A 1 428 ? 30.329 -11.807 -0.235 1.00 32.17 439 PHE A CA 1
ATOM 3246 C C . PHE A 1 428 ? 29.030 -11.130 -0.702 1.00 36.26 439 PHE A C 1
ATOM 3247 O O . PHE A 1 428 ? 28.817 -10.958 -1.898 1.00 39.09 439 PHE A O 1
ATOM 3255 N N . SER A 1 429 ? 28.141 -10.791 0.236 1.00 32.74 440 SER A N 1
ATOM 3256 C CA . SER A 1 429 ? 26.910 -10.107 -0.040 1.00 34.95 440 SER A CA 1
ATOM 3257 C C . SER A 1 429 ? 27.182 -8.664 -0.473 1.00 40.40 440 SER A C 1
ATOM 3258 O O . SER A 1 429 ? 28.181 -8.095 -0.086 1.00 40.74 440 SER A O 1
ATOM 3261 N N . PRO A 1 430 ? 26.288 -8.056 -1.281 1.00 39.52 441 PRO A N 1
ATOM 3262 C CA . PRO A 1 430 ? 25.091 -8.593 -1.951 1.00 42.12 441 PRO A CA 1
ATOM 3263 C C . PRO A 1 430 ? 25.379 -9.277 -3.289 1.00 41.38 441 PRO A C 1
ATOM 3264 O O . PRO A 1 430 ? 24.461 -9.740 -3.913 1.00 42.22 441 PRO A O 1
ATOM 3268 N N . PHE A 1 431 ? 26.637 -9.345 -3.714 1.00 40.81 442 PHE A N 1
ATOM 3269 C CA . PHE A 1 431 ? 27.010 -9.867 -5.044 1.00 41.71 442 PHE A CA 1
ATOM 3270 C C . PHE A 1 431 ? 26.705 -11.328 -5.205 1.00 38.70 442 PHE A C 1
ATOM 3271 O O . PHE A 1 431 ? 26.297 -11.792 -6.263 1.00 47.83 442 PHE A O 1
ATOM 3279 N N . ILE A 1 432 ? 26.965 -12.094 -4.172 1.00 37.56 443 ILE A N 1
ATOM 3280 C CA . ILE A 1 432 ? 26.732 -13.489 -4.291 1.00 31.10 443 ILE A CA 1
ATOM 3281 C C . ILE A 1 432 ? 25.215 -13.834 -4.407 1.00 35.08 443 ILE A C 1
ATOM 3282 O O . ILE A 1 432 ? 24.845 -14.809 -5.088 1.00 40.73 443 ILE A O 1
ATOM 3287 N N . GLN A 1 433 ? 24.359 -13.092 -3.701 1.00 33.27 444 GLN A N 1
ATOM 3288 C CA . GLN A 1 433 ? 22.916 -13.321 -3.777 1.00 35.09 444 GLN A CA 1
ATOM 3289 C C . GLN A 1 433 ? 22.451 -13.075 -5.224 1.00 37.96 444 GLN A C 1
ATOM 3290 O O . GLN A 1 433 ? 21.669 -13.826 -5.737 1.00 35.06 444 GLN A O 1
ATOM 3296 N N . ARG A 1 434 ? 22.983 -12.047 -5.868 1.00 36.20 445 ARG A N 1
ATOM 3297 C CA . ARG A 1 434 ? 22.667 -11.753 -7.280 1.00 42.71 445 ARG A CA 1
ATOM 3298 C C . ARG A 1 434 ? 23.124 -12.787 -8.285 1.00 40.93 445 ARG A C 1
ATOM 3299 O O . ARG A 1 434 ? 22.457 -13.033 -9.273 1.00 39.29 445 ARG A O 1
ATOM 3307 N N . THR A 1 435 ? 24.287 -13.356 -8.042 1.00 36.97 446 THR A N 1
ATOM 3308 C CA . THR A 1 435 ? 24.878 -14.184 -9.060 1.00 36.42 446 THR A CA 1
ATOM 3309 C C . THR A 1 435 ? 24.928 -15.657 -8.743 1.00 32.53 446 THR A C 1
ATOM 3310 O O . THR A 1 435 ? 25.260 -16.417 -9.590 1.00 40.41 446 THR A O 1
ATOM 3314 N N . ALA A 1 436 ? 24.647 -16.102 -7.539 1.00 34.53 447 ALA A N 1
ATOM 3315 C CA . ALA A 1 436 ? 24.820 -17.563 -7.282 1.00 32.43 447 ALA A CA 1
ATOM 3316 C C . ALA A 1 436 ? 23.613 -18.131 -6.612 1.00 32.00 447 ALA A C 1
ATOM 3317 O O . ALA A 1 436 ? 23.626 -19.287 -6.108 1.00 42.23 447 ALA A O 1
ATOM 3319 N N . HIS A 1 437 ? 22.520 -17.360 -6.642 1.00 35.53 448 HIS A N 1
ATOM 3320 C CA . HIS A 1 437 ? 21.264 -17.849 -6.105 1.00 35.82 448 HIS A CA 1
ATOM 3321 C C . HIS A 1 437 ? 20.840 -19.182 -6.694 1.00 39.45 448 HIS A C 1
ATOM 3322 O O . HIS A 1 437 ? 20.335 -20.058 -5.974 1.00 39.06 448 HIS A O 1
ATOM 3329 N N . ASP A 1 438 ? 21.068 -19.334 -7.989 1.00 39.83 449 ASP A N 1
ATOM 3330 C CA . ASP A 1 438 ? 20.687 -20.541 -8.755 1.00 46.26 449 ASP A CA 1
ATOM 3331 C C . ASP A 1 438 ? 21.474 -21.794 -8.346 1.00 46.82 449 ASP A C 1
ATOM 3332 O O . ASP A 1 438 ? 21.037 -22.936 -8.595 1.00 42.63 449 ASP A O 1
ATOM 3337 N N . ARG A 1 439 ? 22.642 -21.594 -7.725 1.00 43.03 450 ARG A N 1
ATOM 3338 C CA . ARG A 1 439 ? 23.436 -22.728 -7.189 1.00 34.90 450 ARG A CA 1
ATOM 3339 C C . ARG A 1 439 ? 23.281 -22.862 -5.682 1.00 36.50 450 ARG A C 1
ATOM 3340 O O . ARG A 1 439 ? 23.129 -24.003 -5.127 1.00 34.15 450 ARG A O 1
ATOM 3348 N N . ILE A 1 440 ? 23.288 -21.716 -4.981 1.00 36.13 451 ILE A N 1
ATOM 3349 C CA . ILE A 1 440 ? 23.212 -21.795 -3.497 1.00 30.73 451 ILE A CA 1
ATOM 3350 C C . ILE A 1 440 ? 21.897 -22.292 -2.944 1.00 28.46 451 ILE A C 1
ATOM 3351 O O . ILE A 1 440 ? 21.844 -23.252 -2.117 1.00 31.06 451 ILE A O 1
ATOM 3356 N N . LEU A 1 441 ? 20.807 -21.724 -3.408 1.00 29.92 452 LEU A N 1
ATOM 3357 C CA . LEU A 1 441 ? 19.511 -22.106 -2.844 1.00 27.73 452 LEU A CA 1
ATOM 3358 C C . LEU A 1 441 ? 19.182 -23.580 -3.033 1.00 31.47 452 LEU A C 1
ATOM 3359 O O . LEU A 1 441 ? 18.748 -24.249 -2.050 1.00 36.20 452 LEU A O 1
ATOM 3364 N N . PRO A 1 442 ? 19.357 -24.111 -4.261 1.00 35.06 453 PRO A N 1
ATOM 3365 C CA . PRO A 1 442 ? 19.000 -25.555 -4.475 1.00 35.65 453 PRO A CA 1
ATOM 3366 C C 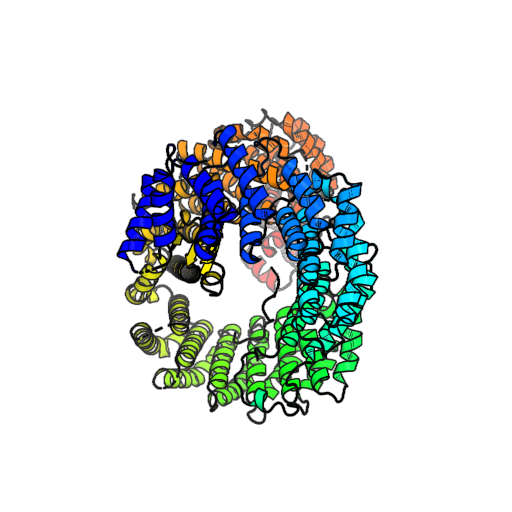. PRO A 1 442 ? 19.865 -26.459 -3.625 1.00 32.86 453 PRO A C 1
ATOM 3367 O O . PRO A 1 442 ? 19.353 -27.396 -3.016 1.00 34.79 453 PRO A O 1
ATOM 3371 N N . ALA A 1 443 ? 21.139 -26.100 -3.500 1.00 32.71 454 ALA A N 1
ATOM 3372 C CA . ALA A 1 443 ? 22.054 -26.798 -2.631 1.00 31.77 454 ALA A CA 1
ATOM 3373 C C . ALA A 1 443 ? 21.532 -26.760 -1.198 1.00 34.73 454 ALA A C 1
ATOM 3374 O O . ALA A 1 443 ? 21.332 -27.838 -0.560 1.00 29.66 454 ALA A O 1
ATOM 3376 N N . LEU A 1 444 ? 21.257 -25.568 -0.645 1.00 29.51 455 LEU A N 1
ATOM 3377 C CA . LEU A 1 444 ? 20.710 -25.621 0.773 1.00 29.81 455 LEU A CA 1
ATOM 3378 C C . LEU A 1 444 ? 19.353 -26.350 0.880 1.00 28.73 455 LEU A C 1
ATOM 3379 O O . LEU A 1 444 ? 19.080 -27.136 1.821 1.00 29.18 455 LEU A O 1
ATOM 3384 N N . ILE A 1 445 ? 18.466 -26.033 -0.056 1.00 32.05 456 ILE A N 1
ATOM 3385 C CA . ILE A 1 445 ? 17.130 -26.616 -0.040 1.00 34.26 456 ILE A CA 1
ATOM 3386 C C . ILE A 1 445 ? 17.206 -28.167 -0.078 1.00 37.57 456 ILE A C 1
ATOM 3387 O O . ILE A 1 445 ? 16.436 -28.849 0.627 1.00 39.48 456 ILE A O 1
ATOM 3392 N N . SER A 1 446 ? 18.163 -28.731 -0.818 1.00 31.92 457 SER A N 1
ATOM 3393 C CA . SER A 1 446 ? 18.291 -30.217 -0.766 1.00 38.35 457 SER A CA 1
ATOM 3394 C C . SER A 1 446 ? 18.640 -30.793 0.608 1.00 39.94 457 SER A C 1
ATOM 3395 O O . SER A 1 446 ? 18.324 -31.966 0.916 1.00 37.73 457 SER A O 1
ATOM 3398 N N . LYS A 1 447 ? 19.259 -29.979 1.471 1.00 35.98 458 LYS A N 1
ATOM 3399 C CA . LYS A 1 447 ? 19.596 -30.499 2.769 1.00 36.60 458 LYS A CA 1
ATOM 3400 C C . LYS A 1 447 ? 18.404 -30.447 3.708 1.00 35.09 458 LYS A C 1
ATOM 3401 O O . LYS A 1 447 ? 18.447 -31.028 4.804 1.00 33.76 458 LYS A O 1
ATOM 3407 N N . LEU A 1 448 ? 17.300 -29.838 3.274 1.00 32.94 459 LEU A N 1
ATOM 3408 C CA . LEU A 1 448 ? 16.250 -29.617 4.272 1.00 34.64 459 LEU A CA 1
ATOM 3409 C C . LEU A 1 448 ? 15.449 -30.865 4.508 1.00 41.65 459 LEU A C 1
ATOM 3410 O O . LEU A 1 448 ? 14.772 -30.977 5.559 1.00 39.22 459 LEU A O 1
ATOM 3415 N N . THR A 1 449 ? 15.560 -31.825 3.579 1.00 41.04 460 THR A N 1
ATOM 3416 C CA . THR A 1 449 ? 14.665 -32.980 3.537 1.00 42.13 460 THR A CA 1
ATOM 3417 C C . THR A 1 449 ? 14.901 -33.847 4.723 1.00 40.87 460 THR A C 1
ATOM 3418 O O . THR A 1 449 ? 16.002 -33.892 5.267 1.00 40.05 460 THR A O 1
ATOM 3422 N N . SER A 1 450 ? 13.861 -34.521 5.179 1.00 46.90 461 SER A N 1
ATOM 3423 C CA . SER A 1 450 ? 13.946 -35.285 6.443 1.00 51.57 461 SER A CA 1
ATOM 3424 C C . SER A 1 450 ? 14.697 -36.618 6.240 1.00 49.34 461 SER A C 1
ATOM 3425 O O . SER A 1 450 ? 14.986 -37.339 7.214 1.00 47.40 461 SER A O 1
ATOM 3428 N N . GLU A 1 451 ? 15.028 -36.903 4.977 1.00 44.38 462 GLU A N 1
ATOM 3429 C CA . GLU A 1 451 ? 16.106 -37.847 4.662 1.00 50.94 462 GLU A CA 1
ATOM 3430 C C . GLU A 1 451 ? 17.398 -37.528 5.474 1.00 56.31 462 GLU A C 1
ATOM 3431 O O . GLU A 1 451 ? 17.961 -38.446 6.061 1.00 55.07 462 GLU A O 1
ATOM 3433 N N . CYS A 1 452 ? 17.839 -36.249 5.527 1.00 49.06 463 CYS A N 1
ATOM 3434 C CA . CYS A 1 452 ? 19.116 -35.841 6.190 1.00 44.54 463 CYS A CA 1
ATOM 3435 C C . CYS A 1 452 ? 19.018 -35.839 7.681 1.00 38.52 463 CYS A C 1
ATOM 3436 O O . CYS A 1 452 ? 17.909 -35.906 8.256 1.00 47.11 463 CYS A O 1
ATOM 3439 N N . THR A 1 453 ? 20.186 -35.786 8.310 1.00 39.78 464 THR A N 1
ATOM 3440 C CA . THR A 1 453 ? 20.263 -35.749 9.765 1.00 40.76 464 THR A CA 1
ATOM 3441 C C . THR A 1 453 ? 19.766 -34.385 10.352 1.00 34.82 464 THR A C 1
ATOM 3442 O O . THR A 1 453 ? 19.859 -33.341 9.705 1.00 34.94 464 THR A O 1
ATOM 3446 N N . SER A 1 454 ? 19.227 -34.417 11.561 1.00 36.76 465 SER A N 1
ATOM 3447 C CA . SER A 1 454 ? 18.667 -33.222 12.191 1.00 38.92 465 SER A CA 1
ATOM 3448 C C . SER A 1 454 ? 19.679 -32.068 12.149 1.00 42.35 465 SER A C 1
ATOM 3449 O O . SER A 1 454 ? 19.329 -30.954 11.725 1.00 44.30 465 SER A O 1
ATOM 3452 N N . ARG A 1 455 ? 20.937 -32.358 12.523 1.00 39.07 466 ARG A N 1
ATOM 3453 C CA . ARG A 1 455 ? 21.987 -31.350 12.531 1.00 39.26 466 ARG A CA 1
ATOM 3454 C C . ARG A 1 455 ? 22.164 -30.716 11.185 1.00 37.48 466 ARG A C 1
ATOM 3455 O O . ARG A 1 455 ? 22.373 -29.522 11.088 1.00 35.92 466 ARG A O 1
ATOM 3463 N N . VAL A 1 456 ? 22.105 -31.509 10.136 1.00 36.36 467 VAL A N 1
ATOM 3464 C CA . VAL A 1 456 ? 22.343 -30.946 8.825 1.00 35.04 467 VAL A CA 1
ATOM 3465 C C . VAL A 1 456 ? 21.127 -30.129 8.360 1.00 36.70 467 VAL A C 1
ATOM 3466 O O . VAL A 1 456 ? 21.309 -29.007 7.845 1.00 34.39 467 VAL A O 1
ATOM 3470 N N . GLN A 1 457 ? 19.904 -30.625 8.600 1.00 34.97 468 GLN A N 1
ATOM 3471 C CA . GLN A 1 457 ? 18.701 -29.848 8.190 1.00 36.01 468 GLN A CA 1
ATOM 3472 C C . GLN A 1 457 ? 18.738 -28.471 8.899 1.00 35.38 468 GLN A C 1
ATOM 3473 O O . GLN A 1 457 ? 18.491 -27.438 8.291 1.00 31.81 468 GLN A O 1
ATOM 3479 N N . THR A 1 458 ? 19.088 -28.474 10.179 1.00 32.14 469 THR A N 1
ATOM 3480 C CA . THR A 1 458 ? 19.150 -27.283 10.942 1.00 33.82 469 THR A CA 1
ATOM 3481 C C . THR A 1 458 ? 20.226 -26.327 10.469 1.00 33.76 469 THR A C 1
ATOM 3482 O O . THR A 1 458 ? 19.997 -25.106 10.397 1.00 32.12 469 THR A O 1
ATOM 3486 N N . HIS A 1 459 ? 21.393 -26.865 10.120 1.00 28.42 470 HIS A N 1
ATOM 3487 C CA . HIS A 1 459 ? 22.452 -26.010 9.662 1.00 28.90 470 HIS A CA 1
ATOM 3488 C C . HIS A 1 459 ? 22.181 -25.346 8.330 1.00 31.68 470 HIS A C 1
ATOM 3489 O O . HIS A 1 459 ? 22.499 -24.158 8.136 1.00 26.10 470 HIS A O 1
ATOM 3496 N N . ALA A 1 460 ? 21.526 -26.109 7.448 1.00 31.05 471 ALA A N 1
ATOM 3497 C CA . ALA A 1 460 ? 21.139 -25.596 6.129 1.00 28.37 471 ALA A CA 1
ATOM 3498 C C . ALA A 1 460 ? 20.115 -24.504 6.344 1.00 23.91 471 ALA A C 1
ATOM 3499 O O . ALA A 1 460 ? 20.194 -23.498 5.668 1.00 23.01 471 ALA A O 1
ATOM 3501 N N . ALA A 1 461 ? 19.159 -24.719 7.259 1.00 21.77 472 ALA A N 1
ATOM 3502 C CA . ALA A 1 461 ? 18.122 -23.717 7.549 1.00 23.35 472 ALA A CA 1
ATOM 3503 C C . ALA A 1 461 ? 18.762 -22.419 8.146 1.00 25.18 472 ALA A C 1
ATOM 3504 O O . ALA A 1 461 ? 18.371 -21.297 7.820 1.00 23.02 472 ALA A O 1
ATOM 3506 N N . ALA A 1 462 ? 19.788 -22.600 8.982 1.00 27.54 473 ALA A N 1
ATOM 3507 C CA . ALA A 1 462 ? 20.534 -21.434 9.461 1.00 25.15 473 ALA A CA 1
ATOM 3508 C C . ALA A 1 462 ? 21.185 -20.720 8.288 1.00 26.40 473 ALA A C 1
ATOM 3509 O O . ALA A 1 462 ? 21.074 -19.474 8.198 1.00 32.88 473 ALA A O 1
ATOM 3511 N N . ALA A 1 463 ? 21.813 -21.445 7.363 1.00 22.17 474 ALA A N 1
ATOM 3512 C CA . ALA A 1 463 ? 22.474 -20.805 6.210 1.00 22.51 474 ALA A CA 1
ATOM 3513 C C . ALA A 1 463 ? 21.510 -20.082 5.319 1.00 22.86 474 ALA A C 1
ATOM 3514 O O . ALA A 1 463 ? 21.885 -19.168 4.601 1.00 26.86 474 ALA A O 1
ATOM 3516 N N . LEU A 1 464 ? 20.254 -20.479 5.334 1.00 23.36 475 LEU A N 1
ATOM 3517 C CA . LEU A 1 464 ? 19.263 -19.743 4.536 1.00 24.57 475 LEU A CA 1
ATOM 3518 C C . LEU A 1 464 ? 18.923 -18.394 5.170 1.00 25.06 475 LEU A C 1
ATOM 3519 O O . LEU A 1 464 ? 18.514 -17.474 4.464 1.00 26.65 475 LEU A O 1
ATOM 3524 N N . VAL A 1 465 ? 19.178 -18.243 6.476 1.00 25.17 476 VAL A N 1
ATOM 3525 C CA . VAL A 1 465 ? 19.099 -16.906 7.098 1.00 25.84 476 VAL A CA 1
ATOM 3526 C C . VAL A 1 465 ? 20.216 -15.997 6.545 1.00 25.60 476 VAL A C 1
ATOM 3527 O O . VAL A 1 465 ? 19.939 -14.933 6.077 1.00 25.89 476 VAL A O 1
ATOM 3531 N N . ASN A 1 466 ? 21.453 -16.475 6.478 1.00 27.39 477 ASN A N 1
ATOM 3532 C CA . ASN A 1 466 ? 22.507 -15.655 5.942 1.00 24.31 477 ASN A CA 1
ATOM 3533 C C . ASN A 1 466 ? 22.188 -15.271 4.527 1.00 30.07 477 ASN A C 1
ATOM 3534 O O . ASN A 1 466 ? 22.329 -14.079 4.147 1.00 25.44 477 ASN A O 1
ATOM 3539 N N . PHE A 1 467 ? 21.782 -16.244 3.693 1.00 26.24 478 PHE A N 1
ATOM 3540 C CA . PHE A 1 467 ? 21.493 -15.868 2.301 1.00 25.40 478 PHE A CA 1
ATOM 3541 C C . PHE A 1 467 ? 20.383 -14.795 2.228 1.00 28.15 478 PHE A C 1
ATOM 3542 O O . PHE A 1 467 ? 20.486 -13.822 1.447 1.00 28.70 478 PHE A O 1
ATOM 3550 N N . SER A 1 468 ? 19.313 -14.982 3.003 1.00 26.08 479 SER A N 1
ATOM 3551 C CA . SER A 1 468 ? 18.102 -14.180 2.849 1.00 29.46 479 SER A CA 1
ATOM 3552 C C . SER A 1 468 ? 18.360 -12.736 3.251 1.00 29.13 479 SER A C 1
ATOM 3553 O O . SER A 1 468 ? 17.739 -11.802 2.754 1.00 25.60 479 SER A O 1
ATOM 3556 N N . GLU A 1 469 ? 19.253 -12.583 4.196 1.00 27.57 480 GLU A N 1
ATOM 3557 C CA . GLU A 1 469 ? 19.541 -11.286 4.735 1.00 30.85 480 GLU A CA 1
ATOM 3558 C C . GLU A 1 469 ? 19.784 -10.269 3.657 1.00 30.17 480 GLU A C 1
ATOM 3559 O O . GLU A 1 469 ? 19.388 -9.162 3.779 1.00 33.62 480 GLU A O 1
ATOM 3565 N N . PHE A 1 470 ? 20.446 -10.645 2.576 1.00 35.48 481 PHE A N 1
ATOM 3566 C CA . PHE A 1 470 ? 20.803 -9.673 1.539 1.00 31.28 481 PHE A CA 1
ATOM 3567 C C . PHE A 1 470 ? 20.260 -9.984 0.113 1.00 34.85 481 PHE A C 1
ATOM 3568 O O . PHE A 1 470 ? 20.703 -9.382 -0.866 1.00 33.68 481 PHE A O 1
ATOM 3576 N N . ALA A 1 471 ? 19.307 -10.911 0.045 1.00 32.56 482 ALA A N 1
ATOM 3577 C CA . ALA A 1 471 ? 18.569 -11.267 -1.171 1.00 34.51 482 ALA A CA 1
ATOM 3578 C C . ALA A 1 471 ? 17.312 -10.401 -1.313 1.00 31.05 482 ALA A C 1
ATOM 3579 O O . ALA A 1 471 ? 16.495 -10.299 -0.401 1.00 35.78 482 ALA A O 1
ATOM 3581 N N . SER A 1 472 ? 17.135 -9.810 -2.472 1.00 31.40 483 SER A N 1
ATOM 3582 C CA . SER A 1 472 ? 15.931 -9.051 -2.763 1.00 34.69 483 SER A CA 1
ATOM 3583 C C . SER A 1 472 ? 14.750 -9.987 -2.903 1.00 32.52 483 SER A C 1
ATOM 3584 O O . SER A 1 472 ? 14.902 -11.181 -3.147 1.00 39.72 483 SER A O 1
ATOM 3587 N N . LYS A 1 473 ? 13.577 -9.443 -2.690 1.00 34.12 484 LYS A N 1
ATOM 3588 C CA . LYS A 1 473 ? 12.330 -10.174 -2.786 1.00 33.61 484 LYS A CA 1
ATOM 3589 C C . LYS A 1 473 ? 12.185 -10.863 -4.160 1.00 35.11 484 LYS A C 1
ATOM 3590 O O . LYS A 1 473 ? 11.736 -12.003 -4.202 1.00 36.50 484 LYS A O 1
ATOM 3596 N N . ASP A 1 474 ? 12.618 -10.207 -5.242 1.00 32.22 485 ASP A N 1
ATOM 3597 C CA . ASP A 1 474 ? 12.537 -10.751 -6.608 1.00 34.70 485 ASP A CA 1
ATOM 3598 C C . ASP A 1 474 ? 13.371 -11.983 -6.825 1.00 37.26 485 ASP A C 1
ATOM 3599 O O . ASP A 1 474 ? 12.926 -12.904 -7.463 1.00 38.28 485 ASP A O 1
ATOM 3604 N N . ILE A 1 475 ? 14.566 -12.022 -6.258 1.00 37.21 486 ILE A N 1
ATOM 3605 C CA . ILE A 1 475 ? 15.384 -13.220 -6.324 1.00 34.44 486 ILE A CA 1
ATOM 3606 C C . ILE A 1 475 ? 14.802 -14.346 -5.485 1.00 34.98 486 ILE A C 1
ATOM 3607 O O . ILE A 1 475 ? 14.853 -15.500 -5.889 1.00 44.40 486 ILE A O 1
ATOM 3612 N N . LEU A 1 476 ? 14.229 -14.059 -4.323 1.00 34.95 487 LEU A N 1
ATOM 3613 C CA . LEU A 1 476 ? 13.722 -15.162 -3.528 1.00 30.31 487 LEU A CA 1
ATOM 3614 C C . LEU A 1 476 ? 12.405 -15.708 -4.091 1.00 32.08 487 LEU A C 1
ATOM 3615 O O . LEU A 1 476 ? 12.061 -16.889 -3.893 1.00 28.93 487 LEU A O 1
ATOM 3620 N N . GLU A 1 477 ? 11.622 -14.850 -4.710 1.00 32.44 488 GLU A N 1
ATOM 3621 C CA . GLU A 1 477 ? 10.250 -15.214 -5.199 1.00 39.27 488 GLU A CA 1
ATOM 3622 C C . GLU A 1 477 ? 10.051 -16.615 -5.844 1.00 34.85 488 GLU A C 1
ATOM 3623 O O . GLU A 1 477 ? 9.263 -17.363 -5.373 1.00 32.72 488 GLU A O 1
ATOM 3629 N N . PRO A 1 478 ? 10.800 -16.970 -6.908 1.00 33.89 489 PRO A N 1
ATOM 3630 C CA . PRO A 1 478 ? 10.546 -18.340 -7.438 1.00 33.73 489 PRO A CA 1
ATOM 3631 C C . PRO A 1 478 ? 10.951 -19.453 -6.491 1.00 35.08 489 PRO A C 1
ATOM 3632 O O . PRO A 1 478 ? 10.702 -20.638 -6.760 1.00 45.36 489 PRO A O 1
ATOM 3636 N N . TYR A 1 479 ? 11.561 -19.133 -5.361 1.00 34.43 490 TYR A N 1
ATOM 3637 C CA . TYR A 1 479 ? 12.045 -20.216 -4.492 1.00 28.23 490 TYR A CA 1
ATOM 3638 C C . TYR A 1 479 ? 11.231 -20.401 -3.255 1.00 28.74 490 TYR A C 1
ATOM 3639 O O . TYR A 1 479 ? 11.419 -21.409 -2.513 1.00 31.03 490 TYR A O 1
ATOM 3648 N N . LEU A 1 480 ? 10.309 -19.468 -3.018 1.00 28.26 491 LEU A N 1
ATOM 3649 C CA . LEU A 1 480 ? 9.540 -19.461 -1.757 1.00 30.07 491 LEU A CA 1
ATOM 3650 C C . LEU A 1 480 ? 8.718 -20.693 -1.442 1.00 31.36 491 LEU A C 1
ATOM 3651 O O . LEU A 1 480 ? 8.810 -21.250 -0.315 1.00 29.85 491 LEU A O 1
ATOM 3656 N N . ASP A 1 481 ? 7.918 -21.148 -2.411 1.00 35.87 492 ASP A N 1
ATOM 3657 C CA . ASP A 1 481 ? 7.039 -22.346 -2.126 1.00 35.50 492 ASP A CA 1
ATOM 3658 C C . ASP A 1 481 ? 7.803 -23.578 -1.706 1.00 32.78 492 ASP A C 1
ATOM 3659 O O . ASP A 1 481 ? 7.453 -24.240 -0.701 1.00 36.86 492 ASP A O 1
ATOM 3664 N N . SER A 1 482 ? 8.871 -23.841 -2.454 1.00 29.36 493 SER A N 1
ATOM 3665 C CA . SER A 1 482 ? 9.789 -24.898 -2.119 1.00 33.99 493 SER A CA 1
ATOM 3666 C C . SER A 1 482 ? 10.498 -24.701 -0.761 1.00 34.07 493 SER A C 1
ATOM 3667 O O . SER A 1 482 ? 10.569 -25.626 0.059 1.00 34.20 493 SER A O 1
ATOM 3670 N N . LEU A 1 483 ? 11.017 -23.486 -0.516 1.00 34.76 494 LEU A N 1
ATOM 3671 C CA . LEU A 1 483 ? 11.579 -23.134 0.799 1.00 29.37 494 LEU A CA 1
ATOM 3672 C C . LEU A 1 483 ? 10.569 -23.391 1.850 1.00 27.69 494 LEU A C 1
ATOM 3673 O O . LEU A 1 483 ? 10.863 -24.053 2.862 1.00 35.07 494 LEU A O 1
ATOM 3678 N N . LEU A 1 484 ? 9.354 -22.918 1.632 1.00 26.86 495 LEU A N 1
ATOM 3679 C CA . LEU A 1 484 ? 8.345 -23.023 2.672 1.00 31.61 495 LEU A CA 1
ATOM 3680 C C . LEU A 1 484 ? 7.818 -24.461 2.884 1.00 33.14 495 LEU A C 1
ATOM 3681 O O . LEU A 1 484 ? 7.730 -24.899 4.013 1.00 34.58 495 LEU A O 1
ATOM 3686 N N . THR A 1 485 ? 7.497 -25.191 1.818 1.00 31.57 496 THR A N 1
ATOM 3687 C CA . THR A 1 485 ? 7.055 -26.564 2.042 1.00 36.30 496 THR A CA 1
ATOM 3688 C C . THR A 1 485 ? 8.068 -27.376 2.816 1.00 34.00 496 THR A C 1
ATOM 3689 O O . THR A 1 485 ? 7.690 -28.046 3.746 1.00 35.26 496 THR A O 1
ATOM 3693 N N . ASN A 1 486 ? 9.363 -27.270 2.499 1.00 35.71 497 ASN A N 1
ATOM 3694 C CA . ASN A 1 486 ? 10.398 -27.905 3.322 1.00 30.00 497 ASN A CA 1
ATOM 3695 C C . ASN A 1 486 ? 10.458 -27.496 4.768 1.00 35.97 497 ASN A C 1
ATOM 3696 O O . ASN A 1 486 ? 10.536 -28.355 5.668 1.00 35.59 497 ASN A O 1
ATOM 3701 N N . LEU A 1 487 ? 10.401 -26.190 5.021 1.00 34.71 498 LEU A N 1
ATOM 3702 C CA . LEU A 1 487 ? 10.509 -25.710 6.411 1.00 31.60 498 LEU A CA 1
ATOM 3703 C C . LEU A 1 487 ? 9.313 -26.125 7.252 1.00 31.69 498 LEU A C 1
ATOM 3704 O O . LEU A 1 487 ? 9.489 -26.377 8.471 1.00 36.08 498 LEU A O 1
ATOM 3709 N N . LEU A 1 488 ? 8.118 -26.209 6.666 1.00 30.74 499 LEU A N 1
ATOM 3710 C CA . LEU A 1 488 ? 6.972 -26.791 7.427 1.00 35.21 499 LEU A CA 1
ATOM 3711 C C . LEU A 1 488 ? 7.269 -28.192 7.913 1.00 40.47 499 LEU A C 1
ATOM 3712 O O . LEU A 1 488 ? 6.891 -28.552 9.046 1.00 45.56 499 LEU A O 1
ATOM 3717 N N . VAL A 1 489 ? 7.988 -28.991 7.114 1.00 36.85 500 VAL A N 1
ATOM 3718 C CA . VAL A 1 489 ? 8.315 -30.339 7.596 1.00 40.33 500 VAL A CA 1
ATOM 3719 C C . VAL A 1 489 ? 9.256 -30.226 8.762 1.00 43.09 500 VAL A C 1
ATOM 3720 O O . VAL A 1 489 ? 9.075 -30.937 9.763 1.00 52.40 500 VAL A O 1
ATOM 3724 N N . LEU A 1 490 ? 10.221 -29.296 8.678 1.00 41.85 501 LEU A N 1
ATOM 3725 C CA . LEU A 1 490 ? 11.133 -29.096 9.784 1.00 40.40 501 LEU A CA 1
ATOM 3726 C C . LEU A 1 490 ? 10.367 -28.659 10.996 1.00 42.09 501 LEU A C 1
ATOM 3727 O O . LEU A 1 490 ? 10.718 -28.989 12.121 1.00 42.28 501 LEU A O 1
ATOM 3732 N N . LEU A 1 491 ? 9.294 -27.925 10.767 1.00 38.44 502 LEU A N 1
ATOM 3733 C CA . LEU A 1 491 ? 8.444 -27.496 11.860 1.00 41.70 502 LEU A CA 1
ATOM 3734 C C . LEU A 1 491 ? 7.822 -28.696 12.595 1.00 41.65 502 LEU A C 1
ATOM 3735 O O . LEU A 1 491 ? 7.589 -28.656 13.773 1.00 39.93 502 LEU A O 1
ATOM 3740 N N . GLN A 1 492 ? 7.649 -29.806 11.908 1.00 44.75 503 GLN A N 1
ATOM 3741 C CA . GLN A 1 492 ? 7.101 -30.998 12.542 1.00 48.39 503 GLN A CA 1
ATOM 3742 C C . GLN A 1 492 ? 8.104 -31.960 13.178 1.00 51.69 503 GLN A C 1
ATOM 3743 O O . GLN A 1 492 ? 7.721 -33.077 13.470 1.00 53.37 503 GLN A O 1
ATOM 3749 N N . SER A 1 493 ? 9.344 -31.533 13.439 1.00 47.35 504 SER A N 1
ATOM 3750 C CA . SER A 1 493 ? 10.380 -32.425 13.956 1.00 44.15 504 SER A CA 1
ATOM 3751 C C . SER A 1 493 ? 10.112 -32.773 15.392 1.00 46.85 504 SER A C 1
ATOM 3752 O O . SER A 1 493 ? 9.345 -32.110 16.068 1.00 53.90 504 SER A O 1
ATOM 3755 N N . ASN A 1 494 ? 10.761 -33.813 15.853 1.00 45.57 505 ASN A N 1
ATOM 3756 C CA . ASN A 1 494 ? 10.591 -34.279 17.216 1.00 44.60 505 ASN A CA 1
ATOM 3757 C C . ASN A 1 494 ? 11.620 -33.607 18.056 1.00 47.08 505 ASN A C 1
ATOM 3758 O O . ASN A 1 494 ? 11.527 -33.665 19.290 1.00 41.69 505 ASN A O 1
ATOM 3763 N N . LYS A 1 495 ? 12.600 -32.970 17.400 1.00 44.87 506 LYS A N 1
ATOM 3764 C CA . LYS A 1 495 ? 13.640 -32.256 18.127 1.00 43.14 506 LYS A CA 1
ATOM 3765 C C . LYS A 1 495 ? 13.366 -30.774 18.259 1.00 43.93 506 LYS A C 1
ATOM 3766 O O . LYS A 1 495 ? 13.097 -30.109 17.266 1.00 44.72 506 LYS A O 1
ATOM 3772 N N . LEU A 1 496 ? 13.417 -30.269 19.485 1.00 40.04 507 LEU A N 1
ATOM 3773 C CA . LEU A 1 496 ? 13.060 -28.901 19.769 1.00 42.66 507 LEU A CA 1
ATOM 3774 C C . LEU A 1 496 ? 13.894 -27.924 18.947 1.00 44.44 507 LEU A C 1
ATOM 3775 O O . LEU A 1 496 ? 13.382 -26.934 18.428 1.00 40.15 507 LEU A O 1
ATOM 3780 N N . TYR A 1 497 ? 15.187 -28.210 18.830 1.00 37.83 508 TYR A N 1
ATOM 3781 C CA . TYR A 1 497 ? 16.082 -27.257 18.170 1.00 36.32 508 TYR A CA 1
ATOM 3782 C C . TYR A 1 497 ? 15.846 -27.158 16.670 1.00 34.81 508 TYR A C 1
ATOM 3783 O O . TYR A 1 497 ? 16.213 -26.167 16.067 1.00 39.84 508 TYR A O 1
ATOM 3792 N N . VAL A 1 498 ? 15.183 -28.147 16.073 1.00 32.11 509 VAL A N 1
ATOM 3793 C CA . VAL A 1 498 ? 14.919 -28.118 14.635 1.00 27.42 509 VAL A CA 1
ATOM 3794 C C . VAL A 1 498 ? 13.712 -27.255 14.426 1.00 32.15 509 VAL A C 1
ATOM 3795 O O . VAL A 1 498 ? 13.613 -26.507 13.425 1.00 25.00 509 VAL A O 1
ATOM 3799 N N . GLN A 1 499 ? 12.785 -27.320 15.383 1.00 31.64 510 GLN A N 1
ATOM 3800 C CA . GLN A 1 499 ? 11.571 -26.553 15.258 1.00 31.91 510 GLN A CA 1
ATOM 3801 C C . GLN A 1 499 ? 11.883 -25.044 15.367 1.00 28.37 510 GLN A C 1
ATOM 3802 O O . GLN A 1 499 ? 11.398 -24.235 14.587 1.00 33.18 510 GLN A O 1
ATOM 3808 N N . GLU A 1 500 ? 12.687 -24.729 16.360 1.00 27.41 511 GLU A N 1
ATOM 3809 C CA . GLU A 1 500 ? 13.161 -23.410 16.717 1.00 26.05 511 GLU A CA 1
ATOM 3810 C C . GLU A 1 500 ? 13.887 -22.809 15.534 1.00 28.58 511 GLU A C 1
ATOM 3811 O O . GLU A 1 500 ? 13.620 -21.672 15.170 1.00 31.20 511 GLU A O 1
ATOM 3817 N N . GLN A 1 501 ? 14.751 -23.593 14.887 1.00 28.77 512 GLN A N 1
ATOM 3818 C CA . GLN A 1 501 ? 15.476 -23.094 13.731 1.00 26.46 512 GLN A CA 1
ATOM 3819 C C . GLN A 1 501 ? 14.511 -22.917 12.583 1.00 29.52 512 GLN A C 1
ATOM 3820 O O . GLN A 1 501 ? 14.545 -21.879 11.906 1.00 32.52 512 GLN A O 1
ATOM 3826 N N . ALA A 1 502 ? 13.594 -23.868 12.378 1.00 28.67 513 ALA A N 1
ATOM 3827 C CA . ALA A 1 502 ? 12.621 -23.739 11.309 1.00 30.87 513 ALA A CA 1
ATOM 3828 C C . ALA A 1 502 ? 11.894 -22.389 11.376 1.00 28.04 513 ALA A C 1
ATOM 3829 O O . ALA A 1 502 ? 11.710 -21.746 10.384 1.00 30.61 513 ALA A O 1
ATOM 3831 N N . LEU A 1 503 ? 11.389 -22.079 12.548 1.00 25.09 514 LEU A N 1
ATOM 3832 C CA . LEU A 1 503 ? 10.636 -20.864 12.801 1.00 30.74 514 LEU A CA 1
ATOM 3833 C C . LEU A 1 503 ? 11.427 -19.588 12.471 1.00 25.73 514 LEU A C 1
ATOM 3834 O O . LEU A 1 503 ? 10.910 -18.689 11.860 1.00 33.16 514 LEU A O 1
ATOM 3839 N N . THR A 1 504 ? 12.691 -19.550 12.838 1.00 26.45 515 THR A N 1
ATOM 3840 C CA . THR A 1 504 ? 13.488 -18.358 12.663 1.00 24.79 515 THR A CA 1
ATOM 3841 C C . THR A 1 504 ? 13.838 -18.237 11.198 1.00 25.34 515 THR A C 1
ATOM 3842 O O . THR A 1 504 ? 13.947 -17.138 10.665 1.00 25.13 515 THR A O 1
ATOM 3846 N N . THR A 1 505 ? 14.024 -19.364 10.524 1.00 23.31 516 THR A N 1
ATOM 3847 C CA . THR A 1 505 ? 14.382 -19.326 9.139 1.00 22.52 516 THR A CA 1
ATOM 3848 C C . THR A 1 505 ? 13.209 -18.812 8.323 1.00 21.79 516 THR A C 1
ATOM 3849 O O . THR A 1 505 ? 13.351 -18.002 7.424 1.00 21.81 516 THR A O 1
ATOM 3853 N N . ILE A 1 506 ? 12.013 -19.243 8.677 1.00 23.62 517 ILE A N 1
ATOM 3854 C CA . ILE A 1 506 ? 10.829 -18.787 7.939 1.00 24.44 517 ILE A CA 1
ATOM 3855 C C . ILE A 1 506 ? 10.662 -17.267 8.173 1.00 26.24 517 ILE A C 1
ATOM 3856 O O . ILE A 1 506 ? 10.404 -16.503 7.250 1.00 29.62 517 ILE A O 1
ATOM 3861 N N . ALA A 1 507 ? 10.764 -16.851 9.433 1.00 26.10 518 ALA A N 1
ATOM 3862 C CA . ALA A 1 507 ? 10.671 -15.388 9.828 1.00 25.24 518 ALA A CA 1
ATOM 3863 C C . ALA A 1 507 ? 11.602 -14.507 9.006 1.00 25.48 518 ALA A C 1
ATOM 3864 O O . ALA A 1 507 ? 11.217 -13.505 8.497 1.00 27.77 518 ALA A O 1
ATOM 3866 N N . PHE A 1 508 ? 12.826 -14.973 8.778 1.00 28.07 519 PHE A N 1
ATOM 3867 C CA . PHE A 1 508 ? 13.808 -14.147 8.116 1.00 27.04 519 PHE A CA 1
ATOM 3868 C C . PHE A 1 508 ? 13.665 -14.205 6.640 1.00 29.30 519 PHE A C 1
ATOM 3869 O O . PHE A 1 508 ? 13.874 -13.197 5.938 1.00 25.29 519 PHE A O 1
ATOM 3877 N N . ILE A 1 509 ? 13.210 -15.350 6.144 1.00 28.22 520 ILE A N 1
ATOM 3878 C CA . ILE A 1 509 ? 12.837 -15.405 4.711 1.00 27.80 520 ILE A CA 1
ATOM 3879 C C . ILE A 1 509 ? 11.668 -14.518 4.454 1.00 24.77 520 ILE A C 1
ATOM 3880 O O . ILE A 1 509 ? 11.658 -13.787 3.444 1.00 25.12 520 ILE A O 1
ATOM 3885 N N . ALA A 1 510 ? 10.672 -14.575 5.341 1.00 24.78 521 ALA A N 1
ATOM 3886 C CA . ALA A 1 510 ? 9.525 -13.648 5.195 1.00 24.69 521 ALA A CA 1
ATOM 3887 C C . ALA A 1 510 ? 9.954 -12.191 5.267 1.00 24.86 521 ALA A C 1
ATOM 3888 O O . ALA A 1 510 ? 9.482 -11.369 4.452 1.00 23.69 521 ALA A O 1
ATOM 3890 N N . GLU A 1 511 ? 10.837 -11.844 6.216 1.00 25.09 522 GLU A N 1
ATOM 3891 C CA . GLU A 1 511 ? 11.378 -10.468 6.211 1.00 26.69 522 GLU A CA 1
ATOM 3892 C C . GLU A 1 511 ? 11.943 -10.050 4.858 1.00 27.72 522 GLU A C 1
ATOM 3893 O O . GLU A 1 511 ? 11.654 -8.919 4.370 1.00 26.96 522 GLU A O 1
ATOM 3899 N N . ALA A 1 512 ? 12.753 -10.925 4.228 1.00 23.84 523 ALA A N 1
ATOM 3900 C CA . ALA A 1 512 ? 13.310 -10.528 2.940 1.00 21.46 523 ALA A CA 1
ATOM 3901 C C . ALA A 1 512 ? 12.283 -10.562 1.835 1.00 23.99 523 ALA A C 1
ATOM 3902 O O . ALA A 1 512 ? 12.349 -9.743 0.954 1.00 25.90 523 ALA A O 1
ATOM 3904 N N . ALA A 1 513 ? 11.326 -11.497 1.874 1.00 24.32 524 ALA A N 1
ATOM 3905 C CA . ALA A 1 513 ? 10.285 -11.613 0.835 1.00 26.02 524 ALA A CA 1
ATOM 3906 C C . ALA A 1 513 ? 9.289 -10.428 0.849 1.00 30.33 524 ALA A C 1
ATOM 3907 O O . ALA A 1 513 ? 8.716 -10.137 -0.162 1.00 30.44 524 ALA A O 1
ATOM 3909 N N . LYS A 1 514 ? 9.068 -9.758 1.973 1.00 26.38 525 LYS A N 1
ATOM 3910 C CA . LYS A 1 514 ? 8.133 -8.613 2.023 1.00 30.41 525 LYS A CA 1
ATOM 3911 C C . LYS A 1 514 ? 6.738 -8.947 1.474 1.00 29.05 525 LYS A C 1
ATOM 3912 O O . LYS A 1 514 ? 6.173 -9.958 1.834 1.00 30.36 525 LYS A O 1
ATOM 3918 N N . ASN A 1 515 ? 6.213 -8.104 0.590 1.00 26.63 526 ASN A N 1
ATOM 3919 C CA . ASN A 1 515 ? 4.865 -8.277 0.063 1.00 28.65 526 ASN A CA 1
ATOM 3920 C C . ASN A 1 515 ? 4.784 -9.551 -0.755 1.00 30.13 526 ASN A C 1
ATOM 3921 O O . ASN A 1 515 ? 3.688 -10.053 -0.909 1.00 30.68 526 ASN A O 1
ATOM 3926 N N . LYS A 1 516 ? 5.919 -10.126 -1.209 1.00 29.06 527 LYS A N 1
ATOM 3927 C CA . LYS A 1 516 ? 5.854 -11.444 -1.911 1.00 29.92 527 LYS A CA 1
ATOM 3928 C C . LYS A 1 516 ? 5.444 -12.573 -1.007 1.00 32.06 527 LYS A C 1
ATOM 3929 O O . LYS A 1 516 ? 5.264 -13.690 -1.461 1.00 35.10 527 LYS A O 1
ATOM 3935 N N . PHE A 1 517 ? 5.383 -12.308 0.300 1.00 31.47 528 PHE A N 1
ATOM 3936 C CA . PHE A 1 517 ? 5.093 -13.332 1.255 1.00 26.90 528 PHE A CA 1
ATOM 3937 C C . PHE A 1 517 ? 3.591 -13.345 1.513 1.00 26.79 528 PHE A C 1
ATOM 3938 O O . PHE A 1 517 ? 3.125 -14.185 2.253 1.00 27.05 528 PHE A O 1
ATOM 3946 N N . ILE A 1 518 ? 2.827 -12.419 0.944 1.00 31.15 529 ILE A N 1
ATOM 3947 C CA . ILE A 1 518 ? 1.404 -12.322 1.284 1.00 31.16 529 ILE A CA 1
ATOM 3948 C C . ILE A 1 518 ? 0.668 -13.615 0.965 1.00 32.43 529 ILE A C 1
ATOM 3949 O O . ILE A 1 518 ? -0.158 -14.056 1.748 1.00 33.63 529 ILE A O 1
ATOM 3954 N N . LYS A 1 519 ? 1.035 -14.262 -0.121 1.00 29.25 530 LYS A N 1
ATOM 3955 C CA . LYS A 1 519 ? 0.327 -15.495 -0.441 1.00 35.95 530 LYS A CA 1
ATOM 3956 C C . LYS A 1 519 ? 0.611 -16.697 0.478 1.00 34.74 530 LYS A C 1
ATOM 3957 O O . LYS A 1 519 ? -0.036 -17.704 0.357 1.00 38.67 530 LYS A O 1
ATOM 3963 N N . TYR A 1 520 ? 1.590 -16.605 1.377 1.00 30.05 531 TYR A N 1
ATOM 3964 C CA . TYR A 1 520 ? 1.946 -17.723 2.213 1.00 27.45 531 TYR A CA 1
ATOM 3965 C C . TYR A 1 520 ? 1.365 -17.545 3.605 1.00 31.16 531 TYR A C 1
ATOM 3966 O O . TYR A 1 520 ? 1.426 -18.475 4.456 1.00 30.75 531 TYR A O 1
ATOM 3975 N N . TYR A 1 521 ? 0.785 -16.376 3.824 1.00 25.01 532 TYR A N 1
ATOM 3976 C CA . TYR A 1 521 ? 0.327 -16.007 5.126 1.00 31.58 532 TYR A CA 1
ATOM 3977 C C . TYR A 1 521 ? -0.772 -16.905 5.669 1.00 30.37 532 TYR A C 1
ATOM 3978 O O . TYR A 1 521 ? -0.723 -17.295 6.843 1.00 31.42 532 TYR A O 1
ATOM 3987 N N . ASP A 1 522 ? -1.735 -17.267 4.850 1.00 31.35 533 ASP A N 1
ATOM 3988 C CA . ASP A 1 522 ? -2.836 -18.072 5.321 1.00 32.16 533 ASP A CA 1
ATOM 3989 C C . ASP A 1 522 ? -2.355 -19.476 5.618 1.00 31.87 533 ASP A C 1
ATOM 3990 O O . ASP A 1 522 ? -2.971 -20.135 6.390 1.00 33.50 533 ASP A O 1
ATOM 3995 N N . THR A 1 523 ? -1.276 -19.979 5.037 1.00 36.31 534 THR A N 1
ATOM 3996 C CA . THR A 1 523 ? -0.900 -21.354 5.467 1.00 43.25 534 THR A CA 1
ATOM 3997 C C . THR A 1 523 ? -0.095 -21.324 6.782 1.00 44.63 534 THR A C 1
ATOM 3998 O O . THR A 1 523 ? -0.293 -22.135 7.714 1.00 46.08 534 THR A O 1
ATOM 4002 N N . LEU A 1 524 ? 0.787 -20.336 6.863 1.00 36.11 535 LEU A N 1
ATOM 4003 C CA . LEU A 1 524 ? 1.683 -20.222 7.997 1.00 34.83 535 LEU A CA 1
ATOM 4004 C C . LEU A 1 524 ? 1.015 -19.743 9.277 1.00 33.54 535 LEU A C 1
ATOM 4005 O O . LEU A 1 524 ? 1.274 -20.244 10.320 1.00 29.72 535 LEU A O 1
ATOM 4010 N N . MET A 1 525 ? 0.197 -18.715 9.214 1.00 36.16 536 MET A N 1
ATOM 4011 C CA . MET A 1 525 ? -0.327 -18.112 10.460 1.00 35.86 536 MET A CA 1
ATOM 4012 C C . MET A 1 525 ? -1.083 -19.029 11.454 1.00 32.67 536 MET A C 1
ATOM 4013 O O . MET A 1 525 ? -0.843 -18.939 12.651 1.00 36.23 536 MET A O 1
ATOM 4018 N N . PRO A 1 526 ? -1.901 -19.984 10.968 1.00 35.08 537 PRO A N 1
ATOM 4019 C CA . PRO A 1 526 ? -2.566 -20.922 11.872 1.00 39.16 537 PRO A CA 1
ATOM 4020 C C . PRO A 1 526 ? -1.605 -21.933 12.503 1.00 39.10 537 PRO A C 1
ATOM 4021 O O . PRO A 1 526 ? -1.771 -22.313 13.687 1.00 32.98 537 PRO A O 1
ATOM 4025 N N . LEU A 1 527 ? -0.620 -22.369 11.722 1.00 39.45 538 LEU A N 1
ATOM 4026 C CA . LEU A 1 527 ? 0.443 -23.239 12.281 1.00 41.67 538 LEU A CA 1
ATOM 4027 C C . LEU A 1 527 ? 1.127 -22.562 13.456 1.00 38.52 538 LEU A C 1
ATOM 4028 O O . LEU A 1 527 ? 1.438 -23.166 14.476 1.00 41.76 538 LEU A O 1
ATOM 4033 N N . LEU A 1 528 ? 1.313 -21.264 13.314 1.00 36.34 539 LEU A N 1
ATOM 4034 C CA . LEU A 1 528 ? 1.979 -20.445 14.300 1.00 30.77 539 LEU A CA 1
ATOM 4035 C C . LEU A 1 528 ? 1.076 -20.190 15.526 1.00 31.35 539 LEU A C 1
ATOM 4036 O O . LEU A 1 528 ? 1.512 -20.292 16.696 1.00 34.62 539 LEU A O 1
ATOM 4041 N N . LEU A 1 529 ? -0.174 -19.820 15.266 1.00 33.52 540 LEU A N 1
ATOM 4042 C CA . LEU A 1 529 ? -1.166 -19.683 16.336 1.00 39.21 540 LEU A CA 1
ATOM 4043 C C . LEU A 1 529 ? -1.289 -20.977 17.197 1.00 42.44 540 LEU A C 1
ATOM 4044 O O . LEU A 1 529 ? -1.207 -20.922 18.434 1.00 41.43 540 LEU A O 1
ATOM 4049 N N . ASN A 1 530 ? -1.410 -22.133 16.524 1.00 43.18 541 ASN A N 1
ATOM 4050 C CA . ASN A 1 530 ? -1.395 -23.441 17.209 1.00 41.19 541 ASN A CA 1
ATOM 4051 C C . ASN A 1 530 ? -0.183 -23.703 18.085 1.00 41.61 541 ASN A C 1
ATOM 4052 O O . ASN A 1 530 ? -0.336 -24.151 19.190 1.00 52.41 541 ASN A O 1
ATOM 4057 N N . VAL A 1 531 ? 1.024 -23.455 17.594 1.00 44.28 542 VAL A N 1
ATOM 4058 C CA . VAL A 1 531 ? 2.210 -23.524 18.470 1.00 41.35 542 VAL A CA 1
ATOM 4059 C C . VAL A 1 531 ? 2.062 -22.626 19.687 1.00 41.74 542 VAL A C 1
ATOM 4060 O O . VAL A 1 531 ? 2.329 -23.057 20.781 1.00 37.71 542 VAL A O 1
ATOM 4064 N N . LEU A 1 532 ? 1.640 -21.368 19.509 1.00 43.95 543 LEU A N 1
ATOM 4065 C CA . LEU A 1 532 ? 1.546 -20.451 20.674 1.00 40.08 543 LEU A CA 1
ATOM 4066 C C . LEU A 1 532 ? 0.441 -20.806 21.694 1.00 46.48 543 LEU A C 1
ATOM 4067 O O . LEU A 1 532 ? 0.564 -20.478 22.876 1.00 45.18 543 LEU A O 1
ATOM 4072 N N . LYS A 1 533 ? -0.650 -21.441 21.250 1.00 49.81 544 LYS A N 1
ATOM 4073 C CA . LYS A 1 533 ? -1.779 -21.736 22.159 1.00 58.32 544 LYS A CA 1
ATOM 4074 C C . LYS A 1 533 ? -1.611 -23.005 23.005 1.00 62.80 544 LYS A C 1
ATOM 4075 O O . LYS A 1 533 ? -2.276 -23.166 24.013 1.00 70.49 544 LYS A O 1
ATOM 4081 N N . VAL A 1 534 ? -0.731 -23.896 22.569 1.00 67.35 545 VAL A N 1
ATOM 4082 C CA . VAL A 1 534 ? -0.393 -25.170 23.252 1.00 68.94 545 VAL A CA 1
ATOM 4083 C C . VAL A 1 534 ? -0.571 -25.222 24.791 1.00 73.22 545 VAL A C 1
ATOM 4084 O O . VAL A 1 534 ? -0.107 -24.346 25.533 1.00 77.69 545 VAL A O 1
ATOM 4088 N N . ASN A 1 539 ? 8.987 -24.829 26.953 1.00 61.37 550 ASN A N 1
ATOM 4089 C CA . ASN A 1 539 ? 9.179 -24.528 25.540 1.00 62.06 550 ASN A CA 1
ATOM 4090 C C . ASN A 1 539 ? 9.003 -23.013 25.265 1.00 56.20 550 ASN A C 1
ATOM 4091 O O . ASN A 1 539 ? 8.347 -22.616 24.311 1.00 57.55 550 ASN A O 1
ATOM 4093 N N . SER A 1 540 ? 9.637 -22.204 26.117 1.00 54.14 551 SER A N 1
ATOM 4094 C CA . SER A 1 540 ? 9.705 -20.731 26.104 1.00 52.14 551 SER A CA 1
ATOM 4095 C C . SER A 1 540 ? 10.324 -20.124 24.863 1.00 52.63 551 SER A C 1
ATOM 4096 O O . SER A 1 540 ? 9.793 -19.158 24.317 1.00 57.13 551 SER A O 1
ATOM 4099 N N . VAL A 1 541 ? 11.483 -20.652 24.470 1.00 45.59 552 VAL A N 1
ATOM 4100 C CA . VAL A 1 541 ? 12.210 -20.195 23.310 1.00 48.55 552 VAL A CA 1
ATOM 4101 C C . VAL A 1 541 ? 11.404 -20.428 22.059 1.00 49.51 552 VAL A C 1
ATOM 4102 O O . VAL A 1 541 ? 11.523 -19.643 21.104 1.00 47.60 552 VAL A O 1
ATOM 4106 N N . LEU A 1 542 ? 10.644 -21.530 22.039 1.00 38.13 553 LEU A N 1
ATOM 4107 C CA . LEU A 1 542 ? 9.838 -21.902 20.890 1.00 37.13 553 LEU A CA 1
ATOM 4108 C C . LEU A 1 542 ? 8.742 -20.831 20.742 1.00 35.01 553 LEU A C 1
ATOM 4109 O O . LEU A 1 542 ? 8.550 -20.297 19.658 1.00 33.14 553 LEU A O 1
ATOM 4114 N N . LYS A 1 543 ? 8.060 -20.518 21.854 1.00 33.12 554 LYS A N 1
ATOM 4115 C CA . LYS A 1 543 ? 7.043 -19.503 21.862 1.00 32.48 554 LYS A CA 1
ATOM 4116 C C . LYS A 1 543 ? 7.571 -18.126 21.427 1.00 30.61 554 LYS A C 1
ATOM 4117 O O . LYS A 1 543 ? 6.969 -17.482 20.574 1.00 33.16 554 LYS A O 1
ATOM 4123 N N . GLY A 1 544 ? 8.732 -17.748 21.936 1.00 30.95 555 GLY A N 1
ATOM 4124 C CA . GLY A 1 544 ? 9.359 -16.461 21.602 1.00 28.60 555 GLY A CA 1
ATOM 4125 C C . GLY A 1 544 ? 9.709 -16.408 20.128 1.00 33.43 555 GLY A C 1
ATOM 4126 O O . GLY A 1 544 ? 9.457 -15.425 19.464 1.00 30.01 555 GLY A O 1
ATOM 4127 N N . LYS A 1 545 ? 10.276 -17.502 19.604 1.00 35.06 556 LYS A N 1
ATOM 4128 C CA . LYS A 1 545 ? 10.719 -17.562 18.202 1.00 28.94 556 LYS A CA 1
ATOM 4129 C C . LYS A 1 545 ? 9.501 -17.607 17.323 1.00 26.38 556 LYS A C 1
ATOM 4130 O O . LYS A 1 545 ? 9.448 -16.998 16.234 1.00 29.37 556 LYS A O 1
ATOM 4136 N N . CYS A 1 546 ? 8.462 -18.211 17.855 1.00 26.30 557 CYS A N 1
ATOM 4137 C CA . CYS A 1 546 ? 7.176 -18.201 17.185 1.00 29.44 557 CYS A CA 1
ATOM 4138 C C . CYS A 1 546 ? 6.511 -16.763 17.098 1.00 28.41 557 CYS A C 1
ATOM 4139 O O . CYS A 1 546 ? 5.936 -16.385 16.080 1.00 27.84 557 CYS A O 1
ATOM 4142 N N . MET A 1 547 ? 6.587 -15.992 18.180 1.00 25.66 558 MET A N 1
ATOM 4143 C CA . MET A 1 547 ? 6.001 -14.663 18.173 1.00 29.86 558 MET A CA 1
ATOM 4144 C C . MET A 1 547 ? 6.857 -13.774 17.283 1.00 27.21 558 MET A C 1
ATOM 4145 O O . MET A 1 547 ? 6.362 -12.965 16.546 1.00 30.99 558 MET A O 1
ATOM 4150 N N . GLU A 1 548 ? 8.165 -13.976 17.307 1.00 26.37 559 GLU A N 1
ATOM 4151 C CA . GLU A 1 548 ? 9.033 -13.318 16.389 1.00 28.84 559 GLU A CA 1
ATOM 4152 C C . GLU A 1 548 ? 8.673 -13.628 14.926 1.00 29.08 559 GLU A C 1
ATOM 4153 O O . GLU A 1 548 ? 8.636 -12.718 14.088 1.00 28.13 559 GLU A O 1
ATOM 4159 N N . CYS A 1 549 ? 8.453 -14.911 14.619 1.00 24.87 560 CYS A N 1
ATOM 4160 C CA . CYS A 1 549 ? 8.055 -15.317 13.304 1.00 24.03 560 CYS A CA 1
ATOM 4161 C C . CYS A 1 549 ? 6.753 -14.628 12.908 1.00 21.30 560 CYS A C 1
ATOM 4162 O O . CYS A 1 549 ? 6.658 -14.085 11.863 1.00 20.62 560 CYS A O 1
ATOM 4165 N N . ALA A 1 550 ? 5.774 -14.577 13.797 1.00 21.75 561 ALA A N 1
ATOM 4166 C CA . ALA A 1 550 ? 4.498 -14.001 13.479 1.00 22.67 561 ALA A CA 1
ATOM 4167 C C . ALA A 1 550 ? 4.574 -12.485 13.216 1.00 26.27 561 ALA A C 1
ATOM 4168 O O . ALA A 1 550 ? 3.927 -11.926 12.262 1.00 25.35 561 ALA A O 1
ATOM 4170 N N . THR A 1 551 ? 5.343 -11.781 14.040 1.00 23.23 562 THR A N 1
ATOM 4171 C CA . THR A 1 551 ? 5.362 -10.312 13.848 1.00 24.22 562 THR A CA 1
ATOM 4172 C C . THR A 1 551 ? 6.267 -9.902 12.706 1.00 26.10 562 THR A C 1
ATOM 4173 O O . THR A 1 551 ? 5.944 -8.938 12.012 1.00 28.26 562 THR A O 1
ATOM 4177 N N . LEU A 1 552 ? 7.349 -10.663 12.411 1.00 25.09 563 LEU A N 1
ATOM 4178 C CA . LEU A 1 552 ? 8.081 -10.423 11.167 1.00 22.06 563 LEU A CA 1
ATOM 4179 C C . LEU A 1 552 ? 7.229 -10.751 9.950 1.00 24.18 563 LEU A C 1
ATOM 4180 O O . LEU A 1 552 ? 7.261 -10.024 8.967 1.00 25.45 563 LEU A O 1
ATOM 4185 N N . ILE A 1 553 ? 6.489 -11.889 9.953 1.00 26.02 564 ILE A N 1
ATOM 4186 C CA . ILE A 1 553 ? 5.519 -12.093 8.871 1.00 22.26 564 ILE A CA 1
ATOM 4187 C C . ILE A 1 553 ? 4.577 -10.876 8.774 1.00 24.17 564 ILE A C 1
ATOM 4188 O O . ILE A 1 553 ? 4.403 -10.340 7.680 1.00 26.20 564 ILE A O 1
ATOM 4193 N N . GLY A 1 554 ? 4.065 -10.375 9.920 1.00 24.06 565 GLY A N 1
ATOM 4194 C CA . GLY A 1 554 ? 3.221 -9.151 9.963 1.00 23.80 565 GLY A CA 1
ATOM 4195 C C . GLY A 1 554 ? 3.789 -7.944 9.221 1.00 24.80 565 GLY A C 1
ATOM 4196 O O . GLY A 1 554 ? 3.061 -7.270 8.442 1.00 24.06 565 GLY A O 1
ATOM 4197 N N . PHE A 1 555 ? 5.088 -7.697 9.434 1.00 23.36 566 PHE A N 1
ATOM 4198 C CA . PHE A 1 555 ? 5.710 -6.534 8.896 1.00 26.72 566 PHE A CA 1
ATOM 4199 C C . PHE A 1 555 ? 5.905 -6.734 7.408 1.00 29.55 566 PHE A C 1
ATOM 4200 O O . PHE A 1 555 ? 5.790 -5.778 6.613 1.00 29.79 566 PHE A O 1
ATOM 4208 N N . ALA A 1 556 ? 6.193 -7.977 7.034 1.00 26.15 567 ALA A N 1
ATOM 4209 C CA . ALA A 1 556 ? 6.384 -8.302 5.605 1.00 27.96 567 ALA A CA 1
ATOM 4210 C C . ALA A 1 556 ? 5.064 -8.169 4.832 1.00 26.59 567 ALA A C 1
ATOM 4211 O O . ALA A 1 556 ? 5.051 -7.601 3.748 1.00 23.35 567 ALA A O 1
ATOM 4213 N N . VAL A 1 557 ? 3.944 -8.693 5.365 1.00 24.61 568 VAL A N 1
ATOM 4214 C CA . VAL A 1 557 ? 2.688 -8.641 4.573 1.00 26.41 568 VAL A CA 1
ATOM 4215 C C . VAL A 1 557 ? 1.896 -7.313 4.676 1.00 27.52 568 VAL A C 1
ATOM 4216 O O . VAL A 1 557 ? 0.970 -7.066 3.918 1.00 30.91 568 VAL A O 1
ATOM 4220 N N . GLY A 1 558 ? 2.232 -6.477 5.636 1.00 28.09 569 GLY A N 1
ATOM 4221 C CA . GLY A 1 558 ? 1.587 -5.219 5.827 1.00 24.29 569 GLY A CA 1
ATOM 4222 C C . GLY A 1 558 ? 0.438 -5.340 6.798 1.00 28.47 569 GLY A C 1
ATOM 4223 O O . GLY A 1 558 ? -0.076 -6.440 7.116 1.00 27.09 569 GLY A O 1
ATOM 4224 N N . LYS A 1 559 ? -0.041 -4.179 7.204 1.00 28.12 570 LYS A N 1
ATOM 4225 C CA . LYS A 1 559 ? -1.051 -4.050 8.297 1.00 33.72 570 LYS A CA 1
ATOM 4226 C C . LYS A 1 559 ? -2.395 -4.627 7.955 1.00 29.42 570 LYS A C 1
ATOM 4227 O O . LYS A 1 559 ? -3.040 -5.291 8.776 1.00 31.89 570 LYS A O 1
ATOM 4233 N N . GLU A 1 560 ? -2.851 -4.363 6.736 1.00 32.06 571 GLU A N 1
ATOM 4234 C CA . GLU A 1 560 ? -4.182 -4.854 6.339 1.00 34.60 571 GLU A CA 1
ATOM 4235 C C . GLU A 1 560 ? -4.281 -6.376 6.454 1.00 30.16 571 GLU A C 1
ATOM 4236 O O . GLU A 1 560 ? -5.203 -6.887 7.041 1.00 37.39 571 GLU A O 1
ATOM 4242 N N . LYS A 1 561 ? -3.309 -7.094 5.916 1.00 31.40 572 LYS A N 1
ATOM 4243 C CA . LYS A 1 561 ? -3.268 -8.539 6.037 1.00 29.23 572 LYS A CA 1
ATOM 4244 C C . LYS A 1 561 ? -2.950 -8.924 7.486 1.00 37.85 572 LYS A C 1
ATOM 4245 O O . LYS A 1 561 ? -3.499 -9.928 7.998 1.00 35.95 572 LYS A O 1
ATOM 4251 N N . PHE A 1 562 ? -2.090 -8.138 8.185 1.00 30.17 573 PHE A N 1
ATOM 4252 C CA . PHE A 1 562 ? -1.733 -8.519 9.558 1.00 26.97 573 PHE A CA 1
ATOM 4253 C C . PHE A 1 562 ? -2.968 -8.454 10.428 1.00 28.54 573 PHE A C 1
ATOM 4254 O O . PHE A 1 562 ? -3.098 -9.225 11.426 1.00 25.27 573 PHE A O 1
ATOM 4262 N N . HIS A 1 563 ? -3.872 -7.545 10.068 1.00 25.72 574 HIS A N 1
ATOM 4263 C CA . HIS A 1 563 ? -5.149 -7.480 10.796 1.00 32.45 574 HIS A CA 1
ATOM 4264 C C . HIS A 1 563 ? -5.998 -8.746 10.871 1.00 30.84 574 HIS A C 1
ATOM 4265 O O . HIS A 1 563 ? -6.809 -8.877 11.770 1.00 32.72 574 HIS A O 1
ATOM 4272 N N . GLU A 1 564 ? -5.800 -9.724 9.998 1.00 28.84 575 GLU A N 1
ATOM 4273 C CA . GLU A 1 564 ? -6.596 -10.947 10.165 1.00 32.62 575 GLU A CA 1
ATOM 4274 C C . GLU A 1 564 ? -6.336 -11.712 11.478 1.00 36.80 575 GLU A C 1
ATOM 4275 O O . GLU A 1 564 ? -7.197 -12.454 11.927 1.00 39.31 575 GLU A O 1
ATOM 4281 N N . HIS A 1 565 ? -5.151 -11.550 12.099 1.00 31.78 576 HIS A N 1
ATOM 4282 C CA . HIS A 1 565 ? -4.908 -12.247 13.355 1.00 28.84 576 HIS A CA 1
ATOM 4283 C C . HIS A 1 565 ? -4.329 -11.370 14.455 1.00 29.96 576 HIS A C 1
ATOM 4284 O O . HIS A 1 565 ? -3.980 -11.867 15.524 1.00 30.78 576 HIS A O 1
ATOM 4291 N N . SER A 1 566 ? -4.295 -10.055 14.241 1.00 26.08 577 SER A N 1
ATOM 4292 C CA . SER A 1 566 ? -3.557 -9.232 15.171 1.00 29.22 577 SER A CA 1
ATOM 4293 C C . SER A 1 566 ? -4.179 -9.223 16.528 1.00 28.93 577 SER A C 1
ATOM 4294 O O . SER A 1 566 ? -3.452 -9.381 17.525 1.00 30.05 577 SER A O 1
ATOM 4297 N N . GLN A 1 567 ? -5.506 -9.071 16.606 1.00 29.37 578 GLN A N 1
ATOM 4298 C CA . GLN A 1 567 ? -6.116 -9.057 17.978 1.00 34.24 578 GLN A CA 1
ATOM 4299 C C . GLN A 1 567 ? -5.834 -10.346 18.796 1.00 28.50 578 GLN A C 1
ATOM 4300 O O . GLN A 1 567 ? -5.441 -10.278 20.001 1.00 27.28 578 GLN A O 1
ATOM 4306 N N . GLU A 1 568 ? -5.979 -11.487 18.154 1.00 25.86 579 GLU A N 1
ATOM 4307 C CA . GLU A 1 568 ? -5.693 -12.763 18.841 1.00 26.56 579 GLU A CA 1
ATOM 4308 C C . GLU A 1 568 ? -4.197 -12.890 19.180 1.00 28.66 579 GLU A C 1
ATOM 4309 O O . GLU A 1 568 ? -3.844 -13.163 20.318 1.00 30.05 579 GLU A O 1
ATOM 4315 N N . LEU A 1 569 ? -3.316 -12.594 18.216 1.00 28.34 580 LEU A N 1
ATOM 4316 C CA . LEU A 1 569 ? -1.919 -12.496 18.512 1.00 31.67 580 LEU A CA 1
ATOM 4317 C C . LEU A 1 569 ? -1.663 -11.533 19.700 1.00 30.95 580 LEU A C 1
ATOM 4318 O O . LEU A 1 569 ? -0.947 -11.837 20.626 1.00 32.07 580 LEU A O 1
ATOM 4323 N N . ILE A 1 570 ? -2.235 -10.346 19.675 1.00 30.98 581 ILE A N 1
ATOM 4324 C CA . ILE A 1 570 ? -1.992 -9.422 20.789 1.00 29.18 581 ILE A CA 1
ATOM 4325 C C . ILE A 1 570 ? -2.460 -10.021 22.151 1.00 27.32 581 ILE A C 1
ATOM 4326 O O . ILE A 1 570 ? -1.823 -9.885 23.167 1.00 30.23 581 ILE A O 1
ATOM 4331 N N . SER A 1 571 ? -3.525 -10.782 22.140 1.00 28.94 582 SER A N 1
ATOM 4332 C CA . SER A 1 571 ? -4.039 -11.302 23.390 1.00 29.69 582 SER A CA 1
ATOM 4333 C C . SER A 1 571 ? -3.078 -12.352 23.931 1.00 30.23 582 SER A C 1
ATOM 4334 O O . SER A 1 571 ? -3.006 -12.541 25.166 1.00 30.50 582 SER A O 1
ATOM 4337 N N . ILE A 1 572 ? -2.389 -13.052 23.018 1.00 30.08 583 ILE A N 1
ATOM 4338 C CA . ILE A 1 572 ? -1.451 -14.093 23.384 1.00 32.39 583 ILE A CA 1
ATOM 4339 C C . ILE A 1 572 ? -0.177 -13.483 23.959 1.00 34.45 583 ILE A C 1
ATOM 4340 O O . ILE A 1 572 ? 0.341 -13.968 24.962 1.00 31.10 583 ILE A O 1
ATOM 4345 N N . LEU A 1 573 ? 0.268 -12.376 23.365 1.00 37.43 584 LEU A N 1
ATOM 4346 C CA . LEU A 1 573 ? 1.383 -11.611 23.862 1.00 33.14 584 LEU A CA 1
ATOM 4347 C C . LEU A 1 573 ? 1.163 -11.166 25.250 1.00 34.71 584 LEU A C 1
ATOM 4348 O O . LEU A 1 573 ? 2.037 -11.310 26.107 1.00 34.73 584 LEU A O 1
ATOM 4353 N N . VAL A 1 574 ? 0.000 -10.580 25.476 1.00 35.03 585 VAL A N 1
ATOM 4354 C CA . VAL A 1 574 ? -0.362 -10.121 26.803 1.00 32.90 585 VAL A CA 1
ATOM 4355 C C . VAL A 1 574 ? -0.208 -11.284 27.750 1.00 38.06 585 VAL A C 1
ATOM 4356 O O . VAL A 1 574 ? 0.471 -11.153 28.767 1.00 43.39 585 VAL A O 1
ATOM 4360 N N . ALA A 1 575 ? -0.768 -12.443 27.401 1.00 33.74 586 ALA A N 1
ATOM 4361 C CA . ALA A 1 575 ? -0.749 -13.585 28.323 1.00 37.59 586 ALA A CA 1
ATOM 4362 C C . ALA A 1 575 ? 0.672 -13.966 28.574 1.00 45.83 586 ALA A C 1
ATOM 4363 O O . ALA A 1 575 ? 1.027 -14.362 29.688 1.00 57.28 586 ALA A O 1
ATOM 4365 N N . LEU A 1 576 ? 1.508 -13.795 27.550 1.00 49.90 587 LEU A N 1
ATOM 4366 C CA . LEU A 1 576 ? 2.870 -14.303 27.613 1.00 42.15 587 LEU A CA 1
ATOM 4367 C C . LEU A 1 576 ? 3.700 -13.411 28.534 1.00 46.40 587 LEU A C 1
ATOM 4368 O O . LEU A 1 576 ? 4.457 -13.915 29.353 1.00 55.68 587 LEU A O 1
ATOM 4373 N N . GLN A 1 577 ? 3.488 -12.098 28.447 1.00 51.69 588 GLN A N 1
ATOM 4374 C CA . GLN A 1 577 ? 4.329 -11.093 29.099 1.00 50.60 588 GLN A CA 1
ATOM 4375 C C . GLN A 1 577 ? 4.034 -11.038 30.565 1.00 59.96 588 GLN A C 1
ATOM 4376 O O . GLN A 1 577 ? 4.927 -10.753 31.348 1.00 62.74 588 GLN A O 1
ATOM 4382 N N . ASN A 1 578 ? 2.775 -11.283 30.934 1.00 65.92 589 ASN A N 1
ATOM 4383 C CA . ASN A 1 578 ? 2.337 -11.103 32.287 1.00 60.71 589 ASN A CA 1
ATOM 4384 C C . ASN A 1 578 ? 2.274 -12.401 33.024 1.00 65.41 589 ASN A C 1
ATOM 4385 O O . ASN A 1 578 ? 1.584 -12.469 34.026 1.00 73.20 589 ASN A O 1
ATOM 4390 N N . SER A 1 579 ? 2.983 -13.428 32.547 1.00 66.02 590 SER A N 1
ATOM 4391 C CA . SER A 1 579 ? 2.837 -14.776 33.134 1.00 70.85 590 SER A CA 1
ATOM 4392 C C . SER A 1 579 ? 3.879 -15.115 34.216 1.00 73.09 590 SER A C 1
ATOM 4393 O O . SER A 1 579 ? 4.949 -14.498 34.304 1.00 62.60 590 SER A O 1
ATOM 4396 N N . ASP A 1 585 ? 13.838 -15.665 30.509 1.00 67.54 596 ASP A N 1
ATOM 4397 C CA . ASP A 1 585 ? 14.427 -14.352 30.304 1.00 70.86 596 ASP A CA 1
ATOM 4398 C C . ASP A 1 585 ? 14.870 -14.146 28.836 1.00 71.60 596 ASP A C 1
ATOM 4399 O O . ASP A 1 585 ? 14.994 -13.002 28.352 1.00 82.16 596 ASP A O 1
ATOM 4401 N N . ALA A 1 586 ? 15.093 -15.240 28.115 1.00 67.71 597 ALA A N 1
ATOM 4402 C CA . ALA A 1 586 ? 15.201 -15.130 26.649 1.00 58.92 597 ALA A CA 1
ATOM 4403 C C . ALA A 1 586 ? 13.830 -14.734 26.054 1.00 48.77 597 ALA A C 1
ATOM 4404 O O . ALA A 1 586 ? 13.749 -13.940 25.123 1.00 55.38 597 ALA A O 1
ATOM 4406 N N . LEU A 1 587 ? 12.758 -15.254 26.645 1.00 43.90 598 LEU A N 1
ATOM 4407 C CA . LEU A 1 587 ? 11.402 -14.894 26.297 1.00 45.87 598 LEU A CA 1
ATOM 4408 C C . LEU A 1 587 ? 11.146 -13.384 26.370 1.00 46.39 598 LEU A C 1
ATOM 4409 O O . LEU A 1 587 ? 10.625 -12.820 25.425 1.00 43.54 598 LEU A O 1
ATOM 4414 N N . ARG A 1 588 ? 11.520 -12.751 27.478 1.00 43.24 599 ARG A N 1
ATOM 4415 C CA . ARG A 1 588 ? 11.361 -11.299 27.684 1.00 43.21 599 ARG A CA 1
ATOM 4416 C C . ARG A 1 588 ? 11.727 -10.503 26.450 1.00 41.77 599 ARG A C 1
ATOM 4417 O O . ARG A 1 588 ? 11.005 -9.608 25.974 1.00 49.25 599 ARG A O 1
ATOM 4419 N N . SER A 1 589 ? 12.854 -10.858 25.901 1.00 38.46 600 SER A N 1
ATOM 4420 C CA . SER A 1 589 ? 13.417 -10.061 24.848 1.00 33.82 600 SER A CA 1
ATOM 4421 C C . SER A 1 589 ? 12.724 -10.341 23.480 1.00 32.94 600 SER A C 1
ATOM 4422 O O . SER A 1 589 ? 12.641 -9.448 22.644 1.00 34.52 600 SER A O 1
ATOM 4425 N N . TYR A 1 590 ? 12.275 -11.592 23.227 1.00 31.26 601 TYR A N 1
ATOM 4426 C CA . TYR A 1 590 ? 11.423 -11.858 22.039 1.00 30.58 601 TYR A CA 1
ATOM 4427 C C . TYR A 1 590 ? 10.077 -11.129 22.194 1.00 26.92 601 TYR A C 1
ATOM 4428 O O . TYR A 1 590 ? 9.528 -10.573 21.215 1.00 26.55 601 TYR A O 1
ATOM 4437 N N . LEU A 1 591 ? 9.540 -11.135 23.405 1.00 24.50 602 LEU A N 1
ATOM 4438 C CA . LEU A 1 591 ? 8.280 -10.401 23.623 1.00 30.10 602 LEU A CA 1
ATOM 4439 C C . LEU A 1 591 ? 8.364 -8.895 23.364 1.00 33.13 602 LEU A C 1
ATOM 4440 O O . LEU A 1 591 ? 7.497 -8.356 22.681 1.00 35.57 602 LEU A O 1
ATOM 4445 N N . GLU A 1 592 ? 9.440 -8.264 23.824 1.00 28.71 603 GLU A N 1
ATOM 4446 C CA . GLU A 1 592 ? 9.617 -6.825 23.696 1.00 34.77 603 GLU A CA 1
ATOM 4447 C C . GLU A 1 592 ? 9.870 -6.437 22.287 1.00 36.22 603 GLU A C 1
ATOM 4448 O O . GLU A 1 592 ? 9.445 -5.330 21.866 1.00 32.85 603 GLU A O 1
ATOM 4454 N N . GLN A 1 593 ? 10.624 -7.270 21.563 1.00 30.02 604 GLN A N 1
ATOM 4455 C CA . GLN A 1 593 ? 10.866 -6.931 20.166 1.00 33.08 604 GLN A CA 1
ATOM 4456 C C . GLN A 1 593 ? 9.559 -7.111 19.333 1.00 31.44 604 GLN A C 1
ATOM 4457 O O . GLN A 1 593 ? 9.244 -6.343 18.359 1.00 32.48 604 GLN A O 1
ATOM 4463 N N . SER A 1 594 ? 8.768 -8.084 19.738 1.00 24.00 605 SER A N 1
ATOM 4464 C CA . SER A 1 594 ? 7.504 -8.320 19.020 1.00 25.43 605 SER A CA 1
ATOM 4465 C C . SER A 1 594 ? 6.507 -7.170 19.228 1.00 27.53 605 SER A C 1
ATOM 4466 O O . SER A 1 594 ? 5.927 -6.640 18.274 1.00 28.32 605 SER A O 1
ATOM 4469 N N . TRP A 1 595 ? 6.355 -6.712 20.460 1.00 28.25 606 TRP A N 1
ATOM 4470 C CA . TRP A 1 595 ? 5.550 -5.519 20.699 1.00 24.52 606 TRP A CA 1
ATOM 4471 C C . TRP A 1 595 ? 6.073 -4.381 19.872 1.00 26.71 606 TRP A C 1
ATOM 4472 O O . TRP A 1 595 ? 5.354 -3.682 19.144 1.00 27.49 606 TRP A O 1
ATOM 4483 N N . SER A 1 596 ? 7.374 -4.208 19.910 1.00 29.15 607 SER A N 1
ATOM 4484 C CA . SER A 1 596 ? 7.987 -3.084 19.127 1.00 26.38 607 SER A CA 1
ATOM 4485 C C . SER A 1 596 ? 7.713 -3.217 17.629 1.00 28.50 607 SER A C 1
ATOM 4486 O O . SER A 1 596 ? 7.493 -2.236 16.940 1.00 28.22 607 SER A O 1
ATOM 4489 N N . ARG A 1 597 ? 7.690 -4.439 17.122 1.00 30.08 608 ARG A N 1
ATOM 4490 C CA . ARG A 1 597 ? 7.438 -4.641 15.683 1.00 29.90 608 ARG A CA 1
ATOM 4491 C C . ARG A 1 597 ? 5.935 -4.421 15.365 1.00 28.10 608 ARG A C 1
ATOM 4492 O O . ARG A 1 597 ? 5.569 -3.920 14.265 1.00 29.21 608 ARG A O 1
ATOM 4500 N N . ILE A 1 598 ? 5.058 -4.805 16.302 1.00 22.41 609 ILE A N 1
ATOM 4501 C CA . ILE A 1 598 ? 3.654 -4.523 16.125 1.00 25.67 609 ILE A CA 1
ATOM 4502 C C . ILE A 1 598 ? 3.406 -2.975 16.053 1.00 31.32 609 ILE A C 1
ATOM 4503 O O . ILE A 1 598 ? 2.570 -2.458 15.225 1.00 25.54 609 ILE A O 1
ATOM 4508 N N . CYS A 1 599 ? 4.164 -2.233 16.866 1.00 24.11 610 CYS A N 1
ATOM 4509 C CA . CYS A 1 599 ? 4.078 -0.810 16.786 1.00 27.03 610 CYS A CA 1
ATOM 4510 C C . CYS A 1 599 ? 4.460 -0.328 15.377 1.00 28.69 610 CYS A C 1
ATOM 4511 O O . CYS A 1 599 ? 3.805 0.539 14.897 1.00 32.64 610 CYS A O 1
ATOM 4514 N N . ARG A 1 600 ? 5.477 -0.906 14.722 1.00 28.79 611 ARG A N 1
ATOM 4515 C CA . ARG A 1 600 ? 5.853 -0.488 13.381 1.00 31.27 611 ARG A CA 1
ATOM 4516 C C . ARG A 1 600 ? 4.782 -0.835 12.360 1.00 32.02 611 ARG A C 1
ATOM 4517 O O . ARG A 1 600 ? 4.673 -0.183 11.348 1.00 40.09 611 ARG A O 1
ATOM 4525 N N . ILE A 1 601 ? 4.015 -1.880 12.614 1.00 31.39 612 ILE A N 1
ATOM 4526 C CA . ILE A 1 601 ? 3.026 -2.345 11.659 1.00 29.02 612 ILE A CA 1
ATOM 4527 C C . ILE A 1 601 ? 1.810 -1.491 11.845 1.00 30.45 612 ILE A C 1
ATOM 4528 O O . ILE A 1 601 ? 1.352 -0.893 10.892 1.00 33.33 612 ILE A O 1
ATOM 4533 N N . LEU A 1 602 ? 1.316 -1.394 13.079 1.00 30.11 613 LEU A N 1
ATOM 4534 C CA . LEU A 1 602 ? 0.062 -0.663 13.357 1.00 35.24 613 LEU A CA 1
ATOM 4535 C C . LEU A 1 602 ? 0.064 0.896 13.272 1.00 35.29 613 LEU A C 1
ATOM 4536 O O . LEU A 1 602 ? -0.980 1.499 13.202 1.00 35.78 613 LEU A O 1
ATOM 4541 N N . GLY A 1 603 ? 1.242 1.509 13.255 1.00 36.83 614 GLY A N 1
ATOM 4542 C CA . GLY A 1 603 ? 1.397 2.971 13.298 1.00 35.24 614 GLY A CA 1
ATOM 4543 C C . GLY A 1 603 ? 0.727 3.553 14.537 1.00 41.87 614 GLY A C 1
ATOM 4544 O O . GLY A 1 603 ? 0.760 2.973 15.621 1.00 38.55 614 GLY A O 1
ATOM 4545 N N . ASP A 1 604 ? 0.010 4.655 14.360 1.00 40.32 615 ASP A N 1
ATOM 4546 C CA . ASP A 1 604 ? -0.796 5.244 15.425 1.00 37.17 615 ASP A CA 1
ATOM 4547 C C . ASP A 1 604 ? -1.849 4.352 16.054 1.00 37.54 615 ASP A C 1
ATOM 4548 O O . ASP A 1 604 ? -2.291 4.671 17.114 1.00 37.10 615 ASP A O 1
ATOM 4553 N N . ASP A 1 605 ? -2.228 3.215 15.460 1.00 38.12 616 ASP A N 1
ATOM 4554 C CA . ASP A 1 605 ? -3.206 2.319 16.129 1.00 37.59 616 ASP A CA 1
ATOM 4555 C C . ASP A 1 605 ? -2.626 1.524 17.267 1.00 32.93 616 ASP A C 1
ATOM 4556 O O . ASP A 1 605 ? -3.344 0.822 17.952 1.00 38.38 616 ASP A O 1
ATOM 4561 N N . PHE A 1 606 ? -1.330 1.618 17.434 1.00 29.60 617 PHE A N 1
ATOM 4562 C CA . PHE A 1 606 ? -0.648 1.078 18.599 1.00 29.08 617 PHE A CA 1
ATOM 4563 C C . PHE A 1 606 ? -0.952 1.865 19.877 1.00 29.09 617 PHE A C 1
ATOM 4564 O O . PHE A 1 606 ? -0.915 1.302 20.964 1.00 29.40 617 PHE A O 1
ATOM 4572 N N . VAL A 1 607 ? -1.270 3.156 19.750 1.00 37.22 618 VAL A N 1
ATOM 4573 C CA . VAL A 1 607 ? -1.441 4.045 20.931 1.00 35.97 618 VAL A CA 1
ATOM 4574 C C . VAL A 1 607 ? -2.192 3.417 22.099 1.00 34.43 618 VAL A C 1
ATOM 4575 O O . VAL A 1 607 ? -1.692 3.433 23.202 1.00 39.35 618 VAL A O 1
ATOM 4579 N N . PRO A 1 608 ? -3.341 2.763 21.860 1.00 34.52 619 PRO A N 1
ATOM 4580 C CA . PRO A 1 608 ? -4.022 2.098 23.005 1.00 31.14 619 PRO A CA 1
ATOM 4581 C C . PRO A 1 608 ? -3.252 0.944 23.716 1.00 33.89 619 PRO A C 1
ATOM 4582 O O . PRO A 1 608 ? -3.649 0.538 24.809 1.00 32.87 619 PRO A O 1
ATOM 4586 N N . LEU A 1 609 ? -2.179 0.417 23.128 1.00 31.74 620 LEU A N 1
ATOM 4587 C CA . LEU A 1 609 ? -1.363 -0.618 23.788 1.00 31.35 620 LEU A CA 1
ATOM 4588 C C . LEU A 1 609 ? -0.199 -0.027 24.641 1.00 29.20 620 LEU A C 1
ATOM 4589 O O . LEU A 1 609 ? 0.489 -0.765 25.353 1.00 30.35 620 LEU A O 1
ATOM 4594 N N . LEU A 1 610 ? 0.082 1.275 24.515 1.00 29.22 621 LEU A N 1
ATOM 4595 C CA . LEU A 1 610 ? 1.193 1.913 25.339 1.00 30.48 621 LEU A CA 1
ATOM 4596 C C . LEU A 1 610 ? 1.12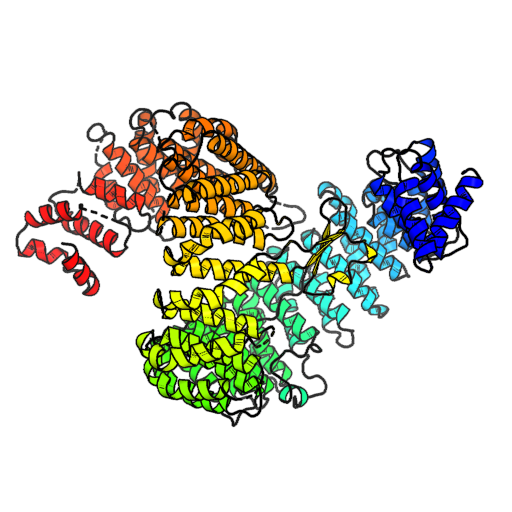8 1.551 26.838 1.00 29.02 621 LEU A C 1
ATOM 4597 O O . LEU A 1 610 ? 2.124 1.195 27.391 1.00 29.32 621 LEU A O 1
ATOM 4602 N N . PRO A 1 611 ? -0.047 1.623 27.489 1.00 31.61 622 PRO A N 1
ATOM 4603 C CA . PRO A 1 611 ? -0.059 1.296 28.938 1.00 32.15 622 PRO A CA 1
ATOM 4604 C C . PRO A 1 611 ? 0.316 -0.182 29.253 1.00 37.77 622 PRO A C 1
ATOM 4605 O O . PRO A 1 611 ? 0.542 -0.534 30.424 1.00 37.48 622 PRO A O 1
ATOM 4609 N N . ILE A 1 612 ? 0.266 -1.071 28.261 1.00 33.14 623 ILE A N 1
ATOM 4610 C CA . ILE A 1 612 ? 0.669 -2.441 28.503 1.00 34.12 623 ILE A CA 1
ATOM 4611 C C . ILE A 1 612 ? 2.211 -2.527 28.371 1.00 35.98 623 ILE A C 1
ATOM 4612 O O . ILE A 1 612 ? 2.918 -3.238 29.144 1.00 29.70 623 ILE A O 1
ATOM 4617 N N . VAL A 1 613 ? 2.733 -1.804 27.387 1.00 28.61 624 VAL A N 1
ATOM 4618 C CA . VAL A 1 613 ? 4.069 -2.091 26.912 1.00 32.53 624 VAL A CA 1
ATOM 4619 C C . VAL A 1 613 ? 5.130 -1.207 27.589 1.00 34.27 624 VAL A C 1
ATOM 4620 O O . VAL A 1 613 ? 6.243 -1.650 27.877 1.00 31.37 624 VAL A O 1
ATOM 4624 N N . ILE A 1 614 ? 4.789 0.054 27.788 1.00 36.90 625 ILE A N 1
ATOM 4625 C CA . ILE A 1 614 ? 5.712 0.994 28.375 1.00 36.12 625 ILE A CA 1
ATOM 4626 C C . ILE A 1 614 ? 6.120 0.788 29.829 1.00 39.24 625 ILE A C 1
ATOM 4627 O O . ILE A 1 614 ? 7.298 0.850 30.109 1.00 44.51 625 ILE A O 1
ATOM 4632 N N . PRO A 1 615 ? 5.187 0.519 30.755 1.00 41.76 626 PRO A N 1
ATOM 4633 C CA . PRO A 1 615 ? 5.629 0.423 32.150 1.00 36.64 626 PRO A CA 1
ATOM 4634 C C . PRO A 1 615 ? 6.811 -0.497 32.417 1.00 38.18 626 PRO A C 1
ATOM 4635 O O . PRO A 1 615 ? 7.739 -0.101 33.096 1.00 40.17 626 PRO A O 1
ATOM 4639 N N . PRO A 1 616 ? 6.817 -1.695 31.881 1.00 38.91 627 PRO A N 1
ATOM 4640 C CA . PRO A 1 616 ? 7.961 -2.543 32.215 1.00 36.69 627 PRO A CA 1
ATOM 4641 C C . PRO A 1 616 ? 9.249 -1.946 31.621 1.00 41.58 627 PRO A C 1
ATOM 4642 O O . PRO A 1 616 ? 10.320 -2.162 32.168 1.00 39.61 627 PRO A O 1
ATOM 4646 N N . LEU A 1 617 ? 9.169 -1.223 30.500 1.00 31.96 628 LEU A N 1
ATOM 4647 C CA . LEU A 1 617 ? 10.374 -0.633 29.970 1.00 32.24 628 LEU A CA 1
ATOM 4648 C C . LEU A 1 617 ? 10.828 0.538 30.880 1.00 34.13 628 LEU A C 1
ATOM 4649 O O . LEU A 1 617 ? 12.010 0.731 31.094 1.00 32.27 628 LEU A O 1
ATOM 4654 N N . LEU A 1 618 ? 9.893 1.304 31.424 1.00 37.17 629 LEU A N 1
ATOM 4655 C CA . LEU A 1 618 ? 10.245 2.305 32.410 1.00 35.71 629 LEU A CA 1
ATOM 4656 C C . LEU A 1 618 ? 11.021 1.704 33.596 1.00 40.50 629 LEU A C 1
ATOM 4657 O O . LEU A 1 618 ? 12.020 2.260 34.020 1.00 46.38 629 LEU A O 1
ATOM 4662 N N . ILE A 1 619 ? 10.611 0.543 34.091 1.00 42.84 630 ILE A N 1
ATOM 4663 C CA . ILE A 1 619 ? 11.261 -0.008 35.267 1.00 42.04 630 ILE A CA 1
ATOM 4664 C C . ILE A 1 619 ? 12.700 -0.337 34.909 1.00 44.67 630 ILE A C 1
ATOM 4665 O O . ILE A 1 619 ? 13.632 0.190 35.510 1.00 45.98 630 ILE A O 1
ATOM 4670 N N . THR A 1 620 ? 12.887 -1.152 33.881 1.00 38.75 631 THR A N 1
ATOM 4671 C CA . THR A 1 620 ? 14.234 -1.539 33.492 1.00 39.26 631 THR A CA 1
ATOM 4672 C C . THR A 1 620 ? 15.128 -0.357 33.175 1.00 41.16 631 THR A C 1
ATOM 4673 O O . THR A 1 620 ? 16.294 -0.383 33.532 1.00 47.86 631 THR A O 1
ATOM 4677 N N . ALA A 1 621 ? 14.607 0.662 32.506 1.00 41.18 632 ALA A N 1
ATOM 4678 C CA . ALA A 1 621 ? 15.434 1.779 32.065 1.00 39.21 632 ALA A CA 1
ATOM 4679 C C . ALA A 1 621 ? 15.789 2.756 33.219 1.00 38.62 632 ALA A C 1
ATOM 4680 O O . ALA A 1 621 ? 16.628 3.635 33.029 1.00 39.88 632 ALA A O 1
ATOM 4682 N N . LYS A 1 622 ? 15.170 2.573 34.382 1.00 36.17 633 LYS A N 1
ATOM 4683 C CA . LYS A 1 622 ? 15.530 3.281 35.600 1.00 43.82 633 LYS A CA 1
ATOM 4684 C C . LYS A 1 622 ? 16.600 2.612 36.479 1.00 40.69 633 LYS A C 1
ATOM 4685 O O . LYS A 1 622 ? 17.001 3.216 37.480 1.00 50.18 633 LYS A O 1
ATOM 4691 N N . ALA A 1 623 ? 17.039 1.389 36.128 1.00 38.75 634 ALA A N 1
ATOM 4692 C CA . ALA A 1 623 ? 18.110 0.670 36.805 1.00 38.70 634 ALA A CA 1
ATOM 4693 C C . ALA A 1 623 ? 19.225 1.648 37.277 1.00 45.14 634 ALA A C 1
ATOM 4694 O O . ALA A 1 623 ? 19.662 2.543 36.533 1.00 43.35 634 ALA A O 1
ATOM 4696 N N . THR A 1 624 ? 19.666 1.488 38.513 1.00 45.37 635 THR A N 1
ATOM 4697 C CA . THR A 1 624 ? 20.772 2.346 38.993 1.00 54.03 635 THR A CA 1
ATOM 4698 C C . THR A 1 624 ? 22.139 1.687 38.822 1.00 53.69 635 THR A C 1
ATOM 4699 O O . THR A 1 624 ? 22.211 0.467 38.578 1.00 55.82 635 THR A O 1
ATOM 4703 N N . GLN A 1 625 ? 23.200 2.502 38.864 1.00 54.89 636 GLN A N 1
ATOM 4704 C CA . GLN A 1 625 ? 24.562 1.988 38.729 1.00 57.29 636 GLN A CA 1
ATOM 4705 C C . GLN A 1 625 ? 24.792 1.143 39.964 1.00 60.09 636 GLN A C 1
ATOM 4706 O O . GLN A 1 625 ? 24.997 1.675 41.054 1.00 69.51 636 GLN A O 1
ATOM 4712 N N . ASP A 1 626 ? 24.663 -0.172 39.788 1.00 76.70 637 ASP A N 1
ATOM 4713 C CA . ASP A 1 626 ? 24.772 -1.139 40.874 1.00 75.64 637 ASP A CA 1
ATOM 4714 C C . ASP A 1 626 ? 26.236 -1.452 40.984 1.00 81.24 637 ASP A C 1
ATOM 4715 O O . ASP A 1 626 ? 26.774 -2.234 40.193 1.00 65.52 637 ASP A O 1
ATOM 4720 N N . VAL A 1 627 ? 26.849 -0.788 41.967 1.00 82.59 638 VAL A N 1
ATOM 4721 C CA . VAL A 1 627 ? 28.266 -0.874 42.283 1.00 91.30 638 VAL A CA 1
ATOM 4722 C C . VAL A 1 627 ? 28.500 -1.502 43.682 1.00 89.32 638 VAL A C 1
ATOM 4723 O O . VAL A 1 627 ? 27.732 -1.268 44.621 1.00 88.71 638 VAL A O 1
ATOM 4727 N N . GLY A 1 628 ? 29.538 -2.330 43.783 1.00 80.89 639 GLY A N 1
ATOM 4728 C CA . GLY A 1 628 ? 30.019 -2.868 45.058 1.00 77.32 639 GLY A CA 1
ATOM 4729 C C . GLY A 1 628 ? 31.475 -2.478 45.297 1.00 74.62 639 GLY A C 1
ATOM 4730 O O . GLY A 1 628 ? 32.385 -2.931 44.592 1.00 66.69 639 GLY A O 1
ATOM 4731 N N . LEU A 1 629 ? 31.691 -1.594 46.267 1.00 77.04 640 LEU A N 1
ATOM 4732 C CA . LEU A 1 629 ? 33.056 -1.248 46.700 1.00 80.67 640 LEU A CA 1
ATOM 4733 C C . LEU A 1 629 ? 33.736 -2.527 47.273 1.00 79.48 640 LEU A C 1
ATOM 4734 O O . LEU A 1 629 ? 33.327 -3.093 48.284 1.00 70.22 640 LEU A O 1
ATOM 4739 N N . ILE A 1 630 ? 34.757 -2.988 46.563 1.00 74.37 641 ILE A N 1
ATOM 4740 C CA . ILE A 1 630 ? 35.251 -4.371 46.648 1.00 80.16 641 ILE A CA 1
ATOM 4741 C C . ILE A 1 630 ? 36.756 -4.471 47.042 1.00 80.69 641 ILE A C 1
ATOM 4742 O O . ILE A 1 630 ? 37.475 -3.474 46.996 1.00 81.83 641 ILE A O 1
ATOM 4747 N N . GLU A 1 631 ? 37.235 -5.666 47.411 1.00 84.43 642 GLU A N 1
ATOM 4748 C CA . GLU A 1 631 ? 38.653 -5.848 47.776 1.00 80.71 642 GLU A CA 1
ATOM 4749 C C . GLU A 1 631 ? 39.454 -6.618 46.762 1.00 78.69 642 GLU A C 1
ATOM 4750 O O . GLU A 1 631 ? 38.917 -7.506 46.153 1.00 74.72 642 GLU A O 1
ATOM 4756 N N . GLU A 1 632 ? 40.728 -6.257 46.584 1.00 76.00 643 GLU A N 1
ATOM 4757 C CA . GLU A 1 632 ? 41.664 -6.918 45.642 1.00 69.35 643 GLU A CA 1
ATOM 4758 C C . GLU A 1 632 ? 41.421 -8.426 45.458 1.00 80.25 643 GLU A C 1
ATOM 4759 O O . GLU A 1 632 ? 41.136 -8.871 44.354 1.00 70.40 643 GLU A O 1
ATOM 4761 N N . GLU A 1 633 ? 41.534 -9.202 46.540 1.00 85.02 644 GLU A N 1
ATOM 4762 C CA . GLU A 1 633 ? 41.347 -10.655 46.493 1.00 82.75 644 GLU A CA 1
ATOM 4763 C C . GLU A 1 633 ? 39.976 -11.028 45.934 1.00 89.08 644 GLU A C 1
ATOM 4764 O O . GLU A 1 633 ? 39.868 -11.847 45.014 1.00 91.27 644 GLU A O 1
ATOM 4770 N N . GLU A 1 634 ? 38.944 -10.389 46.488 1.00 88.40 645 GLU A N 1
ATOM 4771 C CA . GLU A 1 634 ? 37.528 -10.719 46.221 1.00 87.44 645 GLU A CA 1
ATOM 4772 C C . GLU A 1 634 ? 37.056 -10.434 44.798 1.00 80.86 645 GLU A C 1
ATOM 4773 O O . GLU A 1 634 ? 35.873 -10.601 44.500 1.00 71.84 645 GLU A O 1
ATOM 4779 N N . ALA A 1 635 ? 37.982 -9.966 43.954 1.00 77.91 646 ALA A N 1
ATOM 4780 C CA . ALA A 1 635 ? 37.761 -9.724 42.547 1.00 83.15 646 ALA A CA 1
ATOM 4781 C C . ALA A 1 635 ? 38.337 -10.952 41.918 1.00 88.96 646 ALA A C 1
ATOM 4782 O O . ALA A 1 635 ? 38.619 -11.921 42.619 1.00 103.05 646 ALA A O 1
ATOM 4784 N N . ALA A 1 636 ? 38.571 -10.897 40.615 1.00 91.98 647 ALA A N 1
ATOM 4785 C CA . ALA A 1 636 ? 38.964 -12.070 39.835 1.00 98.48 647 ALA A CA 1
ATOM 4786 C C . ALA A 1 636 ? 37.845 -13.118 39.776 1.00 98.92 647 ALA A C 1
ATOM 4787 O O . ALA A 1 636 ? 37.351 -13.408 38.691 1.00 103.00 647 ALA A O 1
ATOM 4789 N N . ASN A 1 637 ? 37.433 -13.667 40.921 1.00 91.66 648 ASN A N 1
ATOM 4790 C CA . ASN A 1 637 ? 36.322 -14.624 40.942 1.00 99.69 648 ASN A CA 1
ATOM 4791 C C . ASN A 1 637 ? 34.943 -13.973 40.720 1.00 104.42 648 ASN A C 1
ATOM 4792 O O . ASN A 1 637 ? 34.069 -14.594 40.096 1.00 110.33 648 ASN A O 1
ATOM 4797 N N . PHE A 1 638 ? 34.773 -12.734 41.214 1.00 94.39 649 PHE A N 1
ATOM 4798 C CA . PHE A 1 638 ? 33.678 -11.839 40.792 1.00 75.26 649 PHE A CA 1
ATOM 4799 C C . PHE A 1 638 ? 33.703 -11.648 39.294 1.00 73.50 649 PHE A C 1
ATOM 4800 O O . PHE A 1 638 ? 32.656 -11.572 38.681 1.00 76.53 649 PHE A O 1
ATOM 4808 N N . GLN A 1 639 ? 34.905 -11.558 38.726 1.00 76.64 650 GLN A N 1
ATOM 4809 C CA . GLN A 1 639 ? 35.119 -11.358 37.295 1.00 76.82 650 GLN A CA 1
ATOM 4810 C C . GLN A 1 639 ? 34.782 -12.553 36.422 1.00 79.41 650 GLN A C 1
ATOM 4811 O O . GLN A 1 639 ? 34.661 -12.388 35.210 1.00 88.82 650 GLN A O 1
ATOM 4817 N N . GLN A 1 640 ? 34.670 -13.739 37.029 1.00 82.26 651 GLN A N 1
ATOM 4818 C CA . GLN A 1 640 ? 34.388 -14.993 36.320 1.00 84.60 651 GLN A CA 1
ATOM 4819 C C . GLN A 1 640 ? 33.086 -14.909 35.580 1.00 93.07 651 GLN A C 1
ATOM 4820 O O . GLN A 1 640 ? 32.976 -15.428 34.452 1.00 82.46 651 GLN A O 1
ATOM 4826 N N . TYR A 1 641 ? 32.099 -14.302 36.256 1.00 93.75 652 TYR A N 1
ATOM 4827 C CA . TYR A 1 641 ? 30.772 -14.097 35.705 1.00 89.60 652 TYR A CA 1
ATOM 4828 C C . TYR A 1 641 ? 30.801 -13.193 34.512 1.00 82.44 652 TYR A C 1
ATOM 4829 O O . TYR A 1 641 ? 31.375 -12.086 34.576 1.00 83.25 652 TYR A O 1
ATOM 4838 N N . PRO A 1 642 ? 30.194 -13.668 33.413 1.00 73.92 653 PRO A N 1
ATOM 4839 C CA . PRO A 1 642 ? 30.126 -12.848 32.217 1.00 69.55 653 PRO A CA 1
ATOM 4840 C C . PRO A 1 642 ? 29.351 -11.541 32.532 1.00 73.67 653 PRO A C 1
ATOM 4841 O O . PRO A 1 642 ? 29.654 -10.479 31.944 1.00 64.43 653 PRO A O 1
ATOM 4845 N N . ASP A 1 643 ? 28.427 -11.625 33.500 1.00 60.58 654 ASP A N 1
ATOM 4846 C CA . ASP A 1 643 ? 27.569 -10.507 33.855 1.00 69.19 654 ASP A CA 1
ATOM 4847 C C . ASP A 1 643 ? 28.169 -9.463 34.832 1.00 70.56 654 ASP A C 1
ATOM 4848 O O . ASP A 1 643 ? 27.465 -8.546 35.275 1.00 69.13 654 ASP A O 1
ATOM 4853 N N . TRP A 1 644 ? 29.445 -9.621 35.193 1.00 61.23 655 TRP A N 1
ATOM 4854 C CA . TRP A 1 644 ? 30.112 -8.645 36.043 1.00 56.27 655 TRP A CA 1
ATOM 4855 C C . TRP A 1 644 ? 31.466 -8.337 35.485 1.00 61.13 655 TRP A C 1
ATOM 4856 O O . TRP A 1 644 ? 32.100 -9.170 34.830 1.00 61.69 655 TRP A O 1
ATOM 4867 N N . ASP A 1 645 ? 31.882 -7.111 35.748 1.00 65.58 656 ASP A N 1
ATOM 4868 C CA . ASP A 1 645 ? 33.243 -6.674 35.507 1.00 69.38 656 ASP A CA 1
ATOM 4869 C C . ASP A 1 645 ? 33.745 -5.883 36.743 1.00 73.59 656 ASP A C 1
ATOM 4870 O O . ASP A 1 645 ? 32.948 -5.342 37.525 1.00 65.10 656 ASP A O 1
ATOM 4875 N N . VAL A 1 646 ? 35.061 -5.869 36.957 1.00 79.15 657 VAL A N 1
ATOM 4876 C CA . VAL A 1 646 ? 35.685 -5.040 38.003 1.00 73.19 657 VAL A CA 1
ATOM 4877 C C . VAL A 1 646 ? 36.741 -4.184 37.352 1.00 67.49 657 VAL A C 1
ATOM 4878 O O . VAL A 1 646 ? 37.475 -4.650 36.483 1.00 60.87 657 VAL A O 1
ATOM 4882 N N . VAL A 1 647 ? 36.773 -2.923 37.761 1.00 75.08 658 VAL A N 1
ATOM 4883 C CA . VAL A 1 647 ? 37.723 -1.936 37.251 1.00 83.45 658 VAL A CA 1
ATOM 4884 C C . VAL A 1 647 ? 38.391 -1.214 38.432 1.00 85.88 658 VAL A C 1
ATOM 4885 O O . VAL A 1 647 ? 37.937 -1.334 39.548 1.00 78.14 658 VAL A O 1
ATOM 4889 N N . GLN A 1 648 ? 39.467 -0.467 38.188 1.00 91.99 659 GLN A N 1
ATOM 4890 C CA . GLN A 1 648 ? 40.045 0.417 39.215 1.00 94.26 659 GLN A CA 1
ATOM 4891 C C . GLN A 1 648 ? 39.871 1.898 38.811 1.00 95.47 659 GLN A C 1
ATOM 4892 O O . GLN A 1 648 ? 40.342 2.314 37.749 1.00 96.65 659 GLN A O 1
ATOM 4894 N N . VAL A 1 649 ? 39.168 2.681 39.627 1.00 98.06 660 VAL A N 1
ATOM 4895 C CA . VAL A 1 649 ? 38.809 4.041 39.186 1.00 117.54 660 VAL A CA 1
ATOM 4896 C C . VAL A 1 649 ? 39.777 5.145 39.647 1.00 132.94 660 VAL A C 1
ATOM 4897 O O . VAL A 1 649 ? 40.158 6.024 38.853 1.00 149.87 660 VAL A O 1
ATOM 4899 N N . GLN A 1 650 ? 40.175 5.102 40.919 1.00 129.77 661 GLN A N 1
ATOM 4900 C CA . GLN A 1 650 ? 40.952 6.191 41.532 1.00 125.13 661 GLN A CA 1
ATOM 4901 C C . GLN A 1 650 ? 41.929 5.637 42.563 1.00 126.60 661 GLN A C 1
ATOM 4902 O O . GLN A 1 650 ? 42.512 6.372 43.377 1.00 146.71 661 GLN A O 1
ATOM 4904 N N . GLY A 1 651 ? 42.086 4.314 42.511 1.00 118.37 662 GLY A N 1
ATOM 4905 C CA . GLY A 1 651 ? 42.938 3.551 43.412 1.00 103.01 662 GLY A CA 1
ATOM 4906 C C . GLY A 1 651 ? 42.237 2.286 43.888 1.00 110.67 662 GLY A C 1
ATOM 4907 O O . GLY A 1 651 ? 42.824 1.206 43.896 1.00 105.74 662 GLY A O 1
ATOM 4908 N N . LYS A 1 652 ? 40.961 2.445 44.257 1.00 108.12 663 LYS A N 1
ATOM 4909 C CA . LYS A 1 652 ? 40.096 1.390 44.768 1.00 89.69 663 LYS A CA 1
ATOM 4910 C C . LYS A 1 652 ? 39.524 0.445 43.691 1.00 86.00 663 LYS A C 1
ATOM 4911 O O . LYS A 1 652 ? 39.547 0.742 42.489 1.00 89.36 663 LYS A O 1
ATOM 4913 N N . HIS A 1 653 ? 38.967 -0.669 44.159 1.00 83.52 664 HIS A N 1
ATOM 4914 C CA . HIS A 1 653 ? 38.331 -1.679 43.312 1.00 78.38 664 HIS A CA 1
ATOM 4915 C C . HIS A 1 653 ? 36.821 -1.640 43.320 1.00 76.61 664 HIS A C 1
ATOM 4916 O O . HIS A 1 653 ? 36.218 -1.698 44.376 1.00 71.54 664 HIS A O 1
ATOM 4923 N N . ILE A 1 654 ? 36.204 -1.615 42.148 1.00 75.85 665 ILE A N 1
ATOM 4924 C CA . ILE A 1 654 ? 34.759 -1.572 42.095 1.00 72.34 665 ILE A CA 1
ATOM 4925 C C . ILE A 1 654 ? 34.144 -2.682 41.299 1.00 67.84 665 ILE A C 1
ATOM 4926 O O . ILE A 1 654 ? 34.477 -2.854 40.135 1.00 60.87 665 ILE A O 1
ATOM 4931 N N . ALA A 1 655 ? 33.200 -3.399 41.903 1.00 66.04 666 ALA A N 1
ATOM 4932 C CA . ALA A 1 655 ? 32.384 -4.350 41.112 1.00 75.60 666 ALA A CA 1
ATOM 4933 C C . ALA A 1 655 ? 31.089 -3.735 40.523 1.00 65.97 666 ALA A C 1
ATOM 4934 O O . ALA A 1 655 ? 30.233 -3.275 41.275 1.00 66.84 666 ALA A O 1
ATOM 4936 N N . ILE A 1 656 ? 30.953 -3.747 39.198 1.00 61.33 667 ILE A N 1
ATOM 4937 C CA . ILE A 1 656 ? 29.746 -3.202 38.548 1.00 65.12 667 ILE A CA 1
ATOM 4938 C C . ILE A 1 656 ? 28.952 -4.297 37.841 1.00 64.08 667 ILE A C 1
ATOM 4939 O O . ILE A 1 656 ? 29.530 -5.107 37.102 1.00 60.86 667 ILE A O 1
ATOM 4944 N N . HIS A 1 657 ? 27.643 -4.331 38.090 1.00 54.56 668 HIS A N 1
ATOM 4945 C CA . HIS A 1 657 ? 26.775 -5.336 37.478 1.00 52.32 668 HIS A CA 1
ATOM 4946 C C . HIS A 1 657 ? 26.498 -4.929 36.042 1.00 51.87 668 HIS A C 1
ATOM 4947 O O . HIS A 1 657 ? 25.542 -4.190 35.791 1.00 51.85 668 HIS A O 1
ATOM 4954 N N . THR A 1 658 ? 27.341 -5.403 35.118 1.00 51.05 669 THR A N 1
ATOM 4955 C CA . THR A 1 658 ? 27.289 -4.984 33.696 1.00 56.62 669 THR A CA 1
ATOM 4956 C C . THR A 1 658 ? 25.988 -5.386 32.957 1.00 52.33 669 THR A C 1
ATOM 4957 O O . THR A 1 658 ? 25.373 -4.544 32.331 1.00 52.73 669 THR A O 1
ATOM 4961 N N . SER A 1 659 ? 25.563 -6.648 33.047 1.00 60.97 670 SER A N 1
ATOM 4962 C CA . SER A 1 659 ? 24.296 -7.112 32.424 1.00 57.91 670 SER A CA 1
ATOM 4963 C C . SER A 1 659 ? 23.118 -6.148 32.706 1.00 50.46 670 SER A C 1
ATOM 4964 O O . SER A 1 659 ? 22.442 -5.722 31.792 1.00 48.75 670 SER A O 1
ATOM 4967 N N . VAL A 1 660 ? 22.939 -5.778 33.964 1.00 44.56 671 VAL A N 1
ATOM 4968 C CA . VAL A 1 660 ? 21.830 -4.919 34.390 1.00 46.75 671 VAL A CA 1
ATOM 4969 C C . VAL A 1 660 ? 21.878 -3.577 33.651 1.00 47.60 671 VAL A C 1
ATOM 4970 O O . VAL A 1 660 ? 20.868 -3.034 33.265 1.00 45.00 671 VAL A O 1
ATOM 4974 N N . LEU A 1 661 ? 23.076 -3.087 33.393 1.00 50.17 672 LEU A N 1
ATOM 4975 C CA . LEU A 1 661 ? 23.258 -1.835 32.706 1.00 45.26 672 LEU A CA 1
ATOM 4976 C C . 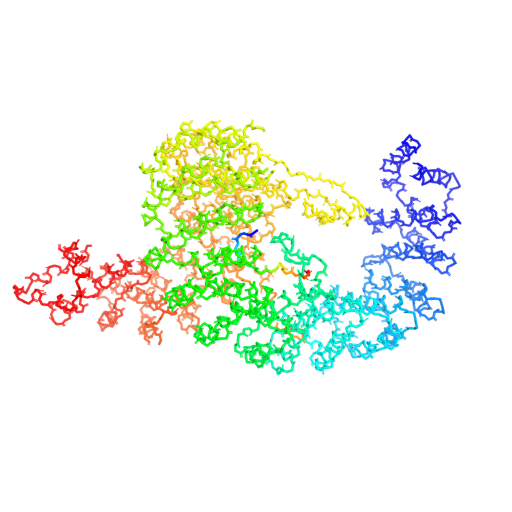LEU A 1 661 ? 23.119 -2.010 31.216 1.00 45.35 672 LEU A C 1
ATOM 4977 O O . LEU A 1 661 ? 22.651 -1.099 30.553 1.00 43.51 672 LEU A O 1
ATOM 4982 N N . ASP A 1 662 ? 23.519 -3.162 30.677 1.00 43.99 673 ASP A N 1
ATOM 4983 C CA . ASP A 1 662 ? 23.177 -3.494 29.294 1.00 41.23 673 ASP A CA 1
ATOM 4984 C C . ASP A 1 662 ? 21.632 -3.524 29.135 1.00 39.99 673 ASP A C 1
ATOM 4985 O O . ASP A 1 662 ? 21.099 -2.991 28.156 1.00 39.76 673 ASP A O 1
ATOM 4990 N N . ASP A 1 663 ? 20.919 -4.116 30.089 1.00 33.05 674 ASP A N 1
ATOM 4991 C CA . ASP A 1 663 ? 19.470 -4.181 30.001 1.00 34.58 674 ASP A CA 1
ATOM 4992 C C . ASP A 1 663 ? 18.826 -2.780 30.090 1.00 40.50 674 ASP A C 1
ATOM 4993 O O . ASP A 1 663 ? 17.870 -2.490 29.401 1.00 39.95 674 ASP A O 1
ATOM 4998 N N . LYS A 1 664 ? 19.354 -1.914 30.949 1.00 39.38 675 LYS A N 1
ATOM 4999 C CA . LYS A 1 664 ? 18.947 -0.528 30.981 1.00 33.59 675 LYS A CA 1
ATOM 5000 C C . LYS A 1 664 ? 19.096 0.118 29.552 1.00 35.44 675 LYS A C 1
ATOM 5001 O O . LYS A 1 664 ? 18.150 0.689 29.032 1.00 33.57 675 LYS A O 1
ATOM 5007 N N . VAL A 1 665 ? 20.252 -0.040 28.911 1.00 32.02 676 VAL A N 1
ATOM 5008 C CA . VAL A 1 665 ? 20.417 0.366 27.497 1.00 36.32 676 VAL A CA 1
ATOM 5009 C C . VAL A 1 665 ? 19.300 -0.177 26.574 1.00 35.72 676 VAL A C 1
ATOM 5010 O O . VAL A 1 665 ? 18.543 0.598 25.954 1.00 35.91 676 VAL A O 1
ATOM 5014 N N . SER A 1 666 ? 19.174 -1.511 26.536 1.00 36.58 677 SER A N 1
ATOM 5015 C CA . SER A 1 666 ? 18.147 -2.174 25.704 1.00 36.10 677 SER A CA 1
ATOM 5016 C C . SER A 1 666 ? 16.818 -1.526 25.912 1.00 37.27 677 SER A C 1
ATOM 5017 O O . SER A 1 666 ? 16.146 -1.212 24.948 1.00 34.54 677 SER A O 1
ATOM 5020 N N . ALA A 1 667 ? 16.454 -1.266 27.172 1.00 38.66 678 ALA A N 1
ATOM 5021 C CA . ALA A 1 667 ? 15.153 -0.647 27.416 1.00 38.65 678 ALA A CA 1
ATOM 5022 C C . ALA A 1 667 ? 15.101 0.802 26.909 1.00 42.72 678 ALA A C 1
ATOM 5023 O O . ALA A 1 667 ? 14.063 1.225 26.349 1.00 41.80 678 ALA A O 1
ATOM 5025 N N . MET A 1 668 ? 16.224 1.522 27.039 1.00 33.31 679 MET A N 1
ATOM 5026 C CA . MET A 1 668 ? 16.265 2.884 26.605 1.00 34.41 679 MET A CA 1
ATOM 5027 C C . MET A 1 668 ? 16.123 2.933 25.092 1.00 34.11 679 MET A C 1
ATOM 5028 O O . MET A 1 668 ? 15.478 3.845 24.561 1.00 36.82 679 MET A O 1
ATOM 5033 N N . GLU A 1 669 ? 16.746 1.985 24.399 1.00 33.87 680 GLU A N 1
ATOM 5034 C CA . GLU A 1 669 ? 16.637 1.924 22.929 1.00 35.12 680 GLU A CA 1
ATOM 5035 C C . GLU A 1 669 ? 15.212 1.622 22.506 1.00 33.65 680 GLU A C 1
ATOM 5036 O O . GLU A 1 669 ? 14.778 2.182 21.518 1.00 32.75 680 GLU A O 1
ATOM 5042 N N . LEU A 1 670 ? 14.492 0.754 23.219 1.00 32.09 681 LEU A N 1
ATOM 5043 C CA . LEU A 1 670 ? 13.069 0.541 22.865 1.00 38.23 681 LEU A CA 1
ATOM 5044 C C . LEU A 1 670 ? 12.187 1.789 23.104 1.00 34.41 681 LEU A C 1
ATOM 5045 O O . LEU A 1 670 ? 11.362 2.162 22.253 1.00 37.72 681 LEU A O 1
ATOM 5050 N N . LEU A 1 671 ? 12.413 2.474 24.210 1.00 30.33 682 LEU A N 1
ATOM 5051 C CA . LEU A 1 671 ? 11.690 3.713 24.469 1.00 28.52 682 LEU A CA 1
ATOM 5052 C C . LEU A 1 671 ? 11.971 4.702 23.369 1.00 27.57 682 LEU A C 1
ATOM 5053 O O . LEU A 1 671 ? 11.073 5.344 22.891 1.00 27.51 682 LEU A O 1
ATOM 5058 N N . GLN A 1 672 ? 13.229 4.790 22.995 1.00 30.46 683 GLN A N 1
ATOM 5059 C CA . GLN A 1 672 ? 13.663 5.657 21.924 1.00 33.16 683 GLN A CA 1
ATOM 5060 C C . GLN A 1 672 ? 12.992 5.370 20.627 1.00 34.19 683 GLN A C 1
ATOM 5061 O O . GLN A 1 672 ? 12.689 6.287 19.854 1.00 40.47 683 GLN A O 1
ATOM 5067 N N . SER A 1 673 ? 12.788 4.083 20.336 1.00 36.96 684 SER A N 1
ATOM 5068 C CA . SER A 1 673 ? 12.232 3.746 19.052 1.00 33.54 684 SER A CA 1
ATOM 5069 C C . SER A 1 673 ? 10.697 3.965 19.072 1.00 30.78 684 SER A C 1
ATOM 5070 O O . SER A 1 673 ? 10.153 4.409 18.051 1.00 28.12 684 SER A O 1
ATOM 5073 N N . TYR A 1 674 ? 10.008 3.690 20.212 1.00 30.94 685 TYR A N 1
ATOM 5074 C CA . TYR A 1 674 ? 8.596 4.128 20.372 1.00 30.82 685 TYR A CA 1
ATOM 5075 C C . TYR A 1 674 ? 8.413 5.639 20.247 1.00 36.41 685 TYR A C 1
ATOM 5076 O O . TYR A 1 674 ? 7.437 6.112 19.639 1.00 29.61 685 TYR A O 1
ATOM 5085 N N . ALA A 1 675 ? 9.329 6.400 20.853 1.00 29.91 686 ALA A N 1
ATOM 5086 C CA . ALA A 1 675 ? 9.206 7.820 20.805 1.00 31.38 686 ALA A CA 1
ATOM 5087 C C . ALA A 1 675 ? 9.373 8.302 19.368 1.00 34.23 686 ALA A C 1
ATOM 5088 O O . ALA A 1 675 ? 8.621 9.189 18.939 1.00 38.47 686 ALA A O 1
ATOM 5090 N N . THR A 1 676 ? 10.337 7.722 18.623 1.00 31.18 687 THR A N 1
ATOM 5091 C CA . THR A 1 676 ? 10.568 8.088 17.239 1.00 32.33 687 THR A CA 1
ATOM 5092 C C . THR A 1 676 ? 9.399 7.778 16.322 1.00 36.42 687 THR A C 1
ATOM 5093 O O . THR A 1 676 ? 9.084 8.560 15.488 1.00 40.70 687 THR A O 1
ATOM 5097 N N . LEU A 1 677 ? 8.753 6.625 16.484 1.00 43.78 688 LEU A N 1
ATOM 5098 C CA . LEU A 1 677 ? 7.582 6.226 15.674 1.00 43.86 688 LEU A CA 1
ATOM 5099 C C . LEU A 1 677 ? 6.312 6.950 16.072 1.00 43.53 688 LEU A C 1
ATOM 5100 O O . LEU A 1 677 ? 5.537 7.334 15.222 1.00 43.53 688 LEU A O 1
ATOM 5105 N N . LEU A 1 678 ? 6.076 7.112 17.364 1.00 41.06 689 LEU A N 1
ATOM 5106 C CA . LEU A 1 678 ? 4.824 7.675 17.804 1.00 37.11 689 LEU A CA 1
ATOM 5107 C C . LEU A 1 678 ? 4.805 9.208 17.878 1.00 40.99 689 LEU A C 1
ATOM 5108 O O . LEU A 1 678 ? 3.740 9.784 18.006 1.00 37.97 689 LEU A O 1
ATOM 5113 N N . ARG A 1 679 ? 5.980 9.852 17.780 1.00 41.34 690 ARG A N 1
ATOM 5114 C CA . ARG A 1 679 ? 6.134 11.348 17.808 1.00 43.46 690 ARG A CA 1
ATOM 5115 C C . ARG A 1 679 ? 5.282 12.006 18.862 1.00 42.32 690 ARG A C 1
ATOM 5116 O O . ARG A 1 679 ? 5.454 11.738 20.045 1.00 39.73 690 ARG A O 1
ATOM 5124 N N . GLY A 1 680 ? 4.336 12.829 18.452 1.00 37.93 691 GLY A N 1
ATOM 5125 C CA . GLY A 1 680 ? 3.544 13.582 19.443 1.00 37.65 691 GLY A CA 1
ATOM 5126 C C . GLY A 1 680 ? 2.771 12.707 20.396 1.00 41.76 691 GLY A C 1
ATOM 5127 O O . GLY A 1 680 ? 2.563 13.090 21.552 1.00 37.43 691 GLY A O 1
ATOM 5128 N N . GLN A 1 681 ? 2.362 11.517 19.942 1.00 44.57 692 GLN A N 1
ATOM 5129 C CA . GLN A 1 681 ? 1.663 10.536 20.803 1.00 47.11 692 GLN A CA 1
ATOM 5130 C C . GLN A 1 681 ? 2.503 9.983 21.944 1.00 47.28 692 GLN A C 1
ATOM 5131 O O . GLN A 1 681 ? 1.974 9.252 22.812 1.00 50.12 692 GLN A O 1
ATOM 5137 N N . PHE A 1 682 ? 3.799 10.279 21.952 1.00 44.56 693 PHE A N 1
ATOM 5138 C CA . PHE A 1 682 ? 4.649 9.792 23.052 1.00 44.52 693 PHE A CA 1
ATOM 5139 C C . PHE A 1 682 ? 4.827 10.861 24.121 1.00 43.33 693 PHE A C 1
ATOM 5140 O O . PHE A 1 682 ? 5.370 10.577 25.197 1.00 49.76 693 PHE A O 1
ATOM 5148 N N . ALA A 1 683 ? 4.318 12.055 23.840 1.00 37.85 694 ALA A N 1
ATOM 5149 C CA . ALA A 1 683 ? 4.567 13.241 24.658 1.00 37.49 694 ALA A CA 1
ATOM 5150 C C . ALA A 1 683 ? 4.273 13.003 26.115 1.00 36.62 694 ALA A C 1
ATOM 5151 O O . ALA A 1 683 ? 5.056 13.356 26.970 1.00 44.60 694 ALA A O 1
ATOM 5153 N N . VAL A 1 684 ? 3.128 12.441 26.429 1.00 36.52 695 VAL A N 1
ATOM 5154 C CA . VAL A 1 684 ? 2.829 12.076 27.818 1.00 38.58 695 VAL A CA 1
ATOM 5155 C C . VAL A 1 684 ? 3.962 11.431 28.617 1.00 38.69 695 VAL A C 1
ATOM 5156 O O . VAL A 1 684 ? 3.878 11.380 29.821 1.00 41.92 695 VAL A O 1
ATOM 5160 N N . TYR A 1 685 ? 4.956 10.819 27.971 1.00 43.67 696 TYR A N 1
ATOM 5161 C CA . TYR A 1 685 ? 6.018 10.150 28.730 1.00 41.45 696 TYR A CA 1
ATOM 5162 C C . TYR A 1 685 ? 7.266 10.987 28.812 1.00 40.93 696 TYR A C 1
ATOM 5163 O O . TYR A 1 685 ? 8.156 10.653 29.593 1.00 38.55 696 TYR A O 1
ATOM 5172 N N . VAL A 1 686 ? 7.353 12.033 27.978 1.00 36.84 697 VAL A N 1
ATOM 5173 C CA . VAL A 1 686 ? 8.605 12.757 27.780 1.00 37.39 697 VAL A CA 1
ATOM 5174 C C . VAL A 1 686 ? 9.267 13.280 29.077 1.00 38.63 697 VAL A C 1
ATOM 5175 O O . VAL A 1 686 ? 10.458 13.045 29.298 1.00 38.93 697 VAL A O 1
ATOM 5179 N N . LYS A 1 687 ? 8.467 13.888 29.951 1.00 39.99 698 LYS A N 1
ATOM 5180 C CA . LYS A 1 687 ? 8.965 14.537 31.165 1.00 46.25 698 LYS A CA 1
ATOM 5181 C C . LYS A 1 687 ? 9.604 13.458 31.990 1.00 46.06 698 LYS A C 1
ATOM 5182 O O . LYS A 1 687 ? 10.767 13.574 32.393 1.00 46.65 698 LYS A O 1
ATOM 5188 N N . GLU A 1 688 ? 8.841 12.400 32.241 1.00 42.14 699 GLU A N 1
ATOM 5189 C CA . GLU A 1 688 ? 9.350 11.341 33.072 1.00 39.96 699 GLU A CA 1
ATOM 5190 C C . GLU A 1 688 ? 10.582 10.648 32.463 1.00 42.20 699 GLU A C 1
ATOM 5191 O O . GLU A 1 688 ? 11.543 10.355 33.186 1.00 41.01 699 GLU A O 1
ATOM 5197 N N . VAL A 1 689 ? 10.577 10.349 31.160 1.00 35.27 700 VAL A N 1
ATOM 5198 C CA . VAL A 1 689 ? 11.750 9.653 30.624 1.00 36.66 700 VAL A CA 1
ATOM 5199 C C . VAL A 1 689 ? 12.986 10.574 30.637 1.00 35.43 700 VAL A C 1
ATOM 5200 O O . VAL A 1 689 ? 14.136 10.138 30.824 1.00 39.97 700 VAL A O 1
ATOM 5204 N N . MET A 1 690 ? 12.734 11.850 30.389 1.00 39.76 701 MET A N 1
ATOM 5205 C CA . MET A 1 690 ? 13.814 12.823 30.380 1.00 47.14 701 MET A CA 1
ATOM 5206 C C . MET A 1 690 ? 14.469 12.967 31.775 1.00 45.92 701 MET A C 1
ATOM 5207 O O . MET A 1 690 ? 15.709 12.883 31.885 1.00 45.36 701 MET A O 1
ATOM 5212 N N . GLU A 1 691 ? 13.649 13.106 32.825 1.00 43.33 702 GLU A N 1
ATOM 5213 C CA . GLU A 1 691 ? 14.193 13.418 34.157 1.00 46.89 702 GLU A CA 1
ATOM 5214 C C . GLU A 1 691 ? 14.610 12.157 34.904 1.00 45.77 702 GLU A C 1
ATOM 5215 O O . GLU A 1 691 ? 15.567 12.155 35.676 1.00 45.18 702 GLU A O 1
ATOM 5221 N N . GLU A 1 692 ? 13.887 11.076 34.695 1.00 44.28 703 GLU A N 1
ATOM 5222 C CA . GLU A 1 692 ? 14.209 9.840 35.405 1.00 45.33 703 GLU A CA 1
ATOM 5223 C C . GLU A 1 692 ? 15.094 8.867 34.637 1.00 42.97 703 GLU A C 1
ATOM 5224 O O . GLU A 1 692 ? 15.643 7.947 35.243 1.00 42.17 703 GLU A O 1
ATOM 5230 N N . ILE A 1 693 ? 15.279 9.075 33.327 1.00 40.24 704 ILE A N 1
ATOM 5231 C CA . ILE A 1 693 ? 16.097 8.133 32.553 1.00 37.89 704 ILE A CA 1
ATOM 5232 C C . ILE A 1 693 ? 17.196 8.747 31.686 1.00 36.56 704 ILE A C 1
ATOM 5233 O O . ILE A 1 693 ? 18.365 8.401 31.838 1.00 37.55 704 ILE A O 1
ATOM 5238 N N . ALA A 1 694 ? 16.833 9.596 30.732 1.00 34.48 705 ALA A N 1
ATOM 5239 C CA . ALA A 1 694 ? 17.834 10.180 29.839 1.00 33.34 705 ALA A CA 1
ATOM 5240 C C . ALA A 1 694 ? 18.934 10.936 30.633 1.00 38.77 705 ALA A C 1
ATOM 5241 O O . ALA A 1 694 ? 20.115 10.573 30.584 1.00 35.48 705 ALA A O 1
ATOM 5243 N N . LEU A 1 695 ? 18.520 11.963 31.381 1.00 42.28 706 LEU A N 1
ATOM 5244 C CA . LEU A 1 695 ? 19.445 12.822 32.144 1.00 38.31 706 LEU A CA 1
ATOM 5245 C C . LEU A 1 695 ? 20.287 12.130 33.219 1.00 38.53 706 LEU A C 1
ATOM 5246 O O . LEU A 1 695 ? 21.496 12.264 33.214 1.00 41.72 706 LEU A O 1
ATOM 5251 N N . PRO A 1 696 ? 19.674 11.368 34.140 1.00 37.11 707 PRO A N 1
ATOM 5252 C CA . PRO A 1 696 ? 20.545 10.685 35.087 1.00 39.97 707 PRO A CA 1
ATOM 5253 C C . PRO A 1 696 ? 21.496 9.736 34.419 1.00 41.21 707 PRO A C 1
ATOM 5254 O O . PRO A 1 696 ? 22.522 9.409 35.020 1.00 50.30 707 PRO A O 1
ATOM 5258 N N . SER A 1 697 ? 21.196 9.318 33.190 1.00 41.02 708 SER A N 1
ATOM 5259 C CA . SER A 1 697 ? 22.092 8.366 32.506 1.00 42.64 708 SER A CA 1
ATOM 5260 C C . SER A 1 697 ? 23.447 8.951 32.109 1.00 44.11 708 SER A C 1
ATOM 5261 O O . SER A 1 697 ? 24.418 8.216 31.933 1.00 45.15 708 SER A O 1
ATOM 5264 N N . LEU A 1 698 ? 23.496 10.270 31.913 1.00 44.07 709 LEU A N 1
ATOM 5265 C CA . LEU A 1 698 ? 24.745 10.940 31.605 1.00 47.00 709 LEU A CA 1
ATOM 5266 C C . LEU A 1 698 ? 25.767 10.792 32.760 1.00 45.40 709 LEU A C 1
ATOM 5267 O O . LEU A 1 698 ? 26.973 10.734 32.504 1.00 48.10 709 LEU A O 1
ATOM 5272 N N . ASP A 1 699 ? 25.265 10.656 33.996 1.00 44.39 710 ASP A N 1
ATOM 5273 C CA . ASP A 1 699 ? 26.105 10.478 35.198 1.00 45.58 710 ASP A CA 1
ATOM 5274 C C . ASP A 1 699 ? 26.534 9.050 35.479 1.00 52.33 710 ASP A C 1
ATOM 5275 O O . ASP A 1 699 ? 27.037 8.755 36.587 1.00 46.55 710 ASP A O 1
ATOM 5280 N N . PHE A 1 700 ? 26.354 8.153 34.504 1.00 55.32 711 PHE A N 1
ATOM 5281 C CA . PHE A 1 700 ? 26.752 6.749 34.698 1.00 50.19 711 PHE A CA 1
ATOM 5282 C C . PHE A 1 700 ? 28.209 6.536 34.220 1.00 58.27 711 PHE A C 1
ATOM 5283 O O . PHE A 1 700 ? 28.442 5.989 33.148 1.00 62.33 711 PHE A O 1
ATOM 5291 N N . TYR A 1 701 ? 29.174 6.972 35.040 1.00 55.25 712 TYR A N 1
ATOM 5292 C CA . TYR A 1 701 ? 30.599 7.027 34.684 1.00 52.67 712 TYR A CA 1
ATOM 5293 C C . TYR A 1 701 ? 31.223 5.622 34.490 1.00 53.98 712 TYR A C 1
ATOM 5294 O O . TYR A 1 701 ? 32.242 5.487 33.814 1.00 57.55 712 TYR A O 1
ATOM 5303 N N . LEU A 1 702 ? 30.587 4.591 35.041 1.00 48.40 713 LEU A N 1
ATOM 5304 C CA . LEU A 1 702 ? 31.057 3.196 34.861 1.00 56.32 713 LEU A CA 1
ATOM 5305 C C . LEU A 1 702 ? 30.581 2.378 33.615 1.00 60.20 713 LEU A C 1
ATOM 5306 O O . LEU A 1 702 ? 30.950 1.205 33.460 1.00 54.21 713 LEU A O 1
ATOM 5311 N N . HIS A 1 703 ? 29.761 2.979 32.745 1.00 56.45 714 HIS A N 1
ATOM 5312 C CA . HIS A 1 703 ? 29.225 2.246 31.601 1.00 51.79 714 HIS A CA 1
ATOM 5313 C C . HIS A 1 703 ? 28.904 3.245 30.502 1.00 47.24 714 HIS A C 1
ATOM 5314 O O . HIS A 1 703 ? 27.969 4.032 30.623 1.00 42.68 714 HIS A O 1
ATOM 5321 N N . ASP A 1 704 ? 29.648 3.221 29.416 1.00 44.39 715 ASP A N 1
ATOM 5322 C CA . ASP A 1 704 ? 29.490 4.295 28.459 1.00 50.05 715 ASP A CA 1
ATOM 5323 C C . ASP A 1 704 ? 28.274 4.146 27.550 1.00 50.08 715 ASP A C 1
ATOM 5324 O O . ASP A 1 704 ? 27.751 5.147 27.038 1.00 54.76 715 ASP A O 1
ATOM 5329 N N . GLY A 1 705 ? 27.808 2.914 27.386 1.00 47.04 716 GLY A N 1
ATOM 5330 C CA . GLY A 1 705 ? 26.587 2.634 26.626 1.00 47.08 716 GLY A CA 1
ATOM 5331 C C . GLY A 1 705 ? 25.436 3.385 27.236 1.00 38.60 716 GLY A C 1
ATOM 5332 O O . GLY A 1 705 ? 24.726 4.059 26.536 1.00 41.34 716 GLY A O 1
ATOM 5333 N N . VAL A 1 706 ? 25.285 3.307 28.554 1.00 35.66 717 VAL A N 1
ATOM 5334 C CA . VAL A 1 706 ? 24.244 4.096 29.197 1.00 38.16 717 VAL A CA 1
ATOM 5335 C C . VAL A 1 706 ? 24.325 5.588 28.858 1.00 41.77 717 VAL A C 1
ATOM 5336 O O . VAL A 1 706 ? 23.328 6.203 28.486 1.00 42.95 717 VAL A O 1
ATOM 5340 N N . ARG A 1 707 ? 25.526 6.142 28.937 1.00 40.71 718 ARG A N 1
ATOM 5341 C CA . ARG A 1 707 ? 25.756 7.567 28.736 1.00 43.22 718 ARG A CA 1
ATOM 5342 C C . ARG A 1 707 ? 25.393 7.895 27.315 1.00 40.84 718 ARG A C 1
ATOM 5343 O O . ARG A 1 707 ? 24.751 8.894 27.055 1.00 44.57 718 ARG A O 1
ATOM 5351 N N . ALA A 1 708 ? 25.800 7.064 26.374 1.00 37.88 719 ALA A N 1
ATOM 5352 C CA . ALA A 1 708 ? 25.456 7.354 25.008 1.00 41.17 719 ALA A CA 1
ATOM 5353 C C . ALA A 1 708 ? 23.916 7.211 24.810 1.00 39.52 719 ALA A C 1
ATOM 5354 O O . ALA A 1 708 ? 23.299 8.014 24.150 1.00 41.64 719 ALA A O 1
ATOM 5356 N N . ALA A 1 709 ? 23.291 6.219 25.435 1.00 37.47 720 ALA A N 1
ATOM 5357 C CA . ALA A 1 709 ? 21.925 5.966 25.149 1.00 38.44 720 ALA A CA 1
ATOM 5358 C C . ALA A 1 709 ? 21.079 7.089 25.766 1.00 39.37 720 ALA A C 1
ATOM 5359 O O . ALA A 1 709 ? 20.092 7.531 25.185 1.00 36.32 720 ALA A O 1
ATOM 5361 N N . GLY A 1 710 ? 21.509 7.581 26.926 1.00 38.89 721 GLY A N 1
ATOM 5362 C CA . GLY A 1 710 ? 20.946 8.786 27.488 1.00 33.88 721 GLY A CA 1
ATOM 5363 C C . GLY A 1 710 ? 21.037 9.963 26.530 1.00 38.39 721 GLY A C 1
ATOM 5364 O O . GLY A 1 710 ? 20.063 10.668 26.325 1.00 40.13 721 GLY A O 1
ATOM 5365 N N . ALA A 1 711 ? 22.191 10.160 25.906 1.00 37.92 722 ALA A N 1
ATOM 5366 C CA . ALA A 1 711 ? 22.372 11.301 25.019 1.00 37.52 722 ALA A CA 1
ATOM 5367 C C . ALA A 1 711 ? 21.451 11.223 23.822 1.00 38.24 722 ALA A C 1
ATOM 5368 O O . ALA A 1 711 ? 20.805 12.214 23.464 1.00 42.44 722 ALA A O 1
ATOM 5370 N N . THR A 1 712 ? 21.391 10.073 23.173 1.00 37.28 723 THR A N 1
ATOM 5371 C CA . THR A 1 712 ? 20.539 10.018 21.962 1.00 38.44 723 THR A CA 1
ATOM 5372 C C . THR A 1 712 ? 19.051 10.152 22.261 1.00 36.87 723 THR A C 1
ATOM 5373 O O . THR A 1 712 ? 18.290 10.604 21.389 1.00 37.79 723 THR A O 1
ATOM 5377 N N . LEU A 1 713 ? 18.626 9.760 23.464 1.00 33.27 724 LEU A N 1
ATOM 5378 C CA . LEU A 1 713 ? 17.227 9.926 23.839 1.00 34.73 724 LEU A CA 1
ATOM 5379 C C . LEU A 1 713 ? 16.822 11.408 23.846 1.00 36.44 724 LEU A C 1
ATOM 5380 O O . LEU A 1 713 ? 15.720 11.742 23.413 1.00 35.18 724 LEU A O 1
ATOM 5385 N N . ILE A 1 714 ? 17.723 12.291 24.277 1.00 35.00 725 ILE A N 1
ATOM 5386 C CA . ILE A 1 714 ? 17.396 13.741 24.473 1.00 38.19 725 ILE A CA 1
ATOM 5387 C C . ILE A 1 714 ? 16.665 14.431 23.316 1.00 34.43 725 ILE A C 1
ATOM 5388 O O . ILE A 1 714 ? 15.522 14.775 23.482 1.00 39.35 725 ILE A O 1
ATOM 5393 N N . PRO A 1 715 ? 17.282 14.566 22.132 1.00 36.20 726 PRO A N 1
ATOM 5394 C CA . PRO A 1 715 ? 16.581 15.299 21.052 1.00 38.77 726 PRO A CA 1
ATOM 5395 C C . PRO A 1 715 ? 15.280 14.679 20.628 1.00 44.26 726 PRO A C 1
ATOM 5396 O O . PRO A 1 715 ? 14.350 15.406 20.235 1.00 47.05 726 PRO A O 1
ATOM 5400 N N . ILE A 1 716 ? 15.211 13.340 20.718 1.00 40.23 727 ILE A N 1
ATOM 5401 C CA . ILE A 1 716 ? 14.008 12.624 20.342 1.00 37.24 727 ILE A CA 1
ATOM 5402 C C . ILE A 1 716 ? 12.843 12.889 21.296 1.00 34.98 727 ILE A C 1
ATOM 5403 O O . ILE A 1 716 ? 11.695 13.111 20.850 1.00 35.17 727 ILE A O 1
ATOM 5408 N N . LEU A 1 717 ? 13.142 12.870 22.605 1.00 38.67 728 LEU A N 1
ATOM 5409 C CA . LEU A 1 717 ? 12.171 13.272 23.618 1.00 39.35 728 LEU A CA 1
ATOM 5410 C C . LEU A 1 717 ? 11.633 14.701 23.338 1.00 38.31 728 LEU A C 1
ATOM 5411 O O . LEU A 1 717 ? 10.418 14.885 23.180 1.00 37.01 728 LEU A O 1
ATOM 5416 N N . LEU A 1 718 ? 12.521 15.682 23.245 1.00 42.91 729 LEU A N 1
ATOM 5417 C CA . LEU A 1 718 ? 12.099 17.059 22.957 1.00 41.04 729 LEU A CA 1
ATOM 5418 C C . LEU A 1 718 ? 11.188 17.087 21.723 1.00 39.94 729 LEU A C 1
ATOM 5419 O O . LEU A 1 718 ? 10.059 17.566 21.781 1.00 39.00 729 LEU A O 1
ATOM 5424 N N . SER A 1 719 ? 11.641 16.494 20.632 1.00 39.25 730 SER A N 1
ATOM 5425 C CA . SER A 1 719 ? 10.850 16.522 19.422 1.00 42.06 730 SER A CA 1
ATOM 5426 C C . SER A 1 719 ? 9.438 15.910 19.579 1.00 47.17 730 SER A C 1
ATOM 5427 O O . SER A 1 719 ? 8.525 16.300 18.856 1.00 55.78 730 SER A O 1
ATOM 5430 N N . CYS A 1 720 ? 9.245 14.968 20.507 1.00 35.15 731 CYS A N 1
ATOM 5431 C CA . CYS A 1 720 ? 7.926 14.447 20.768 1.00 38.10 731 CYS A CA 1
ATOM 5432 C C . CYS A 1 720 ? 7.051 15.463 21.480 1.00 44.94 731 CYS A C 1
ATOM 5433 O O . CYS A 1 720 ? 5.864 15.585 21.175 1.00 45.25 731 CYS A O 1
ATOM 5436 N N . LEU A 1 721 ? 7.604 16.144 22.483 1.00 47.35 732 LEU A N 1
ATOM 5437 C CA . LEU A 1 721 ? 6.829 17.111 23.202 1.00 50.79 732 LEU A CA 1
ATOM 5438 C C . LEU A 1 721 ? 6.480 18.261 22.239 1.00 54.97 732 LEU A C 1
ATOM 5439 O O . LEU A 1 721 ? 5.315 18.592 22.111 1.00 56.33 732 LEU A O 1
ATOM 5444 N N . LEU A 1 722 ? 7.464 18.765 21.498 1.00 48.55 733 LEU A N 1
ATOM 5445 C CA . LEU A 1 722 ? 7.240 19.790 20.474 1.00 55.63 733 LEU A CA 1
ATOM 5446 C C . LEU A 1 722 ? 6.011 19.484 19.602 1.00 52.61 733 LEU A C 1
ATOM 5447 O O . LEU A 1 722 ? 5.103 20.306 19.466 1.00 54.72 733 LEU A O 1
ATOM 5452 N N . ALA A 1 723 ? 5.994 18.310 18.986 1.00 52.21 734 ALA A N 1
ATOM 5453 C CA . ALA A 1 723 ? 4.898 17.934 18.068 1.00 44.40 734 ALA A CA 1
ATOM 5454 C C . ALA A 1 723 ? 3.532 17.856 18.766 1.00 45.38 734 ALA A C 1
ATOM 5455 O O . ALA A 1 723 ? 2.510 18.083 18.132 1.00 54.45 734 ALA A O 1
ATOM 5457 N N . ALA A 1 724 ? 3.503 17.577 20.065 1.00 43.98 735 ALA A N 1
ATOM 5458 C CA . ALA A 1 724 ? 2.239 17.567 20.810 1.00 46.20 735 ALA A CA 1
ATOM 5459 C C . ALA A 1 724 ? 1.862 18.961 21.335 1.00 53.57 735 ALA A C 1
ATOM 5460 O O . ALA A 1 724 ? 0.806 19.122 21.931 1.00 56.07 735 ALA A O 1
ATOM 5462 N N . GLU A 1 730 ? 6.282 25.544 27.858 1.00 65.82 741 GLU A N 1
ATOM 5463 C CA . GLU A 1 730 ? 7.031 25.873 29.086 1.00 73.88 741 GLU A CA 1
ATOM 5464 C C . GLU A 1 730 ? 7.934 24.713 29.534 1.00 69.96 741 GLU A C 1
ATOM 5465 O O . GLU A 1 730 ? 9.157 24.782 29.432 1.00 73.55 741 GLU A O 1
ATOM 5467 N N . GLU A 1 731 ? 7.325 23.634 30.003 1.00 62.80 742 GLU A N 1
ATOM 5468 C CA . GLU A 1 731 ? 8.006 22.369 30.129 1.00 64.74 742 GLU A CA 1
ATOM 5469 C C . GLU A 1 731 ? 9.067 22.124 29.031 1.00 61.69 742 GLU A C 1
ATOM 5470 O O . GLU A 1 731 ? 10.217 21.826 29.338 1.00 64.73 742 GLU A O 1
ATOM 5476 N N . LEU A 1 732 ? 8.690 22.233 27.758 1.00 57.55 743 LEU A N 1
ATOM 5477 C CA . LEU A 1 732 ? 9.625 21.916 26.692 1.00 53.22 743 LEU A CA 1
ATOM 5478 C C . LEU A 1 732 ? 10.897 22.724 26.884 1.00 60.15 743 LEU A C 1
ATOM 5479 O O . LEU A 1 732 ? 12.014 22.214 26.735 1.00 64.18 743 LEU A O 1
ATOM 5484 N N . VAL A 1 733 ? 10.695 23.996 27.226 1.00 62.22 744 VAL A N 1
ATOM 5485 C CA . VAL A 1 733 ? 11.766 24.964 27.358 1.00 54.68 744 VAL A CA 1
ATOM 5486 C C . VAL A 1 733 ? 12.612 24.680 28.592 1.00 42.06 744 VAL A C 1
ATOM 5487 O O . VAL A 1 733 ? 13.836 24.702 28.547 1.00 44.54 744 VAL A O 1
ATOM 5491 N N . LEU A 1 734 ? 11.943 24.352 29.678 1.00 43.99 745 LEU A N 1
ATOM 5492 C CA . LEU A 1 734 ? 12.635 23.925 30.900 1.00 48.94 745 LEU A CA 1
ATOM 5493 C C . LEU A 1 734 ? 13.480 22.672 30.666 1.00 48.88 745 LEU A C 1
ATOM 5494 O O . LEU A 1 734 ? 14.697 22.712 30.834 1.00 53.15 745 LEU A O 1
ATOM 5499 N N . LEU A 1 735 ? 12.833 21.578 30.243 1.00 47.75 746 LEU A N 1
ATOM 5500 C CA . LEU A 1 735 ? 13.558 20.329 29.919 1.00 47.50 746 LEU A CA 1
ATOM 5501 C C . LEU A 1 735 ? 14.716 20.594 28.943 1.00 42.62 746 LEU A C 1
ATOM 5502 O O . LEU A 1 735 ? 15.837 20.114 29.153 1.00 43.66 746 LEU A O 1
ATOM 5507 N N . TRP A 1 736 ? 14.484 21.408 27.912 1.00 41.99 747 TRP A N 1
ATOM 5508 C CA . TRP A 1 736 ? 15.586 21.664 26.955 1.00 44.28 747 TRP A CA 1
ATOM 5509 C C . TRP A 1 736 ? 16.728 22.383 27.633 1.00 51.73 747 TRP A C 1
ATOM 5510 O O . TRP A 1 736 ? 17.886 22.080 27.353 1.00 54.57 747 TRP A O 1
ATOM 5521 N N . HIS A 1 737 ? 16.400 23.315 28.539 1.00 54.14 748 HIS A N 1
ATOM 5522 C CA . HIS A 1 737 ? 17.441 24.031 29.263 1.00 57.90 748 HIS A CA 1
ATOM 5523 C C . HIS A 1 737 ? 18.232 23.051 30.140 1.00 52.35 748 HIS A C 1
ATOM 5524 O O . HIS A 1 737 ? 19.457 23.043 30.100 1.00 58.83 748 HIS A O 1
ATOM 5531 N N . LYS A 1 738 ? 17.521 22.201 30.876 1.00 49.59 749 LYS A N 1
ATOM 5532 C CA . LYS A 1 738 ? 18.146 21.174 31.702 1.00 44.71 749 LYS A CA 1
ATOM 5533 C C . LYS A 1 738 ? 19.000 20.211 30.889 1.00 48.08 749 LYS A C 1
ATOM 5534 O O . LYS A 1 738 ? 20.141 19.867 31.276 1.00 46.81 749 LYS A O 1
ATOM 5540 N N . ALA A 1 739 ? 18.449 19.771 29.763 1.00 42.66 750 ALA A N 1
ATOM 5541 C CA . ALA A 1 739 ? 19.119 18.727 28.992 1.00 41.65 750 ALA A CA 1
ATOM 5542 C C . ALA A 1 739 ? 20.337 19.286 28.304 1.00 39.77 750 ALA A C 1
ATOM 5543 O O . ALA A 1 739 ? 21.397 18.721 28.410 1.00 43.00 750 ALA A O 1
ATOM 5545 N N . SER A 1 740 ? 20.212 20.436 27.639 1.00 49.60 751 SER A N 1
ATOM 5546 C CA . SER A 1 740 ? 21.367 21.093 26.967 1.00 49.82 751 SER A CA 1
ATOM 5547 C C . SER A 1 740 ? 22.476 21.362 27.979 1.00 51.95 751 SER A C 1
ATOM 5548 O O . SER A 1 740 ? 23.651 21.218 27.631 1.00 45.32 751 SER A O 1
ATOM 5551 N N . SER A 1 741 ? 22.098 21.728 29.225 1.00 49.04 752 SER A N 1
ATOM 5552 C CA . SER A 1 741 ? 23.114 22.097 30.238 1.00 52.25 752 SER A CA 1
ATOM 5553 C C . SER A 1 741 ? 23.912 20.924 30.760 1.00 51.77 752 SER A C 1
ATOM 5554 O O . SER A 1 741 ? 25.118 21.039 31.008 1.00 48.60 752 SER A O 1
ATOM 5557 N N . LYS A 1 742 ? 23.259 19.775 30.907 1.00 56.18 753 LYS A N 1
ATOM 5558 C CA . LYS A 1 742 ? 23.978 18.533 31.257 1.00 50.01 753 LYS A CA 1
ATOM 5559 C C . LYS A 1 742 ? 24.795 18.000 30.065 1.00 48.05 753 LYS A C 1
ATOM 5560 O O . LYS A 1 742 ? 25.896 17.501 30.208 1.00 51.63 753 LYS A O 1
ATOM 5566 N N . LEU A 1 743 ? 24.278 18.171 28.864 1.00 51.69 754 LEU A N 1
ATOM 5567 C CA . LEU A 1 743 ? 25.069 17.865 27.688 1.00 52.15 754 LEU A CA 1
ATOM 5568 C C . LEU A 1 743 ? 26.380 18.705 27.659 1.00 55.48 754 LEU A C 1
ATOM 5569 O O . LEU A 1 743 ? 27.509 18.143 27.638 1.00 47.94 754 LEU A O 1
ATOM 5574 N N . ILE A 1 744 ? 26.214 20.038 27.692 1.00 50.43 755 ILE A N 1
ATOM 5575 C CA . ILE A 1 744 ? 27.333 20.962 27.808 1.00 50.13 755 ILE A CA 1
ATOM 5576 C C . ILE A 1 744 ? 28.350 20.608 28.909 1.00 48.72 755 ILE A C 1
ATOM 5577 O O . ILE A 1 744 ? 29.525 20.381 28.633 1.00 48.95 755 ILE A O 1
ATOM 5582 N N . GLY A 1 745 ? 27.868 20.530 30.132 1.00 50.75 756 GLY A N 1
ATOM 5583 C CA . GLY A 1 745 ? 28.663 20.046 31.252 1.00 55.59 756 GLY A CA 1
ATOM 5584 C C . GLY A 1 745 ? 29.400 18.739 31.022 1.00 57.97 756 GLY A C 1
ATOM 5585 O O . GLY A 1 745 ? 30.483 18.549 31.558 1.00 58.00 756 GLY A O 1
ATOM 5586 N N . GLY A 1 746 ? 28.826 17.829 30.236 1.00 58.47 757 GLY A N 1
ATOM 5587 C CA . GLY A 1 746 ? 29.477 16.532 29.984 1.00 53.52 757 GLY A CA 1
ATOM 5588 C C . GLY A 1 746 ? 30.761 16.672 29.192 1.00 52.32 757 GLY A C 1
ATOM 5589 O O . GLY A 1 746 ? 31.643 15.822 29.280 1.00 50.70 757 GLY A O 1
ATOM 5590 N N . LEU A 1 747 ? 30.856 17.750 28.411 1.00 58.37 758 LEU A N 1
ATOM 5591 C CA . LEU A 1 747 ? 31.981 17.996 27.478 1.00 63.72 758 LEU A CA 1
ATOM 5592 C C . LEU A 1 747 ? 33.318 18.228 28.168 1.00 64.65 758 LEU A C 1
ATOM 5593 O O . LEU A 1 747 ? 34.365 17.951 27.590 1.00 68.15 758 LEU A O 1
ATOM 5598 N N . MET A 1 748 ? 33.277 18.757 29.391 1.00 78.30 759 MET A N 1
ATOM 5599 C CA . MET A 1 748 ? 34.500 19.012 30.153 1.00 81.39 759 MET A CA 1
ATOM 5600 C C . MET A 1 748 ? 34.898 17.874 31.082 1.00 76.65 759 MET A C 1
ATOM 5601 O O . MET A 1 748 ? 35.976 17.893 31.664 1.00 84.21 759 MET A O 1
ATOM 5606 N N . SER A 1 749 ? 34.031 16.881 31.214 1.00 72.15 760 SER A N 1
ATOM 5607 C CA . SER A 1 749 ? 34.211 15.835 32.230 1.00 70.18 760 SER A CA 1
ATOM 5608 C C . SER A 1 749 ? 34.289 14.447 31.604 1.00 65.21 760 SER A C 1
ATOM 5609 O O . SER A 1 749 ? 35.041 13.584 32.041 1.00 70.44 760 SER A O 1
ATOM 5612 N N . GLU A 1 750 ? 33.504 14.253 30.560 1.00 56.25 761 GLU A N 1
ATOM 5613 C CA . GLU A 1 750 ? 33.495 13.024 29.852 1.00 54.58 761 GLU A CA 1
ATOM 5614 C C . GLU A 1 750 ? 34.932 12.634 29.422 1.00 54.66 761 GLU A C 1
ATOM 5615 O O . GLU A 1 750 ? 35.543 13.338 28.620 1.00 49.04 761 GLU A O 1
ATOM 5621 N N . PRO A 1 751 ? 35.443 11.491 29.924 1.00 57.54 762 PRO A N 1
ATOM 5622 C CA . PRO A 1 751 ? 36.790 10.976 29.530 1.00 55.83 762 PRO A CA 1
ATOM 5623 C C . PRO A 1 751 ? 36.884 10.262 28.168 1.00 61.80 762 PRO A C 1
ATOM 5624 O O . PRO A 1 751 ? 37.925 10.280 27.540 1.00 65.04 762 PRO A O 1
ATOM 5628 N N . MET A 1 752 ? 35.823 9.601 27.734 1.00 61.38 763 MET A N 1
ATOM 5629 C CA . MET A 1 752 ? 35.867 8.832 26.490 1.00 64.17 763 MET A CA 1
ATOM 5630 C C . MET A 1 752 ? 35.549 9.721 25.282 1.00 73.10 763 MET A C 1
ATOM 5631 O O . MET A 1 752 ? 34.459 10.286 25.208 1.00 69.08 763 MET A O 1
ATOM 5636 N N . PRO A 1 753 ? 36.494 9.860 24.336 1.00 67.33 764 PRO A N 1
ATOM 5637 C CA . PRO A 1 753 ? 36.265 10.641 23.119 1.00 68.47 764 PRO A CA 1
ATOM 5638 C C . PRO A 1 753 ? 35.039 10.192 22.351 1.00 66.88 764 PRO A C 1
ATOM 5639 O O . PRO A 1 753 ? 34.338 11.036 21.784 1.00 70.35 764 PRO A O 1
ATOM 5643 N N . GLU A 1 754 ? 34.795 8.886 22.293 1.00 62.97 765 GLU A N 1
ATOM 5644 C CA . GLU A 1 754 ? 33.612 8.404 21.551 1.00 66.50 765 GLU A CA 1
ATOM 5645 C C . GLU A 1 754 ? 32.294 8.927 22.175 1.00 62.82 765 GLU A C 1
ATOM 5646 O O . GLU A 1 754 ? 31.402 9.307 21.447 1.00 63.11 765 GLU A O 1
ATOM 5648 N N . ILE A 1 755 ? 32.204 8.998 23.501 1.00 55.82 766 ILE A N 1
ATOM 5649 C CA . ILE A 1 755 ? 31.051 9.596 24.170 1.00 54.89 766 ILE A CA 1
ATOM 5650 C C . ILE A 1 755 ? 30.915 11.132 23.939 1.00 59.93 766 ILE A C 1
ATOM 5651 O O . ILE A 1 755 ? 29.853 11.621 23.519 1.00 63.99 766 ILE A O 1
ATOM 5656 N N . THR A 1 756 ? 31.992 11.874 24.180 1.00 52.60 767 THR A N 1
ATOM 5657 C CA . THR A 1 756 ? 32.080 13.287 23.818 1.00 56.48 767 THR A CA 1
ATOM 5658 C C . THR A 1 756 ? 31.395 13.582 22.476 1.00 54.80 767 THR A C 1
ATOM 5659 O O . THR A 1 756 ? 30.641 14.563 22.349 1.00 52.28 767 THR A O 1
ATOM 5663 N N . GLN A 1 757 ? 31.640 12.712 21.500 1.00 47.59 768 GLN A N 1
ATOM 5664 C CA . GLN A 1 757 ? 31.095 12.855 20.170 1.00 44.97 768 GLN A CA 1
ATOM 5665 C C . GLN A 1 757 ? 29.578 12.780 20.209 1.00 44.37 768 GLN A C 1
ATOM 5666 O O . GLN A 1 757 ? 28.870 13.540 19.511 1.00 48.48 768 GLN A O 1
ATOM 5672 N N . VAL A 1 758 ? 29.062 11.879 21.029 1.00 41.46 769 VAL A N 1
ATOM 5673 C CA . VAL A 1 758 ? 27.623 11.628 21.021 1.00 43.51 769 VAL A CA 1
ATOM 5674 C C . VAL A 1 758 ? 26.925 12.880 21.579 1.00 44.66 769 VAL A C 1
ATOM 5675 O O . VAL A 1 758 ? 25.878 13.314 21.042 1.00 46.42 769 VAL A O 1
ATOM 5679 N N . TYR A 1 759 ? 27.536 13.484 22.611 1.00 43.44 770 TYR A N 1
ATOM 5680 C CA . TYR A 1 759 ? 27.047 14.740 23.221 1.00 43.13 770 TYR A CA 1
ATOM 5681 C C . TYR A 1 759 ? 26.995 15.905 22.222 1.00 41.35 770 TYR A C 1
ATOM 5682 O O . TYR A 1 759 ? 25.970 16.561 22.125 1.00 45.76 770 TYR A O 1
ATOM 5691 N N . HIS A 1 760 ? 28.058 16.109 21.449 1.00 38.02 771 HIS A N 1
ATOM 5692 C CA . HIS A 1 760 ? 28.031 17.128 20.400 1.00 45.98 771 HIS A CA 1
ATOM 5693 C C . HIS A 1 760 ? 26.921 16.852 19.433 1.00 44.10 771 HIS A C 1
ATOM 5694 O O . HIS A 1 760 ? 26.100 17.716 19.140 1.00 53.53 771 HIS A O 1
ATOM 5701 N N . ASN A 1 761 ? 26.886 15.634 18.933 1.00 43.23 772 ASN A N 1
ATOM 5702 C CA . ASN A 1 761 ? 25.798 15.235 18.009 1.00 40.42 772 ASN A CA 1
ATOM 5703 C C . ASN A 1 761 ? 24.444 15.436 18.671 1.00 37.69 772 ASN A C 1
ATOM 5704 O O . ASN A 1 761 ? 23.478 15.952 18.090 1.00 39.68 772 ASN A O 1
ATOM 5709 N N . SER A 1 762 ? 24.376 15.071 19.936 1.00 34.34 773 SER A N 1
ATOM 5710 C CA . SER A 1 762 ? 23.136 15.240 20.642 1.00 37.34 773 SER A CA 1
ATOM 5711 C C . SER A 1 762 ? 22.719 16.736 20.770 1.00 41.47 773 SER A C 1
ATOM 5712 O O . SER A 1 762 ? 21.543 17.085 20.559 1.00 41.59 773 SER A O 1
ATOM 5715 N N . LEU A 1 763 ? 23.692 17.612 21.038 1.00 40.20 774 LEU A N 1
ATOM 5716 C CA . LEU A 1 763 ? 23.458 19.087 21.002 1.00 44.43 774 LEU A CA 1
ATOM 5717 C C . LEU A 1 763 ? 22.988 19.558 19.670 1.00 36.23 774 LEU A C 1
ATOM 5718 O O . LEU A 1 763 ? 21.991 20.267 19.563 1.00 42.09 774 LEU A O 1
ATOM 5723 N N . VAL A 1 764 ? 23.679 19.137 18.646 1.00 35.68 775 VAL A N 1
ATOM 5724 C CA . VAL A 1 764 ? 23.296 19.507 17.308 1.00 39.43 775 VAL A CA 1
ATOM 5725 C C . VAL A 1 764 ? 21.843 19.129 17.075 1.00 44.71 775 VAL A C 1
ATOM 5726 O O . VAL A 1 764 ? 21.089 19.944 16.550 1.00 49.20 775 VAL A O 1
ATOM 5730 N N . ASN A 1 765 ? 21.442 17.897 17.451 1.00 40.04 776 ASN A N 1
ATOM 5731 C CA . ASN A 1 765 ? 20.074 17.436 17.159 1.00 38.18 776 ASN A CA 1
ATOM 5732 C C . ASN A 1 765 ? 19.093 18.116 18.013 1.00 34.66 776 ASN A C 1
ATOM 5733 O O . ASN A 1 765 ? 18.005 18.394 17.543 1.00 35.07 776 ASN A O 1
ATOM 5738 N N . GLY A 1 766 ? 19.462 18.347 19.276 1.00 33.17 777 GLY A N 1
ATOM 5739 C CA . GLY A 1 766 ? 18.654 19.201 20.195 1.00 38.21 777 GLY A CA 1
ATOM 5740 C C . GLY A 1 766 ? 18.427 20.601 19.589 1.00 45.02 777 GLY A C 1
ATOM 5741 O O . GLY A 1 766 ? 17.281 21.031 19.398 1.00 44.39 777 GLY A O 1
ATOM 5742 N N . ILE A 1 767 ? 19.516 21.286 19.216 1.00 47.48 778 ILE A N 1
ATOM 5743 C CA . ILE A 1 767 ? 19.406 22.610 18.567 1.00 46.92 778 ILE A CA 1
ATOM 5744 C C . ILE A 1 767 ? 18.499 22.593 17.340 1.00 48.80 778 ILE A C 1
ATOM 5745 O O . ILE A 1 767 ? 17.673 23.490 17.163 1.00 50.05 778 ILE A O 1
ATOM 5750 N N . LYS A 1 768 ? 18.687 21.602 16.478 1.00 45.12 779 LYS A N 1
ATOM 5751 C CA . LYS A 1 768 ? 17.875 21.437 15.288 1.00 48.87 779 LYS A CA 1
ATOM 5752 C C . LYS A 1 768 ? 16.353 21.323 15.641 1.00 52.12 779 LYS A C 1
ATOM 5753 O O . LYS A 1 768 ? 15.506 21.842 14.937 1.00 48.88 779 LYS A O 1
ATOM 5759 N N . VAL A 1 769 ? 16.029 20.693 16.765 1.00 52.04 780 VAL A N 1
ATOM 5760 C CA . VAL A 1 769 ? 14.655 20.520 17.170 1.00 52.41 780 VAL A CA 1
ATOM 5761 C C . VAL A 1 769 ? 14.099 21.780 17.745 1.00 51.36 780 VAL A C 1
ATOM 5762 O O . VAL A 1 769 ? 13.027 22.190 17.331 1.00 58.72 780 VAL A O 1
ATOM 5766 N N . MET A 1 770 ? 14.810 22.357 18.711 1.00 54.28 781 MET A N 1
ATOM 5767 C CA . MET A 1 770 ? 14.383 23.550 19.465 1.00 56.33 781 MET A CA 1
ATOM 5768 C C . MET A 1 770 ? 14.408 24.883 18.674 1.00 60.73 781 MET A C 1
ATOM 5769 O O . MET A 1 770 ? 13.772 25.827 19.086 1.00 61.68 781 MET A O 1
ATOM 5774 N N . GLY A 1 771 ? 15.190 24.968 17.589 1.00 60.36 782 GLY A N 1
ATOM 5775 C CA . GLY A 1 771 ? 15.175 26.106 16.645 1.00 71.04 782 GLY A CA 1
ATOM 5776 C C . GLY A 1 771 ? 16.081 27.323 16.851 1.00 73.36 782 GLY A C 1
ATOM 5777 O O . GLY A 1 771 ? 17.285 27.197 17.077 1.00 76.99 782 GLY A O 1
ATOM 5778 N N . ASP A 1 772 ? 15.477 28.509 16.752 1.00 78.46 783 ASP A N 1
ATOM 5779 C CA . ASP A 1 772 ? 16.150 29.816 16.891 1.00 74.37 783 ASP A CA 1
ATOM 5780 C C . ASP A 1 772 ? 16.415 30.265 18.325 1.00 66.55 783 ASP A C 1
ATOM 5781 O O . ASP A 1 772 ? 15.506 30.310 19.161 1.00 67.76 783 ASP A O 1
ATOM 5786 N N . ASN A 1 773 ? 17.657 30.637 18.597 1.00 63.13 784 ASN A N 1
ATOM 5787 C CA . ASN A 1 773 ? 18.030 31.173 19.910 1.00 61.86 784 ASN A CA 1
ATOM 5788 C C . ASN A 1 773 ? 17.694 30.306 21.115 1.00 59.87 784 ASN A C 1
ATOM 5789 O O . ASN A 1 773 ? 17.261 30.792 22.154 1.00 60.94 784 ASN A O 1
ATOM 5794 N N . CYS A 1 774 ? 17.953 29.015 20.969 1.00 56.39 785 CYS A N 1
ATOM 5795 C CA . CYS A 1 774 ? 17.618 28.028 21.972 1.00 48.45 785 CYS A CA 1
ATOM 5796 C C . CYS A 1 774 ? 18.669 27.980 23.049 1.00 50.42 785 CYS A C 1
ATOM 5797 O O . CYS A 1 774 ? 18.515 27.260 24.032 1.00 55.40 785 CYS A O 1
ATOM 5800 N N . LEU A 1 775 ? 19.727 28.773 22.903 1.00 51.64 786 LEU A N 1
ATOM 5801 C CA . LEU A 1 775 ? 20.784 28.775 23.923 1.00 57.27 786 LEU A CA 1
ATOM 5802 C C . LEU A 1 775 ? 20.897 30.116 24.627 1.00 61.73 786 LEU A C 1
ATOM 5803 O O . LEU A 1 775 ? 20.539 31.133 24.051 1.00 72.39 786 LEU A O 1
ATOM 5808 N N . SER A 1 776 ? 21.357 30.115 25.879 1.00 64.59 787 SER A N 1
ATOM 5809 C CA . SER A 1 776 ? 21.570 31.366 26.607 1.00 59.68 787 SER A CA 1
ATOM 5810 C C . SER A 1 776 ? 23.050 31.711 26.625 1.00 59.85 787 SER A C 1
ATOM 5811 O O . SER A 1 776 ? 23.878 30.899 26.193 1.00 60.89 787 SER A O 1
ATOM 5814 N N . GLU A 1 777 ? 23.390 32.906 27.114 1.00 58.56 788 GLU A N 1
ATOM 5815 C CA . GLU A 1 777 ? 24.778 33.398 27.017 1.00 61.20 788 GLU A CA 1
ATOM 5816 C C . GLU A 1 777 ? 25.765 32.570 27.835 1.00 58.44 788 GLU A C 1
ATOM 5817 O O . GLU A 1 777 ? 26.874 32.289 27.385 1.00 65.15 788 GLU A O 1
ATOM 5823 N N . ASP A 1 778 ? 25.366 32.181 29.036 1.00 60.32 789 ASP A N 1
ATOM 5824 C CA . ASP A 1 778 ? 26.230 31.387 29.890 1.00 66.04 789 ASP A CA 1
ATOM 5825 C C . ASP A 1 778 ? 26.445 30.023 29.268 1.00 70.65 789 ASP A C 1
ATOM 5826 O O . ASP A 1 778 ? 27.560 29.509 29.327 1.00 79.43 789 ASP A O 1
ATOM 5831 N N . GLN A 1 779 ? 25.383 29.442 28.688 1.00 66.52 790 GLN A N 1
ATOM 5832 C CA . GLN A 1 779 ? 25.472 28.149 27.990 1.00 66.72 790 GLN A CA 1
ATOM 5833 C C . GLN A 1 779 ? 26.477 28.235 26.834 1.00 66.31 790 GLN A C 1
ATOM 5834 O O . GLN A 1 779 ? 27.336 27.351 26.712 1.00 56.43 790 GLN A O 1
ATOM 5840 N N . LEU A 1 780 ? 26.361 29.301 26.019 1.00 59.49 791 LEU A N 1
ATOM 5841 C CA . LEU A 1 780 ? 27.303 29.599 24.927 1.00 66.47 791 LEU A CA 1
ATOM 5842 C C . LEU A 1 780 ? 28.758 29.718 25.383 1.00 65.10 791 LEU A C 1
ATOM 5843 O O . LEU A 1 780 ? 29.694 29.291 24.680 1.00 63.50 791 LEU A O 1
ATOM 5848 N N . ALA A 1 781 ? 28.938 30.275 26.572 1.00 58.98 792 ALA A N 1
ATOM 5849 C CA . ALA A 1 781 ? 30.262 30.378 27.151 1.00 60.12 792 ALA A CA 1
ATOM 5850 C C . ALA A 1 781 ? 30.759 29.040 27.705 1.00 55.08 792 ALA A C 1
ATOM 5851 O O . ALA A 1 781 ? 31.929 28.687 27.506 1.00 60.48 792 ALA A O 1
ATOM 5853 N N . ALA A 1 782 ? 29.872 28.302 28.386 1.00 52.04 793 ALA A N 1
ATOM 5854 C CA . ALA A 1 782 ? 30.207 26.971 28.962 1.00 50.86 793 ALA A CA 1
ATOM 5855 C C . ALA A 1 782 ? 30.450 25.925 27.866 1.00 52.14 793 ALA A C 1
ATOM 5856 O O . ALA A 1 782 ? 31.182 24.946 28.067 1.00 44.45 793 ALA A O 1
ATOM 5858 N N . PHE A 1 783 ? 29.815 26.135 26.714 1.00 51.33 794 PHE A N 1
ATOM 5859 C CA . PHE A 1 783 ? 30.020 25.291 25.549 1.00 54.63 794 PHE A CA 1
ATOM 5860 C C . PHE A 1 783 ? 31.421 25.491 24.980 1.00 57.68 794 PHE A C 1
ATOM 5861 O O . PHE A 1 783 ? 32.056 24.518 24.482 1.00 49.96 794 PHE A O 1
ATOM 5869 N N . THR A 1 784 ? 31.887 26.746 25.062 1.00 50.85 795 THR A N 1
ATOM 5870 C CA . THR A 1 784 ? 33.152 27.121 24.481 1.00 50.74 795 THR A CA 1
ATOM 5871 C C . THR A 1 784 ? 34.292 26.467 25.218 1.00 51.69 795 THR A C 1
ATOM 5872 O O . THR A 1 784 ? 35.241 25.979 24.592 1.00 51.36 795 THR A O 1
ATOM 5876 N N . LYS A 1 785 ? 34.160 26.415 26.535 1.00 48.09 796 LYS A N 1
ATOM 5877 C CA . LYS A 1 785 ? 35.165 25.841 27.379 1.00 53.80 796 LYS A CA 1
ATOM 5878 C C . LYS A 1 785 ? 35.234 24.370 27.093 1.00 62.33 796 LYS A C 1
ATOM 5879 O O . LYS A 1 785 ? 36.336 23.847 26.900 1.00 70.25 796 LYS A O 1
ATOM 5885 N N . GLY A 1 786 ? 34.056 23.726 27.019 1.00 63.73 797 GLY A N 1
ATOM 5886 C CA . GLY A 1 786 ? 33.932 22.322 26.631 1.00 55.72 797 GLY A CA 1
ATOM 5887 C C . GLY A 1 786 ? 34.562 22.058 25.268 1.00 56.19 797 GLY A C 1
ATOM 5888 O O . GLY A 1 786 ? 35.353 21.133 25.112 1.00 51.19 797 GLY A O 1
ATOM 5889 N N . VAL A 1 787 ? 34.238 22.886 24.277 1.00 55.82 798 VAL A N 1
ATOM 5890 C CA . VAL A 1 787 ? 34.833 22.711 22.957 1.00 54.80 798 VAL A CA 1
ATOM 5891 C C . VAL A 1 787 ? 36.347 22.841 23.023 1.00 62.35 798 VAL A C 1
ATOM 5892 O O . VAL A 1 787 ? 37.065 22.136 22.315 1.00 72.59 798 VAL A O 1
ATOM 5896 N N . SER A 1 788 ? 36.823 23.753 23.871 1.00 65.31 799 SER A N 1
ATOM 5897 C CA . SER A 1 788 ? 38.261 23.984 24.020 1.00 68.63 799 SER A CA 1
ATOM 5898 C C . SER A 1 788 ? 38.964 22.813 24.725 1.00 54.31 799 SER A C 1
ATOM 5899 O O . SER A 1 788 ? 39.985 22.318 24.254 1.00 60.09 799 SER A O 1
ATOM 5902 N N . ALA A 1 789 ? 38.409 22.356 25.841 1.00 49.06 800 ALA A N 1
ATOM 5903 C CA . ALA A 1 789 ? 38.968 21.175 26.498 1.00 43.57 800 ALA A CA 1
ATOM 5904 C C . ALA A 1 789 ? 38.969 19.961 25.589 1.00 49.14 800 ALA A C 1
ATOM 5905 O O . ALA A 1 789 ? 39.912 19.178 25.624 1.00 54.67 800 ALA A O 1
ATOM 5907 N N . ASN A 1 790 ? 37.920 19.802 24.770 1.00 48.82 801 ASN A N 1
ATOM 5908 C CA . ASN A 1 790 ? 37.859 18.721 23.800 1.00 55.22 801 ASN A CA 1
ATOM 5909 C C . ASN A 1 790 ? 38.957 18.858 22.742 1.00 63.97 801 ASN A C 1
ATOM 5910 O O . ASN A 1 790 ? 39.539 17.839 22.296 1.00 49.33 801 ASN A O 1
ATOM 5915 N N . LEU A 1 791 ? 39.186 20.094 22.276 1.00 63.20 802 LEU A N 1
ATOM 5916 C CA . LEU A 1 791 ? 40.200 20.315 21.252 1.00 64.03 802 LEU A CA 1
ATOM 5917 C C . LEU A 1 791 ? 41.583 20.114 21.877 1.00 66.34 802 LEU A C 1
ATOM 5918 O O . LEU A 1 791 ? 42.469 19.490 21.291 1.00 56.59 802 LEU A O 1
ATOM 5923 N N . THR A 1 792 ? 41.752 20.615 23.094 1.00 65.64 803 THR A N 1
ATOM 5924 C CA . THR A 1 792 ? 43.032 20.490 23.772 1.00 62.41 803 THR A CA 1
ATOM 5925 C C . THR A 1 792 ? 43.429 19.007 23.950 1.00 58.40 803 THR A C 1
ATOM 5926 O O . THR A 1 792 ? 44.531 18.633 23.609 1.00 58.63 803 THR A O 1
ATOM 5930 N N . ASP A 1 793 ? 42.526 18.170 24.460 1.00 56.76 804 ASP A N 1
ATOM 5931 C CA . ASP A 1 793 ? 42.825 16.737 24.691 1.00 63.27 804 ASP A CA 1
ATOM 5932 C C . ASP A 1 793 ? 42.936 15.918 23.410 1.00 65.12 804 ASP A C 1
ATOM 5933 O O . ASP A 1 793 ? 43.590 14.883 23.400 1.00 78.13 804 ASP A O 1
ATOM 5938 N N . THR A 1 794 ? 42.315 16.380 22.328 1.00 56.92 805 THR A N 1
ATOM 5939 C CA . THR A 1 794 ? 42.490 15.709 21.038 1.00 60.61 805 THR A CA 1
ATOM 5940 C C . THR A 1 794 ? 43.876 15.979 20.488 1.00 66.02 805 THR A C 1
ATOM 5941 O O . THR A 1 794 ? 44.500 15.063 19.971 1.00 65.37 805 THR A O 1
ATOM 5945 N N . TYR A 1 795 ? 44.321 17.244 20.560 1.00 64.17 806 TYR A N 1
ATOM 5946 C CA . TYR A 1 795 ? 45.684 17.647 20.201 1.00 72.64 806 TYR A CA 1
ATOM 5947 C C . TYR A 1 795 ? 46.699 16.781 20.931 1.00 72.36 806 TYR A C 1
ATOM 5948 O O . TYR A 1 795 ? 47.539 16.160 20.292 1.00 69.93 806 TYR A O 1
ATOM 5957 N N . GLU A 1 796 ? 46.575 16.718 22.262 1.00 72.03 807 GLU A N 1
ATOM 5958 C CA . GLU A 1 796 ? 47.471 15.954 23.134 1.00 72.75 807 GLU A CA 1
ATOM 5959 C C . GLU A 1 796 ? 47.578 14.440 22.772 1.00 75.86 807 GLU A C 1
ATOM 5960 O O . GLU A 1 796 ? 48.687 13.878 22.689 1.00 77.73 807 GLU A O 1
ATOM 5962 N N . ARG A 1 797 ? 46.434 13.795 22.526 1.00 77.58 808 ARG A N 1
ATOM 5963 C CA . ARG A 1 797 ? 46.399 12.385 22.120 1.00 71.25 808 ARG A CA 1
ATOM 5964 C C . ARG A 1 797 ? 46.975 12.160 20.707 1.00 69.35 808 ARG A C 1
ATOM 5965 O O . ARG A 1 797 ? 47.500 11.083 20.415 1.00 60.91 808 ARG A O 1
ATOM 5973 N N . MET A 1 798 ? 46.859 13.174 19.847 1.00 64.41 809 MET A N 1
ATOM 5974 C CA . MET A 1 798 ? 47.276 13.062 18.454 1.00 76.34 809 MET A CA 1
ATOM 5975 C C . MET A 1 798 ? 48.736 13.372 18.192 1.00 85.47 809 MET A C 1
ATOM 5976 O O . MET A 1 798 ? 49.315 12.873 17.214 1.00 93.55 809 MET A O 1
ATOM 5981 N N . GLN A 1 799 ? 49.314 14.225 19.037 1.00 86.57 810 GLN A N 1
ATOM 5982 C CA . GLN A 1 799 ? 50.740 14.491 19.001 1.00 88.99 810 GLN A CA 1
ATOM 5983 C C . GLN A 1 799 ? 51.424 13.321 19.728 1.00 88.95 810 GLN A C 1
ATOM 5984 O O . GLN A 1 799 ? 52.413 13.516 20.411 1.00 98.05 810 GLN A O 1
ATOM 5986 N N . ASP A 1 800 ? 50.863 12.111 19.566 1.00 90.30 811 ASP A N 1
ATOM 5987 C CA . ASP A 1 800 ? 51.391 10.832 20.094 1.00 80.84 811 ASP A CA 1
ATOM 5988 C C . ASP A 1 800 ? 51.214 9.734 19.034 1.00 76.95 811 ASP A C 1
ATOM 5989 O O . ASP A 1 800 ? 50.771 8.617 19.325 1.00 67.03 811 ASP A O 1
ATOM 5994 N N . ARG A 1 801 ? 51.522 10.093 17.793 1.00 77.62 812 ARG A N 1
ATOM 5995 C CA . ARG A 1 801 ? 51.471 9.192 16.619 1.00 92.45 812 ARG A CA 1
ATOM 5996 C C . ARG A 1 801 ? 51.548 9.993 15.315 1.00 99.84 812 ARG A C 1
ATOM 5997 O O . ARG A 1 801 ? 52.417 10.854 15.134 1.00 107.19 812 ARG A O 1
ATOM 5999 N N . ASP A 1 806 ? 58.399 3.877 14.105 1.00 80.67 817 ASP A N 1
ATOM 6000 C CA . ASP A 1 806 ? 59.126 3.776 15.379 1.00 77.69 817 ASP A CA 1
ATOM 6001 C C . ASP A 1 806 ? 60.101 2.551 15.395 1.00 69.28 817 ASP A C 1
ATOM 6002 O O . ASP A 1 806 ? 59.953 1.600 14.600 1.00 55.70 817 ASP A O 1
ATOM 6007 N N . GLU A 1 807 ? 61.110 2.600 16.276 1.00 62.31 818 GLU A N 1
ATOM 6008 C CA . GLU A 1 807 ? 62.103 1.520 16.396 1.00 54.12 818 GLU A CA 1
ATOM 6009 C C . GLU A 1 807 ? 61.483 0.116 16.638 1.00 50.50 818 GLU A C 1
ATOM 6010 O O . GLU A 1 807 ? 62.014 -0.885 16.208 1.00 50.26 818 GLU A O 1
ATOM 6016 N N . TYR A 1 808 ? 60.327 0.092 17.301 1.00 45.36 819 TYR A N 1
ATOM 6017 C CA . TYR A 1 808 ? 59.785 -1.070 17.962 1.00 41.74 819 TYR A CA 1
ATOM 6018 C C . TYR A 1 808 ? 58.422 -1.440 17.435 1.00 41.18 819 TYR A C 1
ATOM 6019 O O . TYR A 1 808 ? 58.015 -2.582 17.573 1.00 39.22 819 TYR A O 1
ATOM 6028 N N . ASN A 1 809 ? 57.743 -0.449 16.864 1.00 45.14 820 ASN A N 1
ATOM 6029 C CA . ASN A 1 809 ? 56.402 -0.593 16.272 1.00 49.48 820 ASN A CA 1
ATOM 6030 C C . ASN A 1 809 ? 56.329 -0.218 14.827 1.00 54.03 820 ASN A C 1
ATOM 6031 O O . ASN A 1 809 ? 57.098 0.615 14.332 1.00 55.71 820 ASN A O 1
ATOM 6036 N N . GLU A 1 810 ? 55.360 -0.828 14.160 1.00 58.49 821 GLU A N 1
ATOM 6037 C CA . GLU A 1 810 ? 55.018 -0.519 12.781 1.00 52.78 821 GLU A CA 1
ATOM 6038 C C . GLU A 1 810 ? 54.260 0.767 12.745 1.00 54.13 821 GLU A C 1
ATOM 6039 O O . GLU A 1 810 ? 53.563 1.076 13.695 1.00 62.58 821 GLU A O 1
ATOM 6045 N N . ASP A 1 817 ? 42.453 5.698 14.689 1.00 89.55 828 ASP A N 1
ATOM 6046 C CA . ASP A 1 817 ? 42.213 7.065 15.146 1.00 77.46 828 ASP A CA 1
ATOM 6047 C C . ASP A 1 817 ? 41.236 7.812 14.252 1.00 78.11 828 ASP A C 1
ATOM 6048 O O . ASP A 1 817 ? 41.429 8.990 13.954 1.00 74.71 828 ASP A O 1
ATOM 6050 N N . PHE A 1 818 ? 40.199 7.101 13.819 1.00 77.06 829 PHE A N 1
ATOM 6051 C CA . PHE A 1 818 ? 39.021 7.711 13.251 1.00 69.74 829 PHE A CA 1
ATOM 6052 C C . PHE A 1 818 ? 38.218 8.230 14.435 1.00 67.76 829 PHE A C 1
ATOM 6053 O O . PHE A 1 818 ? 37.573 9.263 14.340 1.00 71.02 829 PHE A O 1
ATOM 6055 N N . THR A 1 819 ? 38.334 7.539 15.573 1.00 63.06 830 THR A N 1
ATOM 6056 C CA . THR A 1 819 ? 37.778 8.012 16.841 1.00 65.73 830 THR A CA 1
ATOM 6057 C C . THR A 1 819 ? 37.968 9.524 16.989 1.00 64.73 830 THR A C 1
ATOM 6058 O O . THR A 1 819 ? 37.015 10.228 17.338 1.00 60.81 830 THR A O 1
ATOM 6062 N N . ASP A 1 820 ? 39.204 9.994 16.740 1.00 63.73 831 ASP A N 1
ATOM 6063 C CA . ASP A 1 820 ? 39.574 11.411 16.784 1.00 56.81 831 ASP A CA 1
ATOM 6064 C C . ASP A 1 820 ? 39.021 12.189 15.616 1.00 51.88 831 ASP A C 1
ATOM 6065 O O . ASP A 1 820 ? 38.596 13.328 15.787 1.00 49.21 831 ASP A O 1
ATOM 6070 N N . GLU A 1 821 ? 39.084 11.603 14.423 1.00 50.20 832 GLU A N 1
ATOM 6071 C CA . GLU A 1 821 ? 38.564 12.284 13.252 1.00 55.43 832 GLU A CA 1
ATOM 6072 C C . GLU A 1 821 ? 37.061 12.512 13.432 1.00 59.69 832 GLU A C 1
ATOM 6073 O O . GLU A 1 821 ? 36.569 13.594 13.156 1.00 66.56 832 GLU A O 1
ATOM 6079 N N . ASP A 1 822 ? 36.351 11.516 13.946 1.00 52.73 833 ASP A N 1
ATOM 6080 C CA . ASP A 1 822 ? 34.909 11.549 14.054 1.00 48.51 833 ASP A CA 1
ATOM 6081 C C . ASP A 1 822 ? 34.467 12.563 15.075 1.00 49.79 833 ASP A C 1
ATOM 6082 O O . ASP A 1 822 ? 33.550 13.343 14.830 1.00 50.18 833 ASP A O 1
ATOM 6087 N N . LEU A 1 823 ? 35.142 12.575 16.220 1.00 45.32 834 LEU A N 1
ATOM 6088 C CA . LEU A 1 823 ? 34.872 13.590 17.216 1.00 42.87 834 LEU A CA 1
ATOM 6089 C C . LEU A 1 823 ? 35.055 15.014 16.627 1.00 47.26 834 LEU A C 1
ATOM 6090 O O . LEU A 1 823 ? 34.203 15.876 16.815 1.00 44.44 834 LEU A O 1
ATOM 6095 N N . LEU A 1 824 ? 36.143 15.255 15.899 1.00 47.08 835 LEU A N 1
ATOM 6096 C CA . LEU A 1 824 ? 36.345 16.595 15.284 1.00 46.28 835 LEU A CA 1
ATOM 6097 C C . LEU A 1 824 ? 35.288 16.901 14.258 1.00 43.02 835 LEU A C 1
ATOM 6098 O O . LEU A 1 824 ? 34.915 18.061 14.069 1.00 41.47 835 LEU A O 1
ATOM 6103 N N . ASP A 1 825 ? 34.828 15.861 13.570 1.00 47.71 836 ASP A N 1
ATOM 6104 C CA . ASP A 1 825 ? 33.760 16.012 12.580 1.00 44.87 836 ASP A CA 1
ATOM 6105 C C . ASP A 1 825 ? 32.539 16.560 13.288 1.00 44.53 836 ASP A C 1
ATOM 6106 O O . ASP A 1 825 ? 31.843 17.397 12.736 1.00 43.16 836 ASP A O 1
ATOM 6111 N N . GLU A 1 826 ? 32.255 16.076 14.495 1.00 42.76 837 GLU A N 1
ATOM 6112 C CA . GLU A 1 826 ? 31.009 16.454 15.130 1.00 48.56 837 GLU A CA 1
ATOM 6113 C C . GLU A 1 826 ? 31.144 17.826 15.766 1.00 49.67 837 GLU A C 1
ATOM 6114 O O . GLU A 1 826 ? 30.173 18.606 15.802 1.00 40.39 837 GLU A O 1
ATOM 6120 N N . ILE A 1 827 ? 32.343 18.118 16.279 1.00 54.20 838 ILE A N 1
ATOM 6121 C CA . ILE A 1 827 ? 32.576 19.430 16.886 1.00 53.85 838 ILE A CA 1
ATOM 6122 C C . ILE A 1 827 ? 32.348 20.517 15.842 1.00 55.94 838 ILE A C 1
ATOM 6123 O O . ILE A 1 827 ? 31.753 21.554 16.151 1.00 57.85 838 ILE A O 1
ATOM 6128 N N . ASN A 1 828 ? 32.788 20.258 14.614 1.00 48.55 839 ASN A N 1
ATOM 6129 C CA . ASN A 1 828 ? 32.445 21.108 13.501 1.00 53.52 839 ASN A CA 1
ATOM 6130 C C . ASN A 1 828 ? 30.943 21.348 13.416 1.00 55.03 839 ASN A C 1
ATOM 6131 O O . ASN A 1 828 ? 30.522 22.474 13.213 1.00 52.06 839 ASN A O 1
ATOM 6136 N N . LYS A 1 829 ? 30.147 20.275 13.522 1.00 48.85 840 LYS A N 1
ATOM 6137 C CA . LYS A 1 829 ? 28.718 20.365 13.340 1.00 49.30 840 LYS A CA 1
ATOM 6138 C C . LYS A 1 829 ? 28.143 21.185 14.472 1.00 42.75 840 LYS A C 1
ATOM 6139 O O . LYS A 1 829 ? 27.235 21.973 14.219 1.00 46.51 840 LYS A O 1
ATOM 6145 N N . SER A 1 830 ? 28.630 20.992 15.706 1.00 37.41 841 SER A N 1
ATOM 6146 C CA . SER A 1 830 ? 28.010 21.689 16.833 1.00 46.30 841 SER A CA 1
ATOM 6147 C C . SER A 1 830 ? 28.279 23.200 16.806 1.00 51.42 841 SER A C 1
ATOM 6148 O O . SER A 1 830 ? 27.361 24.024 17.026 1.00 52.33 841 SER A O 1
ATOM 6151 N N . ILE A 1 831 ? 29.530 23.541 16.490 1.00 49.20 842 ILE A N 1
ATOM 6152 C CA . ILE A 1 831 ? 29.915 24.922 16.292 1.00 47.10 842 ILE A CA 1
ATOM 6153 C C . ILE A 1 831 ? 29.035 25.520 15.218 1.00 50.00 842 ILE A C 1
ATOM 6154 O O . ILE A 1 831 ? 28.450 26.588 15.412 1.00 47.98 842 ILE A O 1
ATOM 6159 N N . ALA A 1 832 ? 28.934 24.841 14.082 1.00 47.40 843 ALA A N 1
ATOM 6160 C CA . ALA A 1 832 ? 28.129 25.365 12.998 1.00 49.04 843 ALA A CA 1
ATOM 6161 C C . ALA A 1 832 ? 26.714 25.559 13.508 1.00 53.00 843 ALA A C 1
ATOM 6162 O O . ALA A 1 832 ? 26.087 26.606 13.278 1.00 55.50 843 ALA A O 1
ATOM 6164 N N . ALA A 1 833 ? 26.225 24.561 14.248 1.00 56.51 844 ALA A N 1
ATOM 6165 C CA . ALA A 1 833 ? 24.850 24.572 14.732 1.00 53.73 844 ALA A CA 1
ATOM 6166 C C . ALA A 1 833 ? 24.672 25.713 15.704 1.00 46.50 844 ALA A C 1
ATOM 6167 O O . ALA A 1 833 ? 23.648 26.394 15.656 1.00 40.80 844 ALA A O 1
ATOM 6169 N N . VAL A 1 834 ? 25.671 25.914 16.559 1.00 49.07 845 VAL A N 1
ATOM 6170 C CA . VAL A 1 834 ? 25.602 26.995 17.558 1.00 51.91 845 VAL A CA 1
ATOM 6171 C C . VAL A 1 834 ? 25.648 28.396 16.914 1.00 57.40 845 VAL A C 1
ATOM 6172 O O . VAL A 1 834 ? 24.820 29.264 17.236 1.00 59.93 845 VAL A O 1
ATOM 6176 N N . LEU A 1 835 ? 26.568 28.588 15.969 1.00 50.08 846 LEU A N 1
ATOM 6177 C CA . LEU A 1 835 ? 26.585 29.750 15.110 1.00 52.67 846 LEU A CA 1
ATOM 6178 C C . LEU A 1 835 ? 25.198 30.117 14.550 1.00 60.62 846 LEU A C 1
ATOM 6179 O O . LEU A 1 835 ? 24.723 31.236 14.794 1.00 59.24 846 LEU A O 1
ATOM 6184 N N . LYS A 1 836 ? 24.565 29.162 13.847 1.00 53.22 847 LYS A N 1
ATOM 6185 C CA . LYS A 1 836 ? 23.210 29.289 13.271 1.00 50.03 847 LYS A CA 1
ATOM 6186 C C . LYS A 1 836 ? 22.070 29.618 14.270 1.00 50.46 847 LYS A C 1
ATOM 6187 O O . LYS A 1 836 ? 21.216 30.461 14.017 1.00 54.55 847 LYS A O 1
ATOM 6193 N N . THR A 1 837 ? 22.036 28.937 15.401 1.00 57.47 848 THR A N 1
ATOM 6194 C CA . THR A 1 837 ? 21.010 29.247 16.391 1.00 52.93 848 THR A CA 1
ATOM 6195 C C . THR A 1 837 ? 21.254 30.642 16.994 1.00 52.29 848 THR A C 1
ATOM 6196 O O . THR A 1 837 ? 20.316 31.375 17.187 1.00 63.87 848 THR A O 1
ATOM 6200 N N . THR A 1 838 ? 22.502 31.012 17.269 1.00 52.59 849 THR A N 1
ATOM 6201 C CA . THR A 1 838 ? 22.833 32.394 17.713 1.00 55.52 849 THR A CA 1
ATOM 6202 C C . THR A 1 838 ? 22.706 33.424 16.590 1.00 61.74 849 THR A C 1
ATOM 6203 O O . THR A 1 838 ? 22.664 34.629 16.849 1.00 68.11 849 THR A O 1
ATOM 6207 N N . ASN A 1 839 ? 22.652 32.947 15.351 1.00 68.40 850 ASN A N 1
ATOM 6208 C CA . ASN A 1 839 ? 22.620 33.821 14.187 1.00 76.67 850 ASN A CA 1
ATOM 6209 C C . ASN A 1 839 ? 23.889 34.712 14.127 1.00 71.67 850 ASN A C 1
ATOM 6210 O O . ASN A 1 839 ? 23.819 35.863 13.770 1.00 69.05 850 ASN A O 1
ATOM 6215 N N . GLY A 1 840 ? 25.048 34.160 14.498 1.00 69.81 851 GLY A N 1
ATOM 6216 C CA . GLY A 1 840 ? 26.346 34.871 14.431 1.00 59.94 851 GLY A CA 1
ATOM 6217 C C . GLY A 1 840 ? 26.928 35.200 15.799 1.00 52.99 851 GLY A C 1
ATOM 6218 O O . GLY A 1 840 ? 28.119 35.034 16.042 1.00 55.28 851 GLY A O 1
ATOM 6219 N N . HIS A 1 841 ? 26.074 35.631 16.714 1.00 55.43 852 HIS A N 1
ATOM 6220 C CA . HIS A 1 841 ? 26.517 36.082 18.039 1.00 64.91 852 HIS A CA 1
ATOM 6221 C C . HIS A 1 841 ? 27.563 35.228 18.702 1.00 61.07 852 HIS A C 1
ATOM 6222 O O . HIS A 1 841 ? 28.278 35.696 19.598 1.00 62.96 852 HIS A O 1
ATOM 6229 N N . TYR A 1 842 ? 27.641 33.970 18.279 1.00 59.16 853 TYR A N 1
ATOM 6230 C CA . TYR A 1 842 ? 28.646 33.005 18.827 1.00 60.70 853 TYR A CA 1
ATOM 6231 C C . TYR A 1 842 ? 30.098 33.240 18.309 1.00 59.90 853 TYR A C 1
ATOM 6232 O O . TYR A 1 842 ? 31.076 32.633 18.808 1.00 55.29 853 TYR A O 1
ATOM 6241 N N . LEU A 1 843 ? 30.222 34.157 17.336 1.00 66.03 854 LEU A N 1
ATOM 6242 C CA . LEU A 1 843 ? 31.526 34.692 16.893 1.00 67.04 854 LEU A CA 1
ATOM 6243 C C . LEU A 1 843 ? 32.305 35.236 18.070 1.00 62.64 854 LEU A C 1
ATOM 6244 O O . LEU A 1 843 ? 33.449 34.863 18.246 1.00 57.60 854 LEU A O 1
ATOM 6249 N N . LYS A 1 844 ? 31.684 36.085 18.894 1.00 66.14 855 LYS A N 1
ATOM 6250 C CA . LYS A 1 844 ? 32.355 36.605 20.102 1.00 69.52 855 LYS A CA 1
ATOM 6251 C C . LYS A 1 844 ? 33.063 35.480 20.866 1.00 68.76 855 LYS A C 1
ATOM 6252 O O . LYS A 1 844 ? 34.290 35.461 20.967 1.00 68.26 855 LYS A O 1
ATOM 6254 N N . ASN A 1 845 ? 32.288 34.518 21.364 1.00 75.62 856 ASN A N 1
ATOM 6255 C CA . ASN A 1 845 ? 32.839 33.416 22.189 1.00 74.14 856 ASN A CA 1
ATOM 6256 C C . ASN A 1 845 ? 33.887 32.632 21.403 1.00 74.51 856 ASN A C 1
ATOM 6257 O O . ASN A 1 845 ? 34.910 32.204 21.921 1.00 66.38 856 ASN A O 1
ATOM 6262 N N . LEU A 1 846 ? 33.629 32.473 20.119 1.00 79.59 857 LEU A N 1
ATOM 6263 C CA . LEU A 1 846 ? 34.513 31.703 19.283 1.00 87.35 857 LEU A CA 1
ATOM 6264 C C . LEU A 1 846 ? 35.943 32.253 19.204 1.00 84.45 857 LEU A C 1
ATOM 6265 O O . LEU A 1 846 ? 36.872 31.505 18.912 1.00 78.96 857 LEU A O 1
ATOM 6270 N N . GLU A 1 847 ? 36.105 33.549 19.481 1.00 79.97 858 GLU A N 1
ATOM 6271 C CA . GLU A 1 847 ? 37.410 34.243 19.464 1.00 76.82 858 GLU A CA 1
ATOM 6272 C C . GLU A 1 847 ? 38.413 33.692 20.469 1.00 78.23 858 GLU A C 1
ATOM 6273 O O . GLU A 1 847 ? 39.618 33.745 20.237 1.00 87.24 858 GLU A O 1
ATOM 6279 N N . ASN A 1 848 ? 37.920 33.154 21.576 1.00 71.95 859 ASN A N 1
ATOM 6280 C CA . ASN A 1 848 ? 38.796 32.736 22.669 1.00 78.10 859 ASN A CA 1
ATOM 6281 C C . ASN A 1 848 ? 39.592 31.496 22.385 1.00 76.16 859 ASN A C 1
ATOM 6282 O O . ASN A 1 848 ? 40.637 31.277 22.979 1.00 84.53 859 ASN A O 1
ATOM 6287 N N . ILE A 1 849 ? 39.103 30.685 21.464 1.00 82.83 860 ILE A N 1
ATOM 6288 C CA . ILE A 1 849 ? 39.787 29.458 21.120 1.00 90.41 860 ILE A CA 1
ATOM 6289 C C . ILE A 1 849 ? 40.476 29.580 19.763 1.00 90.19 860 ILE A C 1
ATOM 6290 O O . ILE A 1 849 ? 40.761 28.572 19.127 1.00 100.07 860 ILE A O 1
ATOM 6295 N N . TRP A 1 850 ? 40.748 30.816 19.335 1.00 94.23 861 TRP A N 1
ATOM 6296 C CA . TRP A 1 850 ? 41.394 31.083 18.041 1.00 85.32 861 TRP A CA 1
ATOM 6297 C C . TRP A 1 850 ? 42.843 30.595 17.999 1.00 76.68 861 TRP A C 1
ATOM 6298 O O . TRP A 1 850 ? 43.244 29.969 17.023 1.00 64.24 861 TRP A O 1
ATOM 6309 N N . PRO A 1 851 ? 43.633 30.884 19.050 1.00 76.36 862 PRO A N 1
ATOM 6310 C CA . PRO A 1 851 ? 44.956 30.263 19.139 1.00 78.34 862 PRO A CA 1
ATOM 6311 C C . PRO A 1 851 ? 44.905 28.760 18.892 1.00 70.11 862 PRO A C 1
ATOM 6312 O O . PRO A 1 851 ? 45.701 28.275 18.065 1.00 58.05 862 PRO A O 1
ATOM 6316 N N . MET A 1 852 ? 43.995 28.047 19.599 1.00 73.35 863 MET A N 1
ATOM 6317 C CA . MET A 1 852 ? 43.760 26.599 19.402 1.00 72.54 863 MET A CA 1
ATOM 6318 C C . MET A 1 852 ? 43.538 26.262 17.928 1.00 71.83 863 MET A C 1
ATOM 6319 O O . MET A 1 852 ? 44.279 25.488 17.344 1.00 70.84 863 MET A O 1
ATOM 6324 N N . ILE A 1 853 ? 42.513 26.863 17.335 1.00 73.51 864 ILE A N 1
ATOM 6325 C CA . ILE A 1 853 ? 42.206 26.702 15.927 1.00 63.99 864 ILE A CA 1
ATOM 6326 C C . ILE A 1 853 ? 43.455 26.895 15.072 1.00 67.58 864 ILE A C 1
ATOM 6327 O O . ILE A 1 853 ? 43.759 26.073 14.228 1.00 77.29 864 ILE A O 1
ATOM 6332 N N . ASN A 1 854 ? 44.182 27.980 15.316 1.00 73.95 865 ASN A N 1
ATOM 6333 C CA . ASN A 1 854 ? 45.348 28.351 14.523 1.00 74.48 865 ASN A CA 1
ATOM 6334 C C . ASN A 1 854 ? 46.467 27.325 14.509 1.00 74.01 865 ASN A C 1
ATOM 6335 O O . ASN A 1 854 ? 47.016 27.029 13.437 1.00 77.62 865 ASN A O 1
ATOM 6340 N N . THR A 1 855 ? 46.796 26.772 15.679 1.00 67.86 866 THR A N 1
ATOM 6341 C CA . THR A 1 855 ? 47.760 25.644 15.774 1.00 70.21 866 THR A CA 1
ATOM 6342 C C . THR A 1 855 ? 47.399 24.469 14.847 1.00 76.11 866 THR A C 1
ATOM 6343 O O . THR A 1 855 ? 48.258 23.889 14.191 1.00 84.79 866 THR A O 1
ATOM 6347 N N . PHE A 1 856 ? 46.112 24.121 14.833 1.00 79.18 867 PHE A N 1
ATOM 6348 C CA . PHE A 1 856 ? 45.548 23.045 14.001 1.00 72.87 867 PHE A CA 1
ATOM 6349 C C . PHE A 1 856 ? 45.797 23.300 12.518 1.00 67.84 867 PHE A C 1
ATOM 6350 O O . PHE A 1 856 ? 46.239 22.419 11.798 1.00 67.82 867 PHE A O 1
ATOM 6358 N N . LEU A 1 857 ? 45.489 24.518 12.087 1.00 56.84 868 LEU A N 1
ATOM 6359 C CA . LEU A 1 857 ? 45.622 24.931 10.701 1.00 65.72 868 LEU A CA 1
ATOM 6360 C C . LEU A 1 857 ? 47.034 24.654 10.125 1.00 69.38 868 LEU A C 1
ATOM 6361 O O . LEU A 1 857 ? 47.175 24.217 8.991 1.00 72.73 868 LEU A O 1
ATOM 6366 N N . LEU A 1 858 ? 48.081 24.901 10.908 1.00 75.01 869 LEU A N 1
ATOM 6367 C CA . LEU A 1 858 ? 49.444 24.657 10.428 1.00 82.70 869 LEU A CA 1
ATOM 6368 C C . LEU A 1 858 ? 50.040 23.456 11.169 1.00 76.79 869 LEU A C 1
ATOM 6369 O O . LEU A 1 858 ? 51.238 23.321 11.305 1.00 85.64 869 LEU A O 1
ATOM 6374 N N . GLU A 1 861 ? 49.654 17.690 10.215 1.00 76.79 872 GLU A N 1
ATOM 6375 C CA . GLU A 1 861 ? 48.810 16.511 10.421 1.00 72.68 872 GLU A CA 1
ATOM 6376 C C . GLU A 1 861 ? 47.373 16.728 9.918 1.00 65.79 872 GLU A C 1
ATOM 6377 O O . GLU A 1 861 ? 46.619 17.439 10.540 1.00 60.62 872 GLU A O 1
ATOM 6383 N N . PRO A 1 862 ? 46.992 16.065 8.811 1.00 65.32 873 PRO A N 1
ATOM 6384 C CA . PRO A 1 862 ? 45.793 16.394 8.015 1.00 57.99 873 PRO A CA 1
ATOM 6385 C C . PRO A 1 862 ? 44.445 16.504 8.760 1.00 65.86 873 PRO A C 1
ATOM 6386 O O . PRO A 1 862 ? 43.645 17.378 8.427 1.00 63.64 873 PRO A O 1
ATOM 6390 N N . ILE A 1 863 ? 44.180 15.624 9.726 1.00 61.24 874 ILE A N 1
ATOM 6391 C CA . ILE A 1 863 ? 42.898 15.619 10.459 1.00 60.49 874 ILE A CA 1
ATOM 6392 C C . ILE A 1 863 ? 42.659 16.949 11.217 1.00 60.21 874 ILE A C 1
ATOM 6393 O O . ILE A 1 863 ? 41.554 17.522 11.165 1.00 59.44 874 ILE A O 1
ATOM 6398 N N . LEU A 1 864 ? 43.697 17.462 11.873 1.00 57.68 875 LEU A N 1
ATOM 6399 C CA . LEU A 1 864 ? 43.618 18.767 12.561 1.00 64.36 875 LEU A CA 1
ATOM 6400 C C . LEU A 1 864 ? 43.424 19.928 11.586 1.00 55.99 875 LEU A C 1
ATOM 6401 O O . LEU A 1 864 ? 42.845 20.960 11.908 1.00 60.68 875 LEU A O 1
ATOM 6406 N N . VAL A 1 865 ? 43.878 19.708 10.373 1.00 57.68 876 VAL A N 1
ATOM 6407 C CA . VAL A 1 865 ? 43.918 20.755 9.375 1.00 61.65 876 VAL A CA 1
ATOM 6408 C C . VAL A 1 865 ? 42.538 20.885 8.805 1.00 60.95 876 VAL A C 1
ATOM 6409 O O . VAL A 1 865 ? 41.996 22.008 8.701 1.00 67.91 876 VAL A O 1
ATOM 6413 N N . ILE A 1 866 ? 42.008 19.733 8.393 1.00 56.50 877 ILE A N 1
ATOM 6414 C CA . ILE A 1 866 ? 40.664 19.620 7.843 1.00 51.43 877 ILE A CA 1
ATOM 6415 C C . ILE A 1 866 ? 39.704 20.256 8.826 1.00 49.81 877 ILE A C 1
ATOM 6416 O O . ILE A 1 866 ? 38.880 21.111 8.437 1.00 45.10 877 ILE A O 1
ATOM 6421 N N . PHE A 1 867 ? 39.830 19.871 10.092 1.00 45.74 878 PHE A N 1
ATOM 6422 C CA . PHE A 1 867 ? 39.034 20.497 11.115 1.00 52.01 878 PHE A CA 1
ATOM 6423 C C . PHE A 1 867 ? 39.053 22.019 11.038 1.00 49.79 878 PHE A C 1
ATOM 6424 O O . PHE A 1 867 ? 38.000 22.640 10.890 1.00 52.79 878 PHE A O 1
ATOM 6432 N N . ALA A 1 868 ? 40.254 22.587 11.119 1.00 48.02 879 ALA A N 1
ATOM 6433 C CA . ALA A 1 868 ? 40.451 24.042 11.170 1.00 47.73 879 ALA A CA 1
ATOM 6434 C C . ALA A 1 868 ? 39.859 24.744 9.943 1.00 49.88 879 ALA A C 1
ATOM 6435 O O . ALA A 1 868 ? 39.075 25.673 10.077 1.00 55.83 879 ALA A O 1
ATOM 6437 N N . LEU A 1 869 ? 40.193 24.260 8.749 1.00 56.20 880 LEU A N 1
ATOM 6438 C CA . LEU A 1 869 ? 39.603 24.776 7.524 1.00 54.30 880 LEU A CA 1
ATOM 6439 C C . LEU A 1 869 ? 38.078 24.744 7.631 1.00 57.26 880 LEU A C 1
ATOM 6440 O O . LEU A 1 869 ? 37.433 25.730 7.322 1.00 57.49 880 LEU A O 1
ATOM 6445 N N . VAL A 1 870 ? 37.498 23.634 8.098 1.00 49.44 881 VAL A N 1
ATOM 6446 C CA . VAL A 1 870 ? 36.043 23.542 8.158 1.00 52.97 881 VAL A CA 1
ATOM 6447 C C . VAL A 1 870 ? 35.485 24.627 9.116 1.00 52.09 881 VAL A C 1
ATOM 6448 O O . VAL A 1 870 ? 34.486 25.284 8.799 1.00 51.54 881 VAL A O 1
ATOM 6452 N N . VAL A 1 871 ? 36.134 24.831 10.263 1.00 47.58 882 VAL A N 1
ATOM 6453 C CA . VAL A 1 871 ? 35.711 25.884 11.169 1.00 51.95 882 VAL A CA 1
ATOM 6454 C C . VAL A 1 871 ? 35.714 27.266 10.485 1.00 60.95 882 VAL A C 1
ATOM 6455 O O . VAL A 1 871 ? 34.745 28.012 10.558 1.00 63.22 882 VAL A O 1
ATOM 6459 N N . ILE A 1 872 ? 36.799 27.589 9.787 1.00 60.65 883 ILE A N 1
ATOM 6460 C CA . ILE A 1 872 ? 36.975 28.912 9.206 1.00 55.63 883 ILE A CA 1
ATOM 6461 C C . ILE A 1 872 ? 35.924 29.211 8.150 1.00 55.66 883 ILE A C 1
ATOM 6462 O O . ILE A 1 872 ? 35.461 30.318 8.055 1.00 68.49 883 ILE A O 1
ATOM 6467 N N . GLY A 1 873 ? 35.562 28.215 7.353 1.00 62.63 884 GLY A N 1
ATOM 6468 C CA . GLY A 1 873 ? 34.461 28.333 6.386 1.00 62.33 884 GLY A CA 1
ATOM 6469 C C . GLY A 1 873 ? 33.163 28.712 7.079 1.00 61.60 884 GLY A C 1
ATOM 6470 O O . GLY A 1 873 ? 32.434 29.534 6.563 1.00 58.88 884 GLY A O 1
ATOM 6471 N N . ASP A 1 874 ? 32.896 28.124 8.249 1.00 57.25 885 ASP A N 1
ATOM 6472 C CA . ASP A 1 874 ? 31.712 28.483 9.025 1.00 71.49 885 ASP A CA 1
ATOM 6473 C C . ASP A 1 874 ? 31.811 29.908 9.591 1.00 77.61 885 ASP A C 1
ATOM 6474 O O . ASP A 1 874 ? 30.795 30.616 9.639 1.00 74.94 885 ASP A O 1
ATOM 6479 N N . LEU A 1 875 ? 33.009 30.303 10.048 1.00 74.37 886 LEU A N 1
ATOM 6480 C CA . LEU A 1 875 ? 33.233 31.648 10.570 1.00 71.90 886 LEU A CA 1
ATOM 6481 C C . LEU A 1 875 ? 32.766 32.676 9.542 1.00 79.43 886 LEU A C 1
ATOM 6482 O O . LEU A 1 875 ? 31.799 33.383 9.788 1.00 84.04 886 LEU A O 1
ATOM 6487 N N . ILE A 1 876 ? 33.406 32.693 8.373 1.00 76.28 887 ILE A N 1
ATOM 6488 C CA . ILE A 1 876 ? 33.088 33.629 7.286 1.00 81.97 887 ILE A CA 1
ATOM 6489 C C . ILE A 1 876 ? 31.594 33.717 6.935 1.00 88.13 887 ILE A C 1
ATOM 6490 O O . ILE A 1 876 ? 31.093 34.789 6.590 1.00 100.29 887 ILE A O 1
ATOM 6495 N N . GLN A 1 877 ? 30.889 32.597 7.041 1.00 93.61 888 GLN A N 1
ATOM 6496 C CA . GLN A 1 877 ? 29.443 32.537 6.769 1.00 96.21 888 GLN A CA 1
ATOM 6497 C C . GLN A 1 877 ? 28.643 33.558 7.600 1.00 103.57 888 GLN A C 1
ATOM 6498 O O . GLN A 1 877 ? 27.514 33.932 7.243 1.00 111.71 888 GLN A O 1
ATOM 6504 N N . TYR A 1 878 ? 29.253 34.013 8.696 1.00 104.50 889 TYR A N 1
ATOM 6505 C CA . TYR A 1 878 ? 28.644 34.998 9.592 1.00 97.23 889 TYR A CA 1
ATOM 6506 C C . TYR A 1 878 ? 29.577 36.177 9.847 1.00 81.97 889 TYR A C 1
ATOM 6507 O O . TYR A 1 878 ? 29.120 37.245 10.183 1.00 89.92 889 TYR A O 1
ATOM 6516 N N . GLU A 1 881 ? 32.079 40.615 6.761 1.00 93.14 892 GLU A N 1
ATOM 6517 C CA . GLU A 1 881 ? 33.448 41.094 6.753 1.00 104.37 892 GLU A CA 1
ATOM 6518 C C . GLU A 1 881 ? 33.896 41.555 8.142 1.00 112.64 892 GLU A C 1
ATOM 6519 O O . GLU A 1 881 ? 34.400 42.672 8.292 1.00 138.64 892 GLU A O 1
ATOM 6525 N N . GLN A 1 882 ? 33.732 40.695 9.147 1.00 109.66 893 GLN A N 1
ATOM 6526 C CA . GLN A 1 882 ? 34.185 40.985 10.507 1.00 107.57 893 GLN A CA 1
ATOM 6527 C C . GLN A 1 882 ? 35.324 40.025 10.873 1.00 116.34 893 GLN A C 1
ATOM 6528 O O . GLN A 1 882 ? 35.676 39.844 12.035 1.00 123.37 893 GLN A O 1
ATOM 6534 N N . THR A 1 883 ? 35.912 39.430 9.847 1.00 115.68 894 THR A N 1
ATOM 6535 C CA . THR A 1 883 ? 36.899 38.375 10.018 1.00 118.93 894 THR A CA 1
ATOM 6536 C C . THR A 1 883 ? 38.283 38.860 9.584 1.00 123.72 894 THR A C 1
ATOM 6537 O O . THR A 1 883 ? 39.310 38.192 9.811 1.00 138.10 894 THR A O 1
ATOM 6541 N N . ALA A 1 884 ? 38.303 40.035 8.955 1.00 116.77 895 ALA A N 1
ATOM 6542 C CA . ALA A 1 884 ? 39.549 40.721 8.612 1.00 122.11 895 ALA A CA 1
ATOM 6543 C C . ALA A 1 884 ? 40.619 40.493 9.683 1.00 123.83 895 ALA A C 1
ATOM 6544 O O . ALA A 1 884 ? 41.800 40.285 9.377 1.00 131.44 895 ALA A O 1
ATOM 6546 N N . SER A 1 885 ? 40.197 40.505 10.944 1.00 121.54 896 SER A N 1
ATOM 6547 C CA . SER A 1 885 ? 41.130 40.274 12.028 1.00 116.62 896 SER A CA 1
ATOM 6548 C C . SER A 1 885 ? 41.995 39.037 11.744 1.00 115.20 896 SER A C 1
ATOM 6549 O O . SER A 1 885 ? 43.096 38.924 12.251 1.00 116.09 896 SER A O 1
ATOM 6552 N N . MET A 1 886 ? 41.543 38.155 10.863 1.00 113.52 897 MET A N 1
ATOM 6553 C CA . MET A 1 886 ? 42.260 36.909 10.657 1.00 101.81 897 MET A CA 1
ATOM 6554 C C . MET A 1 886 ? 42.601 36.517 9.232 1.00 86.66 897 MET A C 1
ATOM 6555 O O . MET A 1 886 ? 43.326 35.540 9.013 1.00 83.71 897 MET A O 1
ATOM 6560 N N . LYS A 1 887 ? 42.062 37.247 8.269 1.00 80.03 898 LYS A N 1
ATOM 6561 C CA . LYS A 1 887 ? 42.481 37.098 6.885 1.00 83.94 898 LYS A CA 1
ATOM 6562 C C . LYS A 1 887 ? 43.972 36.750 6.839 1.00 92.00 898 LYS A C 1
ATOM 6563 O O . LYS A 1 887 ? 44.378 35.774 6.195 1.00 91.07 898 LYS A O 1
ATOM 6569 N N . ASN A 1 888 ? 44.786 37.526 7.541 1.00 86.41 899 ASN A N 1
ATOM 6570 C CA . ASN A 1 888 ? 46.226 37.395 7.354 1.00 84.73 899 ASN A CA 1
ATOM 6571 C C . ASN A 1 888 ? 46.754 36.122 7.966 1.00 76.39 899 ASN A C 1
ATOM 6572 O O . ASN A 1 888 ? 47.847 35.654 7.621 1.00 67.85 899 ASN A O 1
ATOM 6577 N N . ALA A 1 889 ? 45.976 35.569 8.884 1.00 75.16 900 ALA A N 1
ATOM 6578 C CA . ALA A 1 889 ? 46.453 34.462 9.691 1.00 71.99 900 ALA A CA 1
ATOM 6579 C C . ALA A 1 889 ? 46.159 33.162 8.982 1.00 69.02 900 ALA A C 1
ATOM 6580 O O . ALA A 1 889 ? 46.814 32.161 9.240 1.00 63.50 900 ALA A O 1
ATOM 6582 N N . PHE A 1 890 ? 45.204 33.176 8.055 1.00 69.67 901 PHE A N 1
ATOM 6583 C CA . PHE A 1 890 ? 44.880 31.924 7.433 1.00 74.40 901 PHE A CA 1
ATOM 6584 C C . PHE A 1 890 ? 45.031 31.799 5.924 1.00 79.40 901 PHE A C 1
ATOM 6585 O O . PHE A 1 890 ? 45.174 30.687 5.439 1.00 84.99 901 PHE A O 1
ATOM 6593 N N . ILE A 1 891 ? 44.985 32.885 5.170 1.00 73.81 902 ILE A N 1
ATOM 6594 C CA . ILE A 1 891 ? 44.909 32.681 3.727 1.00 77.41 902 ILE A CA 1
ATOM 6595 C C . ILE A 1 891 ? 46.184 32.109 3.146 1.00 79.51 902 ILE A C 1
ATOM 6596 O O . ILE A 1 891 ? 46.163 31.434 2.112 1.00 71.43 902 ILE A O 1
ATOM 6601 N N . PRO A 1 892 ? 47.304 32.400 3.806 1.00 80.94 903 PRO A N 1
ATOM 6602 C CA . PRO A 1 892 ? 48.586 31.844 3.439 1.00 75.59 903 PRO A CA 1
ATOM 6603 C C . PRO A 1 892 ? 48.531 30.323 3.510 1.00 68.00 903 PRO A C 1
ATOM 6604 O O . PRO A 1 892 ? 48.936 29.674 2.569 1.00 67.83 903 PRO A O 1
ATOM 6608 N N . LYS A 1 893 ? 48.010 29.752 4.587 1.00 72.56 904 LYS A N 1
ATOM 6609 C CA . LYS A 1 893 ? 47.857 28.293 4.614 1.00 69.70 904 LYS A CA 1
ATOM 6610 C C . LYS A 1 893 ? 46.737 27.740 3.706 1.00 70.26 904 LYS A C 1
ATOM 6611 O O . LYS A 1 893 ? 46.874 26.643 3.169 1.00 78.45 904 LYS A O 1
ATOM 6613 N N . VAL A 1 894 ? 45.662 28.498 3.506 1.00 56.75 905 VAL A N 1
ATOM 6614 C CA . VAL A 1 894 ? 44.547 28.014 2.714 1.00 64.05 905 VAL A CA 1
ATOM 6615 C C . VAL A 1 894 ? 44.933 27.886 1.241 1.00 71.59 905 VAL A C 1
ATOM 6616 O O . VAL A 1 894 ? 44.554 26.897 0.562 1.00 69.97 905 VAL A O 1
ATOM 6620 N N . THR A 1 895 ? 45.663 28.900 0.755 1.00 73.88 906 THR A N 1
ATOM 6621 C CA . THR A 1 895 ? 46.170 28.948 -0.621 1.00 74.60 906 THR A CA 1
ATOM 6622 C C . THR A 1 895 ? 47.138 27.804 -0.852 1.00 64.98 906 THR A C 1
ATOM 6623 O O . THR A 1 895 ? 47.195 27.252 -1.960 1.00 65.88 906 THR A O 1
ATOM 6627 N N . GLU A 1 896 ? 47.881 27.446 0.198 1.00 63.64 907 GLU A N 1
ATOM 6628 C CA . GLU A 1 896 ? 48.779 26.269 0.192 1.00 75.18 907 GLU A CA 1
ATOM 6629 C C . GLU A 1 896 ? 47.950 25.012 -0.012 1.00 66.65 907 GLU A C 1
ATOM 6630 O O . GLU A 1 896 ? 48.223 24.193 -0.915 1.00 73.35 907 GLU A O 1
ATOM 6636 N N . CYS A 1 897 ? 46.921 24.905 0.832 1.00 61.69 908 CYS A N 1
ATOM 6637 C CA . CYS A 1 897 ? 46.031 23.762 0.900 1.00 56.14 908 CYS A CA 1
ATOM 6638 C C . CYS A 1 897 ? 45.303 23.502 -0.395 1.00 58.52 908 CYS A C 1
ATOM 6639 O O . CYS A 1 897 ? 45.065 22.345 -0.737 1.00 66.65 908 CYS A O 1
ATOM 6642 N N . LEU A 1 898 ? 44.976 24.565 -1.121 1.00 51.12 909 LEU A N 1
ATOM 6643 C CA . LEU A 1 898 ? 44.358 24.455 -2.441 1.00 55.74 909 LEU A CA 1
ATOM 6644 C C . LEU A 1 898 ? 44.981 23.381 -3.310 1.00 64.61 909 LEU A C 1
ATOM 6645 O O . LEU A 1 898 ? 44.271 22.593 -3.919 1.00 72.02 909 LEU A O 1
ATOM 6650 N N . ILE A 1 899 ? 46.307 23.341 -3.374 1.00 69.35 910 ILE A N 1
ATOM 6651 C CA . ILE A 1 899 ? 46.992 22.372 -4.233 1.00 70.25 910 ILE A CA 1
ATOM 6652 C C . ILE A 1 899 ? 47.493 21.145 -3.479 1.00 73.00 910 ILE A C 1
ATOM 6653 O O . ILE A 1 899 ? 48.304 20.391 -4.016 1.00 75.79 910 ILE A O 1
ATOM 6658 N N . SER A 1 900 ? 47.013 20.925 -2.253 1.00 66.38 911 SER A N 1
ATOM 6659 C CA . SER A 1 900 ? 47.356 19.720 -1.491 1.00 63.11 911 SER A CA 1
ATOM 6660 C C . SER A 1 900 ? 47.007 18.376 -2.165 1.00 66.95 911 SER A C 1
ATOM 6661 O O . SER A 1 900 ? 45.950 18.230 -2.803 1.00 68.49 911 SER A O 1
ATOM 6664 N N . PRO A 1 901 ? 47.880 17.363 -1.978 1.00 67.87 912 PRO A N 1
ATOM 6665 C CA . PRO A 1 901 ? 47.650 15.997 -2.465 1.00 64.14 912 PRO A CA 1
ATOM 6666 C C . PRO A 1 901 ? 46.394 15.375 -1.847 1.00 63.80 912 PRO A C 1
ATOM 6667 O O . PRO A 1 901 ? 45.816 14.467 -2.423 1.00 62.92 912 PRO A O 1
ATOM 6671 N N . ASP A 1 902 ? 45.981 15.874 -0.683 1.00 61.90 913 ASP A N 1
ATOM 6672 C CA . ASP A 1 902 ? 44.761 15.401 -0.036 1.00 59.01 913 ASP A CA 1
ATOM 6673 C C . ASP A 1 902 ? 43.480 16.141 -0.489 1.00 58.53 913 ASP A C 1
ATOM 6674 O O . ASP A 1 902 ? 43.341 17.372 -0.312 1.00 51.95 913 ASP A O 1
ATOM 6679 N N . ALA A 1 903 ? 42.563 15.350 -1.069 1.00 52.36 914 ALA A N 1
ATOM 6680 C CA . ALA A 1 903 ? 41.278 15.837 -1.608 1.00 57.54 914 ALA A CA 1
ATOM 6681 C C . ALA A 1 903 ? 40.400 16.590 -0.593 1.00 62.63 914 ALA A C 1
ATOM 6682 O O . ALA A 1 903 ? 39.704 17.533 -0.948 1.00 60.88 914 ALA A O 1
ATOM 6684 N N . ARG A 1 904 ? 40.472 16.179 0.668 1.00 64.53 915 ARG A N 1
ATOM 6685 C CA . ARG A 1 904 ? 39.654 16.725 1.742 1.00 64.06 915 ARG A CA 1
ATOM 6686 C C . ARG A 1 904 ? 40.166 18.094 2.160 1.00 67.37 915 ARG A C 1
ATOM 6687 O O . ARG A 1 904 ? 39.400 18.958 2.597 1.00 61.54 915 ARG A O 1
ATOM 6695 N N . ILE A 1 905 ? 41.474 18.277 2.021 1.00 68.61 916 ILE A N 1
ATOM 6696 C CA . ILE A 1 905 ? 42.103 19.564 2.259 1.00 64.78 916 ILE A CA 1
ATOM 6697 C C . ILE A 1 905 ? 41.750 20.538 1.128 1.00 57.89 916 ILE A C 1
ATOM 6698 O O . ILE A 1 905 ? 41.373 21.671 1.379 1.00 47.74 916 ILE A O 1
ATOM 6703 N N . ARG A 1 906 ? 41.857 20.084 -0.114 1.00 54.00 917 ARG A N 1
ATOM 6704 C CA . ARG A 1 906 ? 41.543 20.956 -1.236 1.00 56.70 917 ARG A CA 1
ATOM 6705 C C . ARG A 1 906 ? 40.078 21.421 -1.116 1.00 59.60 917 ARG A C 1
ATOM 6706 O O . ARG A 1 906 ? 39.788 22.623 -1.199 1.00 52.58 917 ARG A O 1
ATOM 6714 N N . GLN A 1 907 ? 39.183 20.447 -0.891 1.00 62.17 918 GLN A N 1
ATOM 6715 C CA . GLN A 1 907 ? 37.747 20.663 -0.671 1.00 60.00 918 GLN A CA 1
ATOM 6716 C C . GLN A 1 907 ? 37.443 21.764 0.355 1.00 53.02 918 GLN A C 1
ATOM 6717 O O . GLN A 1 907 ? 36.800 22.748 0.029 1.00 57.61 918 GLN A O 1
ATOM 6723 N N . ALA A 1 908 ? 37.937 21.605 1.576 1.00 49.28 919 ALA A N 1
ATOM 6724 C CA . ALA A 1 908 ? 37.707 22.566 2.642 1.00 45.65 919 ALA A CA 1
ATOM 6725 C C . ALA A 1 908 ? 38.328 23.894 2.332 1.00 48.80 919 ALA A C 1
ATOM 6726 O O . ALA A 1 908 ? 37.761 24.946 2.648 1.00 58.37 919 ALA A O 1
ATOM 6728 N N . ALA A 1 909 ? 39.492 23.845 1.688 1.00 54.90 920 ALA A N 1
ATOM 6729 C CA . ALA A 1 909 ? 40.217 25.039 1.246 1.00 58.93 920 ALA A CA 1
ATOM 6730 C C . ALA A 1 909 ? 39.403 25.861 0.254 1.00 56.75 920 ALA A C 1
ATOM 6731 O O . ALA A 1 909 ? 39.056 27.027 0.523 1.00 51.08 920 ALA A O 1
ATOM 6733 N N . SER A 1 910 ? 39.086 25.248 -0.880 1.00 46.73 921 SER A N 1
ATOM 6734 C CA . SER A 1 910 ? 38.327 25.953 -1.882 1.00 49.61 921 SER A CA 1
ATOM 6735 C C . SER A 1 910 ? 36.986 26.506 -1.370 1.00 53.50 921 SER A C 1
ATOM 6736 O O . SER A 1 910 ? 36.603 27.620 -1.745 1.00 57.77 921 SER A O 1
ATOM 6739 N N . TYR A 1 911 ? 36.286 25.743 -0.511 1.00 57.29 922 TYR A N 1
ATOM 6740 C CA . TYR A 1 911 ? 35.016 26.194 0.085 1.00 54.48 922 TYR A CA 1
ATOM 6741 C C . TYR A 1 911 ? 35.249 27.513 0.802 1.00 46.91 922 TYR A C 1
ATOM 6742 O O . TYR A 1 911 ? 34.437 28.432 0.701 1.00 49.25 922 TYR A O 1
ATOM 6751 N N . ILE A 1 912 ? 36.353 27.567 1.548 1.00 46.47 923 ILE A N 1
ATOM 6752 C CA . ILE A 1 912 ? 36.791 28.788 2.229 1.00 51.93 923 ILE A CA 1
ATOM 6753 C C . ILE A 1 912 ? 37.056 29.974 1.272 1.00 54.97 923 ILE A C 1
ATOM 6754 O O . ILE A 1 912 ? 36.617 31.091 1.533 1.00 51.80 923 ILE A O 1
ATOM 6759 N N . ILE A 1 913 ? 37.756 29.722 0.172 1.00 52.47 924 ILE A N 1
ATOM 6760 C CA . ILE A 1 913 ? 38.013 30.778 -0.800 1.00 61.55 924 ILE A CA 1
ATOM 6761 C C . ILE A 1 913 ? 36.714 31.230 -1.458 1.00 59.91 924 ILE A C 1
ATOM 6762 O O . ILE A 1 913 ? 36.577 32.380 -1.827 1.00 58.59 924 ILE A O 1
ATOM 6767 N N . GLY A 1 914 ? 35.763 30.312 -1.605 1.00 58.85 925 GLY A N 1
ATOM 6768 C CA . GLY A 1 914 ? 34.531 30.632 -2.307 1.00 51.63 925 GLY A CA 1
ATOM 6769 C C . GLY A 1 914 ? 33.624 31.365 -1.338 1.00 53.99 925 GLY A C 1
ATOM 6770 O O . GLY A 1 914 ? 32.914 32.276 -1.683 1.00 45.31 925 GLY A O 1
ATOM 6771 N N . VAL A 1 915 ? 33.645 30.945 -0.089 1.00 67.68 926 VAL A N 1
ATOM 6772 C CA . VAL A 1 915 ? 32.788 31.555 0.898 1.00 73.84 926 VAL A CA 1
ATOM 6773 C C . VAL A 1 915 ? 33.295 32.982 1.186 1.00 66.21 926 VAL A C 1
ATOM 6774 O O . VAL A 1 915 ? 32.508 33.901 1.450 1.00 65.68 926 VAL A O 1
ATOM 6778 N N . CYS A 1 916 ? 34.611 33.178 1.068 1.00 70.20 927 CYS A N 1
ATOM 6779 C CA . CYS A 1 916 ? 35.203 34.533 1.176 1.00 71.44 927 CYS A CA 1
ATOM 6780 C C . CYS A 1 916 ? 34.513 35.512 0.249 1.00 71.24 927 CYS A C 1
ATOM 6781 O O . CYS A 1 916 ? 34.088 36.554 0.695 1.00 84.32 927 CYS A O 1
ATOM 6784 N N . ALA A 1 917 ? 34.348 35.153 -1.022 1.00 63.68 928 ALA A N 1
ATOM 6785 C CA . ALA A 1 917 ? 33.754 36.050 -2.020 1.00 64.89 928 ALA A CA 1
ATOM 6786 C C . ALA A 1 917 ? 32.255 36.181 -1.906 1.00 64.09 928 ALA A C 1
ATOM 6787 O O . ALA A 1 917 ? 31.631 36.962 -2.623 1.00 75.47 928 ALA A O 1
ATOM 6789 N N . GLN A 1 918 ? 31.664 35.415 -1.007 1.00 69.92 929 GLN A N 1
ATOM 6790 C CA . GLN A 1 918 ? 30.223 35.343 -0.952 1.00 69.20 929 GLN A CA 1
ATOM 6791 C C . GLN A 1 918 ? 29.706 36.207 0.149 1.00 70.09 929 GLN A C 1
ATOM 6792 O O . GLN A 1 918 ? 28.759 36.963 -0.041 1.00 81.14 929 GLN A O 1
ATOM 6798 N N . TYR A 1 919 ? 30.335 36.085 1.311 1.00 74.03 930 TYR A N 1
ATOM 6799 C CA . TYR A 1 919 ? 29.856 36.757 2.519 1.00 77.88 930 TYR A CA 1
ATOM 6800 C C . TYR A 1 919 ? 30.740 37.918 2.912 1.00 75.48 930 TYR A C 1
ATOM 6801 O O . TYR A 1 919 ? 30.294 38.785 3.629 1.00 81.13 930 TYR A O 1
ATOM 6810 N N . ALA A 1 920 ? 31.982 37.922 2.432 1.00 85.44 931 ALA A N 1
ATOM 6811 C CA . ALA A 1 920 ? 32.927 39.011 2.674 1.00 79.61 931 ALA A CA 1
ATOM 6812 C C . ALA A 1 920 ? 33.505 39.567 1.370 1.00 77.59 931 ALA A C 1
ATOM 6813 O O . ALA A 1 920 ? 34.728 39.680 1.220 1.00 70.17 931 ALA A O 1
ATOM 6815 N N . PRO A 1 921 ? 32.632 39.959 0.428 1.00 80.91 932 PRO A N 1
ATOM 6816 C CA . PRO A 1 921 ? 33.137 40.216 -0.924 1.00 74.60 932 PRO A CA 1
ATOM 6817 C C . PRO A 1 921 ? 34.363 41.114 -0.974 1.00 85.60 932 PRO A C 1
ATOM 6818 O O . PRO A 1 921 ? 35.247 40.898 -1.807 1.00 83.57 932 PRO A O 1
ATOM 6822 N N . SER A 1 922 ? 34.423 42.121 -0.116 1.00 86.80 933 SER A N 1
ATOM 6823 C CA . SER A 1 922 ? 35.375 43.192 -0.354 1.00 91.21 933 SER A CA 1
ATOM 6824 C C . SER A 1 922 ? 36.610 43.096 0.526 1.00 88.34 933 SER A C 1
ATOM 6825 O O . SER A 1 922 ? 37.708 43.460 0.118 1.00 80.28 933 SER A O 1
ATOM 6828 N N . THR A 1 923 ? 36.445 42.619 1.742 1.00 85.77 934 THR A N 1
ATOM 6829 C CA . THR A 1 923 ? 37.607 42.458 2.571 1.00 85.99 934 THR A CA 1
ATOM 6830 C C . THR A 1 923 ? 38.448 41.261 2.089 1.00 85.57 934 THR A C 1
ATOM 6831 O O . THR A 1 923 ? 39.325 40.793 2.807 1.00 80.86 934 THR A O 1
ATOM 6835 N N . TYR A 1 924 ? 38.191 40.811 0.852 1.00 83.58 935 TYR A N 1
ATOM 6836 C CA . TYR A 1 924 ? 38.859 39.619 0.279 1.00 75.86 935 TYR A CA 1
ATOM 6837 C C . TYR A 1 924 ? 39.432 39.567 -1.162 1.00 79.94 935 TYR A C 1
ATOM 6838 O O . TYR A 1 924 ? 40.234 38.725 -1.444 1.00 82.54 935 TYR A O 1
ATOM 6847 N N . ALA A 1 925 ? 39.029 40.434 -2.063 1.00 87.48 936 ALA A N 1
ATOM 6848 C CA . ALA A 1 925 ? 39.493 40.476 -3.470 1.00 84.43 936 ALA A CA 1
ATOM 6849 C C . ALA A 1 925 ? 40.921 40.305 -4.021 1.00 89.34 936 ALA A C 1
ATOM 6850 O O . ALA A 1 925 ? 41.119 39.776 -5.144 1.00 94.29 936 ALA A O 1
ATOM 6852 N N . ASP A 1 926 ? 41.858 40.939 -3.319 1.00 96.04 937 ASP A N 1
ATOM 6853 C CA . ASP A 1 926 ? 43.287 40.772 -3.512 1.00 95.92 937 ASP A CA 1
ATOM 6854 C C . ASP A 1 926 ? 43.670 39.286 -3.402 1.00 106.25 937 ASP A C 1
ATOM 6855 O O . ASP A 1 926 ? 44.767 38.881 -3.807 1.00 112.14 937 ASP A O 1
ATOM 6860 N N . VAL A 1 927 ? 42.759 38.485 -2.846 1.00 106.60 938 VAL A N 1
ATOM 6861 C CA . VAL A 1 927 ? 42.972 37.039 -2.707 1.00 101.75 938 VAL A CA 1
ATOM 6862 C C . VAL A 1 927 ? 42.175 36.232 -3.739 1.00 93.69 938 VAL A C 1
ATOM 6863 O O . VAL A 1 927 ? 42.718 35.378 -4.468 1.00 98.10 938 VAL A O 1
ATOM 6867 N N . CYS A 1 928 ? 40.890 36.536 -3.822 1.00 84.97 939 CYS A N 1
ATOM 6868 C CA . CYS A 1 928 ? 40.022 35.694 -4.597 1.00 83.66 939 CYS A CA 1
ATOM 6869 C C . CYS A 1 928 ? 40.343 35.698 -6.086 1.00 91.54 939 CYS A C 1
ATOM 6870 O O . CYS A 1 928 ? 40.359 34.624 -6.724 1.00 87.60 939 CYS A O 1
ATOM 6873 N N . ILE A 1 929 ? 40.656 36.876 -6.631 1.00 87.82 940 ILE A N 1
ATOM 6874 C CA . ILE A 1 929 ? 40.967 36.958 -8.059 1.00 85.45 940 ILE A CA 1
ATOM 6875 C C . ILE A 1 929 ? 42.323 36.342 -8.404 1.00 82.23 940 ILE A C 1
ATOM 6876 O O . ILE A 1 929 ? 42.442 35.685 -9.433 1.00 75.67 940 ILE A O 1
ATOM 6881 N N . PRO A 1 930 ? 43.342 36.549 -7.544 1.00 90.91 941 PRO A N 1
ATOM 6882 C CA . PRO A 1 930 ? 44.593 35.816 -7.775 1.00 94.01 941 PRO A CA 1
ATOM 6883 C C . PRO A 1 930 ? 44.406 34.298 -7.821 1.00 97.24 941 PRO A C 1
ATOM 6884 O O . PRO A 1 930 ? 44.779 33.669 -8.815 1.00 104.54 941 PRO A O 1
ATOM 6888 N N . THR A 1 931 ? 43.821 33.735 -6.763 1.00 94.90 942 THR A N 1
ATOM 6889 C CA . THR A 1 931 ? 43.619 32.282 -6.620 1.00 82.99 942 THR A CA 1
ATOM 6890 C C . THR A 1 931 ? 42.859 31.702 -7.806 1.00 74.19 942 THR A C 1
ATOM 6891 O O . THR A 1 931 ? 43.002 30.543 -8.143 1.00 70.85 942 THR A O 1
ATOM 6895 N N . LEU A 1 932 ? 42.065 32.539 -8.445 1.00 73.34 943 LEU A N 1
ATOM 6896 C CA . LEU A 1 932 ? 41.144 32.104 -9.471 1.00 71.30 943 LEU A CA 1
ATOM 6897 C C . LEU A 1 932 ? 41.785 31.215 -10.571 1.00 75.06 943 LEU A C 1
ATOM 6898 O O . LEU A 1 932 ? 41.131 30.344 -11.140 1.00 63.94 943 LEU A O 1
ATOM 6903 N N . ASP A 1 933 ? 43.066 31.408 -10.850 1.00 78.81 944 ASP A N 1
ATOM 6904 C CA . ASP A 1 933 ? 43.759 30.550 -11.813 1.00 81.17 944 ASP A CA 1
ATOM 6905 C C . ASP A 1 933 ? 44.104 29.193 -11.218 1.00 78.63 944 ASP A C 1
ATOM 6906 O O . ASP A 1 933 ? 44.052 28.157 -11.921 1.00 71.75 944 ASP A O 1
ATOM 6911 N N . THR A 1 934 ? 44.457 29.214 -9.928 1.00 65.67 945 THR A N 1
ATOM 6912 C CA . THR A 1 934 ? 44.650 27.989 -9.155 1.00 76.36 945 THR A CA 1
ATOM 6913 C C . THR A 1 934 ? 43.412 27.102 -9.279 1.00 77.16 945 THR A C 1
ATOM 6914 O O . THR A 1 934 ? 43.513 25.902 -9.514 1.00 79.50 945 THR A O 1
ATOM 6918 N N . LEU A 1 935 ? 42.246 27.720 -9.129 1.00 75.64 946 LEU A N 1
ATOM 6919 C CA . LEU A 1 935 ? 40.984 27.028 -9.160 1.00 72.36 946 LEU A CA 1
ATOM 6920 C C . LEU A 1 935 ? 40.691 26.488 -10.546 1.00 79.81 946 LEU A C 1
ATOM 6921 O O . LEU A 1 935 ? 40.114 25.410 -10.668 1.00 86.43 946 LEU A O 1
ATOM 6926 N N . VAL A 1 936 ? 41.084 27.214 -11.592 1.00 74.92 947 VAL A N 1
ATOM 6927 C CA . VAL A 1 936 ? 40.879 26.704 -12.951 1.00 67.57 947 VAL A CA 1
ATOM 6928 C C . VAL A 1 936 ? 41.719 25.455 -13.154 1.00 63.82 947 VAL A C 1
ATOM 6929 O O . VAL A 1 936 ? 41.335 24.575 -13.920 1.00 71.66 947 VAL A O 1
ATOM 6933 N N . GLN A 1 937 ? 42.809 25.334 -12.405 1.00 59.82 948 GLN A N 1
ATOM 6934 C CA . GLN A 1 937 ? 43.680 24.156 -12.506 1.00 73.58 948 GLN A CA 1
ATOM 6935 C C . GLN A 1 937 ? 43.261 22.970 -11.611 1.00 75.22 948 GLN A C 1
ATOM 6936 O O . GLN A 1 937 ? 43.284 21.839 -12.061 1.00 76.31 948 GLN A O 1
ATOM 6938 N N . ILE A 1 938 ? 42.904 23.238 -10.347 1.00 74.92 949 ILE A N 1
ATOM 6939 C CA . ILE A 1 938 ? 42.409 22.211 -9.419 1.00 72.24 949 ILE A CA 1
ATOM 6940 C C . ILE A 1 938 ? 41.206 21.551 -10.051 1.00 72.47 949 ILE A C 1
ATOM 6941 O O . ILE A 1 938 ? 41.025 20.333 -9.953 1.00 82.44 949 ILE A O 1
ATOM 6946 N N . VAL A 1 939 ? 40.383 22.379 -10.694 1.00 66.32 950 VAL A N 1
ATOM 6947 C CA . VAL A 1 939 ? 39.244 21.931 -11.469 1.00 65.86 950 VAL A CA 1
ATOM 6948 C C . VAL A 1 939 ? 39.639 20.824 -12.453 1.00 69.51 950 VAL A C 1
ATOM 6949 O O . VAL A 1 939 ? 38.833 19.948 -12.740 1.00 70.95 950 VAL A O 1
ATOM 6953 N N . ASP A 1 940 ? 40.892 20.842 -12.930 1.00 84.13 951 ASP A N 1
ATOM 6954 C CA . ASP A 1 940 ? 41.329 19.963 -14.039 1.00 78.05 951 ASP A CA 1
ATOM 6955 C C . ASP A 1 940 ? 42.382 18.888 -13.708 1.00 64.97 951 ASP A C 1
ATOM 6956 O O . ASP A 1 940 ? 42.534 17.910 -14.407 1.00 58.96 951 ASP A O 1
ATOM 6961 N N . GLY A 1 943 ? 42.295 13.203 -12.713 1.00 74.10 954 GLY A N 1
ATOM 6962 C CA . GLY A 1 943 ? 41.404 12.358 -11.862 1.00 71.52 954 GLY A CA 1
ATOM 6963 C C . GLY A 1 943 ? 40.356 13.230 -11.172 1.00 70.58 954 GLY A C 1
ATOM 6964 O O . GLY A 1 943 ? 39.841 12.881 -10.113 1.00 64.72 954 GLY A O 1
ATOM 6965 N N . SER A 1 944 ? 40.104 14.396 -11.766 1.00 74.75 955 SER A N 1
ATOM 6966 C CA . SER A 1 944 ? 39.209 15.410 -11.205 1.00 68.12 955 SER A CA 1
ATOM 6967 C C . SER A 1 944 ? 37.807 14.886 -11.045 1.00 73.17 955 SER A C 1
ATOM 6968 O O . SER A 1 944 ? 37.297 14.771 -9.932 1.00 74.09 955 SER A O 1
ATOM 6971 N N . LYS A 1 945 ? 37.203 14.575 -12.185 1.00 79.82 956 LYS A N 1
ATOM 6972 C CA . LYS A 1 945 ? 35.867 14.006 -12.256 1.00 83.74 956 LYS A CA 1
ATOM 6973 C C . LYS A 1 945 ? 35.987 12.485 -12.032 1.00 82.60 956 LYS A C 1
ATOM 6974 O O . LYS A 1 945 ? 35.877 11.692 -12.958 1.00 95.92 956 LYS A O 1
ATOM 6976 N N . LEU A 1 946 ? 36.259 12.104 -10.790 1.00 76.35 957 LEU A N 1
ATOM 6977 C CA . LEU A 1 946 ? 36.404 10.707 -10.400 1.00 78.68 957 LEU A CA 1
ATOM 6978 C C . LEU A 1 946 ? 35.883 10.566 -8.978 1.00 79.91 957 LEU A C 1
ATOM 6979 O O . LEU A 1 946 ? 36.048 11.465 -8.153 1.00 84.07 957 LEU A O 1
ATOM 6984 N N . GLU A 1 947 ? 35.260 9.438 -8.686 1.00 78.83 958 GLU A N 1
ATOM 6985 C CA . GLU A 1 947 ? 34.571 9.262 -7.404 1.00 82.00 958 GLU A CA 1
ATOM 6986 C C . GLU A 1 947 ? 35.306 9.862 -6.218 1.00 82.49 958 GLU A C 1
ATOM 6987 O O . GLU A 1 947 ? 34.712 10.592 -5.457 1.00 83.36 958 GLU A O 1
ATOM 6989 N N . GLU A 1 948 ? 36.586 9.575 -6.068 1.00 83.61 959 GLU A N 1
ATOM 6990 C CA . GLU A 1 948 ? 37.312 9.965 -4.859 1.00 86.75 959 GLU A CA 1
ATOM 6991 C C . GLU A 1 948 ? 37.389 11.464 -4.619 1.00 69.34 959 GLU A C 1
ATOM 6992 O O . GLU A 1 948 ? 37.389 11.925 -3.479 1.00 61.03 959 GLU A O 1
ATOM 6998 N N . ASN A 1 949 ? 37.511 12.211 -5.704 1.00 68.04 960 ASN A N 1
ATOM 6999 C CA . ASN A 1 949 ? 37.687 13.655 -5.612 1.00 69.90 960 ASN A CA 1
ATOM 7000 C C . ASN A 1 949 ? 36.670 14.454 -6.388 1.00 64.29 960 ASN A C 1
ATOM 7001 O O . ASN A 1 949 ? 36.878 15.629 -6.619 1.00 62.15 960 ASN A O 1
ATOM 7006 N N . ARG A 1 950 ? 35.561 13.822 -6.766 1.00 61.93 961 ARG A N 1
ATOM 7007 C CA . ARG A 1 950 ? 34.453 14.510 -7.458 1.00 61.37 961 ARG A CA 1
ATOM 7008 C C . ARG A 1 950 ? 33.907 15.627 -6.560 1.00 60.59 961 ARG A C 1
ATOM 7009 O O . ARG A 1 950 ? 33.428 16.669 -7.016 1.00 61.16 961 ARG A O 1
ATOM 7017 N N . SER A 1 951 ? 34.013 15.390 -5.268 1.00 59.56 962 SER A N 1
ATOM 7018 C CA . SER A 1 951 ? 33.520 16.284 -4.277 1.00 62.69 962 SER A CA 1
ATOM 7019 C C . SER A 1 951 ? 34.395 17.555 -4.204 1.00 65.01 962 SER A C 1
ATOM 7020 O O . SER A 1 951 ? 33.867 18.669 -4.269 1.00 59.94 962 SER A O 1
ATOM 7023 N N . SER A 1 952 ? 35.720 17.372 -4.103 1.00 69.07 963 SER A N 1
ATOM 7024 C CA . SER A 1 952 ? 36.714 18.480 -4.037 1.00 67.83 963 SER A CA 1
ATOM 7025 C C . SER A 1 952 ? 36.689 19.382 -5.251 1.00 61.34 963 SER A C 1
ATOM 7026 O O . SER A 1 952 ? 36.705 20.610 -5.126 1.00 69.38 963 SER A O 1
ATOM 7029 N N . THR A 1 953 ? 36.637 18.778 -6.431 1.00 53.05 964 THR A N 1
ATOM 7030 C CA . THR A 1 953 ? 36.579 19.582 -7.624 1.00 60.36 964 THR A CA 1
ATOM 7031 C C . THR A 1 953 ? 35.222 20.273 -7.784 1.00 55.78 964 THR A C 1
ATOM 7032 O O . THR A 1 953 ? 35.131 21.265 -8.486 1.00 67.69 964 THR A O 1
ATOM 7036 N N . GLU A 1 954 ? 34.169 19.747 -7.175 1.00 48.58 965 GLU A N 1
ATOM 7037 C CA . GLU A 1 954 ? 32.880 20.433 -7.225 1.00 47.93 965 GLU A CA 1
ATOM 7038 C C . GLU A 1 954 ? 32.875 21.698 -6.365 1.00 50.06 965 GLU A C 1
ATOM 7039 O O . GLU A 1 954 ? 32.247 22.669 -6.721 1.00 45.47 965 GLU A O 1
ATOM 7045 N N . ASN A 1 955 ? 33.598 21.682 -5.257 1.00 48.44 966 ASN A N 1
ATOM 7046 C CA . ASN A 1 955 ? 33.729 22.851 -4.421 1.00 57.61 966 ASN A CA 1
ATOM 7047 C C . ASN A 1 955 ? 34.559 23.959 -5.080 1.00 59.96 966 ASN A C 1
ATOM 7048 O O . ASN A 1 955 ? 34.160 25.118 -5.096 1.00 70.93 966 ASN A O 1
ATOM 7053 N N . ALA A 1 956 ? 35.685 23.578 -5.666 1.00 56.33 967 ALA A N 1
ATOM 7054 C CA . ALA A 1 956 ? 36.480 24.512 -6.430 1.00 58.56 967 ALA A CA 1
ATOM 7055 C C . ALA A 1 956 ? 35.587 25.150 -7.495 1.00 58.32 967 ALA A C 1
ATOM 7056 O O . ALA A 1 956 ? 35.532 26.372 -7.619 1.00 54.12 967 ALA A O 1
ATOM 7058 N N . SER A 1 957 ? 34.857 24.318 -8.227 1.00 56.92 968 SER A N 1
ATOM 7059 C CA . SER A 1 957 ? 33.988 24.790 -9.294 1.00 60.15 968 SER A CA 1
ATOM 7060 C C . SER A 1 957 ? 33.004 25.841 -8.764 1.00 66.19 968 SER A C 1
ATOM 7061 O O . SER A 1 957 ? 32.797 26.865 -9.408 1.00 65.56 968 SER A O 1
ATOM 7064 N N . ALA A 1 958 ? 32.423 25.582 -7.587 1.00 61.48 969 ALA A N 1
ATOM 7065 C CA . ALA A 1 958 ? 31.441 26.470 -6.978 1.00 65.80 969 ALA A CA 1
ATOM 7066 C C . ALA A 1 958 ? 32.154 27.705 -6.505 1.00 65.08 969 ALA A C 1
ATOM 7067 O O . ALA A 1 958 ? 31.632 28.829 -6.644 1.00 55.67 969 ALA A O 1
ATOM 7069 N N . ALA A 1 959 ? 33.336 27.477 -5.926 1.00 60.19 970 ALA A N 1
ATOM 7070 C CA . ALA A 1 959 ? 34.194 28.571 -5.467 1.00 61.31 970 ALA A CA 1
ATOM 7071 C C . ALA A 1 959 ? 34.486 29.602 -6.572 1.00 65.87 970 ALA A C 1
ATOM 7072 O O . ALA A 1 959 ? 34.415 30.787 -6.301 1.00 70.29 970 ALA A O 1
ATOM 7074 N N . ILE A 1 960 ? 34.799 29.163 -7.799 1.00 61.88 971 ILE A N 1
ATOM 7075 C CA . ILE A 1 960 ? 35.062 30.103 -8.887 1.00 71.55 971 ILE A CA 1
ATOM 7076 C C . ILE A 1 960 ? 33.787 30.813 -9.386 1.00 69.63 971 ILE A C 1
ATOM 7077 O O . ILE A 1 960 ? 33.826 31.971 -9.763 1.00 75.97 971 ILE A O 1
ATOM 7082 N N . ALA A 1 961 ? 32.667 30.109 -9.391 1.00 71.30 972 ALA A N 1
ATOM 7083 C CA . ALA A 1 961 ? 31.383 30.717 -9.726 1.00 73.77 972 ALA A CA 1
ATOM 7084 C C . ALA A 1 961 ? 31.011 31.811 -8.719 1.00 72.62 972 ALA A C 1
ATOM 7085 O O . ALA A 1 961 ? 30.289 32.739 -9.063 1.00 67.98 972 ALA A O 1
ATOM 7087 N N . LYS A 1 962 ? 31.496 31.680 -7.486 1.00 65.44 973 LYS A N 1
ATOM 7088 C CA . LYS A 1 962 ? 31.244 32.661 -6.430 1.00 69.77 973 LYS A CA 1
ATOM 7089 C C . LYS A 1 962 ? 32.011 33.961 -6.670 1.00 71.65 973 LYS A C 1
ATOM 7090 O O . LYS A 1 962 ? 31.441 35.041 -6.612 1.00 59.43 973 LYS A O 1
ATOM 7096 N N . ILE A 1 963 ? 33.297 33.825 -6.972 1.00 72.86 974 ILE A N 1
ATOM 7097 C CA . ILE A 1 963 ? 34.158 34.916 -7.415 1.00 77.83 974 ILE A CA 1
ATOM 7098 C C . ILE A 1 963 ? 33.620 35.642 -8.647 1.00 77.42 974 ILE A C 1
ATOM 7099 O O . ILE A 1 963 ? 33.519 36.858 -8.643 1.00 85.82 974 ILE A O 1
ATOM 7104 N N . LEU A 1 964 ? 33.260 34.901 -9.686 1.00 68.58 975 LEU A N 1
ATOM 7105 C CA . LEU A 1 964 ? 32.598 35.484 -10.853 1.00 71.62 975 LEU A CA 1
ATOM 7106 C C . LEU A 1 964 ? 31.308 36.259 -10.546 1.00 78.84 975 LEU A C 1
ATOM 7107 O O . LEU A 1 964 ? 30.882 37.113 -11.340 1.00 93.39 975 LEU A O 1
ATOM 7112 N N . TYR A 1 965 ? 30.681 35.966 -9.408 1.00 80.81 976 TYR A N 1
ATOM 7113 C CA . TYR A 1 965 ? 29.427 36.616 -9.065 1.00 85.22 976 TYR A CA 1
ATOM 7114 C C . TYR A 1 965 ? 29.716 37.902 -8.350 1.00 89.64 976 TYR A C 1
ATOM 7115 O O . TYR A 1 965 ? 29.216 38.947 -8.723 1.00 96.39 976 TYR A O 1
ATOM 7124 N N . ALA A 1 966 ? 30.506 37.803 -7.291 1.00 87.95 977 ALA A N 1
ATOM 7125 C CA . ALA A 1 966 ? 30.829 38.944 -6.452 1.00 96.06 977 ALA A CA 1
ATOM 7126 C C . ALA A 1 966 ? 31.375 40.115 -7.250 1.00 98.78 977 ALA A C 1
ATOM 7127 O O . ALA A 1 966 ? 30.917 41.244 -7.069 1.00 121.14 977 ALA A O 1
ATOM 7129 N N . TYR A 1 967 ? 32.322 39.839 -8.146 1.00 84.88 978 TYR A N 1
ATOM 7130 C CA . TYR A 1 967 ? 33.014 40.887 -8.894 1.00 96.99 978 TYR A CA 1
ATOM 7131 C C . TYR A 1 967 ? 32.655 40.822 -10.365 1.00 103.26 978 TYR A C 1
ATOM 7132 O O . TYR A 1 967 ? 33.553 40.785 -11.229 1.00 100.81 978 TYR A O 1
ATOM 7141 N N . ASN A 1 968 ? 31.350 40.893 -10.653 1.00 109.94 979 ASN A N 1
ATOM 7142 C CA . ASN A 1 968 ? 30.746 40.487 -11.972 1.00 116.08 979 ASN A CA 1
ATOM 7143 C C . ASN A 1 968 ? 31.213 40.923 -13.363 1.00 119.59 979 ASN A C 1
ATOM 7144 O O . ASN A 1 968 ? 31.406 40.048 -14.218 1.00 124.73 979 ASN A O 1
ATOM 7149 N N . SER A 1 969 ? 31.209 42.238 -13.625 1.00 132.54 980 SER A N 1
ATOM 7150 C CA . SER A 1 969 ? 31.927 42.836 -14.767 1.00 132.89 980 SER A CA 1
ATOM 7151 C C . SER A 1 969 ? 33.162 43.676 -14.353 1.00 126.40 980 SER A C 1
ATOM 7152 O O . SER A 1 969 ? 33.530 44.636 -15.028 1.00 127.67 980 SER A O 1
ATOM 7155 N N . ASN A 1 970 ? 33.785 43.290 -13.237 1.00 124.77 981 ASN A N 1
ATOM 7156 C CA . ASN A 1 970 ? 35.027 43.891 -12.742 1.00 112.73 981 ASN A CA 1
ATOM 7157 C C . ASN A 1 970 ? 36.215 42.957 -12.929 1.00 111.71 981 ASN A C 1
ATOM 7158 O O . ASN A 1 970 ? 37.289 43.200 -12.374 1.00 102.76 981 ASN A O 1
ATOM 7163 N N . ILE A 1 971 ? 36.012 41.897 -13.712 1.00 124.89 982 ILE A N 1
ATOM 7164 C CA . ILE A 1 971 ? 37.001 40.837 -13.864 1.00 131.41 982 ILE A CA 1
ATOM 7165 C C . ILE A 1 971 ? 37.762 40.881 -15.183 1.00 136.55 982 ILE A C 1
ATOM 7166 O O . ILE A 1 971 ? 37.167 40.973 -16.251 1.00 146.16 982 ILE A O 1
ATOM 7171 N N . PRO A 1 972 ? 39.092 40.814 -15.105 1.00 133.35 983 PRO A N 1
ATOM 7172 C CA . PRO A 1 972 ? 39.886 40.584 -16.297 1.00 127.73 983 PRO A CA 1
ATOM 7173 C C . PRO A 1 972 ? 39.706 39.148 -16.802 1.00 118.98 983 PRO A C 1
ATOM 7174 O O . PRO A 1 972 ? 40.267 38.234 -16.225 1.00 108.33 983 PRO A O 1
ATOM 7178 N N . ASP A 1 975 ? 36.392 36.583 -18.008 1.00 86.48 986 ASP A N 1
ATOM 7179 C CA . ASP A 1 975 ? 35.289 36.072 -18.834 1.00 103.79 986 ASP A CA 1
ATOM 7180 C C . ASP A 1 975 ? 35.649 34.781 -19.607 1.00 103.14 986 ASP A C 1
ATOM 7181 O O . ASP A 1 975 ? 34.798 33.982 -19.994 1.00 98.87 986 ASP A O 1
ATOM 7186 N N . THR A 1 976 ? 36.920 34.559 -19.853 1.00 102.74 987 THR A N 1
ATOM 7187 C CA . THR A 1 976 ? 37.271 33.254 -20.339 1.00 94.76 987 THR A CA 1
ATOM 7188 C C . THR A 1 976 ? 36.728 32.369 -19.238 1.00 97.49 987 THR A C 1
ATOM 7189 O O . THR A 1 976 ? 35.990 31.421 -19.448 1.00 102.26 987 THR A O 1
ATOM 7193 N N . TYR A 1 977 ? 37.098 32.754 -18.033 1.00 96.82 988 TYR A N 1
ATOM 7194 C CA . TYR A 1 977 ? 36.661 32.130 -16.815 1.00 89.38 988 TYR A CA 1
ATOM 7195 C C . TYR A 1 977 ? 35.274 31.514 -16.877 1.00 86.25 988 TYR A C 1
ATOM 7196 O O . TYR A 1 977 ? 35.155 30.326 -16.691 1.00 72.77 988 TYR A O 1
ATOM 7205 N N . THR A 1 978 ? 34.234 32.287 -17.147 1.00 84.60 989 THR A N 1
ATOM 7206 C CA . THR A 1 978 ? 32.892 31.726 -17.070 1.00 89.38 989 THR A CA 1
ATOM 7207 C C . THR A 1 978 ? 32.714 30.499 -18.002 1.00 91.75 989 THR A C 1
ATOM 7208 O O . THR A 1 978 ? 32.114 29.464 -17.609 1.00 97.75 989 THR A O 1
ATOM 7212 N N . ALA A 1 979 ? 33.288 30.602 -19.203 1.00 92.78 990 ALA A N 1
ATOM 7213 C CA . ALA A 1 979 ? 33.296 29.482 -20.150 1.00 85.72 990 ALA A CA 1
ATOM 7214 C C . ALA A 1 979 ? 34.147 28.295 -19.669 1.00 83.60 990 ALA A C 1
ATOM 7215 O O . ALA A 1 979 ? 33.929 27.148 -20.115 1.00 88.94 990 ALA A O 1
ATOM 7217 N N . ASN A 1 980 ? 35.116 28.568 -18.785 1.00 76.10 991 ASN A N 1
ATOM 7218 C CA . ASN A 1 980 ? 35.903 27.511 -18.121 1.00 73.59 991 ASN A CA 1
ATOM 7219 C C . ASN A 1 980 ? 34.993 26.780 -17.161 1.00 74.27 991 ASN A C 1
ATOM 7220 O O . ASN A 1 980 ? 34.804 25.564 -17.261 1.00 71.16 991 ASN A O 1
ATOM 7225 N N . TRP A 1 981 ? 34.460 27.571 -16.229 1.00 61.15 992 TRP A N 1
ATOM 7226 C CA . TRP A 1 981 ? 33.574 27.171 -15.174 1.00 64.49 992 TRP A CA 1
ATOM 7227 C C . TRP A 1 981 ? 32.499 26.246 -15.720 1.00 68.95 992 TRP A C 1
ATOM 7228 O O . TRP A 1 981 ? 32.291 25.126 -15.242 1.00 67.34 992 TRP A O 1
ATOM 7239 N N . PHE A 1 982 ? 31.836 26.737 -16.749 1.00 65.46 993 PHE A N 1
ATOM 7240 C CA . PHE A 1 982 ? 30.827 25.972 -17.408 1.00 64.74 993 PHE A CA 1
ATOM 7241 C C . PHE A 1 982 ? 31.255 24.520 -17.645 1.00 67.67 993 PHE A C 1
ATOM 7242 O O . PHE A 1 982 ? 30.487 23.626 -17.349 1.00 61.60 993 PHE A O 1
ATOM 7250 N N . LYS A 1 983 ? 32.475 24.292 -18.145 1.00 72.02 994 LYS A N 1
ATOM 7251 C CA . LYS A 1 983 ? 32.927 22.938 -18.516 1.00 70.26 994 LYS A CA 1
ATOM 7252 C C . LYS A 1 983 ? 33.137 22.054 -17.289 1.00 63.96 994 LYS A C 1
ATOM 7253 O O . LYS A 1 983 ? 33.636 20.935 -17.395 1.00 76.66 994 LYS A O 1
ATOM 7259 N N . THR A 1 984 ? 32.776 22.577 -16.130 1.00 65.52 995 THR A N 1
ATOM 7260 C CA . THR A 1 984 ? 32.886 21.843 -14.884 1.00 61.81 995 THR A CA 1
ATOM 7261 C C . THR A 1 984 ? 31.515 21.367 -14.508 1.00 58.28 995 THR A C 1
ATOM 7262 O O . THR A 1 984 ? 31.352 20.706 -13.529 1.00 57.88 995 THR A O 1
ATOM 7266 N N . LEU A 1 985 ? 30.522 21.742 -15.292 1.00 62.62 996 LEU A N 1
ATOM 7267 C CA . LEU A 1 985 ? 29.188 21.281 -15.044 1.00 72.74 996 LEU A CA 1
ATOM 7268 C C . LEU A 1 985 ? 29.116 19.943 -15.727 1.00 75.27 996 LEU A C 1
ATOM 7269 O O . LEU A 1 985 ? 29.661 19.755 -16.806 1.00 84.29 996 LEU A O 1
ATOM 7274 N N . PRO A 1 986 ? 28.410 19.012 -15.132 1.00 70.55 997 PRO A N 1
ATOM 7275 C CA . PRO A 1 986 ? 27.480 19.220 -14.048 1.00 63.61 997 PRO A CA 1
ATOM 7276 C C . PRO A 1 986 ? 28.002 18.996 -12.649 1.00 59.62 997 PRO A C 1
ATOM 7277 O O . PRO A 1 986 ? 29.043 18.378 -12.445 1.00 56.04 997 PRO A O 1
ATOM 7281 N N . THR A 1 987 ? 27.234 19.495 -11.697 1.00 57.78 998 THR A N 1
ATOM 7282 C CA . THR A 1 987 ? 27.502 19.322 -10.291 1.00 54.90 998 THR A CA 1
ATOM 7283 C C . THR A 1 987 ? 26.465 18.364 -9.738 1.00 54.67 998 THR A C 1
ATOM 7284 O O . THR A 1 987 ? 25.271 18.642 -9.739 1.00 59.73 998 THR A O 1
ATOM 7288 N N . ILE A 1 988 ? 26.944 17.223 -9.271 1.00 55.43 999 ILE A N 1
ATOM 7289 C CA . ILE A 1 988 ? 26.088 16.059 -8.977 1.00 57.09 999 ILE A CA 1
ATOM 7290 C C . ILE A 1 988 ? 26.261 15.470 -7.571 1.00 61.50 999 ILE A C 1
ATOM 7291 O O . ILE A 1 988 ? 25.395 14.707 -7.138 1.00 75.69 999 ILE A O 1
ATOM 7296 N N . THR A 1 989 ? 27.335 15.825 -6.854 1.00 60.40 1000 THR A N 1
ATOM 7297 C CA . THR A 1 989 ? 27.653 15.211 -5.526 1.00 63.28 1000 THR A CA 1
ATOM 7298 C C . THR A 1 989 ? 27.496 16.081 -4.281 1.00 65.17 1000 THR A C 1
ATOM 7299 O O . THR A 1 989 ? 26.920 15.647 -3.288 1.00 71.39 1000 THR A O 1
ATOM 7303 N N . ASP A 1 990 ? 28.050 17.290 -4.318 1.00 61.12 1001 ASP A N 1
ATOM 7304 C CA . ASP A 1 990 ? 27.926 18.227 -3.221 1.00 61.24 1001 ASP A CA 1
ATOM 7305 C C . ASP A 1 990 ? 26.689 19.081 -3.504 1.00 60.93 1001 ASP A C 1
ATOM 7306 O O . ASP A 1 990 ? 26.523 19.641 -4.599 1.00 57.55 1001 ASP A O 1
ATOM 7311 N N . LYS A 1 991 ? 25.805 19.146 -2.514 1.00 62.71 1002 LYS A N 1
ATOM 7312 C CA . LYS A 1 991 ? 24.475 19.707 -2.699 1.00 60.00 1002 LYS A CA 1
ATOM 7313 C C . LYS A 1 991 ? 24.493 21.232 -2.643 1.00 59.56 1002 LYS A C 1
ATOM 7314 O O . LYS A 1 991 ? 23.856 21.893 -3.474 1.00 51.30 1002 LYS A O 1
ATOM 7320 N N . GLU A 1 992 ? 25.219 21.782 -1.666 1.00 61.39 1003 GLU A N 1
ATOM 7321 C CA . GLU A 1 992 ? 25.282 23.241 -1.449 1.00 68.04 1003 GLU A CA 1
ATOM 7322 C C . GLU A 1 992 ? 26.096 23.916 -2.540 1.00 64.82 1003 GLU A C 1
ATOM 7323 O O . GLU A 1 992 ? 25.791 25.036 -2.950 1.00 72.35 1003 GLU A O 1
ATOM 7329 N N . ALA A 1 993 ? 27.109 23.207 -3.031 1.00 59.97 1004 ALA A N 1
ATOM 7330 C CA . ALA A 1 993 ? 27.842 23.627 -4.222 1.00 58.95 1004 ALA A CA 1
ATOM 7331 C C . ALA A 1 993 ? 26.914 23.695 -5.415 1.00 61.03 1004 ALA A C 1
ATOM 7332 O O . ALA A 1 993 ? 26.769 24.742 -6.025 1.00 58.90 1004 ALA A O 1
ATOM 7334 N N . ALA A 1 994 ? 26.255 22.576 -5.711 1.00 59.69 1005 ALA A N 1
ATOM 7335 C CA . ALA A 1 994 ? 25.326 22.517 -6.824 1.00 62.02 1005 ALA A CA 1
ATOM 7336 C C . ALA A 1 994 ? 24.276 23.606 -6.728 1.00 63.88 1005 ALA A C 1
ATOM 7337 O O . ALA A 1 994 ? 23.872 24.171 -7.727 1.00 56.76 1005 ALA A O 1
ATOM 7339 N N . SER A 1 995 ? 23.846 23.883 -5.507 1.00 61.66 1006 SER A N 1
ATOM 7340 C CA . SER A 1 995 ? 22.844 24.882 -5.269 1.00 69.99 1006 SER A CA 1
ATOM 7341 C C . SER A 1 995 ? 23.350 26.263 -5.735 1.00 70.43 1006 SER A C 1
ATOM 7342 O O . SER A 1 995 ? 22.633 27.007 -6.422 1.00 63.81 1006 SER A O 1
ATOM 7345 N N . PHE A 1 996 ? 24.596 26.595 -5.409 1.00 68.67 1007 PHE A N 1
ATOM 7346 C CA . PHE A 1 996 ? 25.133 27.824 -5.942 1.00 62.17 1007 PHE A CA 1
ATOM 7347 C C . PHE A 1 996 ? 25.316 27.836 -7.468 1.00 72.22 1007 PHE A C 1
ATOM 7348 O O . PHE A 1 996 ? 24.876 28.790 -8.134 1.00 87.74 1007 PHE A O 1
ATOM 7356 N N . ASN A 1 997 ? 25.962 26.804 -8.023 1.00 64.79 1008 ASN A N 1
ATOM 7357 C CA . ASN A 1 997 ? 26.260 26.784 -9.453 1.00 61.18 1008 ASN A CA 1
ATOM 7358 C C . ASN A 1 997 ? 25.028 26.997 -10.312 1.00 57.93 1008 ASN A C 1
ATOM 7359 O O . ASN A 1 997 ? 25.076 27.751 -11.271 1.00 70.30 1008 ASN A O 1
ATOM 7364 N N . TYR A 1 998 ? 23.924 26.347 -9.991 1.00 54.86 1009 TYR A N 1
ATOM 7365 C CA . TYR A 1 998 ? 22.742 26.535 -10.814 1.00 66.53 1009 TYR A CA 1
ATOM 7366 C C . TYR A 1 998 ? 22.015 27.841 -10.504 1.00 67.25 1009 TYR A C 1
ATOM 7367 O O . TYR A 1 998 ? 21.303 28.339 -11.362 1.00 72.93 1009 TYR A O 1
ATOM 7376 N N . GLN A 1 999 ? 22.203 28.401 -9.305 1.00 75.30 1010 GLN A N 1
ATOM 7377 C CA . GLN A 1 999 ? 21.754 29.783 -9.039 1.00 73.53 1010 GLN A CA 1
ATOM 7378 C C . GLN A 1 999 ? 22.523 30.744 -9.977 1.00 74.09 1010 GLN A C 1
ATOM 7379 O O . GLN A 1 999 ? 21.892 31.501 -10.725 1.00 76.58 1010 GLN A O 1
ATOM 7381 N N . PHE A 1 1000 ? 23.859 30.649 -9.989 1.00 66.66 1011 PHE A N 1
ATOM 7382 C CA . PHE A 1 1000 ? 24.693 31.408 -10.931 1.00 69.24 1011 PHE A CA 1
ATOM 7383 C C . PHE A 1 1000 ? 24.374 31.141 -12.403 1.00 77.23 1011 PHE A C 1
ATOM 7384 O O . PHE A 1 1000 ? 24.337 32.063 -13.208 1.00 83.84 1011 PHE A O 1
ATOM 7392 N N . LEU A 1 1001 ? 24.176 29.877 -12.769 1.00 81.48 1012 LEU A N 1
ATOM 7393 C CA . LEU A 1 1001 ? 23.774 29.543 -14.138 1.00 74.86 1012 LEU A CA 1
ATOM 7394 C C . LEU A 1 1001 ? 22.461 30.292 -14.495 1.00 78.03 1012 LEU A C 1
ATOM 7395 O O . LEU A 1 1001 ? 22.294 30.758 -15.621 1.00 75.77 1012 LEU A O 1
ATOM 7400 N N . SER A 1 1002 ? 21.568 30.446 -13.518 1.00 81.55 1013 SER A N 1
ATOM 7401 C CA . SER A 1 1002 ? 20.265 31.048 -13.750 1.00 88.54 1013 SER A CA 1
ATOM 7402 C C . SER A 1 1002 ? 20.287 32.581 -13.875 1.00 93.05 1013 SER A C 1
ATOM 7403 O O . SER A 1 1002 ? 19.316 33.164 -14.355 1.00 93.68 1013 SER A O 1
ATOM 7406 N N . GLN A 1 1003 ? 21.378 33.221 -13.448 1.00 88.35 1014 GLN A N 1
ATOM 7407 C CA . GLN A 1 1003 ? 21.552 34.662 -13.649 1.00 88.21 1014 GLN A CA 1
ATOM 7408 C C . GLN A 1 1003 ? 22.160 34.815 -15.027 1.00 84.72 1014 GLN A C 1
ATOM 7409 O O . GLN A 1 1003 ? 21.608 35.458 -15.903 1.00 101.63 1014 GLN A O 1
ATOM 7415 N N . VAL A 1 1012 ? 26.951 31.447 -22.518 1.00 91.42 1023 VAL A N 1
ATOM 7416 C CA . VAL A 1 1012 ? 26.058 30.375 -22.099 1.00 89.86 1023 VAL A CA 1
ATOM 7417 C C . VAL A 1 1012 ? 24.753 30.468 -22.877 1.00 96.63 1023 VAL A C 1
ATOM 7418 O O . VAL A 1 1012 ? 24.210 29.453 -23.317 1.00 105.89 1023 VAL A O 1
ATOM 7422 N N . CYS A 1 1013 ? 24.259 31.695 -23.059 1.00 99.58 1024 CYS A N 1
ATOM 7423 C CA . CYS A 1 1013 ? 23.020 31.934 -23.795 1.00 83.10 1024 CYS A CA 1
ATOM 7424 C C . CYS A 1 1013 ? 23.112 31.519 -25.261 1.00 93.03 1024 CYS A C 1
ATOM 7425 O O . CYS A 1 1013 ? 24.194 31.172 -25.763 1.00 86.67 1024 CYS A O 1
ATOM 7428 N N . ALA A 1 1014 ? 21.958 31.564 -25.928 1.00 102.79 1025 ALA A N 1
ATOM 7429 C CA . ALA A 1 1014 ? 21.815 31.210 -27.347 1.00 115.51 1025 ALA A CA 1
ATOM 7430 C C . ALA A 1 1014 ? 22.769 30.071 -27.751 1.00 114.87 1025 ALA A C 1
ATOM 7431 O O . ALA A 1 1014 ? 22.810 29.003 -27.106 1.00 116.22 1025 ALA A O 1
ATOM 7433 N N . GLN A 1 1015 ? 23.522 30.313 -28.818 1.00 111.50 1026 GLN A N 1
ATOM 7434 C CA . GLN A 1 1015 ? 24.595 29.432 -29.242 1.00 107.58 1026 GLN A CA 1
ATOM 7435 C C . GLN A 1 1015 ? 24.133 27.988 -29.549 1.00 106.93 1026 GLN A C 1
ATOM 7436 O O . GLN A 1 1015 ? 22.967 27.706 -29.862 1.00 101.61 1026 GLN A O 1
ATOM 7438 N N . SER A 1 1016 ? 25.101 27.089 -29.503 1.00 106.44 1027 SER A N 1
ATOM 7439 C CA . SER A 1 1016 ? 24.867 25.670 -29.605 1.00 96.35 1027 SER A CA 1
ATOM 7440 C C . SER A 1 1016 ? 25.513 25.046 -28.352 1.00 99.25 1027 SER A C 1
ATOM 7441 O O . SER A 1 1016 ? 25.935 23.884 -28.359 1.00 93.84 1027 SER A O 1
ATOM 7444 N N . ASN A 1 1017 ? 25.600 25.863 -27.292 1.00 88.55 1028 ASN A N 1
ATOM 7445 C CA . ASN A 1 1017 ? 25.767 25.427 -25.900 1.00 87.85 1028 ASN A CA 1
ATOM 7446 C C . ASN A 1 1017 ? 24.461 24.867 -25.307 1.00 85.77 1028 ASN A C 1
ATOM 7447 O O . ASN A 1 1017 ? 24.437 24.331 -24.201 1.00 90.35 1028 ASN A O 1
ATOM 7452 N N . ILE A 1 1018 ? 23.383 25.000 -26.069 1.00 86.09 1029 ILE A N 1
ATOM 7453 C CA . ILE A 1 1018 ? 22.032 24.758 -25.601 1.00 91.08 1029 ILE A CA 1
ATOM 7454 C C . ILE A 1 1018 ? 21.790 23.356 -25.047 1.00 91.73 1029 ILE A C 1
ATOM 7455 O O . ILE A 1 1018 ? 21.162 23.222 -23.995 1.00 96.75 1029 ILE A O 1
ATOM 7460 N N . SER A 1 1019 ? 22.292 22.323 -25.732 1.00 90.14 1030 SER A N 1
ATOM 7461 C CA . SER A 1 1019 ? 22.153 20.963 -25.238 1.00 78.45 1030 SER A CA 1
ATOM 7462 C C . SER A 1 1019 ? 23.065 20.673 -24.048 1.00 66.45 1030 SER A C 1
ATOM 7463 O O . SER A 1 1019 ? 22.745 19.830 -23.229 1.00 67.42 1030 SER A O 1
ATOM 7466 N N . ALA A 1 1020 ? 24.174 21.395 -23.927 1.00 66.31 1031 ALA A N 1
ATOM 7467 C CA . ALA A 1 1020 ? 24.981 21.288 -22.712 1.00 72.94 1031 ALA A CA 1
ATOM 7468 C C . ALA A 1 1020 ? 24.368 22.071 -21.547 1.00 75.60 1031 ALA A C 1
ATOM 7469 O O . ALA A 1 1020 ? 24.534 21.703 -20.383 1.00 75.95 1031 ALA A O 1
ATOM 7471 N N . VAL A 1 1021 ? 23.664 23.152 -21.865 1.00 73.89 1032 VAL A N 1
ATOM 7472 C CA . VAL A 1 1021 ? 22.972 23.942 -20.854 1.00 76.45 1032 VAL A CA 1
ATOM 7473 C C . VAL A 1 1021 ? 21.896 23.083 -20.174 1.00 73.38 1032 VAL A C 1
ATOM 7474 O O . VAL A 1 1021 ? 21.867 22.959 -18.948 1.00 61.75 1032 VAL A O 1
ATOM 7478 N N . VAL A 1 1022 ? 21.024 22.490 -20.991 1.00 64.55 1033 VAL A N 1
ATOM 7479 C CA . VAL A 1 1022 ? 19.933 21.673 -20.512 1.00 53.24 1033 VAL A CA 1
ATOM 7480 C C . VAL A 1 1022 ? 20.474 20.461 -19.744 1.00 60.16 1033 VAL A C 1
ATOM 7481 O O . VAL A 1 1022 ? 20.194 20.277 -18.557 1.00 54.79 1033 VAL A O 1
ATOM 7485 N N . ASP A 1 1023 ? 21.284 19.648 -20.416 1.00 58.57 1034 ASP A N 1
ATOM 7486 C CA . ASP A 1 1023 ? 21.763 18.437 -19.808 1.00 53.35 1034 ASP A CA 1
ATOM 7487 C C . ASP A 1 1023 ? 22.441 18.719 -18.467 1.00 56.67 1034 ASP A C 1
ATOM 7488 O O . ASP A 1 1023 ? 22.270 17.963 -17.518 1.00 54.47 1034 ASP A O 1
ATOM 7493 N N . SER A 1 1024 ? 23.194 19.810 -18.374 1.00 58.01 1035 SER A N 1
ATOM 7494 C CA . SER A 1 1024 ? 23.818 20.210 -17.103 1.00 58.87 1035 SER A CA 1
ATOM 7495 C C . SER A 1 1024 ? 22.801 20.228 -15.973 1.00 58.70 1035 SER A C 1
ATOM 7496 O O . SER A 1 1024 ? 23.134 19.959 -14.819 1.00 59.94 1035 SER A O 1
ATOM 7499 N N . VAL A 1 1025 ? 21.561 20.582 -16.317 1.00 61.20 1036 VAL A N 1
ATOM 7500 C CA . VAL A 1 1025 ? 20.468 20.675 -15.342 1.00 59.78 1036 VAL A CA 1
ATOM 7501 C C . VAL A 1 1025 ? 19.803 19.312 -15.123 1.00 56.28 1036 VAL A C 1
ATOM 7502 O O . VAL A 1 1025 ? 19.639 18.882 -13.969 1.00 54.85 1036 VAL A O 1
ATOM 7506 N N . ILE A 1 1026 ? 19.434 18.630 -16.211 1.00 55.56 1037 ILE A N 1
ATOM 7507 C CA . ILE A 1 1026 ? 18.882 17.262 -16.125 1.00 54.83 1037 ILE A CA 1
ATOM 7508 C C . ILE A 1 1026 ? 19.794 16.421 -15.251 1.00 53.89 1037 ILE A C 1
ATOM 7509 O O . ILE A 1 1026 ? 19.325 15.696 -14.401 1.00 51.35 1037 ILE A O 1
ATOM 7514 N N . GLN A 1 1027 ? 21.107 16.556 -15.436 1.00 54.86 1038 GLN A N 1
ATOM 7515 C CA . GLN A 1 1027 ? 22.049 15.738 -14.702 1.00 54.77 1038 GLN A CA 1
ATOM 7516 C C . GLN A 1 1027 ? 21.986 15.985 -13.203 1.00 62.63 1038 GLN A C 1
ATOM 7517 O O . GLN A 1 1027 ? 21.909 15.030 -12.401 1.00 61.63 1038 GLN A O 1
ATOM 7523 N N . ALA A 1 1028 ? 21.962 17.261 -12.826 1.00 62.66 1039 ALA A N 1
ATOM 7524 C CA . ALA A 1 1028 ? 21.906 17.641 -11.415 1.00 61.22 1039 ALA A CA 1
ATOM 7525 C C . ALA A 1 1028 ? 20.627 17.131 -10.770 1.00 57.91 1039 ALA A C 1
ATOM 7526 O O . ALA A 1 1028 ? 20.677 16.533 -9.709 1.00 60.32 1039 ALA A O 1
ATOM 7528 N N . LEU A 1 1029 ? 19.495 17.378 -11.425 1.00 55.05 1040 LEU A N 1
ATOM 7529 C CA . LEU A 1 1029 ? 18.180 16.916 -10.971 1.00 55.86 1040 LEU A CA 1
ATOM 7530 C C . LEU A 1 1029 ? 18.177 15.416 -10.815 1.00 58.55 1040 LEU A C 1
ATOM 7531 O O . LEU A 1 1029 ? 17.957 14.931 -9.727 1.00 61.70 1040 LEU A O 1
ATOM 7536 N N . ASN A 1 1030 ? 18.473 14.690 -11.892 1.00 55.89 1041 ASN A N 1
ATOM 7537 C CA . ASN A 1 1030 ? 18.436 13.210 -11.874 1.00 57.54 1041 ASN A CA 1
ATOM 7538 C C . ASN A 1 1030 ? 19.340 12.608 -10.842 1.00 53.92 1041 ASN A C 1
ATOM 7539 O O . ASN A 1 1030 ? 19.012 11.585 -10.254 1.00 55.27 1041 ASN A O 1
ATOM 7544 N N . GLU A 1 1031 ? 20.469 13.260 -10.596 1.00 57.18 1042 GLU A N 1
ATOM 7545 C CA . GLU A 1 1031 ? 21.382 12.782 -9.575 1.00 60.60 1042 GLU A CA 1
ATOM 7546 C C . GLU A 1 1031 ? 20.980 13.265 -8.187 1.00 58.10 1042 GLU A C 1
ATOM 7547 O O . GLU A 1 1031 ? 21.606 12.932 -7.191 1.00 59.81 1042 GLU A O 1
ATOM 7553 N N . ARG A 1 1032 ? 19.904 14.031 -8.133 1.00 60.48 1043 ARG A N 1
ATOM 7554 C CA . ARG A 1 1032 ? 19.385 14.594 -6.882 1.00 64.63 1043 ARG A CA 1
ATOM 7555 C C . ARG A 1 1032 ? 20.449 15.361 -6.061 1.00 57.25 1043 ARG A C 1
ATOM 7556 O O . ARG A 1 1032 ? 20.581 15.151 -4.867 1.00 67.19 1043 ARG A O 1
ATOM 7558 N N . SER A 1 1033 ? 21.171 16.274 -6.709 1.00 61.77 1044 SER A N 1
ATOM 7559 C CA . SER A 1 1033 ? 22.127 17.198 -6.034 1.00 60.73 1044 SER A CA 1
ATOM 7560 C C . SER A 1 1033 ? 21.548 18.611 -5.910 1.00 65.55 1044 SER A C 1
ATOM 7561 O O . SER A 1 1033 ? 21.833 19.324 -4.939 1.00 73.55 1044 SER A O 1
ATOM 7564 N N . LEU A 1 1034 ? 20.740 19.023 -6.880 1.00 64.26 1045 LEU A N 1
ATOM 7565 C CA . LEU A 1 1034 ? 19.960 20.242 -6.690 1.00 72.77 1045 LEU A CA 1
ATOM 7566 C C . LEU A 1 1034 ? 18.469 19.913 -6.618 1.00 67.65 1045 LEU A C 1
ATOM 7567 O O . LEU A 1 1034 ? 18.051 18.925 -7.203 1.00 69.29 1045 LEU A O 1
ATOM 7572 N N . THR A 1 1041 ? 14.060 26.298 -10.090 1.00 97.44 1052 THR A N 1
ATOM 7573 C CA . THR A 1 1041 ? 13.882 27.589 -10.778 1.00 91.93 1052 THR A CA 1
ATOM 7574 C C . THR A 1 1041 ? 14.841 27.924 -11.964 1.00 96.48 1052 THR A C 1
ATOM 7575 O O . THR A 1 1041 ? 14.430 28.620 -12.901 1.00 92.44 1052 THR A O 1
ATOM 7579 N N . VAL A 1 1042 ? 16.098 27.464 -11.926 1.00 95.45 1053 VAL A N 1
ATOM 7580 C CA . VAL A 1 1042 ? 16.953 27.323 -13.142 1.00 80.93 1053 VAL A CA 1
ATOM 7581 C C . VAL A 1 1042 ? 16.230 26.612 -14.308 1.00 72.94 1053 VAL A C 1
ATOM 7582 O O . VAL A 1 1042 ? 16.577 26.812 -15.487 1.00 77.73 1053 VAL A O 1
ATOM 7586 N N . ILE A 1 1043 ? 15.244 25.771 -13.975 1.00 67.65 1054 ILE A N 1
ATOM 7587 C CA . ILE A 1 1043 ? 14.286 25.248 -14.950 1.00 74.88 1054 ILE A CA 1
ATOM 7588 C C . ILE A 1 1043 ? 13.553 26.378 -15.698 1.00 85.16 1054 ILE A C 1
ATOM 7589 O O . ILE A 1 1043 ? 13.445 26.344 -16.920 1.00 85.44 1054 ILE A O 1
ATOM 7594 N N . SER A 1 1044 ? 13.052 27.374 -14.967 1.00 100.43 1055 SER A N 1
ATOM 7595 C CA . SER A 1 1044 ? 12.380 28.527 -15.574 1.00 97.70 1055 SER A CA 1
ATOM 7596 C C . SER A 1 1044 ? 13.281 29.172 -16.611 1.00 94.08 1055 SER A C 1
ATOM 7597 O O . SER A 1 1044 ? 12.866 29.350 -17.747 1.00 100.02 1055 SER A O 1
ATOM 7600 N N . SER A 1 1045 ? 14.522 29.482 -16.229 1.00 78.07 1056 SER A N 1
ATOM 7601 C CA . SER A 1 1045 ? 15.516 30.037 -17.161 1.00 80.05 1056 SER A CA 1
ATOM 7602 C C . SER A 1 1045 ? 15.713 29.189 -18.431 1.00 88.40 1056 SER A C 1
ATOM 7603 O O . SER A 1 1045 ? 15.777 29.723 -19.552 1.00 96.59 1056 SER A O 1
ATOM 7606 N N . VAL A 1 1046 ? 15.792 27.870 -18.251 1.00 91.42 1057 VAL A N 1
ATOM 7607 C CA . VAL A 1 1046 ? 15.997 26.938 -19.367 1.00 88.85 1057 VAL A CA 1
ATOM 7608 C C . VAL A 1 1046 ? 14.821 26.919 -20.376 1.00 89.41 1057 VAL A C 1
ATOM 7609 O O . VAL A 1 1046 ? 15.034 26.939 -21.600 1.00 86.43 1057 VAL A O 1
ATOM 7613 N N . LYS A 1 1047 ? 13.593 26.893 -19.854 1.00 93.75 1058 LYS A N 1
ATOM 7614 C CA . LYS A 1 1047 ? 12.386 26.858 -20.688 1.00 88.43 1058 LYS A CA 1
ATOM 7615 C C . LYS A 1 1047 ? 12.309 28.102 -21.576 1.00 88.78 1058 LYS A C 1
ATOM 7616 O O . LYS A 1 1047 ? 11.771 28.026 -22.689 1.00 94.34 1058 LYS A O 1
ATOM 7618 N N . LYS A 1 1048 ? 12.881 29.218 -21.089 1.00 91.51 1059 LYS A N 1
ATOM 7619 C CA . LYS A 1 1048 ? 12.955 30.506 -21.829 1.00 97.53 1059 LYS A CA 1
ATOM 7620 C C . LYS A 1 1048 ? 13.883 30.411 -23.044 1.00 92.58 1059 LYS A C 1
ATOM 7621 O O . LYS A 1 1048 ? 13.574 30.902 -24.149 1.00 98.24 1059 LYS A O 1
ATOM 7623 N N . LEU A 1 1049 ? 15.012 29.752 -22.829 1.00 93.49 1060 LEU A N 1
ATOM 7624 C CA . LEU A 1 1049 ? 15.961 29.474 -23.888 1.00 98.41 1060 LEU A CA 1
ATOM 7625 C C . LEU A 1 1049 ? 15.344 28.543 -24.968 1.00 104.11 1060 LEU A C 1
ATOM 7626 O O . LEU A 1 1049 ? 15.462 28.815 -26.168 1.00 117.19 1060 LEU A O 1
ATOM 7631 N N . LEU A 1 1050 ? 14.666 27.472 -24.544 1.00 106.23 1061 LEU A N 1
ATOM 7632 C CA . LEU A 1 1050 ? 13.947 26.585 -25.474 1.00 109.03 1061 LEU A CA 1
ATOM 7633 C C . LEU A 1 1050 ? 12.767 27.260 -26.169 1.00 105.61 1061 LEU A C 1
ATOM 7634 O O . LEU A 1 1050 ? 12.341 26.827 -27.259 1.00 104.34 1061 LEU A O 1
ATOM 7639 N N . GLY A 1 1051 ? 12.249 28.311 -25.527 1.00 104.63 1062 GLY A N 1
ATOM 7640 C CA . GLY A 1 1051 ? 11.226 29.157 -26.120 1.00 100.38 1062 GLY A CA 1
ATOM 7641 C C . GLY A 1 1051 ? 11.749 29.833 -27.374 1.00 104.97 1062 GLY A C 1
ATOM 7642 O O . GLY A 1 1051 ? 11.032 29.953 -28.373 1.00 112.70 1062 GLY A O 1
ATOM 7643 N N . PHE A 1 1052 ? 13.012 30.247 -27.325 1.00 104.73 1063 PHE A N 1
ATOM 7644 C CA . PHE A 1 1052 ? 13.653 30.939 -28.444 1.00 104.02 1063 PHE A CA 1
ATOM 7645 C C . PHE A 1 1052 ? 14.003 30.025 -29.643 1.00 104.03 1063 PHE A C 1
ATOM 7646 O O . PHE A 1 1052 ? 14.727 30.439 -30.554 1.00 104.75 1063 PHE A O 1
ATOM 7654 N N . LEU A 1 1053 ? 13.482 28.797 -29.655 1.00 107.62 1064 LEU A N 1
ATOM 7655 C CA . LEU A 1 1053 ? 13.731 27.860 -30.765 1.00 104.34 1064 LEU A CA 1
ATOM 7656 C C . LEU A 1 1053 ? 12.471 27.145 -31.228 1.00 107.96 1064 LEU A C 1
ATOM 7657 O O . LEU A 1 1053 ? 11.558 26.935 -30.428 1.00 106.51 1064 LEU A O 1
ATOM 7662 N N . PRO A 1 1054 ? 12.422 26.756 -32.522 1.00 113.73 1065 PRO A N 1
ATOM 7663 C CA . PRO A 1 1054 ? 11.227 26.132 -33.114 1.00 120.76 1065 PRO A CA 1
ATOM 7664 C C . PRO A 1 1054 ? 10.644 24.981 -32.278 1.00 129.50 1065 PRO A C 1
ATOM 7665 O O . PRO A 1 1054 ? 11.257 24.576 -31.281 1.00 127.41 1065 PRO A O 1
ATOM 7669 N N . SER A 1 1055 ? 9.442 24.530 -32.661 1.00 129.33 1066 SER A N 1
ATOM 7670 C CA . SER A 1 1055 ? 8.852 23.254 -32.241 1.00 120.63 1066 SER A CA 1
ATOM 7671 C C . SER A 1 1055 ? 9.918 22.172 -32.208 1.00 121.32 1066 SER A C 1
ATOM 7672 O O . SER A 1 1055 ? 10.229 21.608 -31.146 1.00 128.20 1066 SER A O 1
ATOM 7675 N N . SER A 1 1056 ? 10.485 21.930 -33.397 1.00 121.44 1067 SER A N 1
ATOM 7676 C CA . SER A 1 1056 ? 11.381 20.805 -33.681 1.00 113.18 1067 SER A CA 1
ATOM 7677 C C . SER A 1 1056 ? 12.739 20.928 -32.999 1.00 112.91 1067 SER A C 1
ATOM 7678 O O . SER A 1 1056 ? 13.259 19.943 -32.507 1.00 105.44 1067 SER A O 1
ATOM 7681 N N . ASP A 1 1057 ? 13.313 22.128 -32.968 1.00 112.97 1068 ASP A N 1
ATOM 7682 C CA . ASP A 1 1057 ? 14.575 22.345 -32.262 1.00 106.46 1068 ASP A CA 1
ATOM 7683 C C . ASP A 1 1057 ? 14.436 22.138 -30.752 1.00 94.37 1068 ASP A C 1
ATOM 7684 O O . ASP A 1 1057 ? 15.312 21.548 -30.129 1.00 83.31 1068 ASP A O 1
ATOM 7689 N N . ALA A 1 1058 ? 13.328 22.606 -30.179 1.00 97.37 1069 ALA A N 1
ATOM 7690 C CA . ALA A 1 1058 ? 13.038 22.420 -28.751 1.00 90.08 1069 ALA A CA 1
ATOM 7691 C C . ALA A 1 1058 ? 12.977 20.937 -28.363 1.00 83.17 1069 ALA A C 1
ATOM 7692 O O . ALA A 1 1058 ? 13.753 20.511 -27.517 1.00 70.58 1069 ALA A O 1
ATOM 7694 N N . MET A 1 1059 ? 12.080 20.172 -29.000 1.00 77.44 1070 MET A N 1
ATOM 7695 C CA . MET A 1 1059 ? 11.914 18.718 -28.759 1.00 84.76 1070 MET A CA 1
ATOM 7696 C C . MET A 1 1059 ? 13.240 17.963 -28.722 1.00 81.08 1070 MET A C 1
ATOM 7697 O O . MET A 1 1059 ? 13.581 17.336 -27.710 1.00 72.08 1070 MET A O 1
ATOM 7702 N N . ALA A 1 1060 ? 13.978 18.063 -29.831 1.00 81.54 1071 ALA A N 1
ATOM 7703 C CA . ALA A 1 1060 ? 15.178 17.261 -30.129 1.00 82.57 1071 ALA A CA 1
ATOM 7704 C C . ALA A 1 1060 ? 16.248 17.142 -29.045 1.00 75.37 1071 ALA A C 1
ATOM 7705 O O . ALA A 1 1060 ? 16.968 16.147 -29.026 1.00 79.01 1071 ALA A O 1
ATOM 7707 N N . ILE A 1 1061 ? 16.360 18.150 -28.173 1.00 71.65 1072 ILE A N 1
ATOM 7708 C CA . ILE A 1 1061 ? 17.342 18.101 -27.092 1.00 75.47 1072 ILE A CA 1
ATOM 7709 C C . ILE A 1 1061 ? 17.208 16.873 -26.176 1.00 71.60 1072 ILE A C 1
ATOM 7710 O O . ILE A 1 1061 ? 18.208 16.323 -25.718 1.00 70.91 1072 ILE A O 1
ATOM 7715 N N . PHE A 1 1062 ? 15.985 16.431 -25.931 1.00 71.05 1073 PHE A N 1
ATOM 7716 C CA . PHE A 1 1062 ? 15.773 15.340 -24.998 1.00 73.35 1073 PHE A CA 1
ATOM 7717 C C . PHE A 1 1062 ? 15.824 14.005 -25.687 1.00 71.78 1073 PHE A C 1
ATOM 7718 O O . PHE A 1 1062 ? 15.505 12.964 -25.084 1.00 73.11 1073 PHE A O 1
ATOM 7726 N N . ASN A 1 1063 ? 16.241 14.041 -26.946 1.00 63.53 1074 ASN A N 1
ATOM 7727 C CA . ASN A 1 1063 ? 16.148 12.884 -27.774 1.00 62.56 1074 ASN A CA 1
ATOM 7728 C C . ASN A 1 1063 ? 17.129 11.848 -27.274 1.00 62.84 1074 ASN A C 1
ATOM 7729 O O . ASN A 1 1063 ? 17.009 10.672 -27.576 1.00 69.00 1074 ASN A O 1
ATOM 7731 N N . ARG A 1 1064 ? 18.090 12.267 -26.479 1.00 65.04 1075 ARG A N 1
ATOM 7732 C CA . ARG A 1 1064 ? 19.079 11.295 -26.065 1.00 70.47 1075 ARG A CA 1
ATOM 7733 C C . ARG A 1 1064 ? 18.618 10.538 -24.844 1.00 68.58 1075 ARG A C 1
ATOM 7734 O O . ARG A 1 1064 ? 19.194 9.503 -24.523 1.00 63.92 1075 ARG A O 1
ATOM 7742 N N . TYR A 1 1065 ? 17.609 11.072 -24.153 1.00 58.97 1076 TYR A N 1
ATOM 7743 C CA . TYR A 1 1065 ? 17.256 10.565 -22.837 1.00 52.14 1076 TYR A CA 1
ATOM 7744 C C . TYR A 1 1065 ? 16.380 9.316 -22.826 1.00 44.58 1076 TYR A C 1
ATOM 7745 O O . TYR A 1 1065 ? 15.383 9.225 -23.556 1.00 45.34 1076 TYR A O 1
ATOM 7754 N N . PRO A 1 1066 ? 16.735 8.359 -21.977 1.00 48.25 1077 PRO A N 1
ATOM 7755 C CA . PRO A 1 1066 ? 15.931 7.121 -21.874 1.00 53.74 1077 PRO A CA 1
ATOM 7756 C C . PRO A 1 1066 ? 14.551 7.359 -21.212 1.00 57.22 1077 PRO A C 1
ATOM 7757 O O . PRO A 1 1066 ? 14.291 8.462 -20.721 1.00 55.49 1077 PRO A O 1
ATOM 7761 N N . ALA A 1 1067 ? 13.681 6.344 -21.229 1.00 58.01 1078 ALA A N 1
ATOM 7762 C CA . ALA A 1 1067 ? 12.275 6.535 -20.871 1.00 61.11 1078 ALA A CA 1
ATOM 7763 C C . ALA A 1 1067 ? 12.156 7.076 -19.465 1.00 69.57 1078 ALA A C 1
ATOM 7764 O O . ALA A 1 1067 ? 11.520 8.123 -19.226 1.00 73.28 1078 ALA A O 1
ATOM 7766 N N . ASP A 1 1068 ? 12.807 6.373 -18.546 1.00 70.94 1079 ASP A N 1
ATOM 7767 C CA . ASP A 1 1068 ? 12.714 6.691 -17.135 1.00 79.76 1079 ASP A CA 1
ATOM 7768 C C . ASP A 1 1068 ? 13.104 8.148 -16.778 1.00 77.37 1079 ASP A C 1
ATOM 7769 O O . ASP A 1 1068 ? 12.472 8.766 -15.907 1.00 77.89 1079 ASP A O 1
ATOM 7774 N N . ILE A 1 1069 ? 14.107 8.715 -17.444 1.00 64.19 1080 ILE A N 1
ATOM 7775 C CA . ILE A 1 1069 ? 14.434 10.090 -17.136 1.00 55.96 1080 ILE A CA 1
ATOM 7776 C C . ILE A 1 1069 ? 13.625 11.087 -17.987 1.00 56.23 1080 ILE A C 1
ATOM 7777 O O . ILE A 1 1069 ? 13.517 12.273 -17.650 1.00 54.45 1080 ILE A O 1
ATOM 7782 N N . MET A 1 1070 ? 13.031 10.603 -19.062 1.00 51.00 1081 MET A N 1
ATOM 7783 C CA . MET A 1 1070 ? 12.006 11.390 -19.713 1.00 58.72 1081 MET A CA 1
ATOM 7784 C C . MET A 1 1070 ? 10.666 11.438 -18.942 1.00 61.41 1081 MET A C 1
ATOM 7785 O O . MET A 1 1070 ? 9.899 12.373 -19.137 1.00 62.09 1081 MET A O 1
ATOM 7790 N N . GLU A 1 1071 ? 10.368 10.430 -18.110 1.00 64.59 1082 GLU A N 1
ATOM 7791 C CA . GLU A 1 1071 ? 9.207 10.529 -17.210 1.00 64.69 1082 GLU A CA 1
ATOM 7792 C C . GLU A 1 1071 ? 9.441 11.723 -16.272 1.00 61.01 1082 GLU A C 1
ATOM 7793 O O . GLU A 1 1071 ? 8.664 12.649 -16.241 1.00 66.29 1082 GLU A O 1
ATOM 7795 N N . LYS A 1 1072 ? 10.565 11.722 -15.576 1.00 69.62 1083 LYS A N 1
ATOM 7796 C CA . LYS A 1 1072 ? 10.979 12.848 -14.748 1.00 64.08 1083 LYS A CA 1
ATOM 7797 C C . LYS A 1 1072 ? 11.018 14.189 -15.454 1.00 69.86 1083 LYS A C 1
ATOM 7798 O O . LYS A 1 1072 ? 10.704 15.194 -14.852 1.00 74.01 1083 LYS A O 1
ATOM 7804 N N . VAL A 1 1073 ? 11.470 14.234 -16.704 1.00 76.54 1084 VAL A N 1
ATOM 7805 C CA . VAL A 1 1073 ? 11.648 15.534 -17.395 1.00 64.06 1084 VAL A CA 1
ATOM 7806 C C . VAL A 1 1073 ? 10.277 16.156 -17.707 1.00 69.46 1084 VAL A C 1
ATOM 7807 O O . VAL A 1 1073 ? 10.083 17.356 -17.546 1.00 72.60 1084 VAL A O 1
ATOM 7811 N N . HIS A 1 1074 ? 9.342 15.327 -18.177 1.00 72.26 1085 HIS A N 1
ATOM 7812 C CA . HIS A 1 1074 ? 7.950 15.702 -18.299 1.00 79.81 1085 HIS A CA 1
ATOM 7813 C C . HIS A 1 1074 ? 7.424 16.336 -17.007 1.00 80.52 1085 HIS A C 1
ATOM 7814 O O . HIS A 1 1074 ? 6.860 17.403 -17.055 1.00 78.46 1085 HIS A O 1
ATOM 7821 N N . LYS A 1 1075 ? 7.641 15.686 -15.863 1.00 79.42 1086 LYS A N 1
ATOM 7822 C CA . LYS A 1 1075 ? 7.258 16.221 -14.544 1.00 81.05 1086 LYS A CA 1
ATOM 7823 C C . LYS A 1 1075 ? 8.154 17.353 -13.975 1.00 87.49 1086 LYS A C 1
ATOM 7824 O O . LYS A 1 1075 ? 7.980 17.729 -12.824 1.00 96.78 1086 LYS A O 1
ATOM 7826 N N . TRP A 1 1076 ? 9.100 17.880 -14.761 1.00 90.26 1087 TRP A N 1
ATOM 7827 C CA . TRP A 1 1076 ? 10.003 18.951 -14.316 1.00 78.95 1087 TRP A CA 1
ATOM 7828 C C . TRP A 1 1076 ? 9.769 20.207 -15.127 1.00 83.34 1087 TRP A C 1
ATOM 7829 O O . TRP A 1 1076 ? 10.016 21.303 -14.652 1.00 94.82 1087 TRP A O 1
ATOM 7840 N N . PHE A 1 1077 ? 9.325 20.052 -16.366 1.00 81.56 1088 PHE A N 1
ATOM 7841 C CA . PHE A 1 1077 ? 9.244 21.196 -17.278 1.00 79.41 1088 PHE A CA 1
ATOM 7842 C C . PHE A 1 1077 ? 7.829 21.409 -17.777 1.00 72.21 1088 PHE A C 1
ATOM 7843 O O . PHE A 1 1077 ? 6.882 21.046 -17.096 1.00 70.99 1088 PHE A O 1
ATOM 7851 N N . SER B 2 26 ? 22.297 -17.756 18.357 1.00 60.42 606 SER B N 1
ATOM 7852 C CA . SER B 2 26 ? 22.361 -17.408 16.889 1.00 65.14 606 SER B CA 1
ATOM 7853 C C . SER B 2 26 ? 21.656 -18.410 15.992 1.00 63.16 606 SER B C 1
ATOM 7854 O O . SER B 2 26 ? 22.000 -19.599 15.942 1.00 71.07 606 SER B O 1
ATOM 7857 N N . ALA B 2 27 ? 20.685 -17.911 15.254 1.00 51.58 607 ALA B N 1
ATOM 7858 C CA . ALA B 2 27 ? 19.989 -18.779 14.345 1.00 48.90 607 ALA B CA 1
ATOM 7859 C C . ALA B 2 27 ? 20.394 -18.430 12.892 1.00 43.06 607 ALA B C 1
ATOM 7860 O O . ALA B 2 27 ? 19.585 -18.469 11.997 1.00 34.62 607 ALA B O 1
ATOM 7862 N N . LYS B 2 28 ? 21.657 -18.039 12.707 1.00 35.42 608 LYS B N 1
ATOM 7863 C CA . LYS B 2 28 ? 22.294 -18.078 11.408 1.00 38.65 608 LYS B CA 1
ATOM 7864 C C . LYS B 2 28 ? 23.773 -18.571 11.505 1.00 36.49 608 LYS B C 1
ATOM 7865 O O . LYS B 2 28 ? 24.275 -18.794 12.575 1.00 38.85 608 LYS B O 1
ATOM 7871 N N . ILE B 2 29 ? 24.485 -18.698 10.394 1.00 32.44 609 ILE B N 1
ATOM 7872 C CA . ILE B 2 29 ? 25.890 -19.018 10.489 1.00 25.89 609 ILE B CA 1
ATOM 7873 C C . ILE B 2 29 ? 26.649 -17.762 10.911 1.00 27.84 609 ILE B C 1
ATOM 7874 O O . ILE B 2 29 ? 26.410 -16.665 10.386 1.00 26.66 609 ILE B O 1
ATOM 7879 N N . SER B 2 30 ? 27.573 -17.939 11.837 1.00 26.91 610 SER B N 1
ATOM 7880 C CA . SER B 2 30 ? 28.498 -16.868 12.239 1.00 30.17 610 SER B CA 1
ATOM 7881 C C . SER B 2 30 ? 29.752 -17.449 12.845 1.00 32.69 610 SER B C 1
ATOM 7882 O O . SER B 2 30 ? 29.797 -18.611 13.210 1.00 33.39 610 SER B O 1
ATOM 7885 N N . LYS B 2 31 ? 30.792 -16.636 12.966 1.00 38.71 611 LYS B N 1
ATOM 7886 C CA . LYS B 2 31 ? 32.052 -17.129 13.469 1.00 32.99 611 LYS B CA 1
ATOM 7887 C C . LYS B 2 31 ? 32.158 -17.046 14.997 1.00 33.51 611 LYS B C 1
ATOM 7888 O O . LYS B 2 31 ? 31.504 -16.247 15.625 1.00 33.39 611 LYS B O 1
ATOM 7894 N N . PRO B 2 32 ? 32.997 -17.899 15.591 1.00 34.19 612 PRO B N 1
ATOM 7895 C CA . PRO B 2 32 ? 33.203 -17.874 17.042 1.00 37.32 612 PRO B CA 1
ATOM 7896 C C . PRO B 2 32 ? 33.831 -16.558 17.447 1.00 32.60 612 PRO B C 1
ATOM 7897 O O . PRO B 2 32 ? 34.531 -15.934 16.630 1.00 31.16 612 PRO B O 1
ATOM 7901 N N . LEU B 2 33 ? 33.580 -16.173 18.688 1.00 36.99 613 LEU B N 1
ATOM 7902 C CA . LEU B 2 33 ? 34.058 -14.909 19.253 1.00 37.25 613 LEU B CA 1
ATOM 7903 C C . LEU B 2 33 ? 35.550 -14.896 19.392 1.00 37.69 613 LEU B C 1
ATOM 7904 O O . LEU B 2 33 ? 36.145 -15.910 19.682 1.00 38.59 613 LEU B O 1
ATOM 7909 N N . HIS B 2 34 ? 36.186 -13.750 19.195 1.00 44.64 614 HIS B N 1
ATOM 7910 C CA . HIS B 2 34 ? 37.661 -13.748 19.305 1.00 44.93 614 HIS B CA 1
ATOM 7911 C C . HIS B 2 34 ? 38.165 -14.041 20.713 1.00 46.73 614 HIS B C 1
ATOM 7912 O O . HIS B 2 34 ? 37.497 -13.696 21.691 1.00 44.15 614 HIS B O 1
ATOM 7919 N N . ILE B 2 35 ? 39.308 -14.724 20.809 1.00 40.41 615 ILE B N 1
ATOM 7920 C CA . ILE B 2 35 ? 39.849 -15.100 22.123 1.00 49.15 615 ILE B CA 1
ATOM 7921 C C . ILE B 2 35 ? 41.154 -14.405 22.525 1.00 49.48 615 ILE B C 1
ATOM 7922 O O . ILE B 2 35 ? 42.116 -15.063 22.793 1.00 56.54 615 ILE B O 1
ATOM 7927 N N . LYS B 2 36 ? 41.186 -13.078 22.587 1.00 57.70 616 LYS B N 1
ATOM 7928 C CA . LYS B 2 36 ? 42.457 -12.335 22.901 1.00 60.70 616 LYS B CA 1
ATOM 7929 C C . LYS B 2 36 ? 42.571 -11.857 24.416 1.00 69.15 616 LYS B C 1
ATOM 7930 O O . LYS B 2 36 ? 42.067 -12.586 25.301 1.00 88.32 616 LYS B O 1
ATOM 7932 N N . THR B 2 37 ? 43.342 -10.782 24.713 1.00 73.61 617 THR B N 1
ATOM 7933 C CA . THR B 2 37 ? 42.879 -9.621 25.567 1.00 85.00 617 THR B CA 1
ATOM 7934 C C . THR B 2 37 ? 43.594 -8.304 25.270 1.00 79.79 617 THR B C 1
ATOM 7935 O O . THR B 2 37 ? 42.945 -7.248 25.281 1.00 77.43 617 THR B O 1
#

Nearest PDB structures (foldseek):
  3w3w-assembly1_A  TM=1.001E+00  e=0.000E+00  Saccharomyces cerevisiae S288C
  5h2v-assembly1_A  TM=9.872E-01  e=0.000E+00  Saccharomyces cerevisiae S288C
  3w3t-assembly1_A  TM=9.682E-01  e=0.000E+00  Saccharomyces cerevisiae S288C
  3w3v-assembly1_A  TM=9.647E-01  e=0.000E+00  Saccharomyces cerevisiae S288C
  3w3z-assembly1_A  TM=5.686E-01  e=2.670E-100  Saccharomyces cerevisiae S288C

GO terms:
  GO:0008139 nuclear localization sequence binding (F, IDA)
  GO:0005634 nucleus (C, IDA)
  GO:0005737 cytoplasm (C, IDA)
  GO:0006406 mRNA export from nucleus (P, IGI)
  GO:0061608 nuclear import signal receptor activity (F, IMP)
  GO:0060188 regulation of protein desumoylation (P, IMP)
  GO:0006606 protein import into nucleus (P, IMP)
  GO:0007088 regulation of mitotic nuclear division (P, IMP)
  GO:0061608 nuclear import signal receptor activity (F, IPI)
  GO:0060188 regulation of protein desumoylation (P, IPI)

B-factor: mean 52.14, std 21.44, range [19.45, 149.87]

Foldseek 3Di:
DDDVVLQVVLVQLLVLCPDDDVSNVVSVCCCVVPQLDLVRPLVLLLNLLQCLLDPPDPSSNLSSLVVLLVSCVVNPVLPDDPVSLVNSLVSLLNSLVDDDPLSSNLSSLSNNLSSDDDNHDDDVVLLVQLLVLLVDPDLSSVLSSLVSCLSPVVSLVVHDLVSSLVSLLCQCQPPDLSSNLSSLNSLLSNLVPDDPVCNVSSLVCVVSNLVSQVVCVVVVPLVSSLSSLVSLLSQCQRFVCSCLVCVVVLLVVLLVQLVPVVRDCSSNLSSLSSLLSCLVFPVVSCQVDLSSLLSNLVSLLVLLLPPCPVHQQCVVVLPDFQDDDVVSPSNVSSLQSLLSNLQRHEQVRHVVSLVVQLVPLCPDPRLSSLLSSLSSCLSNCQSHVVPVLVCVVVVCVSLLVQCPPPHLSSVLSSLSNLLSCLQRSPPVCLVPCLVPSLVSLLVQLDPVHGLNNNLSSLNSLLSNLQRHALVSCLVVPVSLVVSLVVLCVDPDLNSVLSSLQSLLSNLLRNACSCLVVCVVPVVVLVVVLVPNLSNNLSSLSSLLSNLRRNAQVSNVVCVVVSVVSLLCQCVVVVNVVSSLVSLLSVCVRCQVVSLVVCVSRPPVLLVLLLDDFDKDFDDPVRPPVLCVDPQWDWDADPHTIMITRRVSVVSSLVSLVSLLSCLQRNQLSSLVCLLVCLPRGLLVQCVNLPDLSSNLSSLQSQLSSLRSNVVNVVSLVSLQSNLQSLLVSLQPPPQLLSNQSSLVSLLSNLVRCDAQSDDDVSLLSNLVSLLNSLVVLVVVVVVPDPRGDPVSSLSSLVSSLSSLLSVCRNPVNPSLVSNVVCVVSLLVLCVPPSSNLSSLSNLLSNLLSLVCLVCPVSHLVSLLVQCPDPDLSSVQSSLSNLLSCCARVVPSDVVPNQVCLVSLLVCLPVCCPVVNVNSNLSSLLSNLSNCVSCPVVHPPVSVVSSLVSADRQPAQVSNARVLVSLLVCADDPCLLVLVVSVLRNVVSVSYCSLVSNVVRLVPDDPVVSVCSCVVPDDVSVVVVVVRD/DPDDDDDDDDDD

CATH classification: 6.10.140.1700 (+1 more: 1.25.10.10)

InterPro domains:
  IPR011989 Armadillo-like helical [G3DSA:1.25.10.10] (1-1089)
  IPR016024 Armadillo-type fold [SSF48371] (11-932)
  IPR040122 Importin beta family [PTHR10527] (13-1036)
  IPR040928 Importin repeat [PF18816] (1001-1053)
  IPR041389 Importin repeat 6 [PF18829] (767-868)
  IPR041653 Importin repeat 4 [PF18808] (274-365)
  IPR057672 IPO4/5-like, TPR repeats domain [PF25780] (116-267)

Sequence (1040 aa):
ALPEEVNRTLLQIVQAFASDNQIRSVAEKALSEEWITENNIEYLLTFLAEQAAFSQDTTVAALSAVLFRKLALKAPITHIRKEVLAQIRSSLLKGFLSERADSIRHKLSDAIAECVQDDLPAWPELLQALIESLKSGNPNFRESSFRILTTVPYLITAVDINSILPIFQSGFTDASDNVKIAAVTAFVGYFKQLPKSEWSKLGILLPSLLNSLPRFLDDGKDDALASVFESLIELVELAPKLFKDMFDQIIQFTDMVIKNKDLEPPARTTALELLTVFSENAPQMCKSNQNYGQTLVMVTLIMMTEVSIDDDDAAEWIESDDTDDEEEVTYDHARQALDRVALKLGGEYLAAPLFQYLQQMITSTEWRERFAAMMALSSAAEGCADVLIGEIPKILDMVIPLINDPHPRVQYGCCNVLGQISTDFSPFIQRTAHDRILPALISKLTSECTSRVQTHAAAALVNFSEFASKDILEPYLDSLLTNLLVLLQSNKLYVQEQALTTIAFIAEAAKNKFIKYYDTLMPLLLNVLKVNSVLKGKCMECATLIGFAVGKEKFHEHSQELISILVALQNSDALRSYLEQSWSRICRILGDDFVPLLPIVIPPLLITAKATQDVGLIEEEEAANFQQYPDWDVVQVQGKHIAIHTSVLDDKVSAMELLQSYATLLRGQFAVYVKEVMEEIALPSLDFYLHDGVRAAGATLIPILLSCLLAAEELVLLWHKASSKLIGGLMSEPMPEITQVYHNSLVNGIKVMGDNCLSEDQLAAFTKGVSANLTDTYERMQDRDEYNEDFTDEDLLDEINKSIAAVLKTTNGHYLKNLENIWPMINTFLLEPILVIFALVVIGDLIQYEQTASMKNAFIPKVTECLISPDARIRQAASYIIGVCAQYAPSTYADVCIPTLDTLVQIVDGSKLEENRSSTENASAAIAKILYAYNSNIPDTYTANWFKTLPTITDKEAASFNYQFLSQVCAQSNISAVVDSVIQALNERSLTVISSVKKLLGFLPSSDAMAIFNRYPADIMEKVHKWFSAKISKPLHIKT

Radius of gyration: 35.42 Å; Cα contacts (8 Å, |Δi|>4): 1384; chains: 2; bounding box: 83×86×109 Å

Solvent-accessible surface area: 44803 Å² total; per-residue (Å²): 101,22,55,82,115,21,46,174,60,2,62,94,10,6,97,5,41,67,76,87,134,64,101,38,54,108,3,81,49,14,9,66,136,112,32,61,49,101,131,45,23,50,88,2,0,6,1,2,0,27,29,0,1,106,20,167,71,83,83,10,0,19,50,0,0,28,17,0,56,41,21,0,115,80,37,63,5,73,85,20,53,74,83,32,6,58,50,0,16,64,10,0,15,49,0,1,85,46,169,27,59,84,58,6,4,45,66,0,0,26,0,0,8,35,0,31,88,154,79,18,84,92,22,82,105,2,41,93,7,3,57,107,3,21,91,33,77,61,60,11,31,36,32,0,0,4,83,0,2,43,70,18,6,122,14,4,62,60,15,89,67,115,42,2,26,68,24,0,81,68,3,2,93,16,108,24,34,90,0,11,49,13,0,2,55,0,0,2,8,1,1,110,112,10,73,90,96,37,8,65,84,1,7,120,3,4,58,34,0,2,90,15,3,56,134,4,38,118,74,50,91,30,104,8,0,8,40,1,0,95,12,0,19,61,0,0,83,45,0,0,77,42,1,50,143,40,10,68,70,2,1,120,16,0,25,94,0,0,73,58,108,143,29,112,52,68,1,6,13,16,0,1,25,0,0,0,2,0,0,57,36,0,39,113,25,0,101,99,35,84,53,0,0,41,12,0,0,63,0,0,5,45,0,0,23,25,0,14,122,146,36,88,112,0,58,74,20,44,122,46,65,57,89,114,78,168,83,20,66,12,16,40,30,0,18,2,0,0,4,6,0,0,74,107,6,15,2,150,37,0,9,62,25,0,14,126,69,1,73,134,12,29,106,28,144,75,16,24,64,28,1,0,0,2,3,0,1,2,3,0,0,78,13,0,20,103,38,3,60,54,71,22,79,95,0,2,81,20,0,31,88,22,7,100,8,123,22,27,10,0,24,29,0,0,0,6,0,0,0,9,0,0,40,26,0,24,45,107,0,1,139,88,4,45,78,80,0,1,61,9,0,22,50,8,1,58,81,101,25,35,22,6,0,13,3,23,0,0,5,0,1,10,1,0,2,84,96,8,59,66,95,35,0,71,108,39,1,87,47,0,5,69,27,0,42,71,2,22,138,31,159,67,90,20,0,35,26,7,0,0,5,0,0,0,57,0,0,74,12,0,109,74,58,0,67,156,20,0,85,78,0,0,56,66,0,8,96,30,4,118,151,92,59,52,16,42,0,28,0,0,26,0,0,0,9,0,0,111,11,10,29,67,146,39,0,99,100,43,0,114,67,0,10,63,22,0,48,63,24,53,106,124,126,62,30,52,60,44,9,59,77,0,4,2,19,0,1,99,15,6,34,76,86,0,49,103,22,7,94,56,7,0,59,60,6,16,125,52,0,58,22,106,35,62,58,31,159,34,86,40,108,102,6,75,78,74,63,134,127,125,71,52,53,27,69,74,66,110,67,65,60,10,1,8,41,26,27,48,0,69,77,3,24,53,4,1,103,10,0,37,42,2,1,73,62,0,127,20,74,0,14,118,31,0,89,56,0,0,59,89,0,0,13,46,0,15,81,16,138,31,26,56,27,0,11,23,11,0,0,52,0,0,7,45,0,0,38,1,38,102,72,86,119,82,31,98,105,1,7,85,87,0,0,44,70,0,10,43,12,2,121,83,22,105,74,32,49,7,5,49,35,3,0,47,1,3,27,56,0,9,166,34,36,35,125,104,20,17,40,118,97,7,10,39,44,4,8,126,0,0,28,28,12,1,63,75,0,87,60,94,24,77,113,136,104,128,9,36,70,98,60,80,12,50,52,4,3,59,18,0,12,113,0,0,30,16,2,0,149,3,9,115,5,144,1,22,69,17,1,109,112,7,30,93,35,1,39,58,3,6,152,114,47,31,13,17,26,1,0,0,56,0,0,0,22,3,6,53,80,99,113,6,58,104,22,40,128,46,0,12,76,16,0,49,127,14,1,125,16,138,33,19,98,18,38,47,8,0,0,63,0,0,0,0,0,2,63,95,1,54,82,30,0,34,97,18,0,47,79,9,0,87,41,0,32,69,21,16,131,81,24,71,90,88,123,31,71,31,2,14,7,8,0,1,3,1,1,0,15,0,6,99,32,24,102,108,117,28,126,114,96,30,36,66,46,5,12,160,28,22,44,0,34,73,21,132,115,5,0,65,28,0,0,47,36,24,40,132,74,96,72,75,111,49,24,40,49,5,1,20,4,1,1,53,0,31,52,89,74,8,73,139,11,39,75,41,4,52,60,31,21,60,176,61,72,94,78,68,16,129,62,17,30,87,142,24,80,89,85,16,48,69,87,8,140,92,65,85,130,21,70,5,60,36,24,154,81,71,55,185

Secondary structure (DSSP, 8-state):
---HHHHHHHHHHHHHS----HHHHHHHHIIIIIISSTTTHHHHHHHHHHHHHH-S-HHHHHHHHHHHHHHHHHTTGGGS-HHHHHHHHHHHHHHHHS---HHHHHHHHHHHHTT--TTSPP-HHHHHHHHHHHHSS-HHHHHHHHHHHHH-THHHHHS-HHHHHHHHHHHTT-S-HHHHHHHHHHHHHHHHHS-GGGGGGTGGGHHHHHHHTHHHHHTT-HHHHHHHHHHHHHHHHH-GGGGGGGHHHHHHHHHHHHH-TTS-HHHHHHHHHHHHHHHHH-HHHHHT-HHHHHHHHHHHHHHHT--STT-TT-HHHHTS-SS--TT-HHHHHHHHHHHHHHHHH-HHHHHHHHHHHHHHHHT-S-HHHHHHHHHHHHHHTTTTHHHHTT-HHHHHHHHGGGGG-SSHHHHHHHHHHHHHHHHHTTTHHHHHHHHHHHHHHHHHTSTTS-HHHHHHHHHHHHHHHHT--HHHHGGGHHHHHHHHHHHHT-SSHHHHHHHHHHHHHHHHHHGGGGGGGHHHHHHHHHHHHH--HHHHHHHHHHHHHHHHHH-HHHHTTTHHHHHHHHHHHHT--HHHHHHHHHHHHHHHHHGGGGGGGHHHHHHHHHHHHT----EEEE-STTSSSGGGSTT-EEEESSSSEEEE-HHHHHHHHHHHHHHHHHHHHHGGGGHHHHHHHIIIIIHHHHT-TT-HHHHHHHHHHHHHHHHHHHH--HHHHHHHHHHHHHHHHTTT---HHHHHHHHHHHHHHHHHH-TT-S-HHHHHHHHHHHHHHHHHHHHHHS----S---HHHHHHHHHHHHHHHHHHHHHTTTHHHHHGGGHHHHHHHH--HHHHHHHHHHHHHHHT----HHHHHHHHHHHHHHHT-S-HHHHHHHHHHHHHHHHHSSTTTHHHHHHHHHHHHHHT---SSGGGHHHHHHHHHHHHHHHHHTTTS---HHHHHHHTT----S-HHHHHHHHHHHH---STT-HHHHHHHHHHHHHTT---HHHHHHHHHHTS-HHHHHHGGGG--HHHHHHHHTT-/--S--PPPP---